Protein 1LQT (pdb70)

Organism: Mycobacterium tuberculosis (strain ATCC 25618 / H37Rv) (NCBI:txid83332)

Secondary structure (DSSP, 8-state):
--EEEEEE--SHHHHHHHHHHHHHHHHSTT--EEEEEEESSSS-STHHHHTS-TT-TGGGGGHHHHHHHHTSTTEEEEES--BTTTB-HHHHHHHSSEEEE-----EE-----TTTTSTTEEEHHHHHHHHTT-GGGTT------SSEEEEE--SHHHHHHHHHHHS-HHHHTTS---HHHHHHHTT----EEEEE-SS-GGG----HHHHHHGGG-TTEEEE--GGGGTT--HHHHHHH-HHHHHHHHHHHHHHT---TTSEEEEEE-SEEEEEEE-SSS--EEEEEEEEEEE-SSSSEEEEEEEEEEEEE-SEEEE-S-EE----TTS--BTTTTB--EETTEETT-SSEEE-THHHH-S-S-TTHHHHHHHHHHHHHHHHHHHHHHTT-SPP--HHHHHHHHHHHH-TT-EEHHHHHHHHHHHHHHHGGGTSS-----SHHHHHHHH--/--EEEEEE--SHHHHHHHHHHHHHHHHSTT--EEEEEEESSSS-STHHHHTS-TT-TTGGGGHHHHHHHHTSTTEEEEES--BTTTB-HHHHHHHSSEEEE-----EE-----TTTTSTTEEEHHHHHHHHTT-GGGTT------SSEEEEE-SSHHHHHHHHHHHS-HHHHTTS---HHHHHHHTT----EEEEE-SS-GGG----HHHHHGGGG-TTEEEE--GGGGTT--HHHHHHH-HHHHHHHHHHHHHHTSPP-TTSEEEEEE-SEEEEEEE-SSS--EEEEEEEEEEE-SSSSEEEEEEEEEEEEE-SEEEE-S-EE----TTS--BTTTTB--EETTEETT-SSEEE-THHHH-S-S-TTHHHHHHHHHHHHHHHHHHHHHHTT-SPP---HHHHHHHHHHHH-TT-EEHHHHHHHHHHHHHHHGGGT-S-----SHHHHHHHHT-

Foldseek 3Di:
DAFEEEEEAAALLSLLLLVLQCVCQVPDPPHHYAYEYEYQALAHHPCLQQPPFQVRVVVNVCVVVSVVSCPDPSYWYWYNFDELALHHPVRVVQQGQFYAYAPAFQFADDPPAAPCPFQQREALSLVSNCFSLPAVNVPNLHQLQAAEEEEEAQALSSLSVVCLLQAALVVVLLTQTAPSSSVNNNVSRYQEYEYEAQAALLPGNYFQVSLVCVVVRPQEAEEEAVVSCVVPDLVVQVVSHDRSNNNVVSVVVSNPDDDPDGRYYYYHYQKDWHYADDDRAGFKTKIFGWDWDDPPPPGTDTDTPPDIDMDTHRHYYYHPFGAADDRPPADADVVQRAADDDQQHRPPDLHYGYFDCNHVNGDDDSVVRNVRSSSRSVVNVVSSVVCVVVVNGDDDVSCVVVVVSSCVSPVLIFIPVLSVQQLVQQCVCNVVSNYRGHHDNHSVSSSVRRVD/DAFEEEEEAAALLSLLLLVLQCVCQVPDPPHHYAYEYEYQALAHHPCLQQPQFQVRVPVNVCVVVSVVSCPDPSYWYWYNGDELALHDPVVVVQLGLFYEYAPAFQFDDDPPAAPCPFQQREALSLVSNCFSLPAVNVPNLHQLQAAEEEEEAQALSSLSVVCLLAAQLVVVLLTQTAPSSSVNNNVSRHQEYEYEAQAALLPGNYFQVSLVCVVVRPLEAEEEACVSCPPPDLVNQVVSHDRSSNSVVSVNVSNPDDDDVRGRYYYYHYQKDWRYFDDDRHGFKTKIFGWDWDDPPPPGTDTDTPPDIDIGTHGHYYYHPFGAADDRPPFAADPVQRAADDDLQHGPPDLHYGYFDCNHVNGDDDSVVRNVSSSSNSVVNVVSSVVCVVVVNGDDADVSVVVVVVSSCVSPVLIQIPQLNVQQQVQQCVVSVVVNYRGHHDNHSVSSSVRSVD

CATH classification: 3.40.50.720 (+1 more: 3.50.50.60)

InterPro domains:
  IPR021163 Ferredoxin-NADP+ reductase, adrenodoxin-type [PIRSF000362] (2-453)
  IPR023753 FAD/NAD(P)-binding domain [PF07992] (6-166)
  IPR036188 FAD/NAD(P)-binding domain superfamily [G3DSA:3.50.50.60] (47-324)
  IPR055275 Ferredoxin-NADP reductase-like [PTHR48467] (3-452)

B-factor: mean 18.57, std 10.96, range [4.37, 95.58]

Solvent-accessible surface area: 38698 Å² total; per-residue (Å²): 124,37,21,22,0,0,0,8,9,1,9,17,10,0,6,15,0,0,41,8,0,10,106,9,11,99,105,18,150,109,12,84,2,19,0,8,0,1,14,53,15,1,4,5,21,25,60,2,21,11,11,23,0,3,40,34,68,180,90,29,76,33,13,148,100,3,58,162,23,31,130,32,131,73,12,67,9,12,0,9,1,35,20,22,116,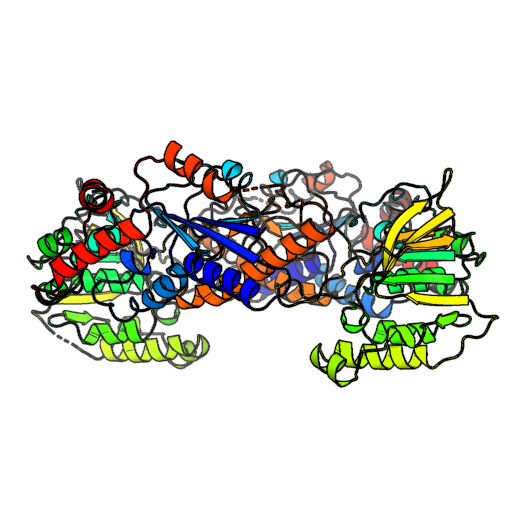35,0,62,2,45,44,0,22,117,69,1,6,0,0,0,0,8,36,19,5,77,41,24,109,97,34,122,30,83,17,11,134,33,86,22,13,28,2,2,9,42,0,4,5,4,0,1,1,13,25,106,30,46,140,40,69,14,93,10,83,16,56,55,0,0,0,8,10,22,20,47,51,0,0,18,0,0,4,0,9,0,10,27,8,95,74,0,16,149,14,10,0,1,63,39,0,9,122,41,11,117,102,91,21,7,92,24,0,5,0,1,1,152,61,1,3,22,44,20,71,3,52,22,112,39,0,120,46,0,69,117,20,104,42,12,14,13,36,6,81,91,74,32,17,124,62,18,58,77,146,66,1,50,89,90,26,181,79,10,74,60,5,0,101,16,1,73,37,19,12,121,131,188,136,138,86,63,19,92,0,17,2,60,7,50,4,24,14,49,56,3,65,24,143,181,115,1,59,93,0,10,1,1,112,5,90,57,66,66,19,15,15,81,67,44,16,20,112,52,46,45,85,113,72,92,30,77,0,64,4,1,0,26,12,35,33,23,60,4,65,80,15,74,76,19,45,34,0,97,88,35,2,5,0,2,30,71,46,0,24,0,24,42,6,91,18,20,2,0,0,0,49,0,35,88,9,38,96,38,110,35,45,57,10,125,146,14,0,46,56,0,0,43,40,0,2,85,46,14,19,68,27,111,84,39,96,134,46,66,112,72,132,18,34,85,94,2,23,100,28,1,47,78,90,15,109,116,28,0,52,32,62,69,14,93,74,0,10,46,92,0,92,68,37,0,114,103,110,49,20,64,26,26,14,19,12,16,79,76,70,1,20,192,34,0,68,95,129,38,19,15,0,0,0,8,9,1,9,16,9,0,6,22,0,0,43,8,0,10,109,8,11,99,105,17,152,126,12,92,3,19,0,4,0,1,13,50,16,1,3,6,21,26,63,2,21,11,10,26,0,4,43,40,75,181,103,28,75,32,16,152,119,4,60,142,24,32,120,30,130,70,12,65,9,11,0,8,2,26,19,13,130,50,0,69,2,47,47,0,15,115,84,1,6,0,0,0,0,8,34,18,5,72,38,22,111,86,34,125,29,84,25,10,128,36,85,22,13,30,2,3,8,42,0,3,4,2,0,1,1,13,26,109,29,51,140,41,70,15,80,12,86,15,56,56,0,0,0,8,10,22,21,47,51,0,0,15,0,0,2,1,9,0,12,32,8,97,79,0,17,149,16,12,1,2,65,39,0,10,127,41,12,117,104,94,20,6,89,22,0,5,0,0,1,146,62,2,5,34,43,19,70,3,52,16,113,35,0,118,34,0,60,111,20,116,29,10,14,10,20,8,82,89,60,34,10,107,77,24,70,71,141,50,1,50,88,87,26,181,77,10,65,62,4,0,99,21,0,77,25,9,14,128,146,155,38,142,144,82,61,17,86,0,16,2,64,8,56,4,24,15,53,55,3,60,25,138,190,110,2,70,80,0,14,1,1,102,5,94,66,57,66,18,16,16,80,56,43,15,19,95,54,46,44,90,111,72,88,25,79,0,66,3,1,0,24,12,35,32,22,69,4,56,81,14,75,74,19,49,31,1,94,70,35,2,5,0,5,23,40,54,0,10,1,23,53,7,96,16,20,3,0,0,1,48,0,45,82,9,37,93,36,110,27,45,56,10,126,148,28,0,36,74,1,0,42,38,0,2,61,21,14,18,70,26,116,83,42,96,132,44,65,113,28,101,102,13,35,92,88,4,21,83,27,1,43,81,87,15,111,118,18,0,48,34,66,64,17,108,82,0,8,45,78,0,108,66,37,0,144,107,150,31,24,75,26,30,16,15,18,21,75,73,64,1,22,135,33,5,67,98

Structure (mmCIF, N/CA/C/O backbone):
data_1LQT
#
_entry.id   1LQT
#
_cell.length_a   69.335
_cell.length_b   89.215
_cell.length_c   160.873
_cell.angle_alpha   90.00
_cell.angle_beta   90.00
_cell.angle_gamma   90.00
#
_symmetry.space_group_name_H-M   'P 21 21 21'
#
loop_
_entity.id
_entity.type
_entity.pdbx_description
1 polymer FprA
2 non-polymer 'ACETATE ION'
3 non-polymer 'FLAVIN-ADENINE DINUCLEOTIDE'
4 non-polymer '4-OXO-NICOTINAMIDE-ADENINE DINUCLEOTIDE PHOSPHATE'
5 water water
#
loop_
_atom_site.group_PDB
_atom_site.id
_atom_site.type_symbol
_atom_site.label_atom_id
_atom_site.label_alt_id
_atom_site.label_comp_id
_atom_site.label_asym_id
_atom_site.label_entity_id
_atom_site.label_seq_id
_atom_site.pdbx_PDB_ins_code
_atom_site.Cartn_x
_atom_site.Cartn_y
_atom_site.Cartn_z
_atom_site.occupancy
_atom_site.B_iso_or_equiv
_atom_site.auth_seq_id
_atom_site.auth_comp_id
_atom_site.auth_asym_id
_atom_site.auth_atom_id
_atom_site.pdbx_PDB_model_num
ATOM 1 N N . ARG A 1 2 ? 26.318 -8.010 39.090 1.00 20.71 2 ARG A N 1
ATOM 2 C CA . ARG A 1 2 ? 25.150 -8.702 38.505 1.00 18.85 2 ARG A CA 1
ATOM 3 C C . ARG A 1 2 ? 24.846 -8.176 37.123 1.00 17.23 2 ARG A C 1
ATOM 4 O O . ARG A 1 2 ? 25.151 -7.048 36.775 1.00 18.14 2 ARG A O 1
ATOM 25 N N . PRO A 1 3 ? 24.185 -8.991 36.341 1.00 15.88 3 PRO A N 1
ATOM 26 C CA . PRO A 1 3 ? 23.675 -8.497 35.069 1.00 14.59 3 PRO A CA 1
ATOM 27 C C . PRO A 1 3 ? 22.444 -7.638 35.333 1.00 13.14 3 PRO A C 1
ATOM 28 O O . PRO A 1 3 ? 21.829 -7.738 36.383 1.00 14.38 3 PRO A O 1
ATOM 39 N N . TYR A 1 4 ? 22.083 -6.812 34.361 1.00 12.82 4 TYR A N 1
ATOM 40 C CA . TYR A 1 4 ? 20.747 -6.252 34.332 1.00 12.60 4 TYR A CA 1
ATOM 41 C C . TYR A 1 4 ? 19.786 -7.373 33.966 1.00 12.39 4 TYR A C 1
ATOM 42 O O . TYR A 1 4 ? 20.127 -8.245 33.167 1.00 13.78 4 TYR A O 1
ATOM 60 N N . TYR A 1 5 ? 18.593 -7.320 34.541 1.00 11.98 5 TYR A N 1
ATOM 61 C CA . TYR A 1 5 ? 17.545 -8.297 34.292 1.00 12.15 5 TYR A CA 1
ATOM 62 C C . TYR A 1 5 ? 16.458 -7.574 33.521 1.00 11.02 5 TYR A C 1
ATOM 63 O O . TYR A 1 5 ? 15.851 -6.611 34.010 1.00 11.38 5 TYR A O 1
ATOM 81 N N . ILE A 1 6 ? 16.207 -8.067 32.318 1.00 10.42 6 ILE A N 1
ATOM 82 C CA . ILE A 1 6 ? 15.182 -7.484 31.454 1.00 10.20 6 ILE A CA 1
ATOM 83 C C . ILE A 1 6 ? 14.117 -8.524 31.172 1.00 10.09 6 ILE A C 1
ATOM 84 O O . ILE A 1 6 ? 14.417 -9.641 30.806 1.00 11.51 6 ILE A O 1
ATOM 100 N N . ALA A 1 7 ? 12.867 -8.113 31.340 1.00 9.83 7 ALA A N 1
ATOM 101 C CA . ALA A 1 7 ? 11.736 -8.952 30.942 1.00 9.56 7 ALA A CA 1
ATOM 102 C C . ALA A 1 7 ? 11.226 -8.424 29.626 1.00 9.40 7 ALA A C 1
ATOM 103 O O . ALA A 1 7 ? 11.108 -7.217 29.432 1.00 9.99 7 ALA A O 1
ATOM 110 N N . ILE A 1 8 ? 10.888 -9.354 28.734 1.00 8.99 8 ILE A N 1
ATOM 111 C CA . ILE A 1 8 ? 10.261 -9.014 27.451 1.00 8.91 8 ILE A CA 1
ATOM 112 C C . ILE A 1 8 ? 8.943 -9.746 27.431 1.00 8.92 8 ILE A C 1
ATOM 113 O O . ILE A 1 8 ? 8.895 -10.956 27.651 1.00 9.71 8 ILE A O 1
ATOM 129 N N . VAL A 1 9 ? 7.861 -9.008 27.184 1.00 8.48 9 VAL A N 1
ATOM 130 C CA . VAL A 1 9 ? 6.507 -9.548 27.173 1.00 8.32 9 VAL A CA 1
ATOM 131 C C . VAL A 1 9 ? 6.108 -9.706 25.724 1.00 8.51 9 VAL A C 1
ATOM 132 O O . VAL A 1 9 ? 5.933 -8.738 24.995 1.00 8.72 9 VAL A O 1
ATOM 145 N N . GLY A 1 10 ? 5.977 -10.964 25.313 1.00 8.28 10 GLY A N 1
ATOM 146 C CA . GLY A 1 10 ? 5.772 -11.355 23.946 1.00 8.48 10 GLY A CA 1
ATOM 147 C C . GLY A 1 10 ? 7.027 -11.982 23.370 1.00 8.34 10 GLY A C 1
ATOM 148 O O . GLY A 1 10 ? 8.138 -11.757 23.856 1.00 8.85 10 GLY A O 1
ATOM 152 N N . SER A 1 11 ? 6.835 -12.750 22.284 1.00 8.29 11 SER A N 1
ATOM 153 C CA . SER A 1 11 ? 7.922 -13.539 21.683 1.00 8.33 11 SER A CA 1
ATOM 154 C C . SER A 1 11 ? 7.858 -13.536 20.160 1.00 8.41 11 SER A C 1
ATOM 155 O O . SER A 1 11 ? 8.338 -14.465 19.522 1.00 8.68 11 SER A O 1
ATOM 163 N N . GLY A 1 12 ? 7.269 -12.490 19.598 1.00 8.45 12 GLY A N 1
ATOM 164 C CA . GLY A 1 12 ? 7.299 -12.281 18.172 1.00 8.42 12 GLY A CA 1
ATOM 165 C C . GLY A 1 12 ? 8.578 -11.595 17.733 1.00 8.44 12 GLY A C 1
ATOM 166 O O . GLY A 1 12 ? 9.547 -11.473 18.476 1.00 8.55 12 GLY A O 1
ATOM 170 N N . PRO A 1 13 ? 8.607 -11.149 16.472 1.00 8.50 13 PRO A N 1
ATOM 171 C CA . PRO A 1 13 ? 9.804 -10.498 15.941 1.00 9.52 13 PRO A CA 1
ATOM 172 C C . PRO A 1 13 ? 10.318 -9.345 16.769 1.00 8.92 13 PRO A C 1
ATOM 173 O O . PRO A 1 13 ? 11.515 -9.260 16.992 1.00 8.92 13 PRO A O 1
ATOM 184 N N . SER A 1 14 ? 9.475 -8.419 17.183 1.00 8.81 14 SER A N 1
ATOM 185 C CA . SER A 1 14 ? 9.990 -7.264 17.906 1.00 8.59 14 SER A CA 1
ATOM 186 C C . SER A 1 14 ? 10.638 -7.686 19.227 1.00 8.46 14 SER A C 1
ATOM 187 O O . SER A 1 14 ? 11.679 -7.155 19.589 1.00 8.90 14 SER A O 1
ATOM 195 N N . ALA A 1 15 ? 10.046 -8.656 19.901 1.00 8.40 15 ALA A N 1
ATOM 196 C CA . ALA A 1 15 ? 10.622 -9.211 21.120 1.00 8.50 15 ALA A CA 1
ATOM 197 C C . ALA A 1 15 ? 11.997 -9.809 20.871 1.00 8.24 15 ALA A C 1
ATOM 198 O O . ALA A 1 15 ? 12.936 -9.571 21.625 1.00 9.00 15 ALA A O 1
ATOM 205 N N . PHE A 1 16 ? 12.103 -10.633 19.829 1.00 8.86 16 PHE A N 1
ATOM 206 C CA . PHE A 1 16 ? 13.379 -11.283 19.542 1.00 9.15 16 PHE A CA 1
ATOM 207 C C . PHE A 1 16 ? 14.444 -10.347 19.038 1.00 9.33 16 PHE A C 1
ATOM 208 O O . PHE A 1 16 ? 15.636 -10.518 19.357 1.00 9.49 16 PHE A O 1
ATOM 225 N N . PHE A 1 17 ? 14.058 -9.325 18.278 1.00 9.50 17 PHE A N 1
ATOM 226 C CA . PHE A 1 17 ? 15.024 -8.321 17.876 1.00 10.05 17 PHE A CA 1
ATOM 227 C C . PHE A 1 17 ? 15.493 -7.520 19.097 1.00 9.41 17 PHE A C 1
ATOM 228 O O . PHE A 1 17 ? 16.684 -7.235 19.240 1.00 10.00 17 PHE A O 1
ATOM 245 N N . ALA A 1 18 ? 14.577 -7.213 19.998 1.00 9.59 18 ALA A N 1
ATOM 246 C CA . ALA A 1 18 ? 14.970 -6.524 21.228 1.00 9.52 18 ALA A CA 1
ATOM 247 C C . ALA A 1 18 ? 15.943 -7.383 22.038 1.00 9.59 18 ALA A C 1
ATOM 248 O O . ALA A 1 18 ? 16.941 -6.895 22.543 1.00 9.77 18 ALA A O 1
ATOM 255 N N . ALA A 1 19 ? 15.614 -8.673 22.166 1.00 9.31 19 ALA A N 1
ATOM 256 C CA . ALA A 1 19 ? 16.485 -9.579 22.910 1.00 9.75 19 ALA A CA 1
ATOM 257 C C . ALA A 1 19 ? 17.877 -9.590 22.316 1.00 10.06 19 ALA A C 1
ATOM 258 O O . ALA A 1 19 ? 18.883 -9.499 23.035 1.00 10.41 19 ALA A O 1
ATOM 265 N N . ALA A 1 20 ? 17.947 -9.707 20.999 1.00 10.43 20 ALA A N 1
ATOM 266 C CA . ALA A 1 20 ? 19.235 -9.727 20.346 1.00 11.10 20 ALA A CA 1
ATOM 267 C C . ALA A 1 20 ? 19.995 -8.441 20.576 1.00 10.60 20 ALA A C 1
ATOM 268 O O . ALA A 1 20 ? 21.206 -8.463 20.820 1.00 11.66 20 ALA A O 1
ATOM 275 N N . SER A 1 21 ? 19.302 -7.313 20.505 1.00 10.75 21 SER A N 1
ATOM 276 C CA . SER A 1 21 ? 19.959 -6.017 20.731 1.00 11.08 21 SER A CA 1
ATOM 277 C C . SER A 1 21 ? 20.509 -5.895 22.157 1.00 10.97 21 SER A C 1
ATOM 278 O O . SER A 1 21 ? 21.592 -5.367 22.363 1.00 11.26 21 SER A O 1
ATOM 286 N N . LEU A 1 22 ? 19.775 -6.389 23.133 1.00 10.69 22 LEU A N 1
ATOM 287 C CA . LEU A 1 22 ? 20.222 -6.355 24.512 1.00 10.38 22 LEU A CA 1
ATOM 288 C C . LEU A 1 22 ? 21.476 -7.186 24.689 1.00 10.89 22 LEU A C 1
ATOM 289 O O . LEU A 1 22 ? 22.448 -6.760 25.320 1.00 11.78 22 LEU A O 1
ATOM 305 N N . LEU A 1 23 ? 21.474 -8.404 24.150 1.00 11.15 23 LEU A N 1
ATOM 306 C CA . LEU A 1 23 ? 22.608 -9.295 24.324 1.00 11.31 23 LEU A CA 1
ATOM 307 C C . LEU A 1 23 ? 23.829 -8.776 23.569 1.00 12.16 23 LEU A C 1
ATOM 308 O O . LEU A 1 23 ? 24.969 -8.893 24.033 1.00 13.23 23 LEU A O 1
ATOM 324 N N . LYS A 1 24 ? 23.603 -8.179 22.404 1.00 12.29 24 LYS A N 1
ATOM 325 C CA . LYS A 1 24 ? 24.681 -7.569 21.628 1.00 13.65 24 LYS A CA 1
ATOM 326 C C . LYS A 1 24 ? 25.343 -6.411 22.367 1.00 13.49 24 LYS A C 1
ATOM 327 O O . LYS A 1 24 ? 26.553 -6.278 22.354 1.00 14.45 24 LYS A O 1
ATOM 346 N N . ALA A 1 25 ? 24.531 -5.586 23.007 1.00 13.05 25 ALA A N 1
ATOM 347 C CA . ALA A 1 25 ? 25.065 -4.498 23.815 1.00 13.18 25 ALA A CA 1
ATOM 348 C C . ALA A 1 25 ? 26.002 -5.059 24.894 1.00 13.01 25 ALA A C 1
ATOM 349 O O . ALA A 1 25 ? 27.111 -4.544 25.094 1.00 13.99 25 ALA A O 1
ATOM 356 N N . ALA A 1 26 ? 25.556 -6.070 25.611 1.00 12.84 26 ALA A N 1
ATOM 357 C CA . ALA A 1 26 ? 26.402 -6.697 26.611 1.00 13.44 26 ALA A CA 1
ATOM 358 C C . ALA A 1 26 ? 27.686 -7.262 25.996 1.00 13.75 26 ALA A C 1
ATOM 359 O O . ALA A 1 26 ? 28.791 -7.078 26.541 1.00 14.47 26 ALA A O 1
ATOM 366 N N . ASP A 1 27 ? 27.547 -7.908 24.847 1.00 13.61 27 ASP A N 1
ATOM 367 C CA . ASP A 1 27 ? 28.706 -8.548 24.249 1.00 14.48 27 ASP A CA 1
ATOM 368 C C . ASP A 1 27 ? 29.754 -7.561 23.792 1.00 14.84 27 ASP A C 1
ATOM 369 O O . ASP A 1 27 ? 30.935 -7.905 23.674 1.00 17.77 27 ASP A O 1
ATOM 378 N N . THR A 1 28 ? 29.346 -6.328 23.533 1.00 15.45 28 THR A N 1
ATOM 379 C CA . THR A 1 28 ? 30.247 -5.336 22.975 1.00 16.87 28 THR A CA 1
ATOM 380 C C . THR A 1 28 ? 30.589 -4.198 23.926 1.00 16.22 28 THR A C 1
ATOM 381 O O . THR A 1 28 ? 31.247 -3.238 23.517 1.00 18.77 28 THR A O 1
ATOM 392 N N . THR A 1 29 ? 30.205 -4.320 25.186 1.00 15.68 29 THR A N 1
ATOM 393 C CA . THR A 1 29 ? 30.392 -3.250 26.153 1.00 15.46 29 THR A CA 1
ATOM 394 C C . THR A 1 29 ? 30.925 -3.774 27.448 1.00 15.05 29 THR A C 1
ATOM 395 O O . THR A 1 29 ? 30.364 -4.651 28.067 1.00 15.81 29 THR A O 1
ATOM 406 N N . GLU A 1 30 ? 32.052 -3.213 27.878 1.00 16.63 30 GLU A N 1
ATOM 407 C CA . GLU A 1 30 ? 32.623 -3.571 29.161 1.00 17.82 30 GLU A CA 1
ATOM 408 C C . GLU A 1 30 ? 31.720 -3.129 30.299 1.00 16.76 30 GLU A C 1
ATOM 409 O O . GLU A 1 30 ? 31.032 -2.099 30.198 1.00 16.70 30 GLU A O 1
ATOM 421 N N . ASP A 1 31 ? 31.705 -3.906 31.371 1.00 16.24 31 ASP A N 1
ATOM 422 C CA A ASP A 1 31 ? 30.907 -3.596 32.549 0.50 16.43 31 ASP A CA 1
ATOM 423 C CA B ASP A 1 31 ? 30.923 -3.554 32.547 0.50 16.91 31 ASP A CA 1
ATOM 424 C C . ASP A 1 31 ? 29.419 -3.451 32.270 1.00 16.00 31 ASP A C 1
ATOM 425 O O . ASP A 1 31 ? 28.737 -2.605 32.822 1.00 17.82 31 ASP A O 1
ATOM 441 N N . LEU A 1 32 ? 28.943 -4.301 31.375 1.00 15.71 32 LEU A N 1
ATOM 442 C CA . LEU A 1 32 ? 27.537 -4.360 31.011 1.00 14.57 32 LEU A CA 1
ATOM 443 C C . LEU A 1 32 ? 27.196 -5.817 30.721 1.00 14.14 32 LEU A C 1
ATOM 444 O O . LEU A 1 32 ? 27.703 -6.403 29.780 1.00 14.49 32 LEU A O 1
ATOM 460 N N . ASP A 1 33 ? 26.370 -6.385 31.562 1.00 14.26 33 ASP A N 1
ATOM 461 C CA . ASP A 1 33 ? 25.923 -7.757 31.408 1.00 15.01 33 ASP A CA 1
ATOM 462 C C . ASP A 1 33 ? 24.399 -7.776 31.407 1.00 14.17 33 ASP A C 1
ATOM 463 O O . ASP A 1 33 ? 23.777 -6.908 32.005 1.00 13.69 33 ASP A O 1
ATOM 472 N N . MET A 1 34 ? 23.826 -8.768 30.744 1.00 14.41 34 MET A N 1
ATOM 473 C CA . MET A 1 34 ? 22.394 -8.839 30.525 1.00 13.95 34 MET A CA 1
ATOM 474 C C . MET A 1 34 ? 21.861 -10.239 30.773 1.00 13.84 34 MET A C 1
ATOM 475 O O . MET A 1 34 ? 22.494 -11.240 30.455 1.00 15.11 34 MET A O 1
ATOM 500 N N . ALA A 1 35 ? 20.655 -10.293 31.311 1.00 13.29 35 ALA A N 1
ATOM 501 C CA . ALA A 1 35 ? 19.856 -11.511 31.457 1.00 13.16 35 ALA A CA 1
ATOM 502 C C . ALA A 1 35 ? 18.489 -11.119 30.909 1.00 12.17 35 ALA A C 1
ATOM 503 O O . ALA A 1 35 ? 17.936 -10.102 31.314 1.00 13.83 35 ALA A O 1
ATOM 510 N N . VAL A 1 36 ? 17.940 -11.939 30.027 1.00 11.71 36 VAL A N 1
ATOM 511 C CA . VAL A 1 36 ? 16.657 -11.681 29.387 1.00 11.09 36 VAL A CA 1
ATOM 512 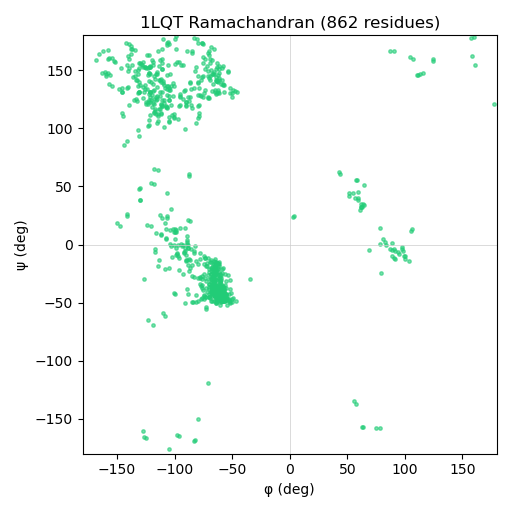C C . VAL A 1 36 ? 15.684 -12.823 29.635 1.00 10.51 36 VAL A C 1
ATOM 513 O O . VAL A 1 36 ? 15.988 -13.962 29.316 1.00 10.97 36 VAL A O 1
ATOM 526 N N . ASP A 1 37 ? 14.534 -12.517 30.220 1.00 10.49 37 ASP A N 1
ATOM 527 C CA . ASP A 1 37 ? 13.429 -13.445 30.404 1.00 10.38 37 ASP A CA 1
ATOM 528 C C . ASP A 1 37 ? 12.306 -12.989 29.494 1.00 10.16 37 ASP A C 1
ATOM 529 O O . ASP A 1 37 ? 11.856 -11.854 29.562 1.00 11.16 37 ASP A O 1
ATOM 538 N N . MET A 1 38 ? 11.850 -13.891 28.648 1.00 9.84 38 MET A N 1
ATOM 539 C CA . MET A 1 38 ? 10.787 -13.634 27.698 1.00 8.95 38 MET A CA 1
ATOM 540 C C . MET A 1 38 ? 9.547 -14.374 28.123 1.00 8.93 38 MET A C 1
ATOM 541 O O . MET A 1 38 ? 9.579 -15.588 28.286 1.00 10.18 38 MET A O 1
ATOM 555 N N . LEU A 1 39 ? 8.466 -13.633 28.342 1.00 8.82 39 LEU A N 1
ATOM 556 C CA . LEU A 1 39 ? 7.191 -14.154 28.796 1.00 8.92 39 LEU A CA 1
ATOM 557 C C . LEU A 1 39 ? 6.201 -14.085 27.669 1.00 9.29 39 LEU A C 1
ATOM 558 O O . LEU A 1 39 ? 5.955 -13.019 27.136 1.00 11.89 39 LEU A O 1
ATOM 574 N N . GLU A 1 40 ? 5.598 -15.203 27.331 1.00 8.99 40 GLU A N 1
ATOM 575 C CA . GLU A 1 40 ? 4.729 -15.312 26.171 1.00 8.60 40 GLU A CA 1
ATOM 576 C C . GLU A 1 40 ? 3.405 -15.927 26.567 1.00 7.93 40 GLU A C 1
ATOM 577 O O . GLU A 1 40 ? 3.344 -16.955 27.226 1.00 8.53 40 GLU A O 1
ATOM 589 N N A MET A 1 41 ? 2.345 -15.285 26.104 0.50 8.53 41 MET A N 1
ATOM 590 N N B MET A 1 41 ? 2.308 -15.296 26.144 0.50 8.58 41 MET A N 1
ATOM 591 C CA A MET A 1 41 ? 0.971 -15.692 26.340 0.50 8.66 41 MET A CA 1
ATOM 592 C CA B MET A 1 41 ? 0.996 -15.806 26.527 0.50 8.70 41 MET A CA 1
ATOM 593 C C A MET A 1 41 ? 0.629 -17.133 25.905 0.50 9.12 41 MET A C 1
ATOM 594 C C B MET A 1 41 ? 0.697 -17.172 25.948 0.50 9.08 41 MET A C 1
ATOM 595 O O A MET A 1 41 ? -0.110 -17.832 26.574 0.50 9.10 41 MET A O 1
ATOM 596 O O B MET A 1 41 ? 0.106 -17.973 26.657 0.50 9.20 41 MET A O 1
ATOM 623 N N . LEU A 1 42 ? 1.101 -17.472 24.712 1.00 8.80 42 LEU A N 1
ATOM 624 C CA . LEU A 1 42 ? 0.851 -18.786 24.141 1.00 8.50 42 LEU A CA 1
ATOM 625 C C . LEU A 1 42 ? 1.920 -19.762 24.588 1.00 9.35 42 LEU A C 1
ATOM 626 O O . LEU A 1 42 ? 2.993 -19.372 25.035 1.00 8.87 42 LEU A O 1
ATOM 642 N N . PRO A 1 43 ? 1.680 -21.060 24.444 1.00 9.07 43 PRO A N 1
ATOM 643 C CA . PRO A 1 43 ? 2.734 -22.033 24.716 1.00 9.38 43 PRO A CA 1
ATOM 644 C C . PRO A 1 43 ? 3.895 -21.972 23.726 1.00 9.03 43 PRO A C 1
ATOM 645 O O . PRO A 1 43 ? 4.970 -22.501 24.001 1.00 10.47 43 PRO A O 1
ATOM 656 N N . THR A 1 44 ? 3.645 -21.369 22.571 1.00 9.04 44 THR A N 1
ATOM 657 C CA . THR A 1 44 ? 4.565 -21.358 21.454 1.00 8.83 44 THR A CA 1
ATOM 658 C C . THR A 1 44 ? 5.083 -19.949 21.202 1.00 8.80 44 THR A C 1
ATOM 659 O O . THR A 1 44 ? 4.299 -19.012 21.272 1.00 8.36 44 THR A O 1
ATOM 670 N N . PRO A 1 45 ? 6.359 -19.818 20.853 1.00 8.34 45 PRO A N 1
ATOM 671 C CA . PRO A 1 45 ? 6.944 -18.518 20.527 1.00 8.13 45 PRO A CA 1
ATOM 672 C C . PRO A 1 45 ? 6.667 -18.137 19.083 1.00 8.32 45 PRO A C 1
ATOM 673 O O . PRO A 1 45 ? 6.055 -18.877 18.306 1.00 8.92 45 PRO A O 1
ATOM 684 N N . TRP A 1 46 ? 7.141 -16.936 18.756 1.00 8.10 46 TRP A N 1
ATOM 685 C CA . TRP A 1 46 ? 7.300 -16.406 17.399 1.00 8.20 46 TRP A CA 1
ATOM 686 C C . TRP A 1 46 ? 6.179 -15.489 16.922 1.00 7.96 46 TRP A C 1
ATOM 687 O O . TRP A 1 46 ? 6.274 -14.899 15.858 1.00 8.54 46 TRP A O 1
ATOM 708 N N . GLY A 1 47 ? 5.131 -15.348 17.711 1.00 8.04 47 GLY A N 1
ATOM 709 C CA . GLY A 1 47 ? 4.073 -14.416 17.394 1.00 8.00 47 GLY A CA 1
ATOM 710 C C . GLY A 1 47 ? 3.507 -14.678 16.026 1.00 7.64 47 GLY A C 1
ATOM 711 O O . GLY A 1 47 ? 3.209 -15.811 15.644 1.00 7.49 47 GLY A O 1
ATOM 715 N N . LEU A 1 48 ? 3.314 -13.616 15.264 1.00 8.05 48 LEU A N 1
ATOM 716 C CA . LEU A 1 48 ? 2.697 -13.703 13.934 1.00 7.96 48 LEU A CA 1
ATOM 717 C C . LEU A 1 48 ? 3.597 -14.426 12.945 1.00 8.20 48 LEU A C 1
ATOM 718 O O . LEU A 1 48 ? 3.106 -14.845 11.896 1.00 8.27 48 LEU A O 1
ATOM 734 N N . VAL A 1 49 ? 4.887 -14.624 13.225 1.00 8.19 49 VAL A N 1
ATOM 735 C CA . VAL A 1 49 ? 5.671 -15.438 12.298 1.00 8.59 49 VAL A CA 1
ATOM 736 C C . VAL A 1 49 ? 5.040 -16.839 12.225 1.00 8.54 49 VAL A C 1
ATOM 737 O O . VAL A 1 49 ? 5.004 -17.450 11.161 1.00 9.72 49 VAL A O 1
ATOM 750 N N . ARG A 1 50 ? 4.605 -17.363 13.348 1.00 8.55 50 ARG A N 1
ATOM 751 C CA . ARG A 1 50 ? 3.879 -18.619 13.412 1.00 8.64 50 ARG A CA 1
ATOM 752 C C . ARG A 1 50 ? 2.399 -18.468 13.093 1.00 8.79 50 ARG A C 1
ATOM 753 O O . ARG A 1 50 ? 1.879 -19.207 12.250 1.00 8.95 50 ARG A O 1
ATOM 774 N N . SER A 1 51 ? 1.710 -17.514 13.721 1.00 8.21 51 SER A N 1
ATOM 775 C CA . SER A 1 51 ? 0.254 -17.498 13.660 1.00 8.53 51 SER A CA 1
ATOM 776 C C . SER A 1 51 ? -0.372 -16.567 12.640 1.00 8.37 51 SER A C 1
ATOM 777 O O . SER A 1 51 ? -1.579 -16.615 12.467 1.00 8.90 51 SER A O 1
ATOM 785 N N . GLY A 1 52 ? 0.445 -15.736 12.021 1.00 8.45 52 GLY A N 1
ATOM 786 C CA . GLY A 1 52 ? -0.031 -14.736 11.083 1.00 8.36 52 GLY A CA 1
ATOM 787 C C . GLY A 1 52 ? 0.353 -15.014 9.648 1.00 8.34 52 GLY A C 1
ATOM 788 O O . GLY A 1 52 ? -0.502 -15.188 8.802 1.00 8.41 52 GLY A O 1
ATOM 792 N N . VAL A 1 53 ? 1.650 -15.102 9.399 1.00 8.59 53 VAL A N 1
ATOM 793 C CA . VAL A 1 53 ? 2.165 -15.404 8.088 1.00 8.64 53 VAL A CA 1
ATOM 794 C C . VAL A 1 53 ? 1.397 -16.595 7.534 1.00 8.40 53 VAL A C 1
ATOM 795 O O . VAL A 1 53 ? 1.206 -17.613 8.210 1.00 8.45 53 VAL A O 1
ATOM 808 N N . ALA A 1 54 ? 0.943 -16.477 6.296 1.00 8.26 54 ALA A N 1
ATOM 809 C CA . ALA A 1 54 ? 0.086 -17.468 5.713 1.00 8.27 54 ALA A CA 1
ATOM 810 C C . ALA A 1 54 ? 0.772 -18.821 5.565 1.00 8.61 54 ALA A C 1
ATOM 811 O O . ALA A 1 54 ? 1.982 -18.888 5.369 1.00 8.68 54 ALA A O 1
ATOM 818 N N . PRO A 1 55 ? -0.011 -19.895 5.615 1.00 8.79 55 PRO A N 1
ATOM 819 C CA . PRO A 1 55 ? 0.593 -21.238 5.504 1.00 9.07 55 PRO A CA 1
ATOM 820 C C . PRO A 1 55 ? 1.218 -21.515 4.131 1.00 9.40 55 PRO A C 1
ATOM 821 O O . PRO A 1 55 ? 2.037 -22.395 4.018 1.00 10.14 55 PRO A O 1
ATOM 832 N N . ASP A 1 56 ? 0.794 -20.772 3.108 1.00 9.96 56 ASP A N 1
ATOM 833 C CA . ASP A 1 56 ? 1.425 -20.851 1.795 1.00 10.81 56 ASP A CA 1
ATOM 834 C C . ASP A 1 56 ? 2.551 -19.846 1.628 1.00 11.47 56 ASP A C 1
ATOM 835 O O . ASP A 1 56 ? 3.048 -19.645 0.521 1.00 12.90 56 ASP A O 1
ATOM 844 N N . HIS A 1 57 ? 3.012 -19.251 2.738 1.00 11.55 57 HIS A N 1
ATOM 845 C CA . HIS A 1 57 ? 4.176 -18.353 2.743 1.00 11.89 57 HIS A CA 1
ATOM 846 C C . HIS A 1 57 ? 5.262 -18.933 3.693 1.00 12.06 57 HIS A C 1
ATOM 847 O O . HIS A 1 57 ? 5.756 -18.246 4.596 1.00 12.23 57 HIS A O 1
ATOM 862 N N . PRO A 1 58 ? 5.663 -20.187 3.524 1.00 12.53 58 PRO A N 1
ATOM 863 C CA . PRO A 1 58 ? 6.638 -20.759 4.465 1.00 13.02 58 PRO A CA 1
ATOM 864 C C . PRO A 1 58 ? 8.013 -20.121 4.435 1.00 12.27 58 PRO A C 1
ATOM 865 O O . PRO A 1 58 ? 8.722 -20.125 5.454 1.00 12.55 58 PRO A O 1
ATOM 876 N N . LYS A 1 59 ? 8.447 -19.560 3.317 1.00 12.62 59 LYS A N 1
ATOM 877 C CA . LYS A 1 59 ? 9.804 -19.085 3.234 1.00 12.45 59 LYS A CA 1
ATOM 878 C C . LYS A 1 59 ? 10.127 -18.015 4.231 1.00 12.47 59 LYS A C 1
ATOM 879 O O . LYS A 1 59 ? 11.178 -18.051 4.845 1.00 15.00 59 LYS A O 1
ATOM 898 N N . ILE A 1 60 ? 9.268 -17.048 4.448 1.00 13.83 60 ILE A N 1
ATOM 899 C CA A ILE A 1 60 ? 9.714 -16.023 5.392 0.50 15.56 60 ILE A CA 1
ATOM 900 C CA B ILE A 1 60 ? 9.692 -15.997 5.388 0.50 15.18 60 ILE A CA 1
ATOM 901 C C . ILE A 1 60 ? 9.692 -16.491 6.830 1.00 15.07 60 ILE A C 1
ATOM 902 O O . ILE A 1 60 ? 10.335 -15.912 7.667 1.00 16.90 60 ILE A O 1
ATOM 932 N N . LYS A 1 61 ? 8.988 -17.579 7.102 1.00 13.69 61 LYS A N 1
ATOM 933 C CA . LYS A 1 61 ? 8.989 -18.120 8.464 1.00 13.38 61 LYS A CA 1
ATOM 934 C C . LYS A 1 61 ? 10.362 -18.594 8.910 1.00 14.04 61 LYS A C 1
ATOM 935 O O . LYS A 1 61 ? 10.596 -18.781 10.090 1.00 14.06 61 LYS A O 1
ATOM 954 N N . SER A 1 62 ? 11.280 -18.784 7.971 1.00 15.21 62 SER A N 1
ATOM 955 C CA . SER A 1 62 ? 12.624 -19.219 8.305 1.00 15.99 62 SER A CA 1
ATOM 956 C C . SER A 1 62 ? 13.360 -18.240 9.195 1.00 14.13 62 SER A C 1
ATOM 957 O O . SER A 1 62 ? 14.391 -18.598 9.751 1.00 14.59 62 SER A O 1
ATOM 965 N N . ILE A 1 63 ? 12.860 -17.007 9.324 1.00 13.68 63 ILE A N 1
ATOM 966 C CA A ILE A 1 63 ? 13.449 -16.055 10.245 0.50 13.59 63 ILE A CA 1
ATOM 967 C CA B ILE A 1 63 ? 13.468 -16.078 10.247 0.50 13.52 63 ILE A CA 1
ATOM 968 C C . ILE A 1 63 ? 13.440 -16.632 11.668 1.00 12.10 63 ILE A C 1
ATOM 969 O O . ILE A 1 63 ? 14.217 -16.224 12.495 1.00 12.62 63 ILE A O 1
ATOM 999 N N . SER A 1 64 ? 12.530 -17.571 11.933 1.00 11.40 64 SER A N 1
ATOM 1000 C CA . SER A 1 64 ? 12.496 -18.187 13.247 1.00 11.32 64 SER A CA 1
ATOM 1001 C C . SER A 1 64 ? 13.824 -18.828 13.640 1.00 10.42 64 SER A C 1
ATOM 1002 O O . SER A 1 64 ? 14.110 -18.943 14.818 1.00 10.24 64 SER A O 1
ATOM 1010 N N . LYS A 1 65 ? 14.640 -19.229 12.672 1.00 11.38 65 LYS A N 1
ATOM 1011 C CA . LYS A 1 65 ? 15.933 -19.797 13.005 1.00 12.20 65 LYS A CA 1
ATOM 1012 C C . LYS A 1 65 ? 16.790 -18.806 13.755 1.00 11.76 65 LYS A C 1
ATOM 1013 O O . LYS A 1 65 ? 17.539 -19.159 14.647 1.00 12.04 65 LYS A O 1
ATOM 1032 N N . GLN A 1 66 ? 16.717 -17.537 13.359 1.00 12.36 66 GLN A N 1
ATOM 1033 C CA . GLN A 1 66 ? 17.437 -16.466 14.039 1.00 13.06 66 GLN A CA 1
ATOM 1034 C C . GLN A 1 66 ? 16.972 -16.356 15.489 1.00 11.93 66 GLN A C 1
ATOM 1035 O O . GLN A 1 66 ? 17.770 -16.144 16.397 1.00 12.32 66 GLN A O 1
ATOM 1049 N N . PHE A 1 67 ? 15.657 -16.436 15.687 1.00 11.40 67 PHE A N 1
ATOM 1050 C CA . PHE A 1 67 ? 15.101 -16.364 17.014 1.00 10.69 67 PHE A CA 1
ATOM 1051 C C . PHE A 1 67 ? 15.597 -17.539 17.855 1.00 10.33 67 PHE A C 1
ATOM 1052 O O . PHE A 1 67 ? 15.908 -17.379 19.025 1.00 11.11 67 PHE A O 1
ATOM 1069 N N . GLU A 1 68 ? 15.671 -18.709 17.245 1.00 10.08 68 GLU A N 1
ATOM 1070 C CA . GLU A 1 68 ? 16.146 -19.906 17.953 1.00 10.25 68 GLU A CA 1
ATOM 1071 C C . GLU A 1 68 ? 17.603 -19.739 18.368 1.00 10.61 68 GLU A C 1
ATOM 1072 O O . GLU A 1 68 ? 17.985 -20.136 19.455 1.00 11.18 68 GLU A O 1
ATOM 1084 N N . LYS A 1 69 ? 18.406 -19.145 17.506 1.00 11.10 69 LYS A N 1
ATOM 1085 C CA . LYS A 1 69 ? 19.795 -18.913 17.842 1.00 12.30 69 LYS A CA 1
ATOM 1086 C C . LYS A 1 69 ? 19.905 -17.958 19.028 1.00 12.35 69 LYS A C 1
ATOM 1087 O O . LYS A 1 69 ? 20.691 -18.194 19.930 1.00 13.76 69 LYS A O 1
ATOM 1122 N N . THR A 1 70 ? 19.087 -16.907 19.068 1.00 11.43 70 THR A N 1
ATOM 1123 C CA . THR A 1 70 ? 19.090 -16.020 20.216 1.00 12.04 70 THR A CA 1
ATOM 1124 C C . THR A 1 70 ? 18.701 -16.797 21.478 1.00 11.76 70 THR A C 1
ATOM 1125 O O . THR A 1 70 ? 19.306 -16.643 22.533 1.00 13.35 70 THR A O 1
ATOM 1136 N N . ALA A 1 71 ? 17.667 -17.631 21.360 1.00 11.82 71 ALA A N 1
ATOM 1137 C CA . ALA A 1 71 ? 17.170 -18.387 22.491 1.00 12.46 71 ALA A CA 1
ATOM 1138 C C . ALA A 1 71 ? 18.178 -19.404 23.022 1.00 12.68 71 ALA A C 1
ATOM 1139 O O . ALA A 1 71 ? 18.054 -19.827 24.175 1.00 15.70 71 ALA A O 1
ATOM 1146 N N . GLU A 1 72 ? 19.176 -19.772 22.228 1.00 12.97 72 GLU A N 1
ATOM 1147 C CA . GLU A 1 72 ? 20.219 -20.684 22.698 1.00 13.51 72 GLU A CA 1
ATOM 1148 C C . GLU A 1 72 ? 21.152 -20.010 23.695 1.00 13.37 72 GLU A C 1
ATOM 1149 O O . GLU A 1 72 ? 21.885 -20.673 24.389 1.00 15.01 72 GLU A O 1
ATOM 1161 N N . ASP A 1 73 ? 21.135 -18.690 23.777 1.00 12.81 73 ASP A N 1
ATOM 1162 C CA . ASP A 1 73 ? 22.039 -18.005 24.670 1.00 12.88 73 ASP A CA 1
ATOM 1163 C C . ASP A 1 73 ? 21.721 -18.365 26.106 1.00 12.96 73 ASP A C 1
ATOM 1164 O O . ASP A 1 73 ? 20.575 -18.326 26.497 1.00 12.63 73 ASP A O 1
ATOM 1173 N N . PRO A 1 74 ? 22.732 -18.735 26.903 1.00 13.75 74 PRO A N 1
ATOM 1174 C CA . PRO A 1 74 ? 22.463 -19.074 28.290 1.00 14.52 74 PRO A CA 1
ATOM 1175 C C . PRO A 1 74 ? 21.875 -17.945 29.129 1.00 13.72 74 PRO A C 1
ATOM 1176 O O . PRO A 1 74 ? 21.322 -18.205 30.187 1.00 16.25 74 PRO A O 1
ATOM 1187 N N . ARG A 1 75 ? 21.982 -16.715 28.659 1.00 12.18 75 ARG A N 1
ATOM 1188 C CA . ARG A 1 75 ? 21.438 -15.566 29.387 1.00 12.19 75 ARG A CA 1
ATOM 1189 C C . ARG A 1 75 ? 19.941 -15.356 29.127 1.00 11.93 75 ARG A C 1
ATOM 1190 O O . ARG A 1 75 ? 19.334 -14.488 29.721 1.00 12.59 75 ARG A O 1
ATOM 1211 N N . PHE A 1 76 ? 19.381 -16.150 28.214 1.00 11.89 76 PHE A N 1
ATOM 1212 C CA . PHE A 1 76 ? 17.997 -16.035 27.768 1.00 11.43 76 PHE A CA 1
ATOM 1213 C C . PHE A 1 76 ? 17.162 -17.165 28.326 1.00 11.75 76 PHE A C 1
ATOM 1214 O O . PHE A 1 76 ? 17.584 -18.329 28.264 1.00 13.42 76 PHE A O 1
ATOM 1231 N N . ARG A 1 77 ? 15.958 -16.837 28.803 1.00 11.69 77 ARG A N 1
ATOM 1232 C CA . ARG A 1 77 ? 14.983 -17.836 29.224 1.00 12.30 77 ARG A CA 1
ATOM 1233 C C . ARG A 1 77 ? 13.631 -17.474 28.585 1.00 11.68 77 ARG A C 1
ATOM 1234 O O . ARG A 1 77 ? 13.298 -16.302 28.455 1.00 11.80 77 ARG A O 1
ATOM 1255 N N . PHE A 1 78 ? 12.866 -18.506 28.255 1.00 11.16 78 PHE A N 1
ATOM 1256 C CA . PHE A 1 78 ? 11.507 -18.392 27.750 1.00 10.41 78 PHE A CA 1
ATOM 1257 C C . PHE A 1 78 ? 10.515 -19.007 28.723 1.00 9.84 78 PHE A C 1
ATOM 1258 O O . PHE A 1 78 ? 10.739 -20.091 29.234 1.00 11.52 78 PHE A O 1
ATOM 1275 N N . PHE A 1 79 ? 9.420 -18.314 28.954 1.00 9.80 79 PHE A N 1
ATOM 1276 C CA . PHE A 1 79 ? 8.332 -18.794 29.774 1.00 10.18 79 PHE A CA 1
ATOM 1277 C C . PHE A 1 79 ? 7.034 -18.574 29.002 1.00 9.60 79 PHE A C 1
ATOM 1278 O O . PHE A 1 79 ? 6.485 -17.469 28.979 1.00 10.48 79 PHE A O 1
ATOM 1295 N N . GLY A 1 80 ? 6.571 -19.639 28.375 1.00 9.59 80 GLY A N 1
ATOM 1296 C CA . GLY A 1 80 ? 5.324 -19.610 27.640 1.00 9.56 80 GLY A CA 1
ATOM 1297 C C . GLY A 1 80 ? 4.131 -19.953 28.496 1.00 9.14 80 GLY A C 1
ATOM 1298 O O . GLY A 1 80 ? 4.257 -20.429 29.618 1.00 9.46 80 GLY A O 1
ATOM 1302 N N . ASN A 1 81 ? 2.954 -19.683 27.963 1.00 9.23 81 ASN A N 1
ATOM 1303 C CA . ASN A 1 81 ? 1.675 -19.824 28.672 1.00 9.55 81 ASN A CA 1
ATOM 1304 C C . ASN A 1 81 ? 1.608 -18.911 29.887 1.00 9.67 81 ASN A C 1
ATOM 1305 O O . ASN A 1 81 ? 0.988 -19.253 30.876 1.00 10.94 81 ASN A O 1
ATOM 1316 N N . VAL A 1 82 ? 2.261 -17.753 29.806 1.00 9.43 82 VAL A N 1
ATOM 1317 C CA . VAL A 1 82 ? 2.233 -16.742 30.868 1.00 10.27 82 VAL A CA 1
ATOM 1318 C C . VAL A 1 82 ? 1.591 -15.509 30.254 1.00 10.18 82 VAL A C 1
ATOM 1319 O O . VAL A 1 82 ? 2.154 -14.867 29.367 1.00 9.80 82 VAL A O 1
ATOM 1332 N N . VAL A 1 83 ? 0.402 -15.170 30.746 1.00 10.42 83 VAL A N 1
ATOM 1333 C CA . VAL A 1 83 ? -0.367 -14.078 30.195 1.00 10.46 83 VAL A CA 1
ATOM 1334 C C . VAL A 1 83 ? -0.191 -12.867 31.095 1.00 10.30 83 VAL A C 1
ATOM 1335 O O . VAL A 1 83 ? -0.659 -12.835 32.233 1.00 10.75 83 VAL A O 1
ATOM 1348 N N . VAL A 1 84 ? 0.524 -11.871 30.607 1.00 10.03 84 VAL A N 1
ATOM 1349 C CA . VAL A 1 84 ? 0.749 -10.682 31.398 1.00 9.99 84 VAL A CA 1
ATOM 1350 C C . VAL A 1 84 ? -0.550 -9.897 31.398 1.00 10.83 84 VAL A C 1
ATOM 1351 O O . VAL A 1 84 ? -1.162 -9.658 30.350 1.00 11.88 84 VAL A O 1
ATOM 1364 N N . GLY A 1 85 ? -0.978 -9.508 32.589 1.00 12.02 85 GLY A N 1
ATOM 1365 C CA . GLY A 1 85 ? -2.276 -8.951 32.847 1.00 13.25 85 GLY A CA 1
ATOM 1366 C C . GLY A 1 85 ? -3.197 -9.971 33.498 1.00 12.90 85 GLY A C 1
ATOM 1367 O O . GLY A 1 85 ? -4.254 -9.598 34.027 1.00 14.62 85 GLY A O 1
ATOM 1371 N N . GLU A 1 86 ? -2.822 -11.254 33.471 1.00 12.99 86 GLU A N 1
ATOM 1372 C CA . GLU A 1 86 ? -3.581 -12.322 34.081 1.00 13.60 86 GLU A CA 1
ATOM 1373 C C . GLU A 1 86 ? -2.756 -13.019 35.174 1.00 12.70 86 GLU A C 1
ATOM 1374 O O . GLU A 1 86 ? -3.039 -12.898 36.351 1.00 14.13 86 GLU A O 1
ATOM 1386 N N . HIS A 1 87 ? -1.708 -13.742 34.789 1.00 11.76 87 HIS A N 1
ATOM 1387 C CA . HIS A 1 87 ? -0.892 -14.476 35.758 1.00 11.63 87 HIS A CA 1
ATOM 1388 C C . HIS A 1 87 ? 0.031 -13.579 36.557 1.00 11.15 87 HIS A C 1
ATOM 1389 O O . HIS A 1 87 ? 0.278 -13.842 37.730 1.00 11.80 87 HIS A O 1
ATOM 1404 N N . VAL A 1 88 ? 0.593 -12.598 35.880 1.00 11.09 88 VAL A N 1
ATOM 1405 C CA . VAL A 1 88 ? 1.465 -11.592 36.479 1.00 11.27 88 VAL A CA 1
ATOM 1406 C C . VAL A 1 88 ? 1.071 -10.249 35.906 1.00 11.21 88 VAL A C 1
ATOM 1407 O O . VAL A 1 88 ? 0.532 -10.180 34.795 1.00 11.96 88 VAL A O 1
ATOM 1420 N N . GLN A 1 89 ? 1.340 -9.186 36.652 1.00 11.77 89 GLN A N 1
ATOM 1421 C CA . GLN A 1 89 ? 0.915 -7.848 36.266 1.00 11.43 89 GLN A CA 1
ATOM 1422 C C . GLN A 1 89 ? 2.109 -6.972 35.942 1.00 11.37 89 GLN A C 1
ATOM 1423 O O . GLN A 1 89 ? 3.204 -7.164 36.483 1.00 11.15 89 GLN A O 1
ATOM 1437 N N . PRO A 1 90 ? 1.925 -5.964 35.096 1.00 11.47 90 PRO A N 1
ATOM 1438 C CA . PRO A 1 90 ? 3.010 -5.036 34.796 1.00 11.69 90 PRO A CA 1
ATOM 1439 C C . PRO A 1 90 ? 3.706 -4.480 36.043 1.00 11.91 90 PRO A C 1
ATOM 1440 O O . PRO A 1 90 ? 4.929 -4.410 36.068 1.00 11.77 90 PRO A O 1
ATOM 1451 N N . GLY A 1 91 ? 2.939 -4.053 37.048 1.00 12.43 91 GLY A N 1
ATOM 1452 C CA . GLY A 1 91 ? 3.532 -3.481 38.240 1.00 12.72 91 GLY A CA 1
ATOM 1453 C C . GLY A 1 91 ? 4.348 -4.454 39.034 1.00 13.19 91 GLY A C 1
ATOM 1454 O O . GLY A 1 91 ? 5.162 -4.031 39.854 1.00 16.26 91 GLY A O 1
ATOM 1458 N N . GLU A 1 92 ? 4.118 -5.736 38.845 1.00 12.11 92 GLU A N 1
ATOM 1459 C CA . GLU A 1 92 ? 4.903 -6.776 39.481 1.00 12.27 92 GLU A CA 1
ATOM 1460 C C . GLU A 1 92 ? 6.195 -6.998 38.719 1.00 12.17 92 GLU A C 1
ATOM 1461 O O . GLU A 1 92 ? 7.259 -7.204 39.300 1.00 14.49 92 GLU A O 1
ATOM 1473 N N . LEU A 1 93 ? 6.106 -7.026 37.388 1.00 11.79 93 LEU A N 1
ATOM 1474 C CA . LEU A 1 93 ? 7.306 -7.173 36.577 1.00 12.02 93 LEU A CA 1
ATOM 1475 C C . LEU A 1 93 ? 8.233 -6.002 36.776 1.00 12.28 93 LEU A C 1
ATOM 1476 O O . LEU A 1 93 ? 9.454 -6.172 36.796 1.00 13.42 93 LEU A O 1
ATOM 1492 N N . SER A 1 94 ? 7.680 -4.807 36.911 1.00 13.36 94 SER A N 1
ATOM 1493 C CA A SER A 1 94 ? 8.517 -3.627 37.042 0.50 14.66 94 SER A CA 1
ATOM 1494 C CA B SER A 1 94 ? 8.498 -3.613 37.048 0.50 15.07 94 SER A CA 1
ATOM 1495 C C . SER A 1 94 ? 9.293 -3.612 38.374 1.00 14.71 94 SER A C 1
ATOM 1496 O O . SER A 1 94 ? 10.320 -2.985 38.445 1.00 17.30 94 SER A O 1
ATOM 1510 N N . GLU A 1 95 ? 8.829 -4.360 39.370 1.00 15.45 95 GLU A N 1
ATOM 1511 C CA . GLU A 1 95 ? 9.538 -4.497 40.654 1.00 16.04 95 GLU A CA 1
ATOM 1512 C C . GLU A 1 95 ? 10.633 -5.556 40.558 1.00 15.18 95 GLU A C 1
ATOM 1513 O O . GLU A 1 95 ? 11.610 -5.504 41.296 1.00 17.27 95 GLU A O 1
ATOM 1525 N N . ARG A 1 96 ? 10.465 -6.537 39.679 1.00 13.79 96 ARG A N 1
ATOM 1526 C CA . ARG A 1 96 ? 11.369 -7.655 39.616 1.00 14.11 96 ARG A CA 1
ATOM 1527 C C . ARG A 1 96 ? 12.443 -7.608 38.555 1.00 13.39 96 ARG A C 1
ATOM 1528 O O . ARG A 1 96 ? 13.323 -8.465 38.530 1.00 14.97 96 ARG A O 1
ATOM 1549 N N . TYR A 1 97 ? 12.363 -6.639 37.657 1.00 12.27 97 TYR A N 1
ATOM 1550 C CA . TYR A 1 97 ? 13.292 -6.502 36.580 1.00 11.75 97 TYR A CA 1
ATOM 1551 C C . TYR A 1 97 ? 13.782 -5.079 36.527 1.00 11.40 97 TYR A C 1
ATOM 1552 O O . TYR A 1 97 ? 13.080 -4.159 36.941 1.00 12.71 97 TYR A O 1
ATOM 1570 N N . ASP A 1 98 ? 14.997 -4.897 36.032 1.00 11.52 98 ASP A N 1
ATOM 1571 C CA . ASP A 1 98 ? 15.514 -3.551 35.802 1.00 11.63 98 ASP A CA 1
ATOM 1572 C C . ASP A 1 98 ? 14.700 -2.785 34.779 1.00 11.32 98 ASP A C 1
ATOM 1573 O O . ASP A 1 98 ? 14.494 -1.583 34.919 1.00 12.57 98 ASP A O 1
ATOM 1582 N N . ALA A 1 99 ? 14.248 -3.490 33.740 1.00 11.39 99 ALA A N 1
ATOM 1583 C CA . ALA A 1 99 ? 13.378 -2.883 32.737 1.00 10.69 99 ALA A CA 1
ATOM 1584 C C . ALA A 1 99 ? 12.520 -3.978 32.141 1.00 9.99 99 ALA A C 1
ATOM 1585 O O . ALA A 1 99 ? 12.872 -5.151 32.182 1.00 9.93 99 ALA A O 1
ATOM 1592 N N . VAL A 1 100 ? 11.383 -3.552 31.577 1.00 9.92 100 VAL A N 1
ATOM 1593 C CA . VAL A 1 100 ? 10.424 -4.453 30.974 1.00 9.61 100 VAL A CA 1
ATOM 1594 C C . VAL A 1 100 ? 10.089 -3.880 29.608 1.00 9.90 100 VAL A C 1
ATOM 1595 O O . VAL A 1 100 ? 9.783 -2.709 29.477 1.00 10.76 100 VAL A O 1
ATOM 1608 N N . ILE A 1 101 ? 10.144 -4.742 28.595 1.00 9.58 101 ILE A N 1
ATOM 1609 C CA . ILE A 1 101 ? 9.798 -4.364 27.223 1.00 9.05 101 ILE A CA 1
ATOM 1610 C C . ILE A 1 101 ? 8.517 -5.079 26.831 1.00 8.59 101 ILE A C 1
ATOM 1611 O O . ILE A 1 101 ? 8.462 -6.305 26.841 1.00 9.26 101 ILE A O 1
ATOM 1627 N N . TYR A 1 102 ? 7.486 -4.304 26.493 1.00 8.64 102 TYR A N 1
ATOM 1628 C CA . TYR A 1 102 ? 6.234 -4.840 25.991 1.00 8.57 102 TYR A CA 1
ATOM 1629 C C . TYR A 1 102 ? 6.304 -4.938 24.478 1.00 8.37 102 TYR A C 1
ATOM 1630 O O . TYR A 1 102 ? 6.447 -3.940 23.787 1.00 9.00 102 TYR A O 1
ATOM 1648 N N . ALA A 1 103 ? 6.152 -6.169 23.987 1.00 8.59 103 ALA A N 1
ATOM 1649 C CA . ALA A 1 103 ? 6.258 -6.531 22.589 1.00 8.26 103 ALA A CA 1
ATOM 1650 C C . ALA A 1 103 ? 5.030 -7.368 22.228 1.00 8.32 103 ALA A C 1
ATOM 1651 O O . ALA A 1 103 ? 5.123 -8.426 21.604 1.00 8.40 103 ALA A O 1
ATOM 1658 N N . VAL A 1 104 ? 3.856 -6.869 22.622 1.00 8.64 104 VAL A N 1
ATOM 1659 C CA . VAL A 1 104 ? 2.646 -7.661 22.622 1.00 8.26 104 VAL A CA 1
ATOM 1660 C C . VAL A 1 104 ? 1.879 -7.624 21.308 1.00 8.36 104 VAL A C 1
ATOM 1661 O O . VAL A 1 104 ? 0.864 -8.302 21.153 1.00 8.31 104 VAL A O 1
ATOM 1674 N N . GLY A 1 105 ? 2.354 -6.841 20.356 1.00 8.53 105 GLY A N 1
ATOM 1675 C CA . GLY A 1 105 ? 1.669 -6.772 19.066 1.00 8.27 105 GLY A CA 1
ATOM 1676 C C . GLY A 1 105 ? 0.268 -6.230 19.196 1.00 8.50 105 GLY A C 1
ATOM 1677 O O . GLY A 1 105 ? -0.079 -5.496 20.138 1.00 8.95 105 GLY A O 1
ATOM 1681 N N . ALA A 1 106 ? -0.532 -6.593 18.204 1.00 8.32 106 ALA A N 1
ATOM 1682 C CA . ALA A 1 106 ? -1.891 -6.114 18.047 1.00 8.64 106 ALA A CA 1
ATOM 1683 C C . ALA A 1 106 ? -2.774 -7.349 18.021 1.00 8.46 106 ALA A C 1
ATOM 1684 O O . ALA A 1 106 ? -2.849 -8.068 17.014 1.00 8.83 106 ALA A O 1
ATOM 1691 N N . GLN A 1 107 ? -3.433 -7.632 19.136 1.00 8.70 107 GLN A N 1
ATOM 1692 C CA . GLN A 1 107 ? -4.129 -8.907 19.320 1.00 8.95 107 GLN A CA 1
ATOM 1693 C C . GLN A 1 107 ? -5.587 -8.930 18.903 1.00 8.93 107 GLN A C 1
ATOM 1694 O O . GLN A 1 107 ? -6.187 -9.999 18.887 1.00 9.73 107 GLN A O 1
ATOM 1708 N N . SER A 1 108 ? -6.139 -7.783 18.533 1.00 9.05 108 SER A N 1
ATOM 1709 C CA . SER A 1 108 ? -7.530 -7.703 18.124 1.00 9.38 108 SER A CA 1
ATOM 1710 C C . SER A 1 108 ? -7.613 -7.071 16.740 1.00 8.67 108 SER A C 1
ATOM 1711 O O . SER A 1 108 ? -6.645 -6.969 16.019 1.00 8.62 108 SER A O 1
ATOM 1719 N N . ASP A 1 109 ? -8.827 -6.680 16.374 1.00 8.93 109 ASP A N 1
ATOM 1720 C CA . ASP A 1 109 ? -9.141 -6.219 15.023 1.00 8.77 109 ASP A CA 1
ATOM 1721 C C . ASP A 1 109 ? -9.776 -4.842 15.037 1.00 8.97 109 ASP A C 1
ATOM 1722 O O . ASP A 1 109 ? -10.476 -4.449 15.964 1.00 9.71 109 ASP A O 1
ATOM 1731 N N . ARG A 1 110 ? -9.569 -4.126 13.944 1.00 9.16 110 ARG A N 1
ATOM 1732 C CA . ARG A 1 110 ? -10.352 -2.928 13.646 1.00 9.21 110 ARG A CA 1
ATOM 1733 C C . ARG A 1 110 ? -11.702 -3.347 13.068 1.00 9.18 110 ARG A C 1
ATOM 1734 O O . ARG A 1 110 ? -11.824 -4.249 12.231 1.00 9.34 110 ARG A O 1
ATOM 1755 N N . MET A 1 111 ? -12.720 -2.636 13.501 1.00 9.92 111 MET A N 1
ATOM 1756 C CA . MET A 1 111 ? -14.088 -2.828 13.047 1.00 10.30 111 MET A CA 1
ATOM 1757 C C . MET A 1 111 ? -14.476 -1.840 11.971 1.00 10.13 111 MET A C 1
ATOM 1758 O O . MET A 1 111 ? -13.891 -0.771 11.865 1.00 11.20 111 MET A O 1
ATOM 1783 N N . LEU A 1 112 ? -15.480 -2.240 11.190 1.00 10.17 112 LEU A N 1
ATOM 1784 C CA . LEU A 1 112 ? -16.074 -1.363 10.195 1.00 10.52 112 LEU A CA 1
ATOM 1785 C C . LEU A 1 112 ? -17.063 -0.366 10.795 1.00 10.57 112 LEU A C 1
ATOM 1786 O O . LEU A 1 112 ? -17.303 0.694 10.229 1.00 11.20 112 LEU A O 1
ATOM 1802 N N . ASN A 1 113 ? -17.688 -0.760 11.895 1.00 10.73 113 ASN A N 1
ATOM 1803 C CA . ASN A 1 113 ? -18.745 0.032 12.514 1.00 11.70 113 ASN A CA 1
ATOM 1804 C C . ASN A 1 113 ? -19.921 0.289 11.570 1.00 11.86 113 ASN A C 1
ATOM 1805 O O . ASN A 1 113 ? -20.323 1.418 11.338 1.00 12.69 113 ASN A O 1
ATOM 1816 N N . ILE A 1 114 ? -20.479 -0.805 11.048 1.00 11.22 114 ILE A N 1
ATOM 1817 C CA . ILE A 1 114 ? -21.641 -0.738 10.175 1.00 11.24 114 ILE A CA 1
ATOM 1818 C C . ILE A 1 114 ? -22.690 -1.724 10.668 1.00 11.16 114 ILE A C 1
ATOM 1819 O O . ILE A 1 114 ? -22.374 -2.702 11.338 1.00 11.56 114 ILE A O 1
ATOM 1835 N N . PRO A 1 115 ? -23.952 -1.475 10.330 1.00 12.05 115 PRO A N 1
ATOM 1836 C CA . PRO A 1 115 ? -25.012 -2.382 10.744 1.00 12.96 115 PRO A CA 1
ATOM 1837 C C . PRO A 1 115 ? -24.800 -3.755 10.146 1.00 12.61 115 PRO A C 1
ATOM 1838 O O . PRO A 1 115 ? -24.399 -3.883 8.992 1.00 12.45 115 PRO A O 1
ATOM 1849 N N . GLY A 1 116 ? -25.065 -4.779 10.945 1.00 12.62 116 GLY A N 1
ATOM 1850 C CA . GLY A 1 116 ? -24.928 -6.151 10.526 1.00 12.79 116 GLY A CA 1
ATOM 1851 C C . GLY A 1 116 ? -23.565 -6.756 10.733 1.00 11.50 116 GLY A C 1
ATOM 1852 O O . GLY A 1 116 ? -23.378 -7.935 10.468 1.00 12.57 116 GLY A O 1
ATOM 1856 N N . GLU A 1 117 ? -22.595 -5.968 11.191 1.00 11.89 117 GLU A N 1
ATOM 1857 C CA . GLU A 1 117 ? -21.244 -6.456 11.342 1.00 11.45 117 GLU A CA 1
ATOM 1858 C C . GLU A 1 117 ? -21.127 -7.634 12.311 1.00 11.71 117 GLU A C 1
ATOM 1859 O O . GLU A 1 117 ? -20.204 -8.416 12.190 1.00 11.79 117 GLU A O 1
ATOM 1871 N N . ASP A 1 118 ? -22.070 -7.736 13.245 1.00 13.46 118 ASP A N 1
ATOM 1872 C CA . ASP A 1 118 ? -22.068 -8.816 14.212 1.00 14.70 118 ASP A CA 1
ATOM 1873 C C . ASP A 1 118 ? -22.811 -10.062 13.764 1.00 14.51 118 ASP A C 1
ATOM 1874 O O . ASP A 1 118 ? -22.900 -11.015 14.516 1.00 15.83 118 ASP A O 1
ATOM 1883 N N . LEU A 1 119 ? -23.376 -10.089 12.564 1.00 13.58 119 LEU A N 1
ATOM 1884 C CA . LEU A 1 119 ? -24.054 -11.301 12.116 1.00 13.14 119 LEU A CA 1
ATOM 1885 C C . LEU A 1 119 ? -23.094 -12.461 11.980 1.00 12.77 119 LEU A C 1
ATOM 1886 O O . LEU A 1 119 ? -21.960 -12.286 11.555 1.00 12.90 119 LEU A O 1
ATOM 1902 N N . PRO A 1 120 ? -23.564 -13.664 12.315 1.00 13.47 120 PRO A N 1
ATOM 1903 C CA . PRO A 1 120 ? -22.783 -14.838 11.991 1.00 13.34 120 PRO A CA 1
ATOM 1904 C C . PRO A 1 120 ? -22.422 -14.803 10.504 1.00 12.24 120 PRO A C 1
ATOM 1905 O O . PRO A 1 120 ? -23.273 -14.515 9.679 1.00 13.07 120 PRO A O 1
ATOM 1916 N N . GLY A 1 121 ? -21.181 -15.092 10.193 1.00 11.74 121 GLY A N 1
ATOM 1917 C CA . GLY A 1 121 ? -20.688 -14.983 8.829 1.00 11.46 121 GLY A CA 1
ATOM 1918 C C . GLY A 1 121 ? -19.912 -13.706 8.560 1.00 10.35 121 GLY A C 1
ATOM 1919 O O . GLY A 1 121 ? -19.364 -13.571 7.487 1.00 10.84 121 GLY A O 1
ATOM 1923 N N . SER A 1 122 ? -19.931 -12.757 9.491 1.00 10.27 122 SER A N 1
ATOM 1924 C CA . SER A 1 122 ? -19.164 -11.513 9.401 1.00 10.14 122 SER A CA 1
ATOM 1925 C C . SER A 1 122 ? -18.082 -11.553 10.469 1.00 10.17 122 SER A C 1
ATOM 1926 O O . SER A 1 122 ? -18.391 -11.544 11.648 1.00 11.00 122 SER A O 1
ATOM 1934 N N . ILE A 1 123 ? -16.834 -11.642 10.037 1.00 9.65 123 ILE A N 1
ATOM 1935 C CA . ILE A 1 123 ? -15.696 -11.822 10.925 1.00 9.58 123 ILE A CA 1
ATOM 1936 C C . ILE A 1 123 ? -14.560 -10.924 10.501 1.00 9.37 123 ILE A C 1
ATOM 1937 O O . ILE A 1 123 ? -14.591 -10.356 9.424 1.00 9.51 123 ILE A O 1
ATOM 1953 N N . ALA A 1 124 ? -13.557 -10.811 11.363 1.00 9.70 124 ALA A N 1
ATOM 1954 C CA . ALA A 1 124 ? -12.335 -10.113 11.028 1.00 9.97 124 ALA A CA 1
ATOM 1955 C C . ALA A 1 124 ? -11.309 -11.058 10.476 1.00 9.18 124 ALA A C 1
ATOM 1956 O O . ALA A 1 124 ? -11.279 -12.240 10.788 1.00 9.65 124 ALA A O 1
ATOM 1963 N N . ALA A 1 125 ? -10.405 -10.523 9.687 1.00 9.15 125 ALA A N 1
ATOM 1964 C CA . ALA A 1 125 ? -9.271 -11.290 9.262 1.00 8.97 125 ALA A CA 1
ATOM 1965 C C . ALA A 1 125 ? -8.460 -11.792 10.446 1.00 9.12 125 ALA A C 1
ATOM 1966 O O . ALA A 1 125 ? -7.926 -12.895 10.407 1.00 8.85 125 ALA A O 1
ATOM 1973 N N . VAL A 1 126 ? -8.350 -10.982 11.502 1.00 8.91 126 VAL A N 1
ATOM 1974 C CA . VAL A 1 126 ? -7.644 -11.469 12.688 1.00 9.21 126 VAL A CA 1
ATOM 1975 C C . VAL A 1 126 ? -8.166 -12.867 13.082 1.00 8.68 126 VAL A C 1
ATOM 1976 O O . VAL A 1 126 ? -7.403 -13.785 13.357 1.00 9.10 126 VAL A O 1
ATOM 1989 N N A ASP A 1 127 ? -9.481 -12.995 13.164 0.50 9.54 127 ASP A N 1
ATOM 1990 N N B ASP A 1 127 ? -9.489 -12.988 13.121 0.50 9.65 127 ASP A N 1
ATOM 1991 C CA A ASP A 1 127 ? -10.083 -14.231 13.607 0.50 9.76 127 ASP A CA 1
ATOM 1992 C CA B ASP A 1 127 ? -10.202 -14.200 13.505 0.50 9.85 127 ASP A CA 1
ATOM 1993 C C A ASP A 1 127 ? -9.992 -15.324 12.533 0.50 9.50 127 ASP A C 1
ATOM 1994 C C B ASP A 1 127 ? -9.942 -15.320 12.520 0.50 9.55 127 ASP A C 1
ATOM 1995 O O A ASP A 1 127 ? -9.824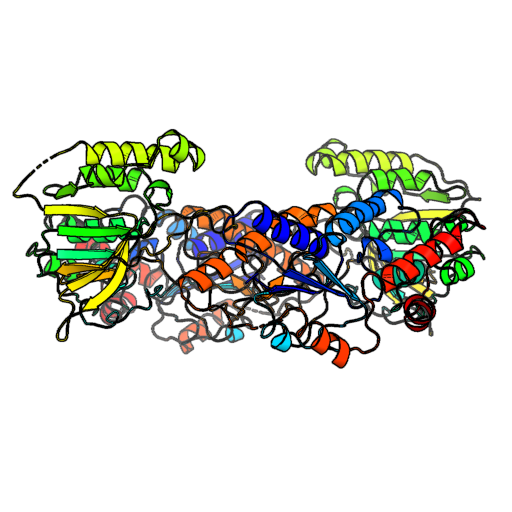 -16.480 12.879 0.50 9.13 127 ASP A O 1
ATOM 1996 O O B ASP A 1 127 ? -9.613 -16.434 12.890 0.50 9.68 127 ASP A O 1
ATOM 2013 N N . PHE A 1 128 ? -10.131 -14.990 11.255 1.00 9.41 128 PHE A N 1
ATOM 2014 C CA . PHE A 1 128 ? -10.027 -15.978 10.205 1.00 9.03 128 PHE A CA 1
ATOM 2015 C C . PHE A 1 128 ? -8.619 -16.536 10.081 1.00 8.49 128 PHE A C 1
ATOM 2016 O O . PHE A 1 128 ? -8.429 -17.746 10.004 1.00 8.54 128 PHE A O 1
ATOM 2033 N N . VAL A 1 129 ? -7.641 -15.646 10.057 1.00 8.40 129 VAL A N 1
ATOM 2034 C CA . VAL A 1 129 ? -6.242 -15.998 10.026 1.00 8.31 129 VAL A CA 1
ATOM 2035 C C . VAL A 1 129 ? -5.860 -16.816 11.249 1.00 8.06 129 VAL A C 1
ATOM 2036 O O . VAL A 1 129 ? -5.181 -17.845 11.160 1.00 8.18 129 VAL A O 1
ATOM 2049 N N . GLY A 1 130 ? -6.244 -16.335 12.428 1.00 8.33 130 GLY A N 1
ATOM 2050 C CA . GLY A 1 130 ? -5.943 -17.092 13.621 1.00 8.32 130 GLY A CA 1
ATOM 2051 C C . GLY A 1 130 ? -6.490 -18.508 13.530 1.00 8.35 130 GLY A C 1
ATOM 2052 O O . GLY A 1 130 ? -5.847 -19.471 13.924 1.00 8.83 130 GLY A O 1
ATOM 2056 N N . TRP A 1 131 ? -7.712 -18.621 13.023 1.00 8.42 131 TRP A N 1
ATOM 2057 C CA . TRP A 1 131 ? -8.327 -19.925 12.867 1.00 8.59 131 TRP A CA 1
ATOM 2058 C C . TRP A 1 131 ? -7.567 -20.804 11.866 1.00 8.38 131 TRP A C 1
ATOM 2059 O O . TRP A 1 131 ? -7.239 -21.947 12.179 1.00 8.43 131 TRP A O 1
ATOM 2080 N N . TYR A 1 132 ? -7.251 -20.269 10.693 1.00 8.36 132 TYR A N 1
ATOM 2081 C CA . TYR A 1 132 ? -6.581 -21.116 9.722 1.00 8.46 132 TYR A CA 1
ATOM 2082 C C . TYR A 1 132 ? -5.129 -21.412 10.074 1.00 8.65 132 TYR A C 1
ATOM 2083 O O . TYR A 1 132 ? -4.566 -22.371 9.566 1.00 9.32 132 TYR A O 1
ATOM 2101 N N . ASN A 1 133 ? -4.549 -20.600 10.950 1.00 8.31 133 ASN A N 1
ATOM 2102 C CA . ASN A 1 133 ? -3.194 -20.841 11.409 1.00 8.52 133 ASN A CA 1
ATOM 2103 C C . ASN A 1 133 ? -3.110 -21.525 12.779 1.00 8.25 133 ASN A C 1
ATOM 2104 O O . ASN A 1 133 ? -2.035 -21.601 13.360 1.00 8.60 133 ASN A O 1
ATOM 2115 N N . ALA A 1 134 ? -4.224 -22.053 13.253 1.00 8.37 134 ALA A N 1
ATOM 2116 C CA . ALA A 1 134 ? -4.252 -22.868 14.474 1.00 8.67 134 ALA A CA 1
ATOM 2117 C C . ALA A 1 134 ? -3.826 -22.093 15.711 1.00 8.89 134 ALA A C 1
ATOM 2118 O O . ALA A 1 134 ? -3.279 -22.659 16.654 1.00 8.97 134 ALA A O 1
ATOM 2125 N N . HIS A 1 135 ? -4.114 -20.796 15.752 1.00 8.76 135 HIS A N 1
ATOM 2126 C CA . HIS A 1 135 ? -3.904 -20.027 16.969 1.00 8.55 135 HIS A CA 1
ATOM 2127 C C . HIS A 1 135 ? -4.960 -20.477 17.978 1.00 8.62 135 HIS A C 1
ATOM 2128 O O . HIS A 1 135 ? -6.141 -20.489 17.663 1.00 8.91 135 HIS A O 1
ATOM 2143 N N . PRO A 1 136 ? -4.550 -20.865 19.181 1.00 9.06 136 PRO A N 1
ATOM 2144 C CA . PRO A 1 136 ? -5.506 -21.457 20.118 1.00 9.73 136 PRO A CA 1
ATOM 2145 C C . PRO A 1 136 ? -6.642 -20.550 20.541 1.00 10.68 136 PRO A C 1
ATOM 2146 O O . PRO A 1 136 ? -7.680 -21.065 20.930 1.00 14.16 136 PRO A O 1
ATOM 2157 N N . HIS A 1 137 ? -6.508 -19.253 20.422 1.00 9.39 137 HIS A N 1
ATOM 2158 C CA . HIS A 1 137 ? -7.596 -18.371 20.802 1.00 10.07 137 HIS A CA 1
ATOM 2159 C C . HIS A 1 137 ? -8.695 -18.306 19.745 1.00 10.04 137 HIS A C 1
ATOM 2160 O O . HIS A 1 137 ? -9.723 -17.719 19.977 1.00 11.68 137 HIS A O 1
ATOM 2175 N N . PHE A 1 138 ? -8.456 -18.913 18.592 1.00 9.60 138 PHE A N 1
ATOM 2176 C CA . PHE A 1 138 ? -9.372 -18.802 17.444 1.00 9.62 138 PHE A CA 1
ATOM 2177 C C . PHE A 1 138 ? -9.839 -20.160 16.940 1.00 9.71 138 PHE A C 1
ATOM 2178 O O . PHE A 1 138 ? -10.350 -20.283 15.835 1.00 10.10 138 PHE A O 1
ATOM 2195 N N . GLU A 1 139 ? -9.670 -21.196 17.763 1.00 10.32 139 GLU A N 1
ATOM 2196 C CA . GLU A 1 139 ? -9.991 -22.555 17.346 1.00 11.05 139 GLU A CA 1
ATOM 2197 C C . GLU A 1 139 ? -11.452 -22.725 16.972 1.00 11.73 139 GLU A C 1
ATOM 2198 O O . GLU A 1 139 ? -11.766 -23.533 16.126 1.00 13.32 139 GLU A O 1
ATOM 2210 N N . GLN A 1 140 ? -12.318 -21.954 17.599 1.00 11.83 140 GLN A N 1
ATOM 2211 C CA . GLN A 1 140 ? -13.761 -22.078 17.418 1.00 13.32 140 GLN A CA 1
ATOM 2212 C C . GLN A 1 140 ? -14.382 -21.062 16.491 1.00 12.30 140 GLN A C 1
ATOM 2213 O O . GLN A 1 140 ? -15.611 -20.971 16.421 1.00 13.37 140 GLN A O 1
ATOM 2227 N N . VAL A 1 141 ? -13.587 -20.305 15.755 1.00 11.52 141 VAL A N 1
ATOM 2228 C CA . VAL A 1 141 ? -14.157 -19.337 14.830 1.00 11.48 141 VAL A CA 1
ATOM 2229 C C . VAL A 1 141 ? -15.053 -20.068 13.832 1.00 12.13 141 VAL A C 1
ATOM 2230 O O . VAL A 1 141 ? -16.154 -19.640 13.543 1.00 12.91 141 VAL A O 1
ATOM 2243 N N . SER A 1 142 ? -14.542 -21.155 13.277 1.00 12.19 142 SER A N 1
ATOM 2244 C CA . SER A 1 142 ? -15.314 -22.137 12.525 1.00 12.49 142 SER A CA 1
ATOM 2245 C C . SER A 1 142 ? -16.321 -21.513 11.560 1.00 12.45 142 SER A C 1
ATOM 2246 O O . SER A 1 142 ? -17.522 -21.737 11.647 1.00 13.21 142 SER A O 1
ATOM 2254 N N . PRO A 1 143 ? -15.827 -20.737 10.615 1.00 11.97 143 PRO A N 1
ATOM 2255 C CA . PRO A 1 143 ? -16.728 -20.075 9.685 1.00 11.90 143 PRO A CA 1
ATOM 2256 C C . PRO A 1 143 ? -17.342 -21.082 8.731 1.00 12.03 143 PRO A C 1
ATOM 2257 O O . PRO A 1 143 ? -16.733 -22.089 8.387 1.00 12.78 143 PRO A O 1
ATOM 2268 N N . ASP A 1 144 ? -18.559 -20.787 8.304 1.00 12.12 144 ASP A N 1
ATOM 2269 C CA . ASP A 1 144 ? -19.208 -21.561 7.256 1.00 12.30 144 ASP A CA 1
ATOM 2270 C C . ASP A 1 144 ? -18.637 -21.110 5.922 1.00 11.78 144 ASP A C 1
ATOM 2271 O O . ASP A 1 144 ? -18.830 -19.955 5.510 1.00 12.11 144 ASP A O 1
ATOM 2280 N N . LEU A 1 145 ? -17.915 -22.006 5.262 1.00 12.09 145 LEU A N 1
ATOM 2281 C CA . LEU A 1 145 ? -17.261 -21.731 4.004 1.00 12.44 145 LEU A CA 1
ATOM 2282 C C . LEU A 1 145 ? -17.982 -22.401 2.841 1.00 12.97 145 LEU A C 1
ATOM 2283 O O . LEU A 1 145 ? -17.402 -22.586 1.781 1.00 15.72 145 LEU A O 1
ATOM 2299 N N . SER A 1 146 ? -19.260 -22.716 3.010 1.00 13.01 146 SER A N 1
ATOM 2300 C CA . SER A 1 146 ? -20.016 -23.448 1.989 1.00 13.95 146 SER A CA 1
ATOM 2301 C C . SER A 1 146 ? -20.715 -22.565 0.966 1.00 13.97 146 SER A C 1
ATOM 2302 O O . SER A 1 146 ? -21.194 -23.073 -0.035 1.00 15.31 146 SER A O 1
ATOM 2310 N N . GLY A 1 147 ? -20.817 -21.263 1.219 1.00 13.51 147 GLY A N 1
ATOM 2311 C CA . GLY A 1 147 ? -21.524 -20.385 0.317 1.00 12.91 147 GLY A CA 1
ATOM 2312 C C . GLY A 1 147 ? -20.675 -19.965 -0.854 1.00 12.48 147 GLY A C 1
ATOM 2313 O O . GLY A 1 147 ? -19.459 -19.809 -0.741 1.00 12.91 147 GLY A O 1
ATOM 2317 N N . ALA A 1 148 ? -21.314 -19.662 -1.962 1.00 12.18 148 ALA A N 1
ATOM 2318 C CA . ALA A 1 148 ? -20.610 -19.377 -3.176 1.00 11.94 148 ALA A CA 1
ATOM 2319 C C . ALA A 1 148 ? -19.793 -18.110 -3.219 1.00 11.93 148 ALA A C 1
ATOM 2320 O O . ALA A 1 148 ? -18.860 -18.043 -3.997 1.00 12.55 148 ALA A O 1
ATOM 2327 N N . ARG A 1 149 ? -20.172 -17.092 -2.471 1.00 11.17 149 ARG A N 1
ATOM 2328 C CA . ARG A 1 149 ? -19.443 -15.820 -2.544 1.00 10.57 149 ARG A CA 1
ATOM 2329 C C . ARG A 1 149 ? -18.998 -15.357 -1.162 1.00 9.88 149 ARG A C 1
ATOM 2330 O O . ARG A 1 149 ? -19.789 -15.321 -0.214 1.00 10.36 149 ARG A O 1
ATOM 2351 N N . ALA A 1 150 ? -17.720 -14.996 -1.097 1.00 9.56 150 ALA A N 1
ATOM 2352 C CA . ALA A 1 150 ? -17.162 -14.330 0.074 1.00 9.83 150 ALA A CA 1
ATOM 2353 C C . ALA A 1 150 ? -16.734 -12.918 -0.337 1.00 9.42 150 ALA A C 1
ATOM 2354 O O . ALA A 1 150 ? -16.298 -12.694 -1.466 1.00 9.44 150 ALA A O 1
ATOM 2361 N N . VAL A 1 151 ? -16.832 -11.988 0.605 1.00 9.42 151 VAL A N 1
ATOM 2362 C CA . VAL A 1 151 ? -16.389 -10.611 0.414 1.00 9.32 151 VAL A CA 1
ATOM 2363 C C . VAL A 1 151 ? -15.338 -10.319 1.466 1.00 8.95 151 VAL A C 1
ATOM 2364 O O . VAL A 1 151 ? -15.531 -10.591 2.633 1.00 10.25 151 VAL A O 1
ATOM 2377 N N . VAL A 1 152 ? -14.226 -9.757 1.010 1.00 8.81 152 VAL A N 1
ATOM 2378 C CA . VAL A 1 152 ? -13.129 -9.328 1.859 1.00 8.54 152 VAL A CA 1
ATOM 2379 C C . VAL A 1 152 ? -13.012 -7.826 1.736 1.00 8.55 152 VAL A C 1
ATOM 2380 O O . VAL A 1 152 ? -12.874 -7.288 0.648 1.00 9.62 152 VAL A O 1
ATOM 2393 N N . ILE A 1 153 ? -13.080 -7.144 2.866 1.00 8.72 153 ILE A N 1
ATOM 2394 C CA . ILE A 1 153 ? -12.954 -5.681 2.902 1.00 8.69 153 ILE A CA 1
ATOM 2395 C C . ILE A 1 153 ? -11.509 -5.315 3.209 1.00 8.49 153 ILE A C 1
ATOM 2396 O O . ILE A 1 153 ? -10.962 -5.815 4.176 1.00 9.12 153 ILE A O 1
ATOM 2412 N N . GLY A 1 154 ? -10.912 -4.455 2.391 1.00 8.80 154 GLY A N 1
ATOM 2413 C CA . GLY A 1 154 ? -9.593 -3.930 2.633 1.00 8.32 154 GLY A CA 1
ATOM 2414 C C . GLY A 1 154 ? -8.643 -4.179 1.482 1.00 8.26 154 GLY A C 1
ATOM 2415 O O . GLY A 1 154 ? -8.856 -5.066 0.660 1.00 9.25 154 GLY A O 1
ATOM 2419 N N . ASN A 1 155 ? -7.590 -3.385 1.443 1.00 8.66 155 ASN A N 1
ATOM 2420 C CA . ASN A 1 155 ? -6.594 -3.420 0.380 1.00 8.79 155 ASN A CA 1
ATOM 2421 C C . ASN A 1 155 ? -5.171 -3.501 0.919 1.00 9.03 155 ASN A C 1
ATOM 2422 O O . ASN A 1 155 ? -4.261 -2.922 0.342 1.00 9.55 155 ASN A O 1
ATOM 2433 N N . GLY A 1 156 ? -4.984 -4.261 1.997 1.00 9.09 156 GLY A N 1
ATOM 2434 C CA . GLY A 1 156 ? -3.663 -4.616 2.447 1.00 8.79 156 GLY A CA 1
ATOM 2435 C C . GLY A 1 156 ? -3.333 -6.056 2.128 1.00 8.90 156 GLY A C 1
ATOM 2436 O O . GLY A 1 156 ? -4.169 -6.829 1.645 1.00 9.07 156 GLY A O 1
ATOM 2440 N N . ASN A 1 157 ? -2.096 -6.438 2.404 1.00 8.99 157 ASN A N 1
ATOM 2441 C CA . ASN A 1 157 ? -1.689 -7.787 2.076 1.00 9.24 157 ASN A CA 1
ATOM 2442 C C . ASN A 1 157 ? -2.449 -8.847 2.863 1.00 9.28 157 ASN A C 1
ATOM 2443 O O . ASN A 1 157 ? -2.560 -9.969 2.388 1.00 9.38 157 ASN A O 1
ATOM 2454 N N . VAL A 1 158 ? -2.963 -8.534 4.045 1.00 8.72 158 VAL A N 1
ATOM 2455 C CA . VAL A 1 158 ? -3.724 -9.555 4.748 1.00 8.49 158 VAL A CA 1
ATOM 2456 C C . VAL A 1 158 ? -4.999 -9.906 3.965 1.00 8.52 158 VAL A C 1
ATOM 2457 O O . VAL A 1 158 ? -5.456 -11.033 3.962 1.00 8.70 158 VAL A O 1
ATOM 2470 N N . ALA A 1 159 ? -5.591 -8.921 3.275 1.00 8.44 159 ALA A N 1
ATOM 2471 C CA . ALA A 1 159 ? -6.750 -9.203 2.441 1.00 8.88 159 ALA A CA 1
ATOM 2472 C C . ALA A 1 159 ? -6.411 -10.220 1.351 1.00 8.80 159 ALA A C 1
ATOM 2473 O O . ALA A 1 159 ? -7.204 -11.086 1.037 1.00 9.22 159 ALA A O 1
ATOM 2480 N N . LEU A 1 160 ? -5.208 -10.097 0.796 1.00 9.27 160 LEU A N 1
ATOM 2481 C CA . LEU A 1 160 ? -4.769 -11.073 -0.191 1.00 9.23 160 LEU A CA 1
ATOM 2482 C C . LEU A 1 160 ? -4.595 -12.435 0.443 1.00 9.30 160 LEU A C 1
ATOM 2483 O O . LEU A 1 160 ? -4.993 -13.425 -0.160 1.00 9.73 160 LEU A O 1
ATOM 2499 N N . ASP A 1 161 ? -3.997 -12.514 1.625 1.00 9.02 161 ASP A N 1
ATOM 2500 C CA . ASP A 1 161 ? -3.841 -13.801 2.288 1.00 9.04 161 ASP A CA 1
ATOM 2501 C C . ASP A 1 161 ? -5.211 -14.466 2.465 1.00 9.04 161 ASP A C 1
ATOM 2502 O O . ASP A 1 161 ? -5.385 -15.650 2.183 1.00 9.17 161 ASP A O 1
ATOM 2511 N N . VAL A 1 162 ? -6.194 -13.710 2.957 1.00 9.01 162 VAL A N 1
ATOM 2512 C CA . VAL A 1 162 ? -7.512 -14.275 3.185 1.00 9.02 162 VAL A CA 1
ATOM 2513 C C . VAL A 1 162 ? -8.082 -14.823 1.891 1.00 9.20 162 VAL A C 1
ATOM 2514 O O . VAL A 1 162 ? -8.594 -15.939 1.833 1.00 9.46 162 VAL A O 1
ATOM 2527 N N . ALA A 1 163 ? -7.990 -14.034 0.831 1.00 10.13 163 ALA A N 1
ATOM 2528 C CA . ALA A 1 163 ? -8.563 -14.436 -0.442 1.00 10.59 163 ALA A CA 1
ATOM 2529 C C . ALA A 1 163 ? -7.848 -15.680 -0.989 1.00 10.55 163 ALA A C 1
ATOM 2530 O O . ALA A 1 163 ? -8.478 -16.584 -1.512 1.00 10.78 163 ALA A O 1
ATOM 2537 N N . ARG A 1 164 ? -6.526 -15.720 -0.860 1.00 10.61 164 ARG A N 1
ATOM 2538 C CA . ARG A 1 164 ? -5.768 -16.900 -1.299 1.00 11.41 164 ARG A CA 1
ATOM 2539 C C . ARG A 1 164 ? -6.191 -18.146 -0.568 1.00 11.13 164 ARG A C 1
ATOM 2540 O O . ARG A 1 164 ? -6.356 -19.199 -1.170 1.00 12.34 164 ARG A O 1
ATOM 2561 N N . ILE A 1 165 ? -6.300 -18.061 0.743 1.00 10.84 165 ILE A N 1
ATOM 2562 C CA . ILE A 1 165 ? -6.664 -19.258 1.481 1.00 10.75 165 ILE A CA 1
ATOM 2563 C C . ILE A 1 165 ? -8.062 -19.727 1.132 1.00 10.43 165 ILE A C 1
ATOM 2564 O O . ILE A 1 165 ? -8.312 -20.927 1.019 1.00 11.22 165 ILE A O 1
ATOM 2580 N N . LEU A 1 166 ? -8.972 -18.794 0.869 1.00 10.36 166 LEU A N 1
ATOM 2581 C CA . LEU A 1 166 ? -10.332 -19.168 0.494 1.00 10.10 166 LEU A CA 1
ATOM 2582 C C . LEU A 1 166 ? -10.446 -19.828 -0.873 1.00 10.29 166 LEU A C 1
ATOM 2583 O O . LEU A 1 166 ? -11.383 -20.582 -1.106 1.00 11.82 166 LEU A O 1
ATOM 2599 N N . LEU A 1 167 ? -9.501 -19.535 -1.760 1.00 10.50 167 LEU A N 1
ATOM 2600 C CA . LEU A 1 167 ? -9.595 -19.953 -3.167 1.00 10.56 167 LEU A CA 1
ATOM 2601 C C . LEU A 1 167 ? -8.563 -20.963 -3.635 1.00 11.56 167 LEU A C 1
ATOM 2602 O O . LEU A 1 167 ? -8.738 -21.580 -4.656 1.00 12.56 167 LEU A O 1
ATOM 2618 N N . THR A 1 168 ? -7.514 -21.182 -2.852 1.00 11.62 168 THR A N 1
ATOM 2619 C CA . THR A 1 168 ? -6.471 -22.104 -3.274 1.00 12.07 168 THR A CA 1
ATOM 2620 C C . THR A 1 168 ? -6.985 -23.536 -3.259 1.00 12.56 168 THR A C 1
ATOM 2621 O O . THR A 1 168 ? -7.766 -23.944 -2.410 1.00 13.19 168 THR A O 1
ATOM 2632 N N . ASP A 1 169 ? -6.572 -24.300 -4.246 1.00 13.21 169 ASP A N 1
ATOM 2633 C CA . ASP A 1 169 ? -6.917 -25.714 -4.311 1.00 13.56 169 ASP A CA 1
ATOM 2634 C C . ASP A 1 169 ? -6.565 -26.359 -2.977 1.00 12.91 169 ASP A C 1
ATOM 2635 O O . ASP A 1 169 ? -5.418 -26.279 -2.544 1.00 12.68 169 ASP A O 1
ATOM 2644 N N A PRO A 1 170 ? -7.523 -26.959 -2.298 0.50 13.00 170 PRO A N 1
ATOM 2645 N N B PRO A 1 170 ? -7.514 -26.979 -2.306 0.50 13.79 170 PRO A N 1
ATOM 2646 C CA A PRO A 1 170 ? -7.218 -27.607 -1.024 0.50 13.27 170 PRO A CA 1
ATOM 2647 C CA B PRO A 1 170 ? -7.198 -27.598 -1.022 0.50 13.99 170 PRO A CA 1
ATOM 2648 C C A PRO A 1 170 ? -6.129 -28.678 -1.108 0.50 13.66 170 PRO A C 1
ATOM 2649 C C B PRO A 1 170 ? -6.139 -28.691 -1.103 0.50 13.93 170 PRO A C 1
ATOM 2650 O O A PRO A 1 170 ? -5.465 -28.934 -0.106 0.50 13.84 170 PRO A O 1
ATOM 2651 O O B PRO A 1 170 ? -5.509 -28.979 -0.087 0.50 14.01 170 PRO A O 1
ATOM 2672 N N . ASP A 1 171 ? -5.951 -29.300 -2.269 1.00 13.72 171 ASP A N 1
ATOM 2673 C CA . ASP A 1 171 ? -4.883 -30.272 -2.406 1.00 14.16 171 ASP A CA 1
ATOM 2674 C C . ASP A 1 171 ? -3.512 -29.592 -2.254 1.00 13.69 171 ASP A C 1
ATOM 2675 O O . ASP A 1 171 ? -2.544 -30.249 -1.861 1.00 15.47 171 ASP A O 1
ATOM 2684 N N . VAL A 1 172 ? -3.421 -28.308 -2.605 1.00 12.65 172 VAL A N 1
ATOM 2685 C CA . VAL A 1 172 ? -2.208 -27.544 -2.424 1.00 12.85 172 VAL A CA 1
ATOM 2686 C C . VAL A 1 172 ? -2.097 -27.168 -0.926 1.00 12.26 172 VAL A C 1
ATOM 2687 O O . VAL A 1 172 ? -1.032 -27.338 -0.315 1.00 11.95 172 VAL A O 1
ATOM 2700 N N . LEU A 1 173 ? -3.181 -26.676 -0.333 1.00 11.65 173 LEU A N 1
ATOM 2701 C CA . LEU A 1 173 ? -3.129 -26.317 1.067 1.00 11.14 173 LEU A CA 1
ATOM 2702 C C . LEU A 1 173 ? -2.845 -27.523 1.960 1.00 10.58 173 LEU A C 1
ATOM 2703 O O . LEU A 1 173 ? -2.270 -27.359 3.039 1.00 10.64 173 LEU A O 1
ATOM 2719 N N . ALA A 1 174 ? -3.196 -28.716 1.500 1.00 11.39 174 ALA A N 1
ATOM 2720 C CA . ALA A 1 174 ? -2.967 -29.915 2.298 1.00 11.90 174 ALA A CA 1
ATOM 2721 C C . ALA A 1 174 ? -1.500 -30.219 2.517 1.00 11.65 174 ALA A C 1
ATOM 2722 O O . ALA A 1 174 ? -1.177 -31.041 3.362 1.00 13.07 174 ALA A O 1
ATOM 2729 N N . ARG A 1 175 ? -0.601 -29.584 1.771 1.00 11.25 175 ARG A N 1
ATOM 2730 C CA . ARG A 1 175 ? 0.837 -29.772 1.919 1.00 11.83 175 ARG A CA 1
ATOM 2731 C C . ARG A 1 175 ? 1.477 -28.641 2.730 1.00 11.47 175 ARG A C 1
ATOM 2732 O O . ARG A 1 175 ? 2.695 -28.552 2.801 1.00 13.26 175 ARG A O 1
ATOM 2753 N N . THR A 1 176 ? 0.661 -27.806 3.357 1.00 10.69 176 THR A N 1
ATOM 2754 C CA . THR A 1 176 ? 1.145 -26.698 4.170 1.00 10.05 176 THR A CA 1
ATOM 2755 C C . THR A 1 176 ? 0.858 -26.994 5.639 1.00 10.05 176 THR A C 1
ATOM 2756 O O . THR A 1 176 ? 0.174 -27.965 5.971 1.00 10.29 176 THR A O 1
ATOM 2767 N N . ASP A 1 177 ? 1.304 -26.099 6.506 1.00 9.35 177 ASP A N 1
ATOM 2768 C CA . ASP A 1 177 ? 1.030 -26.200 7.929 1.00 9.09 177 ASP A CA 1
ATOM 2769 C C . ASP A 1 177 ? -0.265 -25.542 8.342 1.00 8.86 177 ASP A C 1
ATOM 2770 O O . ASP A 1 177 ? -0.475 -25.285 9.523 1.00 9.22 177 ASP A O 1
ATOM 2779 N N . ILE A 1 178 ? -1.179 -25.341 7.406 1.00 9.05 178 ILE A N 1
ATOM 2780 C CA . ILE A 1 178 ? -2.516 -24.854 7.725 1.00 8.98 178 ILE A CA 1
ATOM 2781 C C . ILE A 1 178 ? -3.156 -25.745 8.783 1.00 9.08 178 ILE A C 1
ATOM 2782 O O . ILE A 1 178 ? -2.931 -26.963 8.828 1.00 9.37 178 ILE A O 1
ATOM 2798 N N . ALA A 1 179 ? -4.008 -25.158 9.611 1.00 9.27 179 ALA A N 1
ATOM 2799 C CA . ALA A 1 179 ? -4.739 -25.917 10.599 1.00 9.60 179 ALA A CA 1
ATOM 2800 C C . ALA A 1 179 ? -5.570 -27.017 9.938 1.00 10.32 179 ALA A C 1
ATOM 2801 O O . ALA A 1 179 ? -6.288 -26.775 8.958 1.00 10.69 179 ALA A O 1
ATOM 2808 N N . ASP A 1 180 ? -5.575 -28.196 10.543 1.00 10.74 180 ASP A N 1
ATOM 2809 C CA . ASP A 1 180 ? -6.383 -29.284 10.022 1.00 11.13 180 ASP A CA 1
ATOM 2810 C C . ASP A 1 180 ? -7.863 -28.916 9.993 1.00 11.44 180 ASP A C 1
ATOM 2811 O O . ASP A 1 180 ? -8.565 -29.300 9.046 1.00 12.05 180 ASP A O 1
ATOM 2820 N N . HIS A 1 181 ? -8.371 -28.168 10.971 1.00 11.76 181 HIS A N 1
ATOM 2821 C CA . HIS A 1 181 ? -9.776 -27.837 10.961 1.00 12.67 181 HIS A CA 1
ATOM 2822 C C . HIS A 1 181 ? -10.148 -26.930 9.786 1.00 12.82 181 HIS A C 1
ATOM 2823 O O . HIS A 1 181 ? -11.258 -26.984 9.253 1.00 14.28 181 HIS A O 1
ATOM 2838 N N . ALA A 1 182 ? -9.210 -26.078 9.380 1.00 12.50 182 ALA A N 1
ATOM 2839 C CA . ALA A 1 182 ? -9.436 -25.200 8.245 1.00 11.98 182 ALA A CA 1
ATOM 2840 C C . ALA A 1 182 ? -9.365 -26.008 6.953 1.00 12.78 182 ALA A C 1
ATOM 2841 O O . ALA A 1 182 ? -10.191 -25.821 6.072 1.00 13.10 182 ALA A O 1
ATOM 2848 N N . LEU A 1 183 ? -8.374 -26.876 6.849 1.00 13.01 183 LEU A N 1
ATOM 2849 C CA . LEU A 1 183 ? -8.250 -27.703 5.665 1.00 14.03 183 LEU A CA 1
ATOM 2850 C C . LEU A 1 183 ? -9.559 -28.477 5.485 1.00 13.84 183 LEU A C 1
ATOM 2851 O O . LEU A 1 183 ? -10.088 -28.579 4.367 1.00 15.35 183 LEU A O 1
ATOM 2867 N N . GLU A 1 184 ? -10.129 -29.022 6.558 1.00 14.46 184 GLU A N 1
ATOM 2868 C CA . GLU A 1 184 ? -11.362 -29.788 6.459 1.00 15.55 184 GLU A CA 1
ATOM 2869 C C . GLU A 1 184 ? -12.500 -28.935 5.899 1.00 15.01 184 GLU A C 1
ATOM 2870 O O . GLU A 1 184 ? -13.266 -29.402 5.031 1.00 16.94 184 GLU A O 1
ATOM 2882 N N . SER A 1 185 ? -12.616 -27.684 6.364 1.00 14.53 185 SER A N 1
ATOM 2883 C CA . SER A 1 185 ? -13.662 -26.791 5.878 1.00 14.33 185 SER A CA 1
ATOM 2884 C C . SER A 1 185 ? -13.464 -26.313 4.455 1.00 14.20 185 SER A C 1
ATOM 2885 O O . SER A 1 185 ? -14.435 -25.946 3.790 1.00 15.01 185 SER A O 1
ATOM 2893 N N . LEU A 1 186 ? -12.215 -26.287 4.020 1.00 13.71 186 LEU A N 1
ATOM 2894 C CA . LEU A 1 186 ? -11.859 -25.819 2.702 1.00 14.21 186 LEU A CA 1
ATOM 2895 C C . LEU A 1 186 ? -11.948 -26.911 1.650 1.00 15.05 186 LEU A C 1
ATOM 2896 O O . LEU A 1 186 ? -12.075 -26.599 0.450 1.00 15.96 186 LEU A O 1
ATOM 2912 N N . ARG A 1 187 ? -11.919 -28.186 2.056 1.00 15.27 187 ARG A N 1
ATOM 2913 C CA . ARG A 1 187 ? -11.916 -29.255 1.060 1.00 15.99 187 ARG A CA 1
ATOM 2914 C C . ARG A 1 187 ? -13.120 -29.244 0.121 1.00 15.71 187 ARG A C 1
ATOM 2915 O O . ARG A 1 187 ? -12.944 -29.563 -1.047 1.00 17.01 187 ARG A O 1
ATOM 2936 N N . PRO A 1 188 ? -14.327 -28.957 0.591 1.00 16.95 188 PRO A N 1
ATOM 2937 C CA . PRO A 1 188 ? -15.479 -28.938 -0.357 1.00 17.74 188 PRO A CA 1
ATOM 2938 C C . PRO A 1 188 ? -15.437 -27.860 -1.454 1.00 18.62 188 PRO A C 1
ATOM 2939 O O . PRO A 1 188 ? -16.249 -27.925 -2.396 1.00 19.74 188 PRO A O 1
ATOM 2950 N N . ARG A 1 189 ? -14.545 -26.877 -1.340 1.00 18.70 189 ARG A N 1
ATOM 2951 C CA . ARG A 1 189 ? -14.338 -25.802 -2.361 1.00 19.59 189 ARG A CA 1
ATOM 2952 C C . ARG A 1 189 ? -15.613 -25.007 -2.589 1.00 18.16 189 ARG A C 1
ATOM 2953 O O . ARG A 1 189 ? -15.963 -24.690 -3.730 1.00 17.69 189 ARG A O 1
ATOM 2974 N N . GLY A 1 190 ? -16.283 -24.632 -1.499 1.00 18.16 190 GLY A N 1
ATOM 2975 C CA . GLY A 1 190 ? -17.611 -24.037 -1.581 1.00 17.02 190 GLY A CA 1
ATOM 2976 C C . GLY A 1 190 ? -17.595 -22.665 -2.222 1.00 15.83 190 GLY A C 1
ATOM 2977 O O . GLY A 1 190 ? -18.439 -22.325 -3.043 1.00 16.08 190 GLY A O 1
ATOM 2981 N N . ILE A 1 191 ? -16.599 -21.899 -1.857 1.00 14.89 191 ILE A N 1
ATOM 2982 C CA . ILE A 1 191 ? -16.508 -20.544 -2.360 1.00 13.87 191 ILE A CA 1
ATOM 2983 C C . ILE A 1 191 ? -16.041 -20.554 -3.808 1.00 14.19 191 ILE A C 1
ATOM 2984 O O . ILE A 1 191 ? -15.020 -21.131 -4.145 1.00 16.33 191 ILE A O 1
ATOM 3000 N N . GLN A 1 192 ? -16.813 -19.890 -4.650 1.00 12.37 192 GLN A N 1
ATOM 3001 C CA . GLN A 1 192 ? -16.497 -19.786 -6.073 1.00 12.10 192 GLN A CA 1
ATOM 3002 C C . GLN A 1 192 ? -15.952 -18.416 -6.438 1.00 11.66 192 GLN A C 1
ATOM 3003 O O . GLN A 1 192 ? -15.343 -18.275 -7.463 1.00 13.14 192 GLN A O 1
ATOM 3017 N N . GLU A 1 193 ? -16.214 -17.413 -5.606 1.00 11.61 193 GLU A N 1
ATOM 3018 C CA . GLU A 1 193 ? -15.779 -16.053 -5.885 1.00 11.14 193 GLU A CA 1
ATOM 3019 C C . GLU A 1 193 ? -15.485 -15.338 -4.579 1.00 10.57 193 GLU A C 1
ATOM 3020 O O . GLU A 1 193 ? -16.281 -15.415 -3.643 1.00 10.88 193 GLU A O 1
ATOM 3032 N N . VAL A 1 194 ? -14.348 -14.661 -4.538 1.00 10.01 194 VAL A N 1
ATOM 3033 C CA . VAL A 1 194 ? -14.038 -13.723 -3.476 1.00 9.63 194 VAL A CA 1
ATOM 3034 C C . VAL A 1 194 ? -13.949 -12.345 -4.108 1.00 9.53 194 VAL A C 1
ATOM 3035 O O . VAL A 1 194 ? -13.232 -12.162 -5.072 1.00 10.47 194 VAL A O 1
ATOM 3048 N N . VAL A 1 195 ? -14.681 -11.411 -3.543 1.00 9.24 195 VAL A N 1
ATOM 3049 C CA . VAL A 1 195 ? -14.629 -10.023 -3.985 1.00 9.07 195 VAL A CA 1
ATOM 3050 C C . VAL A 1 195 ? -13.866 -9.228 -2.932 1.00 8.88 195 VAL A C 1
ATOM 3051 O O . VAL A 1 195 ? -14.248 -9.186 -1.774 1.00 9.41 195 VAL A O 1
ATOM 3064 N N . ILE A 1 196 ? -12.734 -8.660 -3.326 1.00 9.29 196 ILE A N 1
ATOM 3065 C CA . ILE A 1 196 ? -11.875 -7.821 -2.475 1.00 9.21 196 ILE A CA 1
ATOM 3066 C C . ILE A 1 196 ? -12.273 -6.385 -2.738 1.00 8.83 196 ILE A C 1
ATOM 3067 O O . ILE A 1 196 ? -12.175 -5.891 -3.857 1.00 10.18 196 ILE A O 1
ATOM 3083 N N . VAL A 1 197 ? -12.708 -5.713 -1.683 1.00 9.35 197 VAL A N 1
ATOM 3084 C CA . VAL A 1 197 ? -13.361 -4.409 -1.780 1.00 9.63 197 VAL A CA 1
ATOM 3085 C C . VAL A 1 197 ? -12.508 -3.351 -1.073 1.00 9.18 197 VAL A C 1
ATOM 3086 O O . VAL A 1 197 ? -12.371 -3.372 0.156 1.00 9.16 197 VAL A O 1
ATOM 3099 N N . GLY A 1 198 ? -11.949 -2.436 -1.864 1.00 9.15 198 GLY A N 1
ATOM 3100 C CA . GLY A 1 198 ? -11.111 -1.350 -1.391 1.00 8.62 198 GLY A CA 1
ATOM 3101 C C . GLY A 1 198 ? -11.863 -0.040 -1.423 1.00 8.52 198 GLY A C 1
ATOM 3102 O O . GLY A 1 198 ? -12.458 0.300 -2.429 1.00 8.44 198 GLY A O 1
ATOM 3106 N N . ARG A 1 199 ? -11.758 0.742 -0.349 1.00 8.74 199 ARG A N 1
ATOM 3107 C CA . ARG A 1 199 ? -12.482 1.999 -0.249 1.00 8.84 199 ARG A CA 1
ATOM 3108 C C . ARG A 1 199 ? -11.879 3.108 -1.085 1.00 8.48 199 ARG A C 1
ATOM 3109 O O . ARG A 1 199 ? -12.626 3.947 -1.618 1.00 8.61 199 ARG A O 1
ATOM 3130 N N . ARG A 1 200 ? -10.548 3.151 -1.164 1.00 9.05 200 ARG A N 1
ATOM 3131 C CA . ARG A 1 200 ? -9.855 4.090 -2.028 1.00 8.67 200 ARG A CA 1
ATOM 3132 C C . ARG A 1 200 ? -9.517 3.393 -3.339 1.00 9.12 200 ARG A C 1
ATOM 3133 O O . ARG A 1 200 ? -10.128 2.398 -3.685 1.00 9.07 200 ARG A O 1
ATOM 3154 N N . GLY A 1 201 ? -8.619 3.988 -4.120 1.00 9.85 201 GLY A N 1
ATOM 3155 C CA . GLY A 1 201 ? -8.299 3.473 -5.431 1.00 9.78 201 GLY A CA 1
ATOM 3156 C C . GLY A 1 201 ? -7.050 2.640 -5.461 1.00 9.32 201 GLY A C 1
ATOM 3157 O O . GLY A 1 201 ? -6.352 2.451 -4.455 1.00 9.29 201 GLY A O 1
ATOM 3161 N N . PRO A 1 202 ? -6.728 2.129 -6.643 1.00 8.91 202 PRO A N 1
ATOM 3162 C CA . PRO A 1 202 ? -5.528 1.306 -6.778 1.00 9.65 202 PRO A CA 1
ATOM 3163 C C . PRO A 1 202 ? -4.242 2.003 -6.327 1.00 9.56 202 PRO A C 1
ATOM 3164 O O . PRO A 1 202 ? -3.361 1.318 -5.800 1.00 10.08 202 PRO A O 1
ATOM 3175 N N . LEU A 1 203 ? -4.136 3.315 -6.536 1.00 9.85 203 LEU A N 1
ATOM 3176 C CA . LEU A 1 203 ? -2.908 3.984 -6.147 1.00 10.43 203 LEU A CA 1
ATOM 3177 C C . LEU A 1 203 ? -2.753 4.074 -4.639 1.00 10.60 203 LEU A C 1
ATOM 3178 O O . LEU A 1 203 ? -1.644 4.328 -4.157 1.00 11.21 203 LEU A O 1
ATOM 3194 N N . GLN A 1 204 ? -3.850 3.969 -3.913 1.00 9.80 204 GLN A N 1
ATOM 3195 C CA . GLN A 1 204 ? -3.831 4.025 -2.455 1.00 9.49 204 GLN A CA 1
ATOM 3196 C C . GLN A 1 204 ? -3.727 2.644 -1.815 1.00 10.35 204 GLN A C 1
ATOM 3197 O O . GLN A 1 204 ? -3.711 2.524 -0.606 1.00 11.23 204 GLN A O 1
ATOM 3211 N N . ALA A 1 205 ? -3.682 1.596 -2.624 1.00 10.22 205 ALA A N 1
ATOM 3212 C CA . ALA A 1 205 ? -3.664 0.244 -2.078 1.00 10.47 205 ALA A CA 1
ATOM 3213 C C . ALA A 1 205 ? -2.401 0.041 -1.241 1.00 10.50 205 ALA A C 1
ATOM 3214 O O . ALA A 1 205 ? -1.321 0.563 -1.548 1.00 11.50 205 ALA A O 1
ATOM 3221 N N . ALA A 1 206 ? -2.539 -0.746 -0.176 1.00 10.56 206 ALA A N 1
ATOM 3222 C CA . ALA A 1 206 ? -1.431 -1.081 0.716 1.00 10.63 206 ALA A CA 1
ATOM 3223 C C . ALA A 1 206 ? -0.752 -2.401 0.323 1.00 10.11 206 ALA A C 1
ATOM 3224 O O . ALA A 1 206 ? 0.220 -2.818 0.948 1.00 10.74 206 ALA A O 1
ATOM 3231 N N . PHE A 1 207 ? -1.236 -3.066 -0.711 1.00 10.47 207 PHE A N 1
ATOM 3232 C CA . PHE A 1 207 ? -0.616 -4.268 -1.231 1.00 11.11 207 PHE A CA 1
ATOM 3233 C C . PHE A 1 207 ? 0.799 -4.005 -1.646 1.00 10.87 207 PHE A C 1
ATOM 3234 O O . PHE A 1 207 ? 1.152 -2.899 -2.074 1.00 11.35 207 PHE A O 1
ATOM 3251 N N . THR A 1 208 ? 1.599 -5.065 -1.618 1.00 10.71 208 THR A N 1
ATOM 3252 C CA . THR A 1 208 ? 2.928 -5.011 -2.206 1.00 10.85 208 THR A CA 1
ATOM 3253 C C . THR A 1 208 ? 3.004 -5.963 -3.407 1.00 10.52 208 THR A C 1
ATOM 3254 O O . THR A 1 208 ? 2.137 -6.785 -3.638 1.00 10.69 208 THR A O 1
ATOM 3265 N N . THR A 1 209 ? 4.065 -5.797 -4.193 1.00 11.43 209 THR A N 1
ATOM 3266 C CA . THR A 1 209 ? 4.020 -6.304 -5.553 1.00 11.82 209 THR A CA 1
ATOM 3267 C C . THR A 1 209 ? 4.131 -7.802 -5.703 1.00 11.56 209 THR A C 1
ATOM 3268 O O . THR A 1 209 ? 3.385 -8.411 -6.456 1.00 11.32 209 THR A O 1
ATOM 3279 N N . LEU A 1 210 ? 5.063 -8.423 -4.983 1.00 12.15 210 LEU A N 1
ATOM 3280 C CA . LEU A 1 210 ? 5.210 -9.863 -5.077 1.00 12.73 210 LEU A CA 1
ATOM 3281 C C . LEU A 1 210 ? 3.918 -10.569 -4.725 1.00 11.85 210 LEU A C 1
ATOM 3282 O O . LEU A 1 210 ? 3.496 -11.524 -5.377 1.00 12.22 210 LEU A O 1
ATOM 3298 N N . GLU A 1 211 ? 3.251 -10.059 -3.704 1.00 11.78 211 GLU A N 1
ATOM 3299 C CA . GLU A 1 211 ? 2.017 -10.640 -3.243 1.00 11.89 211 GLU A CA 1
ATOM 3300 C C . GLU A 1 211 ? 0.924 -10.522 -4.303 1.00 11.12 211 GLU A C 1
ATOM 3301 O O . GLU A 1 211 ? 0.118 -11.424 -4.480 1.00 12.10 211 GLU A O 1
ATOM 3313 N N . LEU A 1 212 ? 0.880 -9.402 -5.022 1.00 11.18 212 LEU A N 1
ATOM 3314 C CA . LEU A 1 212 ? -0.048 -9.304 -6.145 1.00 11.17 212 LEU A CA 1
ATOM 3315 C C . LEU A 1 212 ? 0.334 -10.254 -7.273 1.00 11.72 212 LEU A C 1
ATOM 3316 O O . LEU A 1 212 ? -0.536 -10.868 -7.878 1.00 11.96 212 LEU A O 1
ATOM 3332 N N . ARG A 1 213 ? 1.617 -10.387 -7.552 1.00 12.42 213 ARG A N 1
ATOM 3333 C CA . ARG A 1 213 ? 2.077 -11.270 -8.629 1.00 13.58 213 ARG A CA 1
ATOM 3334 C C . ARG A 1 213 ? 1.740 -12.720 -8.375 1.00 13.31 213 ARG A C 1
ATOM 3335 O O . ARG A 1 213 ? 1.403 -13.452 -9.312 1.00 14.85 213 ARG A O 1
ATOM 3356 N N . GLU A 1 214 ? 1.870 -13.125 -7.116 1.00 13.32 214 GLU A N 1
ATOM 3357 C CA . GLU A 1 214 ? 1.628 -14.519 -6.726 1.00 14.51 214 GLU A CA 1
ATOM 3358 C C . GLU A 1 214 ? 0.241 -15.018 -7.041 1.00 13.75 214 GLU A C 1
ATOM 3359 O O . GLU A 1 214 ? 0.042 -16.215 -7.190 1.00 14.45 214 GLU A O 1
ATOM 3371 N N . LEU A 1 215 ? -0.724 -14.109 -7.151 1.00 12.54 215 LEU A N 1
ATOM 3372 C CA . LEU A 1 215 ? -2.089 -14.505 -7.413 1.00 13.03 215 LEU A CA 1
ATOM 3373 C C . LEU A 1 215 ? -2.209 -15.234 -8.761 1.00 13.32 215 LEU A C 1
ATOM 3374 O O . LEU A 1 215 ? -3.115 -16.050 -8.927 1.00 15.35 215 LEU A O 1
ATOM 3390 N N . ALA A 1 216 ? -1.325 -14.911 -9.694 1.00 14.41 216 ALA A N 1
ATOM 3391 C CA . ALA A 1 216 ? -1.337 -15.512 -11.027 1.00 15.74 216 ALA A CA 1
ATOM 3392 C C . ALA A 1 216 ? -1.054 -16.996 -10.984 1.00 16.76 216 ALA A C 1
ATOM 3393 O O . ALA A 1 216 ? -1.342 -17.714 -11.942 1.00 18.33 216 ALA A O 1
ATOM 3400 N N . ASP A 1 217 ? -0.477 -17.463 -9.889 1.00 17.22 217 ASP A N 1
ATOM 3401 C CA . ASP A 1 217 ? -0.084 -18.869 -9.767 1.00 18.53 217 ASP A CA 1
ATOM 3402 C C . ASP A 1 217 ? -1.062 -19.748 -9.002 1.00 17.64 217 ASP A C 1
ATOM 3403 O O . ASP A 1 217 ? -0.775 -20.906 -8.690 1.00 19.37 217 ASP A O 1
ATOM 3412 N N . LEU A 1 218 ? -2.235 -19.214 -8.736 1.00 16.67 218 LEU A N 1
ATOM 3413 C CA . LEU A 1 218 ? -3.268 -19.972 -8.085 1.00 16.96 218 LEU A CA 1
ATOM 3414 C C . LEU A 1 218 ? -3.997 -20.834 -9.090 1.00 16.86 218 LEU A C 1
ATOM 3415 O O . LEU A 1 218 ? -4.786 -20.347 -9.910 1.00 16.06 218 LEU A O 1
ATOM 3431 N N . ASP A 1 219 ? -3.703 -22.127 -9.057 1.00 17.61 219 ASP A N 1
ATOM 3432 C CA . ASP A 1 219 ? -4.342 -23.066 -9.943 1.00 18.71 219 ASP A CA 1
ATOM 3433 C C . ASP A 1 219 ? -5.855 -23.015 -9.761 1.00 17.52 219 ASP A C 1
ATOM 3434 O O . ASP A 1 219 ? -6.349 -23.084 -8.638 1.00 17.98 219 ASP A O 1
ATOM 3443 N N . GLY A 1 220 ? -6.588 -22.922 -10.857 1.00 16.42 220 GLY A N 1
ATOM 3444 C CA . GLY A 1 220 ? -8.031 -22.932 -10.823 1.00 16.79 220 GLY A CA 1
ATOM 3445 C C . GLY A 1 220 ? -8.689 -21.608 -10.533 1.00 15.93 220 GLY A C 1
ATOM 3446 O O . GLY A 1 220 ? -9.930 -21.542 -10.499 1.00 17.14 220 GLY A O 1
ATOM 3450 N N . VAL A 1 221 ? -7.890 -20.559 -10.334 1.00 15.64 221 VAL A N 1
ATOM 3451 C CA . VAL A 1 221 ? -8.407 -19.256 -9.980 1.00 14.86 221 VAL A CA 1
ATOM 3452 C C . VAL A 1 221 ? -7.999 -18.242 -11.007 1.00 14.32 221 VAL A C 1
ATOM 3453 O O . VAL A 1 221 ? -6.828 -18.150 -11.388 1.00 15.72 221 VAL A O 1
ATOM 3466 N N . ASP A 1 222 ? -8.978 -17.475 -11.453 1.00 13.77 222 ASP A N 1
ATOM 3467 C CA . ASP A 1 222 ? -8.717 -16.299 -12.267 1.00 14.41 222 ASP A CA 1
ATOM 3468 C C . ASP A 1 222 ? -8.861 -15.025 -11.434 1.00 12.64 222 ASP A C 1
ATOM 3469 O O . ASP A 1 222 ? -9.836 -14.818 -10.687 1.00 12.99 222 ASP A O 1
ATOM 3478 N N . VAL A 1 223 ? -7.909 -14.146 -11.639 1.00 11.57 223 VAL A N 1
ATOM 3479 C CA . VAL A 1 223 ? -7.943 -12.819 -11.037 1.00 11.12 223 VAL A CA 1
ATOM 3480 C C . VAL A 1 223 ? -8.752 -11.928 -11.980 1.00 11.48 223 VAL A C 1
ATOM 3481 O O . VAL A 1 223 ? -8.487 -11.903 -13.175 1.00 14.32 223 VAL A O 1
ATOM 3494 N N . VAL A 1 224 ? -9.763 -11.260 -11.453 1.00 11.21 224 VAL A N 1
ATOM 3495 C CA . VAL A 1 224 ? -10.687 -10.464 -12.231 1.00 11.93 224 VAL A CA 1
ATOM 3496 C C . VAL A 1 224 ? -10.574 -9.013 -11.793 1.00 11.58 224 VAL A C 1
ATOM 3497 O O . VAL A 1 224 ? -10.881 -8.673 -10.660 1.00 11.86 224 VAL A O 1
ATOM 3510 N N . ILE A 1 225 ? -10.153 -8.154 -12.722 1.00 11.63 225 ILE A N 1
ATOM 3511 C CA . ILE A 1 225 ? -10.181 -6.719 -12.514 1.00 11.22 225 ILE A CA 1
ATOM 3512 C C . ILE A 1 225 ? -10.815 -6.096 -13.738 1.00 11.00 225 ILE A C 1
ATOM 3513 O O . ILE A 1 225 ? -10.257 -6.159 -14.828 1.00 11.89 225 ILE A O 1
ATOM 3529 N N A ASP A 1 226 ? -11.976 -5.509 -13.569 0.50 11.00 226 ASP A N 1
ATOM 3530 N N B ASP A 1 226 ? -12.009 -5.536 -13.584 0.50 11.92 226 ASP A N 1
ATOM 3531 C CA A ASP A 1 226 ? -12.629 -4.859 -14.686 0.50 11.10 226 ASP A CA 1
ATOM 3532 C CA B ASP A 1 226 ? -12.651 -4.853 -14.710 0.50 12.71 226 ASP A CA 1
ATOM 3533 C C A ASP A 1 226 ? -11.763 -3.686 -15.145 0.50 10.35 226 ASP A C 1
ATOM 3534 C C B ASP A 1 226 ? -11.700 -3.734 -15.142 0.50 11.76 226 ASP A C 1
ATOM 3535 O O A ASP A 1 226 ? -11.298 -2.914 -14.327 0.50 5.57 226 ASP A O 1
ATOM 3536 O O B ASP A 1 226 ? -11.023 -3.137 -14.303 0.50 14.49 226 ASP A O 1
ATOM 3553 N N . PRO A 1 227 ? -11.543 -3.544 -16.449 1.00 12.00 227 PRO A N 1
ATOM 3554 C CA . PRO A 1 227 ? -10.744 -2.423 -16.919 1.00 12.42 227 PRO A CA 1
ATOM 3555 C C . PRO A 1 227 ? -11.183 -1.062 -16.366 1.00 10.82 227 PRO A C 1
ATOM 3556 O O . PRO A 1 227 ? -10.346 -0.188 -16.191 1.00 11.47 227 PRO A O 1
ATOM 3567 N N . ALA A 1 228 ? -12.465 -0.879 -16.099 1.00 11.52 228 ALA A N 1
ATOM 3568 C CA . ALA A 1 228 ? -12.964 0.372 -15.559 1.00 11.15 228 ALA A CA 1
ATOM 3569 C C . ALA A 1 228 ? -12.361 0.712 -14.206 1.00 10.81 228 ALA A C 1
ATOM 3570 O O . ALA A 1 228 ? -12.356 1.866 -13.818 1.00 10.67 228 ALA A O 1
ATOM 3577 N N . GLU A 1 229 ? -11.879 -0.291 -13.475 1.00 10.26 229 GLU A N 1
ATOM 3578 C CA . GLU A 1 229 ? -11.242 -0.045 -12.194 1.00 10.37 229 GLU A CA 1
ATOM 3579 C C . GLU A 1 229 ? -9.948 0.761 -12.347 1.00 10.39 229 GLU A C 1
ATOM 3580 O O . GLU A 1 229 ? -9.450 1.311 -11.389 1.00 10.97 229 GLU A O 1
ATOM 3592 N N . LEU A 1 230 ? -9.398 0.783 -13.553 1.00 9.83 230 LEU A N 1
ATOM 3593 C CA . LEU A 1 230 ? -8.174 1.477 -13.842 1.00 10.36 230 LEU A CA 1
ATOM 3594 C C . LEU A 1 230 ? -8.426 2.779 -14.589 1.00 9.74 230 LEU A C 1
ATOM 3595 O O . LEU A 1 230 ? -7.471 3.497 -14.894 1.00 9.85 230 LEU A O 1
ATOM 3611 N N . ASP A 1 231 ? -9.670 3.143 -14.877 1.00 9.62 231 ASP A N 1
ATOM 3612 C CA . ASP A 1 231 ? -9.909 4.431 -15.528 1.00 9.68 231 ASP A CA 1
ATOM 3613 C C . ASP A 1 231 ? -9.553 5.528 -14.553 1.00 9.64 231 ASP A C 1
ATOM 3614 O O . ASP A 1 231 ? -9.905 5.490 -13.372 1.00 10.99 231 ASP A O 1
ATOM 3623 N N . GLY A 1 232 ? -8.789 6.498 -15.028 1.00 10.42 232 GLY A N 1
ATOM 3624 C CA . GLY A 1 232 ? -8.329 7.592 -14.198 1.00 10.65 232 GLY A CA 1
ATOM 3625 C C . GLY A 1 232 ? -7.099 7.255 -13.380 1.00 10.74 232 GLY A C 1
ATOM 3626 O O . GLY A 1 232 ? -6.663 8.094 -12.599 1.00 12.03 232 GLY A O 1
ATOM 3630 N N . ILE A 1 233 ? -6.573 6.047 -13.548 1.00 10.53 233 ILE A N 1
ATOM 3631 C CA . ILE A 1 233 ? -5.400 5.550 -12.808 1.00 10.88 233 ILE A CA 1
ATOM 3632 C C . ILE A 1 233 ? -4.256 5.589 -13.798 1.00 10.93 233 ILE A C 1
ATOM 3633 O O . ILE A 1 233 ? -4.236 4.781 -14.719 1.00 11.94 233 ILE A O 1
ATOM 3649 N N . THR A 1 234 ? -3.307 6.493 -13.603 1.00 11.43 234 THR A N 1
ATOM 3650 C CA . THR A 1 234 ? -2.257 6.711 -14.573 1.00 11.73 234 THR A CA 1
ATOM 3651 C C . THR A 1 234 ? -0.920 6.252 -14.070 1.00 12.17 234 THR A C 1
ATOM 3652 O O . THR A 1 234 ? -0.641 6.228 -12.868 1.00 12.16 234 THR A O 1
ATOM 3663 N N . ASP A 1 235 ? -0.086 5.857 -15.011 1.00 13.27 235 ASP A N 1
ATOM 3664 C CA . ASP A 1 235 ? 1.252 5.464 -14.668 1.00 14.32 235 ASP A CA 1
ATOM 3665 C C . ASP A 1 235 ? 2.015 6.634 -14.063 1.00 14.49 235 ASP A C 1
ATOM 3666 O O . ASP A 1 235 ? 2.804 6.409 -13.149 1.00 14.96 235 ASP A O 1
ATOM 3675 N N . GLU A 1 236 ? 1.784 7.845 -14.561 1.00 14.92 236 GLU A N 1
ATOM 3676 C CA . GLU A 1 236 ? 2.430 9.025 -14.019 1.00 15.72 236 GLU A CA 1
ATOM 3677 C C . GLU A 1 236 ? 2.106 9.193 -12.540 1.00 14.86 236 GLU A C 1
ATOM 3678 O O . GLU A 1 236 ? 2.999 9.389 -11.711 1.00 15.49 236 GLU A O 1
ATOM 3690 N N . ASP A 1 237 ? 0.827 9.096 -12.213 1.00 13.92 237 ASP A N 1
ATOM 3691 C CA . ASP A 1 237 ? 0.396 9.281 -10.837 1.00 13.88 237 ASP A CA 1
ATOM 3692 C C . ASP A 1 237 ? 0.923 8.132 -9.963 1.00 13.11 237 ASP A C 1
ATOM 3693 O O . ASP A 1 237 ? 1.271 8.335 -8.793 1.00 14.16 237 ASP A O 1
ATOM 3702 N N . ALA A 1 238 ? 0.983 6.927 -10.516 1.00 12.83 238 ALA A N 1
ATOM 3703 C CA . ALA A 1 238 ? 1.493 5.785 -9.754 1.00 12.78 238 ALA A CA 1
ATOM 3704 C C . ALA A 1 238 ? 2.960 5.988 -9.381 1.00 14.37 238 ALA A C 1
ATOM 3705 O O . ALA A 1 238 ? 3.367 5.734 -8.267 1.00 14.12 238 ALA A O 1
ATOM 3712 N N . ALA A 1 239 ? 3.748 6.431 -10.354 1.00 15.01 239 ALA A N 1
ATOM 3713 C CA . ALA A 1 239 ? 5.162 6.676 -10.116 1.00 16.65 239 ALA A CA 1
ATOM 3714 C C . ALA A 1 239 ? 5.353 7.745 -9.048 1.00 16.80 239 ALA A C 1
ATOM 3715 O O . ALA A 1 239 ? 6.318 7.669 -8.281 1.00 18.59 239 ALA A O 1
ATOM 3722 N N . ALA A 1 240 ? 4.485 8.748 -9.021 1.00 17.04 240 ALA A N 1
ATOM 3723 C CA . ALA A 1 240 ? 4.564 9.814 -8.028 1.00 17.85 240 ALA A CA 1
ATOM 3724 C C . ALA A 1 240 ? 4.293 9.281 -6.627 1.00 17.48 240 ALA A C 1
ATOM 3725 O O . ALA A 1 240 ? 4.816 9.816 -5.654 1.00 19.21 240 ALA A O 1
ATOM 3732 N N . VAL A 1 241 ? 3.463 8.259 -6.499 1.00 16.66 241 VAL A N 1
ATOM 3733 C CA . VAL A 1 241 ? 3.238 7.659 -5.206 1.00 16.14 241 VAL A CA 1
ATOM 3734 C C . VAL A 1 241 ? 4.516 6.969 -4.758 1.00 15.69 241 VAL A C 1
ATOM 3735 O O . VAL A 1 241 ? 4.986 7.191 -3.634 1.00 17.71 241 VAL A O 1
ATOM 3748 N N . GLY A 1 242 ? 5.108 6.166 -5.627 1.00 15.54 242 GLY A N 1
ATOM 3749 C CA . GLY A 1 242 ? 6.367 5.517 -5.311 1.00 16.14 242 GLY A CA 1
ATOM 3750 C C . GLY A 1 242 ? 6.630 4.319 -6.190 1.00 15.62 242 GLY A C 1
ATOM 3751 O O . GLY A 1 242 ? 5.821 3.938 -7.033 1.00 15.01 242 GLY A O 1
ATOM 3755 N N . LYS A 1 243 ? 7.787 3.706 -5.970 1.00 16.06 243 LYS A N 1
ATOM 3756 C CA . LYS A 1 243 ? 8.211 2.556 -6.779 1.00 16.38 243 LYS A CA 1
ATOM 3757 C C . LYS A 1 243 ? 7.319 1.349 -6.637 1.00 15.45 243 LYS A C 1
ATOM 3758 O O . LYS A 1 243 ? 7.042 0.670 -7.619 1.00 16.47 243 LYS A O 1
ATOM 3777 N N . VAL A 1 244 ? 6.897 1.043 -5.422 1.00 14.87 244 VAL A N 1
ATOM 3778 C CA . VAL A 1 244 ? 6.026 -0.110 -5.210 1.00 14.17 244 VAL A CA 1
ATOM 3779 C C . VAL A 1 244 ? 4.719 0.108 -5.945 1.00 12.58 244 VAL A C 1
ATOM 3780 O O . VAL A 1 244 ? 4.226 -0.791 -6.604 1.00 12.72 244 VAL A O 1
ATOM 3793 N N . CYS A 1 245 ? 4.163 1.298 -5.820 1.00 12.73 245 CYS A N 1
ATOM 3794 C CA . CYS A 1 245 ? 2.901 1.610 -6.475 1.00 12.28 245 CYS A CA 1
ATOM 3795 C C . CYS A 1 245 ? 3.041 1.454 -7.996 1.00 12.27 245 CYS A C 1
ATOM 3796 O O . CYS A 1 245 ? 2.204 0.845 -8.648 1.00 12.41 245 CYS A O 1
ATOM 3803 N N . LYS A 1 246 ? 4.120 1.982 -8.534 1.00 13.70 246 LYS A N 1
ATOM 3804 C CA . LYS A 1 246 ? 4.372 1.823 -9.955 1.00 15.17 246 LYS A CA 1
ATOM 3805 C C . LYS A 1 246 ? 4.318 0.367 -10.393 1.00 15.04 246 LYS A C 1
ATOM 3806 O O . LYS A 1 246 ? 3.662 0.007 -11.385 1.00 15.47 246 LYS A O 1
ATOM 3825 N N . GLN A 1 247 ? 5.015 -0.483 -9.639 1.00 14.20 247 GLN A N 1
ATOM 3826 C CA . GLN A 1 247 ? 5.058 -1.897 -9.961 1.00 13.69 247 GLN A CA 1
ATOM 3827 C C . GLN A 1 247 ? 3.690 -2.541 -9.770 1.00 12.79 247 GLN A C 1
ATOM 3828 O O . GLN A 1 247 ? 3.270 -3.371 -10.563 1.00 13.16 247 GLN A O 1
ATOM 3842 N N . ASN A 1 248 ? 3.002 -2.171 -8.704 1.00 12.38 248 ASN A N 1
ATOM 3843 C CA . ASN A 1 248 ? 1.683 -2.712 -8.446 1.00 11.69 248 ASN A CA 1
ATOM 3844 C C . ASN A 1 248 ? 0.750 -2.434 -9.625 1.00 11.32 248 ASN A C 1
ATOM 3845 O O . ASN A 1 248 ? -0.005 -3.313 -10.025 1.00 11.75 248 ASN A O 1
ATOM 3856 N N . ILE A 1 249 ? 0.754 -1.202 -10.126 1.00 12.11 249 ILE A N 1
ATOM 3857 C CA . ILE A 1 249 ? -0.194 -0.850 -11.171 1.00 12.48 249 ILE A CA 1
ATOM 3858 C C . ILE A 1 249 ? 0.134 -1.633 -12.442 1.00 12.16 249 ILE A C 1
ATOM 3859 O O . ILE A 1 249 ? -0.772 -2.055 -13.148 1.00 12.83 249 ILE A O 1
ATOM 3875 N N . LYS A 1 250 ? 1.414 -1.869 -12.724 1.00 12.90 250 LYS A N 1
ATOM 3876 C CA . LYS A 1 250 ? 1.767 -2.692 -13.885 1.00 13.79 250 LYS A CA 1
ATOM 3877 C C . LYS A 1 250 ? 1.152 -4.082 -13.757 1.00 13.11 250 LYS A C 1
ATOM 3878 O O . LYS A 1 250 ? 0.610 -4.642 -14.697 1.00 12.59 250 LYS A O 1
ATOM 3897 N N . VAL A 1 251 ? 1.227 -4.641 -12.558 1.00 12.50 251 VAL A N 1
ATOM 3898 C CA . VAL A 1 251 ? 0.669 -5.962 -12.305 1.00 12.37 251 VAL A CA 1
ATOM 3899 C C . VAL A 1 251 ? -0.859 -5.958 -12.437 1.00 11.50 251 VAL A C 1
ATOM 3900 O O . VAL A 1 251 ? -1.443 -6.831 -13.069 1.00 11.70 251 VAL A O 1
ATOM 3913 N N . LEU A 1 252 ? -1.503 -4.941 -11.879 1.00 11.30 252 LEU A N 1
ATOM 3914 C CA . LEU A 1 252 ? -2.949 -4.851 -11.975 1.00 11.02 252 LEU A CA 1
ATOM 3915 C C . LEU A 1 252 ? -3.409 -4.696 -13.430 1.00 11.19 252 LEU A C 1
ATOM 3916 O O . LEU A 1 252 ? -4.402 -5.274 -13.817 1.00 11.78 252 LEU A O 1
ATOM 3932 N N . ARG A 1 253 ? -2.702 -3.874 -14.205 1.00 11.97 253 ARG A N 1
ATOM 3933 C CA . ARG A 1 253 ? -3.034 -3.750 -15.615 1.00 11.88 253 ARG A CA 1
ATOM 3934 C C . ARG A 1 253 ? -2.935 -5.108 -16.305 1.00 12.53 253 ARG A C 1
ATOM 3935 O O . ARG A 1 253 ? -3.764 -5.438 -17.160 1.00 13.04 253 ARG A O 1
ATOM 3956 N N . GLY A 1 254 ? -1.909 -5.884 -15.963 1.00 12.44 254 GLY A N 1
ATOM 3957 C CA . GLY A 1 254 ? -1.769 -7.198 -16.547 1.00 12.50 254 GLY A CA 1
ATOM 3958 C C . GLY A 1 254 ? -2.982 -8.065 -16.260 1.00 12.96 254 GLY A C 1
ATOM 3959 O O . GLY A 1 254 ? -3.472 -8.771 -17.124 1.00 13.35 254 GLY A O 1
ATOM 3963 N N . TYR A 1 255 ? -3.464 -8.035 -15.034 1.00 12.13 255 TYR A N 1
ATOM 3964 C CA . TYR A 1 255 ? -4.660 -8.824 -14.718 1.00 12.38 255 TYR A CA 1
ATOM 3965 C C . TYR A 1 255 ? -5.895 -8.316 -15.454 1.00 12.78 255 TYR A C 1
ATOM 3966 O O . TYR A 1 255 ? -6.687 -9.129 -15.956 1.00 13.21 255 TYR A O 1
ATOM 3984 N N . ALA A 1 256 ? -6.045 -6.992 -15.547 1.00 12.49 256 ALA A N 1
ATOM 3985 C CA . ALA A 1 256 ? -7.201 -6.435 -16.220 1.00 12.54 256 ALA A CA 1
ATOM 3986 C C . ALA A 1 256 ? -7.216 -6.782 -17.703 1.00 13.19 256 ALA A C 1
ATOM 3987 O O . ALA A 1 256 ? -8.297 -6.853 -18.301 1.00 15.03 256 ALA A O 1
ATOM 3994 N N . ASP A 1 257 ? -6.036 -7.031 -18.263 1.00 13.84 257 ASP A N 1
ATOM 3995 C CA . ASP A 1 257 ? -5.909 -7.375 -19.692 1.00 15.50 257 ASP A CA 1
ATOM 3996 C C . ASP A 1 257 ? -6.391 -8.785 -20.006 1.00 15.68 257 ASP A C 1
ATOM 3997 O O . ASP A 1 257 ? -6.497 -9.164 -21.178 1.00 16.16 257 ASP A O 1
ATOM 4006 N N . ARG A 1 258 ? -6.620 -9.594 -18.989 1.00 17.26 258 ARG A N 1
ATOM 4007 C CA . ARG A 1 258 ? -7.066 -10.952 -19.231 1.00 19.62 258 ARG A CA 1
ATOM 4008 C C . ARG A 1 258 ? -8.614 -10.993 -19.239 1.00 21.08 258 ARG A C 1
ATOM 4009 O O . ARG A 1 258 ? -9.279 -10.439 -18.362 1.00 22.94 258 ARG A O 1
ATOM 4030 N N . GLU A 1 259 ? -9.210 -11.640 -20.222 1.00 22.56 259 GLU A N 1
ATOM 4031 C CA . GLU A 1 259 ? -10.662 -11.789 -20.220 1.00 23.59 259 GLU A CA 1
ATOM 4032 C C . GLU A 1 259 ? -11.043 -12.913 -19.273 1.00 23.76 259 GLU A C 1
ATOM 4033 O O . GLU A 1 259 ? -10.451 -13.993 -19.319 1.00 22.08 259 GLU A O 1
ATOM 4045 N N . ARG A 1 261 ? -13.356 -15.841 -18.096 1.00 21.33 261 ARG A N 1
ATOM 4046 C CA . ARG A 1 261 ? -13.564 -17.236 -18.534 1.00 21.12 261 ARG A CA 1
ATOM 4047 C C . ARG A 1 261 ? -14.575 -17.975 -17.670 1.00 18.90 261 ARG A C 1
ATOM 4048 O O . ARG A 1 261 ? -14.275 -18.153 -16.490 1.00 20.77 261 ARG A O 1
ATOM 4069 N N . PRO A 1 262 ? -15.695 -18.504 -18.182 1.00 16.78 262 PRO A N 1
ATOM 4070 C CA . PRO A 1 262 ? -16.530 -19.343 -17.334 1.00 15.59 262 PRO A CA 1
ATOM 4071 C C . PRO A 1 262 ? -15.778 -20.549 -16.786 1.00 15.11 262 PRO A C 1
ATOM 4072 O O . PRO A 1 262 ? -14.826 -21.028 -17.409 1.00 17.73 262 PRO A O 1
ATOM 4083 N N . GLY A 1 263 ? -16.224 -21.011 -15.626 1.00 14.96 263 GLY A N 1
ATOM 4084 C CA . GLY A 1 263 ? -15.784 -22.288 -15.094 1.00 15.35 263 GLY A CA 1
ATOM 4085 C C . GLY A 1 263 ? -14.669 -22.236 -14.082 1.00 15.40 263 GLY A C 1
ATOM 4086 O O . GLY A 1 263 ? -14.254 -23.254 -13.562 1.00 20.02 263 GLY A O 1
ATOM 4090 N N . HIS A 1 264 ? -14.156 -21.066 -13.791 1.00 14.50 264 HIS A N 1
ATOM 4091 C CA . HIS A 1 264 ? -13.035 -20.924 -12.885 1.00 15.51 264 HIS A CA 1
ATOM 4092 C C . HIS A 1 264 ? -13.495 -20.263 -11.611 1.00 13.90 264 HIS A C 1
ATOM 4093 O O . HIS A 1 264 ? -14.494 -19.576 -11.585 1.00 16.55 264 HIS A O 1
ATOM 4108 N N . ARG A 1 265 ? -12.773 -20.495 -10.534 1.00 13.14 265 ARG A N 1
ATOM 4109 C CA . ARG A 1 265 ? -13.008 -19.711 -9.341 1.00 13.35 265 ARG A CA 1
ATOM 4110 C C . ARG A 1 265 ? -12.468 -18.303 -9.620 1.00 13.36 265 ARG A C 1
ATOM 4111 O O . ARG A 1 265 ? -11.593 -18.139 -10.455 1.00 14.23 265 ARG A O 1
ATOM 4132 N N . ARG A 1 266 ? -13.021 -17.302 -8.937 1.00 12.26 266 ARG A N 1
ATOM 4133 C CA . ARG A 1 266 ? -12.718 -15.900 -9.253 1.00 12.39 266 ARG A CA 1
ATOM 4134 C C . ARG A 1 266 ? -12.276 -15.119 -8.011 1.00 11.16 266 ARG A C 1
ATOM 4135 O O . ARG A 1 266 ? -12.937 -15.184 -6.997 1.00 11.31 266 ARG A O 1
ATOM 4156 N N . MET A 1 267 ? -11.215 -14.332 -8.173 1.00 10.65 267 MET A N 1
ATOM 4157 C CA . MET A 1 267 ? -10.786 -13.357 -7.194 1.00 9.95 267 MET A CA 1
ATOM 4158 C C . MET A 1 267 ? -10.965 -12.004 -7.850 1.00 10.17 267 MET A C 1
ATOM 4159 O O . MET A 1 267 ? -10.205 -11.654 -8.736 1.00 10.43 267 MET A O 1
ATOM 4173 N N . VAL A 1 268 ? -11.979 -11.261 -7.419 1.00 10.05 268 VAL A N 1
ATOM 4174 C CA . VAL A 1 268 ? -12.387 -10.015 -8.060 1.00 10.23 268 VAL A CA 1
ATOM 4175 C C . VAL A 1 268 ? -11.936 -8.827 -7.223 1.00 10.05 268 VAL A C 1
ATOM 4176 O O . VAL A 1 268 ? -12.149 -8.810 -6.009 1.00 11.96 268 VAL A O 1
ATOM 4189 N N . PHE A 1 269 ? -11.330 -7.833 -7.862 1.00 10.19 269 PHE A N 1
ATOM 4190 C CA . PHE A 1 269 ? -10.946 -6.595 -7.181 1.00 10.04 269 PHE A CA 1
ATOM 4191 C C . PHE A 1 269 ? -11.907 -5.480 -7.560 1.00 10.33 269 PHE A C 1
ATOM 4192 O O . PHE A 1 269 ? -12.066 -5.156 -8.720 1.00 11.39 269 PHE A O 1
ATOM 4209 N N . ARG A 1 270 ? -12.501 -4.880 -6.528 1.00 10.02 270 ARG A N 1
ATOM 4210 C CA . ARG A 1 270 ? -13.357 -3.696 -6.657 1.00 10.45 270 ARG A CA 1
ATOM 4211 C C . ARG A 1 270 ? -12.736 -2.581 -5.822 1.00 9.67 270 ARG A C 1
ATOM 4212 O O . ARG A 1 270 ? -12.464 -2.779 -4.654 1.00 12.45 270 ARG A O 1
ATOM 4233 N N . PHE A 1 271 ? -12.467 -1.449 -6.432 1.00 9.00 271 PHE A N 1
ATOM 4234 C CA . PHE A 1 271 ? -11.931 -0.297 -5.755 1.00 8.59 271 PHE A CA 1
ATOM 4235 C C . PHE A 1 271 ? -13.028 0.759 -5.623 1.00 8.79 271 PHE A C 1
ATOM 4236 O O . PHE A 1 271 ? -14.127 0.622 -6.133 1.00 8.94 271 PHE A O 1
ATOM 4253 N N . LEU A 1 272 ? -12.717 1.812 -4.866 1.00 8.96 272 LEU A N 1
ATOM 4254 C CA . LEU A 1 272 ? -13.609 2.945 -4.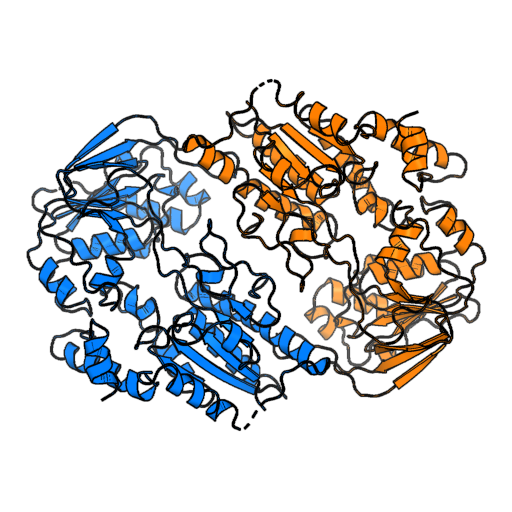648 1.00 8.83 272 LEU A CA 1
ATOM 4255 C C . LEU A 1 272 ? -15.000 2.474 -4.192 1.00 8.87 272 LEU A C 1
ATOM 4256 O O . LEU A 1 272 ? -16.037 2.981 -4.613 1.00 9.25 272 LEU A O 1
ATOM 4272 N N . THR A 1 273 ? -14.992 1.525 -3.257 1.00 9.15 273 THR A N 1
ATOM 4273 C CA . THR A 1 273 ? -16.207 0.893 -2.780 1.00 9.12 273 THR A CA 1
ATOM 4274 C C . THR A 1 273 ? -16.085 0.677 -1.274 1.00 9.28 273 THR A C 1
ATOM 4275 O O . THR A 1 273 ? -15.081 0.158 -0.817 1.00 9.11 273 THR A O 1
ATOM 4286 N N . SER A 1 274 ? -17.147 1.007 -0.546 1.00 9.31 274 SER A N 1
ATOM 4287 C CA . SER A 1 274 ? -17.204 0.781 0.887 1.00 9.13 274 SER A CA 1
ATOM 4288 C C . SER A 1 274 ? -18.379 -0.105 1.245 1.00 9.33 274 SER A C 1
ATOM 4289 O O . SER A 1 274 ? -19.453 -0.007 0.671 1.00 10.13 274 SER A O 1
ATOM 4297 N N . PRO A 1 275 ? -18.215 -0.932 2.284 1.00 9.25 275 PRO A N 1
ATOM 4298 C CA . PRO A 1 275 ? -19.342 -1.675 2.832 1.00 9.35 275 PRO A CA 1
ATOM 4299 C C . PRO A 1 275 ? -20.198 -0.745 3.676 1.00 9.81 275 PRO A C 1
ATOM 4300 O O . PRO A 1 275 ? -19.706 -0.068 4.569 1.00 10.28 275 PRO A O 1
ATOM 4311 N N . ILE A 1 276 ? -21.491 -0.710 3.397 1.00 9.94 276 ILE A N 1
ATOM 4312 C CA . ILE A 1 276 ? -22.422 0.155 4.097 1.00 10.06 276 ILE A CA 1
ATOM 4313 C C . ILE A 1 276 ? -23.217 -0.580 5.163 1.00 10.59 276 ILE A C 1
ATOM 4314 O O . ILE A 1 276 ? -23.447 -0.065 6.256 1.00 11.27 276 ILE A O 1
ATOM 4330 N N . GLU A 1 277 ? -23.657 -1.788 4.850 1.00 11.25 277 GLU A N 1
ATOM 4331 C CA . GLU A 1 277 ? -24.446 -2.589 5.755 1.00 11.70 277 GLU A CA 1
ATOM 4332 C C . GLU A 1 277 ? -24.317 -4.033 5.348 1.00 10.92 277 GLU A C 1
ATOM 4333 O O . GLU A 1 277 ? -24.186 -4.336 4.160 1.00 11.91 277 GLU A O 1
ATOM 4345 N N . ILE A 1 278 ? -24.363 -4.927 6.320 1.00 10.83 278 ILE A N 1
ATOM 4346 C CA . ILE A 1 278 ? -24.361 -6.357 6.081 1.00 11.25 278 ILE A CA 1
ATOM 4347 C C . ILE A 1 278 ? -25.734 -6.860 6.515 1.00 11.55 278 ILE A C 1
ATOM 4348 O O . ILE A 1 278 ? -26.220 -6.487 7.582 1.00 12.23 278 ILE A O 1
ATOM 4364 N N . LYS A 1 279 ? -26.392 -7.656 5.670 1.00 12.32 279 LYS A N 1
ATOM 4365 C CA . LYS A 1 279 ? -27.798 -8.038 5.910 1.00 12.94 279 LYS A CA 1
ATOM 4366 C C . LYS A 1 279 ? -27.997 -9.525 5.855 1.00 12.67 279 LYS A C 1
ATOM 4367 O O . LYS A 1 279 ? -27.236 -10.255 5.232 1.00 12.88 279 LYS A O 1
ATOM 4386 N N . GLY A 1 280 ? -29.056 -9.960 6.510 1.00 14.93 280 GLY A N 1
ATOM 4387 C CA . GLY A 1 280 ? -29.446 -11.351 6.486 1.00 16.21 280 GLY A CA 1
ATOM 4388 C C . GLY A 1 280 ? -30.302 -11.675 7.667 1.00 18.70 280 GLY A C 1
ATOM 4389 O O . GLY A 1 280 ? -30.341 -10.921 8.630 1.00 19.20 280 GLY A O 1
ATOM 4393 N N . LYS A 1 281 ? -31.000 -12.802 7.519 1.00 21.30 281 LYS A N 1
ATOM 4394 C CA . LYS A 1 281 ? -31.857 -13.404 8.516 1.00 23.24 281 LYS A CA 1
ATOM 4395 C C . LYS A 1 281 ? -30.977 -14.360 9.278 1.00 23.09 281 LYS A C 1
ATOM 4396 O O . LYS A 1 281 ? -30.677 -15.475 8.833 1.00 24.71 281 LYS A O 1
ATOM 4415 N N . ARG A 1 282 ? -30.547 -13.869 10.420 1.00 21.48 282 ARG A N 1
ATOM 4416 C CA . ARG A 1 282 ? -29.726 -14.612 11.361 1.00 21.17 282 ARG A CA 1
ATOM 4417 C C . ARG A 1 282 ? -28.293 -14.931 10.945 1.00 18.75 282 ARG A C 1
ATOM 4418 O O . ARG A 1 282 ? -27.534 -15.466 11.739 1.00 19.81 282 ARG A O 1
ATOM 4439 N N . LYS A 1 283 ? -27.910 -14.597 9.713 1.00 16.98 283 LYS A N 1
ATOM 4440 C CA . LYS A 1 283 ? -26.539 -14.792 9.242 1.00 15.37 283 LYS A CA 1
ATOM 4441 C C . LYS A 1 283 ? -26.369 -13.914 8.024 1.00 13.89 283 LYS A C 1
ATOM 4442 O O . LYS A 1 283 ? -27.338 -13.421 7.464 1.00 14.46 283 LYS A O 1
ATOM 4461 N N . VAL A 1 284 ? -25.130 -13.726 7.610 1.00 12.20 284 VAL A N 1
ATOM 4462 C CA . VAL A 1 284 ? -24.860 -12.926 6.437 1.00 11.26 284 VAL A CA 1
ATOM 4463 C C . VAL A 1 284 ? -25.459 -13.576 5.201 1.00 10.95 284 VAL A C 1
ATOM 4464 O O . VAL A 1 284 ? -25.195 -14.750 4.913 1.00 11.49 284 VAL A O 1
ATOM 4477 N N . GLU A 1 285 ? -26.213 -12.759 4.449 1.00 11.23 285 GLU A N 1
ATOM 4478 C CA A GLU A 1 285 ? -26.777 -13.178 3.172 0.50 11.44 285 GLU A CA 1
ATOM 4479 C CA B GLU A 1 285 ? -26.787 -13.180 3.174 0.50 11.52 285 GLU A CA 1
ATOM 4480 C C . GLU A 1 285 ? -26.503 -12.211 2.046 1.00 10.40 285 GLU A C 1
ATOM 4481 O O . GLU A 1 285 ? -26.508 -12.595 0.892 1.00 11.15 285 GLU A O 1
ATOM 4503 N N . ARG A 1 286 ? -26.281 -10.943 2.352 1.00 11.33 286 ARG A N 1
ATOM 4504 C CA . ARG A 1 286 ? -26.014 -9.932 1.322 1.00 11.58 286 ARG A CA 1
ATOM 4505 C C . ARG A 1 286 ? -25.294 -8.773 1.967 1.00 9.94 286 ARG A C 1
ATOM 4506 O O . ARG A 1 286 ? -25.327 -8.597 3.185 1.00 11.27 286 ARG A O 1
ATOM 4542 N N . ILE A 1 287 ? -24.630 -7.990 1.129 1.00 10.35 287 ILE A N 1
ATOM 4543 C CA . ILE A 1 287 ? -23.942 -6.817 1.584 1.00 9.91 287 ILE A CA 1
ATOM 4544 C C . ILE A 1 287 ? -24.320 -5.647 0.709 1.00 9.89 287 ILE A C 1
ATOM 4545 O O . ILE A 1 287 ? -24.437 -5.763 -0.499 1.00 11.22 287 ILE A O 1
ATOM 4561 N N . VAL A 1 288 ? -24.501 -4.511 1.368 1.00 10.27 288 VAL A N 1
ATOM 4562 C CA . VAL A 1 288 ? -24.750 -3.242 0.688 1.00 10.86 288 VAL A CA 1
ATOM 4563 C C . VAL A 1 288 ? -23.431 -2.515 0.527 1.00 9.97 288 VAL A C 1
ATOM 4564 O O . VAL A 1 288 ? -22.708 -2.332 1.496 1.00 10.61 288 VAL A O 1
ATOM 4577 N N . LEU A 1 289 ? -23.137 -2.126 -0.710 1.00 10.16 289 LEU A N 1
ATOM 4578 C CA . LEU A 1 289 ? -21.900 -1.444 -1.067 1.00 10.23 289 LEU A CA 1
ATOM 4579 C C . LEU A 1 289 ? -22.218 -0.044 -1.571 1.00 10.34 289 LEU A C 1
ATOM 4580 O O . LEU A 1 289 ? -23.261 0.206 -2.178 1.00 11.55 289 LEU A O 1
ATOM 4596 N N . GLY A 1 290 ? -21.299 0.867 -1.280 1.00 9.96 290 GLY A N 1
ATOM 4597 C CA . GLY A 1 290 ? -21.397 2.245 -1.719 1.00 9.64 290 GLY A CA 1
ATOM 4598 C C . GLY A 1 290 ? -20.189 2.629 -2.543 1.00 9.61 290 GLY A C 1
ATOM 4599 O O . GLY A 1 290 ? -19.062 2.276 -2.220 1.00 11.04 290 GLY A O 1
ATOM 4603 N N . ARG A 1 291 ? -20.417 3.401 -3.605 1.00 10.05 291 ARG A N 1
ATOM 4604 C CA . ARG A 1 291 ? -19.337 3.887 -4.433 1.00 9.88 291 ARG A CA 1
ATOM 4605 C C . ARG A 1 291 ? -18.789 5.184 -3.839 1.00 9.53 291 ARG A C 1
ATOM 4606 O O . ARG A 1 291 ? -19.540 6.071 -3.454 1.00 10.37 291 ARG A O 1
ATOM 4627 N N . ASN A 1 292 ? -17.468 5.290 -3.867 1.00 9.65 292 ASN A N 1
ATOM 4628 C CA . ASN A 1 292 ? -16.728 6.457 -3.434 1.00 9.73 292 ASN A CA 1
ATOM 4629 C C . ASN A 1 292 ? -16.068 7.162 -4.611 1.00 10.08 292 ASN A C 1
ATOM 4630 O O . ASN A 1 292 ? -15.798 6.551 -5.648 1.00 10.05 292 ASN A O 1
ATOM 4641 N N . GLU A 1 293 ? -15.743 8.430 -4.389 1.00 10.50 293 GLU A N 1
ATOM 4642 C CA . GLU A 1 293 ? -14.842 9.190 -5.232 1.00 10.52 293 GLU A CA 1
ATOM 4643 C C . GLU A 1 293 ? -13.676 9.666 -4.372 1.00 11.07 293 GLU A C 1
ATOM 4644 O O . GLU A 1 293 ? -13.829 9.848 -3.189 1.00 13.04 293 GLU A O 1
ATOM 4656 N N . LEU A 1 294 ? -12.535 9.874 -4.976 1.00 11.16 294 LEU A N 1
ATOM 4657 C CA . LEU A 1 294 ? -11.370 10.383 -4.282 1.00 11.54 294 LEU A CA 1
ATOM 4658 C C . LEU A 1 294 ? -11.399 11.897 -4.248 1.00 11.53 294 LEU A C 1
ATOM 4659 O O . LEU A 1 294 ? -11.615 12.541 -5.258 1.00 13.39 294 LEU A O 1
ATOM 4675 N N . VAL A 1 295 ? -11.126 12.444 -3.072 1.00 11.87 295 VAL A N 1
ATOM 4676 C CA A VAL A 1 295 ? -11.127 13.886 -2.867 0.33 12.46 295 VAL A CA 1
ATOM 4677 C CA B VAL A 1 295 ? -11.108 13.887 -2.880 0.33 12.54 295 VAL A CA 1
ATOM 4678 C CA C VAL A 1 295 ? -11.123 13.888 -2.870 0.33 12.64 295 VAL A CA 1
ATOM 4679 C C . VAL A 1 295 ? -9.985 14.281 -1.937 1.00 12.45 295 VAL A C 1
ATOM 4680 O O . VAL A 1 295 ? -9.697 13.592 -0.968 1.00 13.83 295 VAL A O 1
ATOM 4715 N N . SER A 1 296 ? -9.342 15.391 -2.215 1.00 13.80 296 SER A N 1
ATOM 4716 C CA A SER A 1 296 ? -8.302 15.910 -1.346 0.50 14.45 296 SER A CA 1
ATOM 4717 C CA B SER A 1 296 ? -8.311 15.889 -1.327 0.50 14.62 296 SER A CA 1
ATOM 4718 C C . SER A 1 296 ? -8.928 16.388 -0.046 1.00 14.97 296 SER A C 1
ATOM 4719 O O . SER A 1 296 ? -9.912 17.087 -0.065 1.00 15.49 296 SER A O 1
ATOM 4733 N N . ASP A 1 297 ? -8.335 16.006 1.080 1.00 14.73 297 ASP A N 1
ATOM 4734 C CA . ASP A 1 297 ? -8.870 16.422 2.373 1.00 15.68 297 ASP A CA 1
ATOM 4735 C C . ASP A 1 297 ? -8.053 17.552 3.014 1.00 13.85 297 ASP A C 1
ATOM 4736 O O . ASP A 1 297 ? -8.420 18.053 4.074 1.00 14.33 297 ASP A O 1
ATOM 4745 N N . GLY A 1 298 ? -6.984 17.986 2.363 1.00 13.17 298 GLY A N 1
ATOM 4746 C CA . GLY A 1 298 ? -6.166 19.045 2.920 1.00 12.63 298 GLY A CA 1
ATOM 4747 C C . GLY A 1 298 ? -4.977 18.548 3.705 1.00 13.43 298 GLY A C 1
ATOM 4748 O O . GLY A 1 298 ? -4.148 19.333 4.102 1.00 14.54 298 GLY A O 1
ATOM 4752 N N . SER A 1 299 ? -4.900 17.250 3.938 1.00 14.02 299 SER A N 1
ATOM 4753 C CA . SER A 1 299 ? -3.803 16.655 4.697 1.00 15.10 299 SER A CA 1
ATOM 4754 C C . SER A 1 299 ? -2.627 16.243 3.845 1.00 16.18 299 SER A C 1
ATOM 4755 O O . SER A 1 299 ? -1.583 15.866 4.370 1.00 18.10 299 SER A O 1
ATOM 4763 N N . GLY A 1 300 ? -2.779 16.289 2.531 1.00 16.61 300 GLY A N 1
ATOM 4764 C CA . GLY A 1 300 ? -1.743 15.821 1.620 1.00 18.34 300 GLY A CA 1
ATOM 4765 C C . GLY A 1 300 ? -2.078 14.500 0.987 1.00 19.67 300 GLY A C 1
ATOM 4766 O O . GLY A 1 300 ? -1.284 13.862 0.313 1.00 22.41 300 GLY A O 1
ATOM 4770 N N . ARG A 1 301 ? -3.307 14.094 1.153 1.00 19.30 301 ARG A N 1
ATOM 4771 C CA . ARG A 1 301 ? -3.704 12.837 0.599 1.00 18.64 301 ARG A CA 1
ATOM 4772 C C . ARG A 1 301 ? -5.086 12.974 0.018 1.00 18.40 301 ARG A C 1
ATOM 4773 O O . ARG A 1 301 ? -5.767 14.017 0.178 1.00 19.18 301 ARG A O 1
ATOM 4794 N N . VAL A 1 302 ? -5.500 11.899 -0.660 1.00 18.78 302 VAL A N 1
ATOM 4795 C CA . VAL A 1 302 ? -6.866 11.789 -1.032 1.00 17.79 302 VAL A CA 1
ATOM 4796 C C . VAL A 1 302 ? -7.524 10.772 -0.076 1.00 15.48 302 VAL A C 1
ATOM 4797 O O . VAL A 1 302 ? -6.979 9.783 0.454 1.00 17.26 302 VAL A O 1
ATOM 4810 N N . ALA A 1 303 ? -8.755 11.116 0.133 1.00 13.09 303 ALA A N 1
ATOM 4811 C CA . ALA A 1 303 ? -9.682 10.393 0.939 1.00 13.31 303 ALA A CA 1
ATOM 4812 C C . ALA A 1 303 ? -10.870 9.939 0.093 1.00 11.98 303 ALA A C 1
ATOM 4813 O O . ALA A 1 303 ? -11.197 10.570 -0.895 1.00 14.65 303 ALA A O 1
ATOM 4820 N N . ALA A 1 304 ? -11.520 8.862 0.514 1.00 12.05 304 ALA A N 1
ATOM 4821 C CA . ALA A 1 304 ? -12.750 8.410 -0.106 1.00 12.32 304 ALA A CA 1
ATOM 4822 C C . ALA A 1 304 ? -13.918 9.243 0.384 1.00 11.91 304 ALA A C 1
ATOM 4823 O O . ALA A 1 304 ? -14.071 9.458 1.576 1.00 13.34 304 ALA A O 1
ATOM 4830 N N . LYS A 1 305 ? -14.774 9.672 -0.537 1.00 11.64 305 LYS A N 1
ATOM 4831 C CA . LYS A 1 305 ? -16.020 10.366 -0.230 1.00 12.33 305 LYS A CA 1
ATOM 4832 C C . LYS A 1 305 ? -17.184 9.582 -0.832 1.00 10.78 305 LYS A C 1
ATOM 4833 O O . LYS A 1 305 ? -17.215 9.306 -2.029 1.00 11.13 305 LYS A O 1
ATOM 4852 N N . ASP A 1 306 ? -18.128 9.229 0.006 1.00 10.94 306 ASP A N 1
ATOM 4853 C CA . ASP A 1 306 ? -19.320 8.492 -0.423 1.00 10.58 306 ASP A CA 1
ATOM 4854 C C . ASP A 1 306 ? -20.138 9.285 -1.431 1.00 11.11 306 ASP A C 1
ATOM 4855 O O . ASP A 1 306 ? -20.462 10.446 -1.198 1.00 13.11 306 ASP A O 1
ATOM 4864 N N . THR A 1 307 ? -20.493 8.640 -2.536 1.00 10.97 307 THR A N 1
ATOM 4865 C CA . THR A 1 307 ? -21.420 9.231 -3.510 1.00 11.70 307 THR A CA 1
ATOM 4866 C C . THR A 1 307 ? -22.873 9.123 -3.110 1.00 11.56 307 THR A C 1
ATOM 4867 O O . THR A 1 307 ? -23.715 9.811 -3.687 1.00 13.21 307 THR A O 1
ATOM 4878 N N . GLY A 1 308 ? -23.174 8.242 -2.161 1.00 12.10 308 GLY A N 1
ATOM 4879 C CA . GLY A 1 308 ? -24.541 7.930 -1.787 1.00 12.45 308 GLY A CA 1
ATOM 4880 C C . GLY A 1 308 ? -25.205 6.816 -2.562 1.00 12.61 308 GLY A C 1
ATOM 4881 O O . GLY A 1 308 ? -26.303 6.365 -2.228 1.00 14.05 308 GLY A O 1
ATOM 4885 N N . GLU A 1 309 ? -24.570 6.377 -3.623 1.00 12.11 309 GLU A N 1
ATOM 4886 C CA . GLU A 1 309 ? -25.091 5.269 -4.404 1.00 12.48 309 GLU A CA 1
ATOM 4887 C C . GLU A 1 309 ? -24.997 3.975 -3.615 1.00 12.95 309 GLU A C 1
ATOM 4888 O O . GLU A 1 309 ? -24.023 3.749 -2.892 1.00 13.91 309 GLU A O 1
ATOM 4900 N N . ARG A 1 310 ? -25.994 3.110 -3.808 1.00 13.21 310 ARG A N 1
ATOM 4901 C CA . ARG A 1 310 ? -26.060 1.828 -3.076 1.00 13.06 310 ARG A CA 1
ATOM 4902 C C . ARG A 1 310 ? -26.328 0.675 -4.026 1.00 14.59 310 ARG A C 1
ATOM 4903 O O . ARG A 1 310 ? -27.189 0.794 -4.888 1.00 17.03 310 ARG A O 1
ATOM 4924 N N . GLU A 1 311 ? -25.600 -0.418 -3.813 1.00 13.94 311 GLU A N 1
ATOM 4925 C CA . GLU A 1 311 ? -25.681 -1.655 -4.603 1.00 15.45 311 GLU A CA 1
ATOM 4926 C C . GLU A 1 311 ? -25.735 -2.777 -3.554 1.00 14.14 311 GLU A C 1
ATOM 4927 O O . GLU A 1 311 ? -25.055 -2.697 -2.552 1.00 15.91 311 GLU A O 1
ATOM 4939 N N . GLU A 1 312 ? -26.518 -3.817 -3.788 1.00 13.18 312 GLU A N 1
ATOM 4940 C CA . GLU A 1 312 ? -26.509 -4.993 -2.911 1.00 13.20 312 GLU A CA 1
ATOM 4941 C C . GLU A 1 312 ? -25.956 -6.179 -3.705 1.00 12.63 312 GLU A C 1
ATOM 4942 O O . GLU A 1 312 ? -26.239 -6.340 -4.901 1.00 14.50 312 GLU A O 1
ATOM 4954 N N . LEU A 1 313 ? -25.166 -7.000 -3.025 1.00 12.48 313 LEU A N 1
ATOM 4955 C CA . LEU A 1 313 ? -24.534 -8.178 -3.602 1.00 13.06 313 LEU A CA 1
ATOM 4956 C C . LEU A 1 313 ? -24.761 -9.377 -2.672 1.00 12.04 313 LEU A C 1
ATOM 4957 O O . LEU A 1 313 ? -24.507 -9.240 -1.477 1.00 12.12 313 LEU A O 1
ATOM 4973 N N . PRO A 1 314 ? -25.225 -10.534 -3.153 1.00 11.01 314 PRO A N 1
ATOM 4974 C CA . PRO A 1 314 ? -25.323 -11.695 -2.260 1.00 10.89 314 PRO A CA 1
ATOM 4975 C C . PRO A 1 314 ? -23.956 -12.135 -1.781 1.00 10.46 314 PRO A C 1
ATOM 4976 O O . PRO A 1 314 ? -23.017 -12.140 -2.560 1.00 10.95 314 PRO A O 1
ATOM 4987 N N . ALA A 1 315 ? -23.857 -12.514 -0.529 1.00 10.18 315 ALA A N 1
ATOM 4988 C CA . ALA A 1 315 ? -22.615 -13.021 0.027 1.00 10.72 315 ALA A CA 1
ATOM 4989 C C . ALA A 1 315 ? -22.931 -13.791 1.266 1.00 10.23 315 ALA A C 1
ATOM 4990 O O . ALA A 1 315 ? -23.854 -13.432 1.978 1.00 11.29 315 ALA A O 1
ATOM 4997 N N . GLN A 1 316 ? -22.127 -14.815 1.551 1.00 10.07 316 GLN A N 1
ATOM 4998 C CA . GLN A 1 316 ? -22.390 -15.649 2.727 1.00 10.62 316 GLN A CA 1
ATOM 4999 C C . GLN A 1 316 ? -21.263 -15.595 3.760 1.00 10.60 316 GLN A C 1
ATOM 5000 O O . GLN A 1 316 ? -21.392 -16.163 4.833 1.00 11.52 316 GLN A O 1
ATOM 5014 N N . LEU A 1 317 ? -20.189 -14.887 3.433 1.00 10.20 317 LEU A N 1
ATOM 5015 C CA . LEU A 1 317 ? -19.054 -14.657 4.331 1.00 10.12 317 LEU A CA 1
ATOM 5016 C C . LEU A 1 317 ? -18.535 -13.274 4.031 1.00 9.38 317 LEU A C 1
ATOM 5017 O O . LEU A 1 317 ? -18.315 -12.945 2.869 1.00 9.52 317 LEU A O 1
ATOM 5033 N N . VAL A 1 318 ? -18.328 -12.469 5.068 1.00 9.60 318 VAL A N 1
ATOM 5034 C CA . VAL A 1 318 ? -17.678 -11.173 4.956 1.00 9.35 318 VAL A CA 1
ATOM 5035 C C . VAL A 1 318 ? -16.515 -11.204 5.949 1.00 9.35 318 VAL A C 1
ATOM 5036 O O . VAL A 1 318 ? -16.723 -11.411 7.142 1.00 10.24 318 VAL A O 1
ATOM 5049 N N . VAL A 1 319 ? -15.313 -11.020 5.436 1.00 9.07 319 VAL A N 1
ATOM 5050 C CA . VAL A 1 319 ? -14.122 -10.923 6.258 1.00 9.30 319 VAL A CA 1
ATOM 5051 C C . VAL A 1 319 ? -13.600 -9.499 6.146 1.00 8.59 319 VAL A C 1
ATOM 5052 O O . VAL A 1 319 ? -13.235 -9.040 5.078 1.00 9.20 319 VAL A O 1
ATOM 5065 N N . ARG A 1 320 ? -13.598 -8.786 7.263 1.00 8.59 320 ARG A N 1
ATOM 5066 C CA . ARG A 1 320 ? -13.030 -7.443 7.290 1.00 8.63 320 ARG A CA 1
ATOM 5067 C C . ARG A 1 320 ? -11.529 -7.552 7.530 1.00 8.34 320 ARG A C 1
ATOM 5068 O O . ARG A 1 320 ? -11.095 -8.051 8.561 1.00 8.61 320 ARG A O 1
ATOM 5089 N N . SER A 1 321 ? -10.748 -7.090 6.567 1.00 8.66 321 SER A N 1
ATOM 5090 C CA . SER A 1 321 ? -9.294 -7.016 6.688 1.00 8.65 321 SER A CA 1
ATOM 5091 C C . SER A 1 321 ? -8.896 -5.556 6.666 1.00 8.57 321 SER A C 1
ATOM 5092 O O . SER A 1 321 ? -8.231 -5.078 5.759 1.00 8.34 321 SER A O 1
ATOM 5100 N N . VAL A 1 322 ? -9.343 -4.854 7.691 1.00 8.30 322 VAL A N 1
ATOM 5101 C CA . VAL A 1 322 ? -9.166 -3.416 7.768 1.00 8.76 322 VAL A CA 1
ATOM 5102 C C . VAL A 1 322 ? -8.189 -3.028 8.851 1.00 8.34 322 VAL A C 1
ATOM 5103 O O . VAL A 1 322 ? -8.194 -1.896 9.335 1.00 9.50 322 VAL A O 1
ATOM 5116 N N . GLY A 1 323 ? -7.337 -3.971 9.211 1.00 8.83 323 GLY A N 1
ATOM 5117 C CA . GLY A 1 323 ? -6.255 -3.759 10.156 1.00 8.71 323 GLY A CA 1
ATOM 5118 C C . GLY A 1 323 ? -6.429 -4.526 11.433 1.00 8.34 323 GLY A C 1
ATOM 5119 O O . GLY A 1 323 ? -7.535 -4.763 11.907 1.00 8.77 323 GLY A O 1
ATOM 5123 N N . TYR A 1 324 ? -5.290 -4.934 11.967 1.00 8.59 324 TYR A N 1
ATOM 5124 C CA . TYR A 1 324 ? -5.205 -5.449 13.331 1.00 8.64 324 TYR A CA 1
ATOM 5125 C C . TYR A 1 324 ? -5.294 -4.232 14.289 1.00 8.46 324 TYR A C 1
ATOM 5126 O O . TYR A 1 324 ? -5.234 -3.099 13.854 1.00 9.34 324 TYR A O 1
ATOM 5144 N N . ARG A 1 325 ? -5.381 -4.497 15.584 1.00 9.08 325 ARG A N 1
ATOM 5145 C CA . ARG A 1 325 ? -5.577 -3.472 16.582 1.00 9.31 325 ARG A CA 1
ATOM 5146 C C . ARG A 1 325 ? -5.034 -3.939 17.919 1.00 9.12 325 ARG A C 1
ATOM 5147 O O . ARG A 1 325 ? -5.289 -5.045 18.344 1.00 9.23 325 ARG A O 1
ATOM 5168 N N . GLY A 1 326 ? -4.327 -3.052 18.602 1.00 9.04 326 GLY A N 1
ATOM 5169 C CA . GLY A 1 326 ? -3.836 -3.346 19.931 1.00 9.76 326 GLY A CA 1
ATOM 5170 C C . GLY A 1 326 ? -4.962 -3.463 20.935 1.00 9.38 326 GLY A C 1
ATOM 5171 O O . GLY A 1 326 ? -6.048 -2.919 20.754 1.00 10.35 326 GLY A O 1
ATOM 5175 N N . VAL A 1 327 ? -4.657 -4.147 22.028 1.00 10.49 327 VAL A N 1
ATOM 5176 C CA . VAL A 1 327 ? -5.549 -4.336 23.135 1.00 11.82 327 VAL A CA 1
ATOM 5177 C C . VAL A 1 327 ? -4.881 -3.705 24.359 1.00 10.96 327 VAL A C 1
ATOM 5178 O O . VAL A 1 327 ? -3.703 -3.887 24.551 1.00 11.37 327 VAL A O 1
ATOM 5191 N N . PRO A 1 328 ? -5.622 -2.988 25.196 1.00 12.04 328 PRO A N 1
ATOM 5192 C CA . PRO A 1 328 ? -5.022 -2.427 26.408 1.00 12.76 328 PRO A CA 1
ATOM 5193 C C . PRO A 1 328 ? -4.497 -3.526 27.325 1.00 13.43 328 PRO A C 1
ATOM 5194 O O . PRO A 1 328 ? -5.097 -4.584 27.473 1.00 13.55 328 PRO A O 1
ATOM 5205 N N . THR A 1 329 ? -3.378 -3.251 27.975 1.00 14.31 329 THR A N 1
ATOM 5206 C CA . THR A 1 329 ? -2.814 -4.137 28.985 1.00 15.24 329 THR A CA 1
ATOM 5207 C C . THR A 1 329 ? -3.062 -3.486 30.319 1.00 16.41 329 THR A C 1
ATOM 5208 O O . THR A 1 329 ? -2.703 -2.308 30.514 1.00 16.04 329 THR A O 1
ATOM 5219 N N . PRO A 1 330 ? -3.645 -4.254 31.241 1.00 18.59 330 PRO A N 1
ATOM 5220 C CA . PRO A 1 330 ? -3.893 -3.756 32.594 1.00 19.39 330 PRO A CA 1
ATOM 5221 C C . PRO A 1 330 ? -2.625 -3.120 33.196 1.00 18.23 330 PRO A C 1
ATOM 5222 O O . PRO A 1 330 ? -1.608 -3.782 33.108 1.00 18.84 330 PRO A O 1
ATOM 5233 N N . GLY A 1 331 ? -2.670 -1.879 33.703 1.00 18.13 331 GLY A N 1
ATOM 5234 C CA . GLY A 1 331 ? -1.500 -1.261 34.333 1.00 17.12 331 GLY A CA 1
ATOM 5235 C C . GLY A 1 331 ? -0.629 -0.388 33.460 1.00 16.74 331 GLY A C 1
ATOM 5236 O O . GLY A 1 331 ? 0.365 0.199 33.917 1.00 18.73 331 GLY A O 1
ATOM 5240 N N . LEU A 1 332 ? -0.929 -0.363 32.155 1.00 14.46 332 LEU A N 1
ATOM 5241 C CA . LEU A 1 332 ? -0.151 0.450 31.242 1.00 14.29 332 LEU A CA 1
ATOM 5242 C C . LEU A 1 332 ? -1.108 1.424 30.560 1.00 13.60 332 LEU A C 1
ATOM 5243 O O . LEU A 1 332 ? -2.274 1.093 30.343 1.00 14.29 332 LEU A O 1
ATOM 5259 N N . PRO A 1 333 ? -0.598 2.573 30.146 1.00 13.83 333 PRO A N 1
ATOM 5260 C CA . PRO A 1 333 ? -1.421 3.513 29.381 1.00 13.63 333 PRO A CA 1
ATOM 5261 C C . PRO A 1 333 ? -1.712 2.988 27.982 1.00 13.09 333 PRO A C 1
ATOM 5262 O O . PRO A 1 333 ? -1.087 2.036 27.516 1.00 12.66 333 PRO A O 1
ATOM 5273 N N . PHE A 1 334 ? -2.671 3.632 27.339 1.00 12.00 334 PHE A N 1
ATOM 5274 C CA . PHE A 1 334 ? -3.132 3.190 26.030 1.00 11.70 334 PHE A CA 1
ATOM 5275 C C . PHE A 1 334 ? -3.821 4.337 25.336 1.00 12.15 334 PHE A C 1
ATOM 5276 O O . PHE A 1 334 ? -4.451 5.174 25.965 1.00 13.00 334 PHE A O 1
ATOM 5293 N N . ASP A 1 335 ? -3.643 4.375 24.028 1.00 11.49 335 ASP A N 1
ATOM 5294 C CA . ASP A 1 335 ? -4.322 5.315 23.170 1.00 11.15 335 ASP A CA 1
ATOM 5295 C C . ASP A 1 335 ? -5.412 4.545 22.433 1.00 11.81 335 ASP A C 1
ATOM 5296 O O . ASP A 1 335 ? -5.134 3.780 21.523 1.00 11.68 335 ASP A O 1
ATOM 5305 N N . ASP A 1 336 ? -6.659 4.739 22.828 1.00 13.00 336 ASP A N 1
ATOM 5306 C CA . ASP A 1 336 ? -7.771 4.022 22.242 1.00 13.65 336 ASP A CA 1
ATOM 5307 C C . ASP A 1 336 ? -7.833 4.172 20.745 1.00 13.39 336 ASP A C 1
ATOM 5308 O O . ASP A 1 336 ? -8.055 3.215 20.020 1.00 14.10 336 ASP A O 1
ATOM 5317 N N . GLN A 1 337 ? -7.671 5.374 20.256 1.00 12.87 337 GLN A N 1
ATOM 5318 C CA . GLN A 1 337 ? -7.876 5.595 18.844 1.00 12.94 337 GLN A CA 1
ATOM 5319 C C . GLN A 1 337 ? -6.917 4.806 17.985 1.00 12.56 337 GLN A C 1
ATOM 5320 O O . GLN A 1 337 ? -7.310 4.164 17.032 1.00 13.78 337 GLN A O 1
ATOM 5334 N N . SER A 1 338 ? -5.646 4.824 18.339 1.00 11.15 338 SER A N 1
ATOM 5335 C CA . SER A 1 338 ? -4.625 4.148 17.547 1.00 10.80 338 SER A CA 1
ATOM 5336 C C . SER A 1 338 ? -4.426 2.703 17.954 1.00 10.26 338 SER A C 1
ATOM 5337 O O . SER A 1 338 ? -3.792 1.944 17.227 1.00 10.59 338 SER A O 1
ATOM 5345 N N . GLY A 1 339 ? -4.880 2.331 19.143 1.00 10.23 339 GLY A N 1
ATOM 5346 C CA . GLY A 1 339 ? -4.594 1.012 19.677 1.00 10.51 339 GLY A CA 1
ATOM 5347 C C . GLY A 1 339 ? -3.110 0.754 19.946 1.00 10.01 339 GLY A C 1
ATOM 5348 O O . GLY A 1 339 ? -2.636 -0.383 19.808 1.00 10.25 339 GLY A O 1
ATOM 5352 N N . THR A 1 340 ? -2.396 1.810 20.343 1.00 10.07 340 THR A N 1
ATOM 5353 C CA . THR A 1 340 ? -0.994 1.724 20.714 1.00 10.32 340 THR A CA 1
ATOM 5354 C C . THR A 1 340 ? -0.790 2.225 22.130 1.00 10.17 340 THR A C 1
ATOM 5355 O O . THR A 1 340 ? -1.622 2.901 22.682 1.00 10.90 340 THR A O 1
ATOM 5366 N N . ILE A 1 341 ? 0.352 1.869 22.694 1.00 10.58 341 ILE A N 1
ATOM 5367 C CA . ILE A 1 341 ? 0.795 2.390 23.979 1.00 10.95 341 ILE A CA 1
ATOM 5368 C C . ILE A 1 341 ? 1.632 3.658 23.761 1.00 11.31 341 ILE A C 1
ATOM 5369 O O . ILE A 1 341 ? 2.598 3.649 23.039 1.00 12.03 341 ILE A O 1
ATOM 5385 N N . PRO A 1 342 ? 1.242 4.778 24.359 1.00 12.38 342 PRO A N 1
ATOM 5386 C CA . PRO A 1 342 ? 1.968 6.026 24.127 1.00 12.72 342 PRO A CA 1
ATOM 5387 C C . PRO A 1 342 ? 3.367 5.926 24.710 1.00 12.41 342 PRO A C 1
ATOM 5388 O O . PRO A 1 342 ? 3.550 5.342 25.799 1.00 13.85 342 PRO A O 1
ATOM 5399 N N . ASN A 1 343 ? 4.323 6.435 23.959 1.00 14.10 343 ASN A N 1
ATOM 5400 C CA A ASN A 1 343 ? 5.737 6.295 24.334 0.50 13.80 343 ASN A CA 1
ATOM 5401 C CA B ASN A 1 343 ? 5.684 6.259 24.351 0.50 14.25 343 ASN A CA 1
ATOM 5402 C C A ASN A 1 343 ? 6.595 7.407 23.684 0.50 13.84 343 ASN A C 1
ATOM 5403 C C B ASN A 1 343 ? 6.566 7.306 23.814 0.50 15.29 343 ASN A C 1
ATOM 5404 O O A ASN A 1 343 ? 6.053 8.181 22.929 0.50 14.57 343 ASN A O 1
ATOM 5405 O O B ASN A 1 343 ? 6.543 7.666 22.589 0.50 15.33 343 ASN A O 1
ATOM 5417 N N A VAL A 1 344 ? 7.890 7.490 24.009 0.50 11.79 344 VAL A N 1
ATOM 5418 N N B VAL A 1 344 ? 7.372 7.751 24.765 0.50 14.06 344 VAL A N 1
ATOM 5419 C CA A VAL A 1 344 ? 8.853 8.438 23.423 0.50 11.95 344 VAL A CA 1
ATOM 5420 C CA B VAL A 1 344 ? 8.348 8.755 24.474 0.50 13.51 344 VAL A CA 1
ATOM 5421 C C A VAL A 1 344 ? 10.141 7.667 23.235 0.50 11.75 344 VAL A C 1
ATOM 5422 C C B VAL A 1 344 ? 9.582 7.997 24.140 0.50 12.94 344 VAL A C 1
ATOM 5423 O O A VAL A 1 344 ? 10.740 7.241 24.202 0.50 11.28 344 VAL A O 1
ATOM 5424 O O B VAL A 1 344 ? 10.194 7.370 25.006 0.50 13.20 344 VAL A O 1
ATOM 5449 N N A GLY A 1 345 ? 10.519 7.447 21.991 0.50 11.94 345 GLY A N 1
ATOM 5450 N N B GLY A 1 345 ? 9.891 7.967 22.854 0.50 13.86 345 GLY A N 1
ATOM 5451 C CA A GLY A 1 345 ? 11.718 6.671 21.731 0.50 12.31 345 GLY A CA 1
ATOM 5452 C CA B GLY A 1 345 ? 11.052 7.248 22.413 0.50 14.37 345 GLY A CA 1
ATOM 5453 C C A GLY A 1 345 ? 11.646 5.252 22.287 0.50 10.95 345 GLY A C 1
ATOM 5454 C C B GLY A 1 345 ? 11.009 5.782 22.814 0.50 14.20 345 GLY A C 1
ATOM 5455 O O A GLY A 1 345 ? 12.657 4.608 22.564 0.50 12.31 345 GLY A O 1
ATOM 5456 O O B GLY A 1 345 ? 12.054 5.216 23.040 0.50 14.12 345 GLY A O 1
ATOM 5463 N N A GLY A 1 346 ? 10.427 4.751 22.428 0.50 10.28 346 GLY A N 1
ATOM 5464 N N B GLY A 1 346 ? 9.823 5.177 22.907 0.50 13.61 346 GLY A N 1
ATOM 5465 C CA A GLY A 1 346 ? 10.225 3.434 22.960 0.50 9.13 346 GLY A CA 1
ATOM 5466 C CA B GLY A 1 346 ? 9.715 3.759 23.262 0.50 13.51 346 GLY A CA 1
ATOM 5467 C C A GLY A 1 346 ? 9.928 3.377 24.452 0.50 7.81 346 GLY A C 1
ATOM 5468 C C B GLY A 1 346 ? 9.502 3.485 24.748 0.50 12.97 346 GLY A C 1
ATOM 5469 O O A GLY A 1 346 ? 9.517 2.325 24.926 0.50 6.86 346 GLY A O 1
ATOM 5470 O O B GLY A 1 346 ? 9.130 2.394 25.162 0.50 14.43 346 GLY A O 1
ATOM 5477 N N A ARG A 1 347 ? 10.197 4.448 25.215 0.50 9.74 347 ARG A N 1
ATOM 5478 N N B ARG A 1 347 ? 9.724 4.514 25.558 0.50 12.06 347 ARG A N 1
ATOM 5479 C CA A ARG A 1 347 ? 9.830 4.423 26.638 0.50 9.92 347 ARG A CA 1
ATOM 5480 C CA B ARG A 1 347 ? 9.552 4.438 26.977 0.50 12.12 347 ARG A CA 1
ATOM 5481 C C A ARG A 1 347 ? 8.371 4.789 26.793 0.50 9.61 347 ARG A C 1
ATOM 5482 C C B ARG A 1 347 ? 8.087 4.694 27.299 0.50 10.96 347 ARG A C 1
ATOM 5483 O O A ARG A 1 347 ? 7.887 5.774 26.237 0.50 9.69 347 ARG A O 1
ATOM 5484 O O B ARG A 1 347 ? 7.567 5.750 26.947 0.50 10.07 347 ARG A O 1
ATOM 5525 N N A ILE A 1 348 ? 7.663 3.963 27.557 0.50 9.83 348 ILE A N 1
ATOM 5526 N N B ILE A 1 348 ? 7.398 3.738 27.916 0.50 10.61 348 ILE A N 1
ATOM 5527 C CA A ILE A 1 348 ? 6.234 4.161 27.842 0.50 9.97 348 ILE A CA 1
ATOM 5528 C CA B ILE A 1 348 ? 5.989 3.944 28.176 0.50 10.85 348 ILE A CA 1
ATOM 5529 C C A ILE A 1 348 ? 5.932 5.395 28.716 0.50 10.49 348 ILE A C 1
ATOM 5530 C C B ILE A 1 348 ? 5.841 5.289 28.876 0.50 11.87 348 ILE A C 1
ATOM 5531 O O A ILE A 1 348 ? 6.682 5.679 29.646 0.50 11.24 348 ILE A O 1
ATOM 5532 O O B ILE A 1 348 ? 6.499 5.543 29.892 0.50 11.96 348 ILE A O 1
ATOM 5563 N N A ASN A 1 349 ? 4.786 6.056 28.474 0.50 11.18 349 ASN A N 1
ATOM 5564 N N B ASN A 1 349 ? 5.048 6.181 28.291 0.50 12.61 349 ASN A N 1
ATOM 5565 C CA A ASN A 1 349 ? 4.434 7.304 29.155 0.50 11.22 349 ASN A CA 1
ATOM 5566 C CA B ASN A 1 349 ? 4.773 7.428 28.979 0.50 12.65 349 ASN A CA 1
ATOM 5567 C C A ASN A 1 349 ? 4.409 7.077 30.550 0.50 12.20 349 ASN A C 1
ATOM 5568 C C B ASN A 1 349 ? 4.348 7.172 30.496 0.50 12.89 349 ASN A C 1
ATOM 5569 O O A ASN A 1 349 ? 3.744 6.124 30.977 0.50 13.32 349 ASN A O 1
ATOM 5570 O O B ASN A 1 349 ? 3.495 6.369 30.848 0.50 14.39 349 ASN A O 1
ATOM 5591 N N . GLY A 1 350 ? 5.015 7.967 31.334 1.00 12.55 350 GLY A N 1
ATOM 5592 C CA . GLY A 1 350 ? 4.881 7.916 32.755 1.00 13.33 350 GLY A CA 1
ATOM 5593 C C . GLY A 1 350 ? 5.742 6.906 33.471 1.00 13.74 350 GLY A C 1
ATOM 5594 O O . GLY A 1 350 ? 5.706 6.848 34.682 1.00 16.14 350 GLY A O 1
ATOM 5598 N N . SER A 1 351 ? 6.483 6.071 32.741 1.00 12.99 351 SER A N 1
ATOM 5599 C CA . SER A 1 351 ? 7.269 5.008 33.335 1.00 13.39 351 SER A CA 1
ATOM 5600 C C . SER A 1 351 ? 8.763 5.291 33.226 1.00 13.62 351 SER A C 1
ATOM 5601 O O . SER A 1 351 ? 9.237 5.749 32.222 1.00 14.04 351 SER A O 1
ATOM 5609 N N . PRO A 1 352 ? 9.520 4.976 34.267 1.00 14.51 352 PRO A N 1
ATOM 5610 C CA . PRO A 1 352 ? 10.973 5.092 34.187 1.00 14.08 352 PRO A CA 1
ATOM 5611 C C . PRO A 1 352 ? 11.648 3.849 33.620 1.00 14.00 352 PRO A C 1
ATOM 5612 O O . PRO A 1 352 ? 12.834 3.923 33.292 1.00 15.79 352 PRO A O 1
ATOM 5623 N N . ASN A 1 353 ? 10.931 2.719 33.510 1.00 13.71 353 ASN A N 1
ATOM 5624 C CA . ASN A 1 353 ? 11.643 1.487 33.158 1.00 12.92 353 ASN A CA 1
ATOM 5625 C C . ASN A 1 353 ? 10.831 0.488 32.325 1.00 12.39 353 ASN A C 1
ATOM 5626 O O . ASN A 1 353 ? 11.225 -0.660 32.229 1.00 12.44 353 ASN A O 1
ATOM 5637 N N . GLU A 1 354 ? 9.725 0.942 31.733 1.00 11.59 354 GLU A N 1
ATOM 5638 C CA . GLU A 1 354 ? 8.914 0.091 30.865 1.00 10.63 354 GLU A CA 1
ATOM 5639 C C . GLU A 1 354 ? 8.935 0.696 29.473 1.00 10.41 354 GLU A C 1
ATOM 5640 O O . GLU A 1 354 ? 8.833 1.907 29.310 1.00 11.08 354 GLU A O 1
ATOM 5652 N N . TYR A 1 355 ? 8.977 -0.186 28.473 1.00 9.85 355 TYR A N 1
ATOM 5653 C CA . TYR A 1 355 ? 9.211 0.171 27.103 1.00 9.57 355 TYR A CA 1
ATOM 5654 C C . TYR A 1 355 ? 8.271 -0.607 26.214 1.00 9.29 355 TYR A C 1
ATOM 5655 O O . TYR A 1 355 ? 7.654 -1.584 26.635 1.00 9.13 355 TYR A O 1
ATOM 5673 N N . VAL A 1 356 ? 8.206 -0.196 24.962 1.00 9.72 356 VAL A N 1
ATOM 5674 C CA . VAL A 1 356 ? 7.458 -0.886 23.928 1.00 9.53 356 VAL A CA 1
ATOM 5675 C C . VAL A 1 356 ? 8.293 -1.003 22.666 1.00 9.47 356 VAL A C 1
ATOM 5676 O O . VAL A 1 356 ? 9.111 -0.148 22.364 1.00 11.22 356 VAL A O 1
ATOM 5689 N N . VAL A 1 357 ? 8.048 -2.078 21.918 1.00 9.62 357 VAL A N 1
ATOM 5690 C CA . VAL A 1 357 ? 8.595 -2.308 20.599 1.00 9.57 357 VAL A CA 1
ATOM 5691 C C . VAL A 1 357 ? 7.501 -2.924 19.742 1.00 9.19 357 VAL A C 1
ATOM 5692 O O . VAL A 1 357 ? 6.542 -3.485 20.246 1.00 9.35 357 VAL A O 1
ATOM 5705 N N . GLY A 1 358 ? 7.694 -2.860 18.438 1.00 9.39 358 GLY A N 1
ATOM 5706 C CA . GLY A 1 358 ? 6.826 -3.568 17.517 1.00 8.94 358 GLY A CA 1
ATOM 5707 C C . GLY A 1 358 ? 5.509 -2.869 17.286 1.00 8.70 358 GLY A C 1
ATOM 5708 O O . GLY A 1 358 ? 5.352 -1.665 17.481 1.00 9.39 358 GLY A O 1
ATOM 5712 N N . TRP A 1 359 ? 4.538 -3.657 16.854 1.00 8.78 359 TRP A N 1
ATOM 5713 C CA . TRP A 1 359 ? 3.225 -3.125 16.521 1.00 8.93 359 TRP A CA 1
ATOM 5714 C C . TRP A 1 359 ? 2.495 -2.438 17.668 1.00 9.21 359 TRP A C 1
ATOM 5715 O O . TRP A 1 359 ? 1.704 -1.554 17.402 1.00 9.51 359 TRP A O 1
ATOM 5736 N N . ILE A 1 360 ? 2.738 -2.818 18.917 1.00 9.53 360 ILE A N 1
ATOM 5737 C CA . ILE A 1 360 ? 2.091 -2.120 19.997 1.00 9.66 360 ILE A CA 1
ATOM 5738 C C . ILE A 1 360 ? 2.642 -0.688 20.165 1.00 9.75 360 ILE A C 1
ATOM 5739 O O . ILE A 1 360 ? 1.968 0.166 20.721 1.00 11.33 360 ILE A O 1
ATOM 5755 N N . LYS A 1 361 ? 3.865 -0.467 19.710 1.00 10.60 361 LYS A N 1
ATOM 5756 C CA . LYS A 1 361 ? 4.531 0.844 19.709 1.00 11.22 361 LYS A CA 1
ATOM 5757 C C . LYS A 1 361 ? 4.159 1.682 18.495 1.00 11.89 361 LYS A C 1
ATOM 5758 O O . LYS A 1 361 ? 3.853 2.872 18.648 1.00 15.66 361 LYS A O 1
ATOM 5777 N N . ARG A 1 362 ? 4.250 1.069 17.314 1.00 11.47 362 ARG A N 1
ATOM 5778 C CA . ARG A 1 362 ? 4.204 1.761 16.022 1.00 13.34 362 ARG A CA 1
ATOM 5779 C C . ARG A 1 362 ? 2.898 1.662 15.299 1.00 12.14 362 ARG A C 1
ATOM 5780 O O . ARG A 1 362 ? 2.714 2.338 14.296 1.00 14.77 362 ARG A O 1
ATOM 5801 N N . GLY A 1 363 ? 2.005 0.818 15.753 1.00 11.14 363 GLY A N 1
ATOM 5802 C CA . GLY A 1 363 ? 0.819 0.486 15.001 1.00 10.58 363 GLY A CA 1
ATOM 5803 C C . GLY A 1 363 ? 1.095 -0.719 14.112 1.00 9.74 363 GLY A C 1
ATOM 5804 O O . GLY A 1 363 ? 2.233 -1.096 13.897 1.00 10.22 363 GLY A O 1
ATOM 5808 N N . PRO A 1 364 ? 0.020 -1.288 13.588 1.00 10.35 364 PRO A N 1
ATOM 5809 C CA . PRO A 1 364 ? 0.101 -2.595 12.957 1.00 10.80 364 PRO A CA 1
ATOM 5810 C C . PRO A 1 364 ? 0.458 -2.574 11.513 1.00 12.06 364 PRO A C 1
ATOM 5811 O O . PRO A 1 364 ? -0.333 -3.066 10.672 1.00 14.66 364 PRO A O 1
ATOM 5822 N N . THR A 1 365 ? 1.637 -2.047 11.217 1.00 12.06 365 THR A N 1
ATOM 5823 C CA . THR A 1 365 ? 2.104 -2.068 9.840 1.00 14.24 365 THR A CA 1
ATOM 5824 C C . THR A 1 365 ? 3.601 -2.372 9.784 1.00 12.09 365 THR A C 1
ATOM 5825 O O . THR A 1 365 ? 4.384 -2.108 10.703 1.00 13.98 365 THR A O 1
ATOM 5836 N N . GLY A 1 366 ? 3.963 -3.009 8.703 1.00 12.02 366 GLY A N 1
ATOM 5837 C CA . GLY A 1 366 ? 5.320 -3.333 8.370 1.00 12.10 366 GLY A CA 1
ATOM 5838 C C . GLY A 1 366 ? 5.575 -4.822 8.326 1.00 11.16 366 GLY A C 1
ATOM 5839 O O . GLY A 1 366 ? 5.031 -5.598 9.117 1.00 11.58 366 GLY A O 1
ATOM 5843 N N . VAL A 1 367 ? 6.483 -5.191 7.440 1.00 11.71 367 VAL A N 1
ATOM 5844 C CA . VAL A 1 367 ? 6.983 -6.543 7.348 1.00 11.04 367 VAL A CA 1
ATOM 5845 C C . VAL A 1 367 ? 7.816 -6.870 8.600 1.00 10.35 367 VAL A C 1
ATOM 5846 O O . VAL A 1 367 ? 8.178 -6.001 9.395 1.00 10.63 367 VAL A O 1
ATOM 5859 N N . ILE A 1 368 ? 8.146 -8.130 8.736 1.00 10.94 368 ILE A N 1
ATOM 5860 C CA . ILE A 1 368 ? 8.879 -8.574 9.901 1.00 10.58 368 ILE A CA 1
ATOM 5861 C C . ILE A 1 368 ? 10.106 -7.722 10.171 1.00 10.66 368 ILE A C 1
ATOM 5862 O O . ILE A 1 368 ? 10.361 -7.308 11.307 1.00 11.31 368 ILE A O 1
ATOM 5878 N N . GLY A 1 369 ? 10.891 -7.457 9.132 1.00 11.84 369 GLY A N 1
ATOM 5879 C CA . GLY A 1 369 ? 12.141 -6.738 9.286 1.00 12.72 369 GLY A CA 1
ATOM 5880 C C . GLY A 1 369 ? 12.028 -5.320 9.769 1.00 12.59 369 GLY A C 1
ATOM 5881 O O . GLY A 1 369 ? 12.990 -4.778 10.285 1.00 13.59 369 GLY A O 1
ATOM 5885 N N . THR A 1 370 ? 10.866 -4.700 9.618 1.00 12.01 370 THR A N 1
ATOM 5886 C CA . THR A 1 370 ? 10.678 -3.327 10.092 1.00 12.70 370 THR A CA 1
ATOM 5887 C C . THR A 1 370 ? 10.780 -3.261 11.604 1.00 12.98 370 THR A C 1
ATOM 5888 O O . THR A 1 370 ? 11.023 -2.206 12.164 1.00 14.71 370 THR A O 1
ATOM 5899 N N . ASN A 1 371 ? 10.615 -4.395 12.276 1.00 12.26 371 ASN A N 1
ATOM 5900 C CA . ASN A 1 371 ? 10.686 -4.425 13.729 1.00 11.86 371 ASN A CA 1
ATOM 5901 C C . ASN A 1 371 ? 12.107 -4.385 14.272 1.00 12.60 371 ASN A C 1
ATOM 5902 O O . ASN A 1 371 ? 12.303 -4.158 15.460 1.00 12.76 371 ASN A O 1
ATOM 5913 N N . LYS A 1 372 ? 13.090 -4.577 13.409 1.00 13.27 372 LYS A N 1
ATOM 5914 C CA . LYS A 1 372 ? 14.462 -4.668 13.875 1.00 13.51 372 LYS A CA 1
ATOM 5915 C C . LYS A 1 372 ? 15.028 -3.298 14.322 1.00 12.83 372 LYS A C 1
ATOM 5916 O O . LYS A 1 372 ? 15.481 -3.171 15.440 1.00 12.68 372 LYS A O 1
ATOM 5935 N N . LYS A 1 373 ? 14.999 -2.291 13.451 1.00 12.98 373 LYS A N 1
ATOM 5936 C CA . LYS A 1 373 ? 15.518 -0.986 13.829 1.00 14.46 373 LYS A CA 1
ATOM 5937 C C . LYS A 1 373 ? 14.689 -0.383 14.939 1.00 13.90 373 LYS A C 1
ATOM 5938 O O . LYS A 1 373 ? 15.211 0.275 15.841 1.00 13.71 373 LYS A O 1
ATOM 5957 N N . ASP A 1 374 ? 13.385 -0.642 14.879 1.00 14.64 374 ASP A N 1
ATOM 5958 C CA . ASP A 1 374 ? 12.464 -0.215 15.906 1.00 15.00 374 ASP A CA 1
ATOM 5959 C C . ASP A 1 374 ? 12.913 -0.716 17.278 1.00 14.12 374 ASP A C 1
ATOM 5960 O O . ASP A 1 374 ? 13.019 0.046 18.236 1.00 14.61 374 ASP A O 1
ATOM 5969 N N . ALA A 1 375 ? 13.168 -2.001 17.358 1.00 13.53 375 ALA A N 1
ATOM 5970 C CA . ALA A 1 375 ? 13.595 -2.587 18.612 1.00 12.62 375 ALA A CA 1
ATOM 5971 C C . ALA A 1 375 ? 14.958 -2.049 19.048 1.00 12.06 375 ALA A C 1
ATOM 5972 O O . ALA A 1 375 ? 15.170 -1.799 20.219 1.00 11.84 375 ALA A O 1
ATOM 5979 N N . GLN A 1 376 ? 15.859 -1.891 18.102 1.00 11.88 376 GLN A N 1
ATOM 5980 C CA . GLN A 1 376 ? 17.195 -1.402 18.416 1.00 12.28 376 GLN A CA 1
ATOM 5981 C C . GLN A 1 376 ? 17.121 -0.011 19.035 1.00 12.94 376 GLN A C 1
ATOM 5982 O O . GLN A 1 376 ? 17.800 0.280 20.001 1.00 12.90 376 GLN A O 1
ATOM 5996 N N . ASP A 1 377 ? 16.263 0.826 18.455 1.00 13.74 377 ASP A N 1
ATOM 5997 C CA . ASP A 1 377 ? 16.075 2.174 18.957 1.00 15.10 377 ASP A CA 1
ATOM 5998 C C . ASP A 1 377 ? 15.554 2.175 20.377 1.00 14.95 377 ASP A C 1
ATOM 5999 O O . ASP A 1 377 ? 16.070 2.913 21.239 1.00 15.78 377 ASP A O 1
ATOM 6008 N N . THR A 1 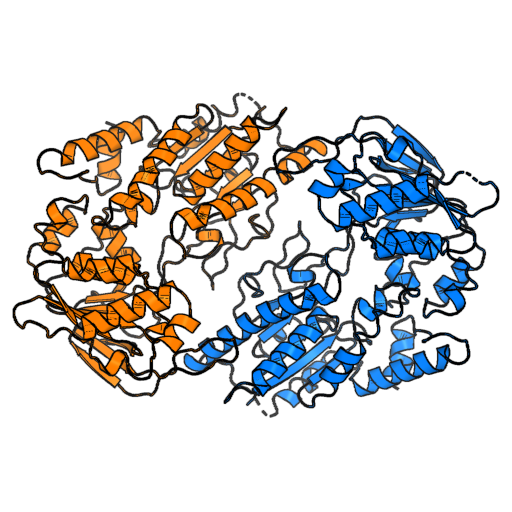378 ? 14.533 1.368 20.628 1.00 13.95 378 THR A N 1
ATOM 6009 C CA . THR A 1 378 ? 14.013 1.257 21.978 1.00 12.90 378 THR A CA 1
ATOM 6010 C C . THR A 1 378 ? 15.116 0.777 22.957 1.00 11.31 378 THR A C 1
ATOM 6011 O O . THR A 1 378 ? 15.253 1.312 24.073 1.00 11.58 378 THR A O 1
ATOM 6022 N N . VAL A 1 379 ? 15.850 -0.250 22.544 1.00 11.29 379 VAL A N 1
ATOM 6023 C CA . VAL A 1 379 ? 16.875 -0.827 23.417 1.00 10.97 379 VAL A CA 1
ATOM 6024 C C . VAL A 1 379 ? 17.987 0.161 23.720 1.00 11.42 379 VAL A C 1
ATOM 6025 O O . VAL A 1 379 ? 18.437 0.253 24.850 1.00 11.53 379 VAL A O 1
ATOM 6038 N N . ASP A 1 380 ? 18.357 0.974 22.729 1.00 12.57 380 ASP A N 1
ATOM 6039 C CA . ASP A 1 380 ? 19.367 1.980 22.978 1.00 13.63 380 ASP A CA 1
ATOM 6040 C C . ASP A 1 380 ? 18.889 2.934 24.075 1.00 14.32 380 ASP A C 1
ATOM 6041 O O . ASP A 1 380 ? 19.635 3.298 24.979 1.00 15.08 380 ASP A O 1
ATOM 6050 N N . THR A 1 381 ? 17.645 3.385 23.977 1.00 14.57 381 THR A N 1
ATOM 6051 C CA . THR A 1 381 ? 17.071 4.264 25.006 1.00 14.39 381 THR A CA 1
ATOM 6052 C C . THR A 1 381 ? 17.063 3.607 26.385 1.00 12.92 381 THR A C 1
ATOM 6053 O O . THR A 1 381 ? 17.451 4.211 27.387 1.00 13.01 381 THR A O 1
ATOM 6064 N N . LEU A 1 382 ? 16.585 2.364 26.430 1.00 11.56 382 LEU A N 1
ATOM 6065 C CA . LEU A 1 382 ? 16.534 1.589 27.649 1.00 11.24 382 LEU A CA 1
ATOM 6066 C C . LEU A 1 382 ? 17.910 1.494 28.305 1.00 11.76 382 LEU A C 1
ATOM 6067 O O . LEU A 1 382 ? 18.057 1.712 29.520 1.00 12.36 382 LEU A O 1
ATOM 6083 N N . ILE A 1 383 ? 18.919 1.169 27.515 1.00 11.86 383 ILE A N 1
ATOM 6084 C CA . ILE A 1 383 ? 20.258 0.956 28.051 1.00 12.43 383 ILE A CA 1
ATOM 6085 C C . ILE A 1 383 ? 20.845 2.277 28.546 1.00 13.02 383 ILE A C 1
ATOM 6086 O O . ILE A 1 383 ? 21.479 2.323 29.597 1.00 14.34 383 ILE A O 1
ATOM 6102 N N . LYS A 1 384 ? 20.624 3.356 27.803 1.00 13.33 384 LYS A N 1
ATOM 6103 C CA . LYS A 1 384 ? 21.059 4.673 28.276 1.00 14.00 384 LYS A CA 1
ATOM 6104 C C . LYS A 1 384 ? 20.434 4.986 29.630 1.00 14.22 384 LYS A C 1
ATOM 6105 O O . LYS A 1 384 ? 21.115 5.479 30.540 1.00 15.37 384 LYS A O 1
ATOM 6124 N N . ASN A 1 385 ? 19.134 4.710 29.769 1.00 14.09 385 ASN A N 1
ATOM 6125 C CA . ASN A 1 385 ? 18.441 5.00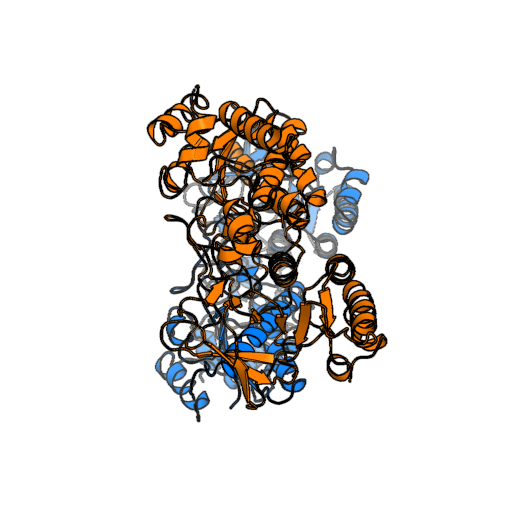6 31.013 1.00 13.91 385 ASN A CA 1
ATOM 6126 C C . ASN A 1 385 ? 18.935 4.158 32.166 1.00 14.39 385 ASN A C 1
ATOM 6127 O O . ASN A 1 385 ? 19.089 4.650 33.269 1.00 16.28 385 ASN A O 1
ATOM 6138 N N . LEU A 1 386 ? 19.292 2.907 31.910 1.00 14.13 386 LEU A N 1
ATOM 6139 C CA . LEU A 1 386 ? 19.842 2.084 32.990 1.00 15.11 386 LEU A CA 1
ATOM 6140 C C . LEU A 1 386 ? 21.182 2.622 33.455 1.00 15.78 386 LEU A C 1
ATOM 6141 O O . LEU A 1 386 ? 21.462 2.611 34.644 1.00 16.79 386 LEU A O 1
ATOM 6157 N N . GLY A 1 387 ? 22.001 3.031 32.489 1.00 16.24 387 GLY A N 1
ATOM 6158 C CA . GLY A 1 387 ? 23.319 3.573 32.757 1.00 17.05 387 GLY A CA 1
ATOM 6159 C C . GLY A 1 387 ? 23.206 4.812 33.614 1.00 17.47 387 GLY A C 1
ATOM 6160 O O . GLY A 1 387 ? 23.974 5.040 34.560 1.00 19.03 387 GLY A O 1
ATOM 6164 N N . ASN A 1 388 ? 22.263 5.666 33.282 1.00 18.36 388 ASN A N 1
ATOM 6165 C CA . ASN A 1 388 ? 22.047 6.865 34.086 1.00 19.18 388 ASN A CA 1
ATOM 6166 C C . ASN A 1 388 ? 21.637 6.508 35.506 1.00 19.91 388 ASN A C 1
ATOM 6167 O O . ASN A 1 388 ? 22.096 7.140 36.477 1.00 21.03 388 ASN A O 1
ATOM 6178 N N . ALA A 1 389 ? 20.767 5.516 35.641 1.00 21.32 389 ALA A N 1
ATOM 6179 C CA . ALA A 1 389 ? 20.341 5.058 36.948 1.00 22.20 389 ALA A CA 1
ATOM 6180 C C . ALA A 1 389 ? 21.506 4.472 37.744 1.00 23.13 389 ALA A C 1
ATOM 6181 O O . ALA A 1 389 ? 21.634 4.723 38.944 1.00 23.49 389 ALA A O 1
ATOM 6188 N N . LYS A 1 390 ? 22.363 3.699 37.093 1.00 23.75 390 LYS A N 1
ATOM 6189 C CA . LYS A 1 390 ? 23.507 3.084 37.765 1.00 24.58 390 LYS A CA 1
ATOM 6190 C C . LYS A 1 390 ? 24.462 4.164 38.283 1.00 25.20 390 LYS A C 1
ATOM 6191 O O . LYS A 1 390 ? 25.007 4.069 39.389 1.00 26.52 390 LYS A O 1
ATOM 6210 N N . GLU A 1 391 ? 24.665 5.196 37.479 1.00 25.47 391 GLU A N 1
ATOM 6211 C CA . GLU A 1 391 ? 25.586 6.279 37.830 1.00 26.27 391 GLU A CA 1
ATOM 6212 C C . GLU A 1 391 ? 25.018 7.110 38.973 1.00 27.54 391 GLU A C 1
ATOM 6213 O O . GLU A 1 391 ? 25.774 7.671 39.789 1.00 28.23 391 GLU A O 1
ATOM 6225 N N . GLY A 1 392 ? 23.690 7.183 39.046 1.00 29.05 392 GLY A N 1
ATOM 6226 C CA . GLY A 1 392 ? 23.002 7.889 40.116 1.00 30.10 392 GLY A CA 1
ATOM 6227 C C . GLY A 1 392 ? 22.722 7.000 41.322 1.00 31.13 392 GLY A C 1
ATOM 6228 O O . GLY A 1 392 ? 22.056 7.425 42.273 1.00 32.17 392 GLY A O 1
ATOM 6232 N N . ALA A 1 393 ? 23.254 5.781 41.317 1.00 32.04 393 ALA A N 1
ATOM 6233 C CA . ALA A 1 393 ? 23.015 4.840 42.406 1.00 32.62 393 ALA A CA 1
ATOM 6234 C C . ALA A 1 393 ? 21.519 4.665 42.595 1.00 33.15 393 ALA A C 1
ATOM 6235 O O . ALA A 1 393 ? 21.012 4.653 43.728 1.00 33.93 393 ALA A O 1
ATOM 6242 N N . GLU A 1 394 ? 20.813 4.524 41.477 1.00 32.91 394 GLU A N 1
ATOM 6243 C CA . GLU A 1 394 ? 19.366 4.389 41.506 1.00 32.94 394 GLU A CA 1
ATOM 6244 C C . GLU A 1 394 ? 18.881 3.034 40.983 1.00 31.80 394 GLU A C 1
ATOM 6245 O O . GLU A 1 394 ? 17.690 2.842 40.789 1.00 31.81 394 GLU A O 1
ATOM 6257 N N . CYS A 1 395 ? 19.794 2.093 40.770 1.00 30.58 395 CYS A N 1
ATOM 6258 C CA . CYS A 1 395 ? 19.391 0.760 40.342 1.00 29.34 395 CYS A CA 1
ATOM 6259 C C . CYS A 1 395 ? 18.774 -0.023 41.464 1.00 27.62 395 CYS A C 1
ATOM 6260 O O . CYS A 1 395 ? 19.106 0.165 42.636 1.00 27.80 395 CYS A O 1
ATOM 6267 N N . LYS A 1 396 ? 17.880 -0.927 41.102 1.00 25.94 396 LYS A N 1
ATOM 6268 C CA . LYS A 1 396 ? 17.305 -1.798 42.067 1.00 24.88 396 LYS A CA 1
ATOM 6269 C C . LYS A 1 396 ? 18.442 -2.615 42.608 1.00 23.04 396 LYS A C 1
ATOM 6270 O O . LYS A 1 396 ? 19.499 -2.809 41.966 1.00 22.05 396 LYS A O 1
ATOM 6289 N N . SER A 1 397 ? 18.206 -3.100 43.799 1.00 23.01 397 SER A N 1
ATOM 6290 C CA . SER A 1 397 ? 19.104 -3.975 44.448 1.00 22.47 397 SER A CA 1
ATOM 6291 C C . SER A 1 397 ? 18.487 -5.350 44.316 1.00 21.42 397 SER A C 1
ATOM 6292 O O . SER A 1 397 ? 17.358 -5.548 44.764 1.00 22.34 397 SER A O 1
ATOM 6300 N N . PHE A 1 398 ? 19.181 -6.289 43.690 1.00 20.70 398 PHE A N 1
ATOM 6301 C CA . PHE A 1 398 ? 18.700 -7.655 43.595 1.00 20.94 398 PHE A CA 1
ATOM 6302 C C . PHE A 1 398 ? 19.848 -8.522 44.097 1.00 22.95 398 PHE A C 1
ATOM 6303 O O . PHE A 1 398 ? 21.007 -8.270 43.717 1.00 24.54 398 PHE A O 1
ATOM 6320 N N . ASP A 1 401 ? 21.146 -14.561 43.335 1.00 21.23 401 ASP A N 1
ATOM 6321 C CA . ASP A 1 401 ? 20.238 -15.631 42.835 1.00 21.17 401 ASP A CA 1
ATOM 6322 C C . ASP A 1 401 ? 18.845 -15.139 42.404 1.00 20.39 401 ASP A C 1
ATOM 6323 O O . ASP A 1 401 ? 17.852 -15.897 42.392 1.00 19.52 401 ASP A O 1
ATOM 6332 N N . HIS A 1 402 ? 18.788 -13.866 42.057 1.00 20.01 402 HIS A N 1
ATOM 6333 C CA . HIS A 1 402 ? 17.540 -13.234 41.649 1.00 19.72 402 HIS A CA 1
ATOM 6334 C C . HIS A 1 402 ? 16.830 -14.016 40.537 1.00 19.25 402 HIS A C 1
ATOM 6335 O O . HIS A 1 402 ? 15.577 -14.133 40.535 1.00 20.20 402 HIS A O 1
ATOM 6350 N N . ALA A 1 403 ? 17.599 -14.553 39.603 1.00 18.84 403 ALA A N 1
ATOM 6351 C CA . ALA A 1 403 ? 16.985 -15.303 38.494 1.00 19.44 403 ALA A CA 1
ATOM 6352 C C . ALA A 1 403 ? 16.105 -16.470 38.999 1.00 18.18 403 ALA A C 1
ATOM 6353 O O . ALA A 1 403 ? 15.056 -16.780 38.423 1.00 16.99 403 ALA A O 1
ATOM 6360 N N . ASP A 1 404 ? 16.550 -17.139 40.071 1.00 19.46 404 ASP A N 1
ATOM 6361 C CA . ASP A 1 404 ? 15.797 -18.239 40.668 1.00 20.18 404 ASP A CA 1
ATOM 6362 C C . ASP A 1 404 ? 14.526 -17.795 41.303 1.00 19.77 404 ASP A C 1
ATOM 6363 O O . ASP A 1 404 ? 13.503 -18.451 41.175 1.00 19.36 404 ASP A O 1
ATOM 6372 N N . GLN A 1 405 ? 14.590 -16.701 42.041 1.00 20.00 405 GLN A N 1
ATOM 6373 C CA . GLN A 1 405 ? 13.420 -16.179 42.699 1.00 21.32 405 GLN A CA 1
ATOM 6374 C C . GLN A 1 405 ? 12.385 -15.817 41.672 1.00 19.21 405 GLN A C 1
ATOM 6375 O O . GLN A 1 405 ? 11.230 -16.112 41.868 1.00 19.87 405 GLN A O 1
ATOM 6389 N N . VAL A 1 406 ? 12.775 -15.123 40.610 1.00 17.60 406 VAL A N 1
ATOM 6390 C CA A VAL A 1 406 ? 11.778 -14.702 39.618 0.33 16.55 406 VAL A CA 1
ATOM 6391 C CA B VAL A 1 406 ? 11.793 -14.709 39.626 0.33 16.39 406 VAL A CA 1
ATOM 6392 C CA C VAL A 1 406 ? 11.785 -14.708 39.622 0.33 16.70 406 VAL A CA 1
ATOM 6393 C C . VAL A 1 406 ? 11.178 -15.927 38.916 1.00 15.98 406 VAL A C 1
ATOM 6394 O O . VAL A 1 406 ? 9.993 -15.986 38.685 1.00 15.16 406 VAL A O 1
ATOM 6429 N N . ALA A 1 407 ? 11.980 -16.933 38.636 1.00 14.63 407 ALA A N 1
ATOM 6430 C CA . ALA A 1 407 ? 11.423 -18.143 38.046 1.00 14.44 407 ALA A CA 1
ATOM 6431 C C . ALA A 1 407 ? 10.459 -18.856 38.996 1.00 14.44 407 ALA A C 1
ATOM 6432 O O . ALA A 1 407 ? 9.441 -19.389 38.562 1.00 14.32 407 ALA A O 1
ATOM 6439 N N . ASP A 1 408 ? 10.781 -18.876 40.292 1.00 15.18 408 ASP A N 1
ATOM 6440 C CA . ASP A 1 408 ? 9.889 -19.473 41.273 1.00 15.64 408 ASP A CA 1
ATOM 6441 C C . ASP A 1 408 ? 8.570 -18.720 41.376 1.00 15.58 408 ASP A C 1
ATOM 6442 O O . ASP A 1 408 ? 7.534 -19.332 41.562 1.00 15.74 408 ASP A O 1
ATOM 6451 N N . TRP A 1 409 ? 8.639 -17.397 41.284 1.00 14.58 409 TRP A N 1
ATOM 6452 C CA . TRP A 1 409 ? 7.468 -16.559 41.299 1.00 14.76 409 TRP A CA 1
ATOM 6453 C C . TRP A 1 409 ? 6.627 -16.882 40.064 1.00 13.22 409 TRP A C 1
ATOM 6454 O O . TRP A 1 409 ? 5.439 -17.051 40.172 1.00 13.03 409 TRP A O 1
ATOM 6475 N N . LEU A 1 410 ? 7.246 -16.972 38.893 1.00 12.95 410 LEU A N 1
ATOM 6476 C CA . LEU A 1 410 ? 6.499 -17.296 37.676 1.00 12.33 410 LEU A CA 1
ATOM 6477 C C . LEU A 1 410 ? 5.837 -18.639 37.798 1.00 12.78 410 LEU A C 1
ATOM 6478 O O . LEU A 1 410 ? 4.685 -18.800 37.413 1.00 12.75 410 LEU A O 1
ATOM 6494 N N . ALA A 1 411 ? 6.545 -19.622 38.367 1.00 13.50 411 ALA A N 1
ATOM 6495 C CA . ALA A 1 411 ? 5.967 -20.949 38.533 1.00 14.08 411 ALA A CA 1
ATOM 6496 C C . ALA A 1 411 ? 4.840 -20.965 39.550 1.00 14.19 411 ALA A C 1
ATOM 6497 O O . ALA A 1 411 ? 3.884 -21.733 39.377 1.00 14.07 411 ALA A O 1
ATOM 6504 N N . ALA A 1 412 ? 4.921 -20.114 40.581 1.00 13.82 412 ALA A N 1
ATOM 6505 C CA . ALA A 1 412 ? 3.821 -20.016 41.548 1.00 14.08 412 ALA A CA 1
ATOM 6506 C C . ALA A 1 412 ? 2.582 -19.461 40.872 1.00 13.42 412 ALA A C 1
ATOM 6507 O O . ALA A 1 412 ? 1.489 -19.932 41.102 1.00 14.11 412 ALA A O 1
ATOM 6514 N N . ARG A 1 413 ? 2.768 -18.451 40.034 1.00 12.81 413 ARG A N 1
ATOM 6515 C CA . ARG A 1 413 ? 1.674 -17.789 39.356 1.00 12.49 413 ARG A CA 1
ATOM 6516 C C . ARG A 1 413 ? 1.117 -18.600 38.200 1.00 12.43 413 ARG A C 1
ATOM 6517 O O . ARG A 1 413 ? -0.053 -18.477 37.893 1.00 13.54 413 ARG A O 1
ATOM 6538 N N . GLN A 1 414 ? 1.951 -19.414 37.570 1.00 12.24 414 GLN A N 1
ATOM 6539 C CA . GLN A 1 414 ? 1.535 -20.216 36.417 1.00 12.02 414 GLN A CA 1
ATOM 6540 C C . GLN A 1 414 ? 2.240 -21.546 36.477 1.00 12.38 414 GLN A C 1
ATOM 6541 O O . GLN A 1 414 ? 3.283 -21.746 35.874 1.00 12.61 414 GLN A O 1
ATOM 6555 N N . PRO A 1 415 ? 1.662 -22.480 37.211 1.00 13.64 415 PRO A N 1
ATOM 6556 C CA . PRO A 1 415 ? 2.249 -23.823 37.327 1.00 14.06 415 PRO A CA 1
ATOM 6557 C C . PRO A 1 415 ? 2.333 -24.542 35.981 1.00 13.63 415 PRO A C 1
ATOM 6558 O O . PRO A 1 415 ? 3.110 -25.492 35.872 1.00 15.84 415 PRO A O 1
ATOM 6569 N N . LYS A 1 416 ? 1.578 -24.087 34.994 1.00 12.34 416 LYS A N 1
ATOM 6570 C CA . LYS A 1 416 ? 1.569 -24.702 33.680 1.00 12.53 416 LYS A CA 1
ATOM 6571 C C . LYS A 1 416 ? 2.370 -23.885 32.678 1.00 11.44 416 LYS A C 1
ATOM 6572 O O . LYS A 1 416 ? 2.082 -23.898 31.489 1.00 11.29 416 LYS A O 1
ATOM 6591 N N . LEU A 1 417 ? 3.401 -23.195 33.129 1.00 11.42 417 LEU A N 1
ATOM 6592 C CA . LEU A 1 417 ? 4.252 -22.460 32.192 1.00 11.44 417 LEU A CA 1
ATOM 6593 C C . LEU A 1 417 ? 5.041 -23.461 31.352 1.00 10.83 417 LEU A C 1
ATOM 6594 O O . LEU A 1 417 ? 5.266 -24.603 31.729 1.00 11.79 417 LEU A O 1
ATOM 6610 N N . VAL A 1 418 ? 5.442 -22.987 30.186 1.00 10.71 418 VAL A N 1
ATOM 6611 C CA . VAL A 1 418 ? 6.144 -23.759 29.179 1.00 10.43 418 VAL A CA 1
ATOM 6612 C C . VAL A 1 418 ? 7.553 -23.222 29.003 1.00 10.21 418 VAL A C 1
ATOM 6613 O O . VAL A 1 418 ? 7.743 -22.130 28.504 1.00 10.61 418 VAL A O 1
ATOM 6626 N N . THR A 1 419 ? 8.568 -23.977 29.423 1.00 11.71 419 THR A N 1
ATOM 6627 C CA . THR A 1 419 ? 9.947 -23.521 29.275 1.00 11.81 419 THR A CA 1
ATOM 6628 C C . THR A 1 419 ? 10.397 -23.769 27.844 1.00 10.97 419 THR A C 1
ATOM 6629 O O . THR A 1 419 ? 9.712 -24.419 27.069 1.00 10.22 419 THR A O 1
ATOM 6640 N N . SER A 1 420 ? 11.579 -23.285 27.518 1.00 11.74 420 SER A N 1
ATOM 6641 C CA . SER A 1 420 ? 12.138 -23.514 26.199 1.00 11.53 420 SER A CA 1
ATOM 6642 C C . SER A 1 420 ? 12.215 -24.991 25.871 1.00 11.23 420 SER A C 1
ATOM 6643 O O . SER A 1 420 ? 11.873 -25.407 24.794 1.00 10.51 420 SER A O 1
ATOM 6651 N N . ALA A 1 421 ? 12.707 -25.788 26.811 1.00 12.08 421 ALA A N 1
ATOM 6652 C CA . ALA A 1 421 ? 12.840 -27.205 26.552 1.00 12.20 421 ALA A CA 1
ATOM 6653 C C . ALA A 1 421 ? 11.502 -27.858 26.242 1.00 11.70 421 ALA A C 1
ATOM 6654 O O . ALA A 1 421 ? 11.430 -28.755 25.410 1.00 13.07 421 ALA A O 1
ATOM 6661 N N . HIS A 1 422 ? 10.438 -27.411 26.882 1.00 11.28 422 HIS A N 1
ATOM 6662 C CA . HIS A 1 422 ? 9.123 -27.958 26.611 1.00 10.95 422 HIS A CA 1
ATOM 6663 C C . HIS A 1 422 ? 8.492 -27.433 25.337 1.00 10.42 422 HIS A C 1
ATOM 6664 O O . HIS A 1 422 ? 7.790 -28.171 24.652 1.00 10.17 422 HIS A O 1
ATOM 6679 N N . TRP A 1 423 ? 8.749 -26.176 24.988 1.00 9.97 423 TRP A N 1
ATOM 6680 C CA . TRP A 1 423 ? 8.388 -25.723 23.651 1.00 9.37 423 TRP A CA 1
ATOM 6681 C C . TRP A 1 423 ? 9.092 -26.600 22.624 1.00 9.05 423 TRP A C 1
ATOM 6682 O O . TRP A 1 423 ? 8.484 -26.960 21.616 1.00 8.86 423 TRP A O 1
ATOM 6703 N N . GLN A 1 424 ? 10.352 -26.954 22.838 1.00 9.51 424 GLN A N 1
ATOM 6704 C CA . GLN A 1 424 ? 11.055 -27.767 21.850 1.00 9.51 424 GLN A CA 1
ATOM 6705 C C . GLN A 1 424 ? 10.380 -29.110 21.640 1.00 9.62 424 GLN A C 1
ATOM 6706 O O . GLN A 1 424 ? 10.425 -29.660 20.543 1.00 9.82 424 GLN A O 1
ATOM 6720 N N . VAL A 1 425 ? 9.758 -29.647 22.675 1.00 9.17 425 VAL A N 1
ATOM 6721 C CA . VAL A 1 425 ? 8.975 -30.883 22.557 1.00 9.40 425 VAL A CA 1
ATOM 6722 C C . VAL A 1 425 ? 7.729 -30.639 21.713 1.00 8.94 425 VAL A C 1
ATOM 6723 O O . VAL A 1 425 ? 7.453 -31.422 20.806 1.00 8.85 425 VAL A O 1
ATOM 6736 N N . ILE A 1 426 ? 6.970 -29.590 21.991 1.00 8.83 426 ILE A N 1
ATOM 6737 C CA . ILE A 1 426 ? 5.842 -29.226 21.139 1.00 8.54 426 ILE A CA 1
ATOM 6738 C C . ILE A 1 426 ? 6.284 -29.123 19.682 1.00 8.44 426 ILE A C 1
ATOM 6739 O O . ILE A 1 426 ? 5.644 -29.656 18.792 1.00 8.49 426 ILE A O 1
ATOM 6755 N N . ASP A 1 427 ? 7.370 -28.382 19.450 1.00 8.36 427 ASP A N 1
ATOM 6756 C CA . ASP A 1 427 ? 7.873 -28.157 18.109 1.00 8.53 427 ASP A CA 1
ATOM 6757 C C . ASP A 1 427 ? 8.188 -29.481 17.410 1.00 8.44 427 ASP A C 1
ATOM 6758 O O . ASP A 1 427 ? 7.796 -29.707 16.265 1.00 9.23 427 ASP A O 1
ATOM 6767 N N . ALA A 1 428 ? 8.912 -30.345 18.106 1.00 9.14 428 ALA A N 1
ATOM 6768 C CA . ALA A 1 428 ? 9.258 -31.623 17.534 1.00 9.09 428 ALA A CA 1
ATOM 6769 C C . ALA A 1 428 ? 8.022 -32.450 17.226 1.00 8.74 428 ALA A C 1
ATOM 6770 O O . ALA A 1 428 ? 7.968 -33.121 16.191 1.00 9.21 428 ALA A O 1
ATOM 6777 N N . PHE A 1 429 ? 7.059 -32.435 18.125 1.00 8.95 429 PHE A N 1
ATOM 6778 C CA . PHE A 1 429 ? 5.820 -33.168 17.907 1.00 8.71 429 PHE A CA 1
ATOM 6779 C C . PHE A 1 429 ? 5.126 -32.693 16.643 1.00 8.77 429 PHE A C 1
ATOM 6780 O O . PHE A 1 429 ? 4.698 -33.493 15.818 1.00 8.69 429 PHE A O 1
ATOM 6797 N N . GLU A 1 430 ? 4.989 -31.386 16.492 1.00 8.57 430 GLU A N 1
ATOM 6798 C CA . GLU A 1 430 ? 4.287 -30.823 15.361 1.00 8.81 430 GLU A CA 1
ATOM 6799 C C . GLU A 1 430 ? 5.002 -31.127 14.060 1.00 8.54 430 GLU A C 1
ATOM 6800 O O . GLU A 1 430 ? 4.391 -31.509 13.079 1.00 8.76 430 GLU A O 1
ATOM 6812 N N . ARG A 1 431 ? 6.314 -30.963 14.046 1.00 8.84 431 ARG A N 1
ATOM 6813 C CA . ARG A 1 431 ? 7.071 -31.232 12.835 1.00 8.71 431 ARG A CA 1
ATOM 6814 C C . ARG A 1 431 ? 6.993 -32.697 12.436 1.00 9.09 431 ARG A C 1
ATOM 6815 O O . ARG A 1 431 ? 6.817 -33.024 11.280 1.00 9.32 431 ARG A O 1
ATOM 6836 N N . ALA A 1 432 ? 7.123 -33.593 13.413 1.00 9.36 432 ALA A N 1
ATOM 6837 C CA . ALA A 1 432 ? 7.055 -35.026 13.115 1.00 10.02 432 ALA A CA 1
ATOM 6838 C C . ALA A 1 432 ? 5.666 -35.426 12.651 1.00 10.40 432 ALA A C 1
ATOM 6839 O O . ALA A 1 432 ? 5.520 -36.393 11.918 1.00 11.97 432 ALA A O 1
ATOM 6846 N N . ALA A 1 433 ? 4.636 -34.701 13.066 1.00 9.71 433 ALA A N 1
ATOM 6847 C CA . ALA A 1 433 ? 3.294 -34.961 12.607 1.00 10.51 433 ALA A CA 1
ATOM 6848 C C . ALA A 1 433 ? 3.124 -34.590 11.141 1.00 10.62 433 ALA A C 1
ATOM 6849 O O . ALA A 1 433 ? 2.383 -35.223 10.427 1.00 12.74 433 ALA A O 1
ATOM 6856 N N . GLY A 1 434 ? 3.808 -33.560 10.695 1.00 9.90 434 GLY A N 1
ATOM 6857 C CA . GLY A 1 434 ? 3.631 -33.054 9.348 1.00 10.22 434 GLY A CA 1
ATOM 6858 C C . GLY A 1 434 ? 4.503 -33.698 8.302 1.00 9.74 434 GLY A C 1
ATOM 6859 O O . GLY A 1 434 ? 4.054 -33.958 7.195 1.00 10.50 434 GLY A O 1
ATOM 6863 N N . GLU A 1 435 ? 5.766 -33.918 8.630 1.00 10.59 435 GLU A N 1
ATOM 6864 C CA . GLU A 1 435 ? 6.717 -34.320 7.596 1.00 11.27 435 GLU A CA 1
ATOM 6865 C C . GLU A 1 435 ? 6.296 -35.575 6.828 1.00 11.27 435 GLU A C 1
ATOM 6866 O O . GLU A 1 435 ? 6.449 -35.590 5.623 1.00 12.39 435 GLU A O 1
ATOM 6878 N N . PRO A 1 436 ? 5.787 -36.629 7.460 1.00 12.13 436 PRO A N 1
ATOM 6879 C CA . PRO A 1 436 ? 5.366 -37.812 6.706 1.00 13.39 436 PRO A CA 1
ATOM 6880 C C . PRO A 1 436 ? 4.244 -37.564 5.731 1.00 12.97 436 PRO A C 1
ATOM 6881 O O . PRO A 1 436 ? 3.976 -38.412 4.868 1.00 15.15 436 PRO A O 1
ATOM 6892 N N . HIS A 1 437 ? 3.545 -36.443 5.874 1.00 12.84 437 HIS A N 1
ATOM 6893 C CA . HIS A 1 437 ? 2.447 -36.058 5.018 1.00 13.68 437 HIS A CA 1
ATOM 6894 C C . HIS A 1 437 ? 2.783 -34.923 4.076 1.00 13.06 437 HIS A C 1
ATOM 6895 O O . HIS A 1 437 ? 1.918 -34.332 3.439 1.00 14.18 437 HIS A O 1
ATOM 6910 N N . GLY A 1 438 ? 4.071 -34.626 3.971 1.00 12.13 438 GLY A N 1
ATOM 6911 C CA . GLY A 1 438 ? 4.538 -33.584 3.086 1.00 12.30 438 GLY A CA 1
ATOM 6912 C C . GLY A 1 438 ? 4.365 -32.175 3.588 1.00 11.74 438 GLY A C 1
ATOM 6913 O O . GLY A 1 438 ? 4.492 -31.258 2.811 1.00 14.11 438 GLY A O 1
ATOM 6917 N N . ARG A 1 439 ? 4.090 -32.014 4.872 1.00 10.99 439 ARG A N 1
ATOM 6918 C CA . ARG A 1 439 ? 3.810 -30.724 5.474 1.00 10.72 439 ARG A CA 1
ATOM 6919 C C . ARG A 1 439 ? 4.937 -30.322 6.407 1.00 10.12 439 ARG A C 1
ATOM 6920 O O . ARG A 1 439 ? 5.556 -31.200 7.016 1.00 10.89 439 ARG A O 1
ATOM 6941 N N . PRO A 1 440 ? 5.199 -29.029 6.598 1.00 9.92 440 PRO A N 1
ATOM 6942 C CA . PRO A 1 440 ? 6.257 -28.660 7.540 1.00 10.00 440 PRO A CA 1
ATOM 6943 C C . PRO A 1 440 ? 5.945 -29.087 8.975 1.00 9.33 440 PRO A C 1
ATOM 6944 O O . PRO A 1 440 ? 6.843 -29.435 9.725 1.00 9.82 440 PRO A O 1
ATOM 6955 N N . ARG A 1 441 ? 4.671 -29.007 9.319 1.00 9.31 441 ARG A N 1
ATOM 6956 C CA . ARG A 1 441 ? 4.217 -29.407 10.634 1.00 9.10 441 ARG A CA 1
ATOM 6957 C C . ARG A 1 441 ? 2.701 -29.531 10.591 1.00 8.96 441 ARG A C 1
ATOM 6958 O O . ARG A 1 441 ? 2.055 -29.023 9.671 1.00 9.34 441 ARG A O 1
ATOM 6979 N N . VAL A 1 442 ? 2.156 -30.196 11.608 1.00 9.01 442 VAL A N 1
ATOM 6980 C CA . VAL A 1 442 ? 0.718 -30.135 11.898 1.00 9.06 442 VAL A CA 1
ATOM 6981 C C . VAL A 1 442 ? 0.634 -29.567 13.278 1.00 9.29 442 VAL A C 1
ATOM 6982 O O . VAL A 1 442 ? 1.152 -30.141 14.221 1.00 9.22 442 VAL A O 1
ATOM 6995 N N . LYS A 1 443 ? 0.007 -28.411 13.397 1.00 9.07 443 LYS A N 1
ATOM 6996 C CA . LYS A 1 443 ? -0.047 -27.698 14.646 1.00 8.74 443 LYS A CA 1
ATOM 6997 C C . LYS A 1 443 ? -1.078 -28.238 15.600 1.00 9.01 443 LYS A C 1
ATOM 6998 O O . LYS A 1 443 ? -2.159 -28.650 15.223 1.00 9.82 443 LYS A O 1
ATOM 7017 N N . LEU A 1 444 ? -0.716 -28.173 16.882 1.00 9.22 444 LEU A N 1
ATOM 7018 C CA . LEU A 1 444 ? -1.637 -28.425 17.976 1.00 9.17 444 LEU A CA 1
ATOM 7019 C C . LEU A 1 444 ? -2.443 -27.118 18.137 1.00 9.58 444 LEU A C 1
ATOM 7020 O O . LEU A 1 444 ? -1.884 -26.052 18.403 1.00 9.77 444 LEU A O 1
ATOM 7036 N N . ALA A 1 445 ? -3.756 -27.214 17.957 1.00 10.01 445 ALA A N 1
ATOM 7037 C CA . ALA A 1 445 ? -4.594 -26.047 17.709 1.00 10.35 445 ALA A CA 1
ATOM 7038 C C . ALA A 1 445 ? -5.368 -25.527 18.910 1.00 10.17 445 ALA A C 1
ATOM 7039 O O . ALA A 1 445 ? -6.086 -24.547 18.796 1.00 11.18 445 ALA A O 1
ATOM 7046 N N . SER A 1 446 ? -5.221 -26.183 20.048 1.00 11.54 446 SER A N 1
ATOM 7047 C CA . SER A 1 446 ? -5.872 -25.753 21.278 1.00 11.59 446 SER A CA 1
ATOM 7048 C C . SER A 1 446 ? -4.858 -25.712 22.407 1.00 10.76 446 SER A C 1
ATOM 7049 O O . SER A 1 446 ? -3.863 -26.427 22.381 1.00 10.42 446 SER A O 1
ATOM 7057 N N . LEU A 1 447 ? -5.154 -24.910 23.427 1.00 11.20 447 LEU A N 1
ATOM 7058 C CA . LEU A 1 447 ? -4.319 -24.868 24.596 1.00 11.17 447 LEU A CA 1
ATOM 7059 C C . LEU A 1 447 ? -4.236 -26.253 25.227 1.00 11.07 447 LEU A C 1
ATOM 7060 O O . LEU A 1 447 ? -3.174 -26.690 25.616 1.00 11.43 447 LEU A O 1
ATOM 7076 N N . ALA A 1 448 ? -5.351 -26.960 25.311 1.00 11.35 448 ALA A N 1
ATOM 7077 C CA . ALA A 1 448 ? -5.330 -28.269 25.969 1.00 11.65 448 ALA A CA 1
ATOM 7078 C C . ALA A 1 448 ? -4.371 -29.231 25.270 1.00 11.45 448 ALA A C 1
ATOM 7079 O O . ALA A 1 448 ? -3.627 -29.951 25.902 1.00 12.29 448 ALA A O 1
ATOM 7086 N N . GLU A 1 449 ? -4.399 -29.245 23.946 1.00 11.57 449 GLU A N 1
ATOM 7087 C CA . GLU A 1 449 ? -3.513 -30.171 23.225 1.00 11.88 449 GLU A CA 1
ATOM 7088 C C . GLU A 1 449 ? -2.066 -29.719 23.284 1.00 11.00 449 GLU A C 1
ATOM 7089 O O . GLU A 1 449 ? -1.175 -30.538 23.369 1.00 11.44 449 GLU A O 1
ATOM 7101 N N . LEU A 1 450 ? -1.835 -28.407 23.219 1.00 10.16 450 LEU A N 1
ATOM 7102 C CA . LEU A 1 450 ? -0.493 -27.893 23.400 1.00 9.27 450 LEU A CA 1
ATOM 7103 C C . LEU A 1 450 ? 0.084 -28.279 24.741 1.00 9.90 450 LEU A C 1
ATOM 7104 O O . LEU A 1 450 ? 1.245 -28.683 24.834 1.00 10.56 450 LEU A O 1
ATOM 7120 N N . LEU A 1 451 ? -0.708 -28.119 25.782 1.00 10.48 451 LEU A N 1
ATOM 7121 C CA . LEU A 1 451 ? -0.227 -28.429 27.115 1.00 10.76 451 LEU A CA 1
ATOM 7122 C C . LEU A 1 451 ? -0.105 -29.918 27.383 1.00 10.98 451 LEU A C 1
ATOM 7123 O O . LEU A 1 451 ? 0.756 -30.345 28.156 1.00 12.02 451 LEU A O 1
ATOM 7139 N N . ARG A 1 452 ? -0.919 -30.733 26.724 1.00 11.01 452 ARG A N 1
ATOM 7140 C CA . ARG A 1 452 ? -0.789 -32.188 26.853 1.00 11.23 452 ARG A CA 1
ATOM 7141 C C . ARG A 1 452 ? 0.617 -32.597 26.460 1.00 10.49 452 ARG A C 1
ATOM 7142 O O . ARG A 1 452 ? 1.219 -33.467 27.078 1.00 12.55 452 ARG A O 1
ATOM 7163 N N . ILE A 1 453 ? 1.145 -31.958 25.421 1.00 10.16 453 ILE A N 1
ATOM 7164 C CA . ILE A 1 453 ? 2.450 -32.307 24.899 1.00 10.25 453 ILE A CA 1
ATOM 7165 C C . ILE A 1 453 ? 3.558 -31.516 25.580 1.00 10.69 453 ILE A C 1
ATOM 7166 O O . ILE A 1 453 ? 4.609 -32.043 25.868 1.00 13.85 453 ILE A O 1
ATOM 7182 N N . GLY A 1 454 ? 3.315 -30.248 25.871 1.00 10.61 454 GLY A N 1
ATOM 7183 C CA . GLY A 1 454 ? 4.326 -29.350 26.379 1.00 11.98 454 GLY A CA 1
ATOM 7184 C C . GLY A 1 454 ? 4.642 -29.516 27.846 1.00 14.75 454 GLY A C 1
ATOM 7185 O O . GLY A 1 454 ? 5.781 -29.337 28.254 1.00 19.96 454 GLY A O 1
ATOM 7189 N N . LEU A 1 455 ? 3.725 -29.977 28.650 1.00 14.56 455 LEU A N 1
ATOM 7190 C CA . LEU A 1 455 ? 3.997 -30.062 30.077 1.00 16.49 455 LEU A CA 1
ATOM 7191 C C . LEU A 1 455 ? 4.455 -31.436 30.438 1.00 20.15 455 LEU A C 1
ATOM 7192 O O . LEU A 1 455 ? 4.999 -31.612 31.569 1.00 22.59 455 LEU A O 1
ATOM 7208 N N . GLY A 1 456 ? 4.087 -32.399 29.544 1.00 22.73 456 GLY A N 1
ATOM 7209 C CA . GLY A 1 456 ? 4.315 -33.845 29.667 1.00 24.23 456 GLY A CA 1
ATOM 7210 C C . GLY A 1 456 ? 5.539 -34.252 30.433 1.00 24.51 456 GLY A C 1
ATOM 7211 O O . GLY A 1 456 ? 5.543 -35.257 31.195 1.00 26.91 456 GLY A O 1
ATOM 7215 N N . ARG B 1 2 ? -19.423 25.709 6.980 1.00 21.57 2 ARG B N 1
ATOM 7216 C CA . ARG B 1 2 ? -18.718 26.510 8.024 1.00 19.01 2 ARG B CA 1
ATOM 7217 C C . ARG B 1 2 ? -17.250 26.207 8.002 1.00 17.22 2 ARG B C 1
ATOM 7218 O O . ARG B 1 2 ? -16.851 25.158 7.535 1.00 18.15 2 ARG B O 1
ATOM 7239 N N . PRO B 1 3 ? -16.424 27.118 8.509 1.00 15.80 3 PRO B N 1
ATOM 7240 C CA . PRO B 1 3 ? -15.015 26.804 8.668 1.00 13.87 3 PRO B CA 1
ATOM 7241 C C . PRO B 1 3 ? -14.874 25.837 9.839 1.00 12.84 3 PRO B C 1
ATOM 7242 O O . PRO B 1 3 ? -15.763 25.739 10.703 1.00 13.23 3 PRO B O 1
ATOM 7253 N N . TYR B 1 4 ? -13.752 25.131 9.864 1.00 11.86 4 TYR B N 1
ATOM 7254 C CA . TYR B 1 4 ? -13.326 24.494 11.076 1.00 11.35 4 TYR B CA 1
ATOM 7255 C C . TYR B 1 4 ? -12.753 25.574 11.994 1.00 10.86 4 TYR B C 1
ATOM 7256 O O . TYR B 1 4 ? -12.134 26.525 11.542 1.00 12.21 4 TYR B O 1
ATOM 7274 N N . TYR B 1 5 ? -12.991 25.394 13.289 1.00 10.43 5 TYR B N 1
ATOM 7275 C CA . TYR B 1 5 ? -12.515 26.297 14.325 1.00 10.17 5 TYR B CA 1
ATOM 7276 C C . TYR B 1 5 ? -11.393 25.586 15.049 1.00 10.20 5 TYR B C 1
ATOM 7277 O O . TYR B 1 5 ? -11.605 24.545 15.659 1.00 10.18 5 TYR B O 1
ATOM 7295 N N . ILE B 1 6 ? -10.198 26.167 15.003 1.00 9.72 6 ILE B N 1
ATOM 7296 C CA . ILE B 1 6 ? -9.037 25.568 15.642 1.00 9.33 6 ILE B CA 1
ATOM 7297 C C . ILE B 1 6 ? -8.524 26.538 16.675 1.00 9.05 6 ILE B C 1
ATOM 7298 O O . ILE B 1 6 ? -8.286 27.684 16.362 1.00 10.01 6 ILE B O 1
ATOM 7314 N N . ALA B 1 7 ? -8.327 26.060 17.889 1.00 8.71 7 ALA B N 1
ATOM 7315 C CA . ALA B 1 7 ? -7.667 26.829 18.899 1.00 8.53 7 ALA B CA 1
ATOM 7316 C C . ALA B 1 7 ? -6.220 26.380 19.021 1.00 8.35 7 ALA B C 1
ATOM 7317 O O . ALA B 1 7 ? -5.951 25.180 19.032 1.00 9.42 7 ALA B O 1
ATOM 7324 N N . ILE B 1 8 ? -5.303 27.326 19.124 1.00 8.34 8 ILE B N 1
ATOM 7325 C CA . ILE B 1 8 ? -3.892 27.065 19.359 1.00 8.00 8 ILE B CA 1
ATOM 7326 C C . ILE B 1 8 ? -3.554 27.706 20.687 1.00 7.76 8 ILE B C 1
ATOM 7327 O O . ILE B 1 8 ? -3.829 28.881 20.891 1.00 8.69 8 ILE B O 1
ATOM 7343 N N . VAL B 1 9 ? -2.998 26.912 21.589 1.00 7.65 9 VAL B N 1
ATOM 7344 C CA . VAL B 1 9 ? -2.638 27.346 22.920 1.00 7.77 9 VAL B CA 1
ATOM 7345 C C . VAL B 1 9 ? -1.136 27.600 22.914 1.00 7.61 9 VAL B C 1
ATOM 7346 O O . VAL B 1 9 ? -0.330 26.697 22.799 1.00 7.68 9 VAL B O 1
ATOM 7359 N N . GLY B 1 10 ? -0.783 28.879 23.064 1.00 7.67 10 GLY B N 1
ATOM 7360 C CA . GLY B 1 10 ? 0.548 29.373 22.918 1.00 7.64 10 GLY B CA 1
ATOM 7361 C C . GLY B 1 10 ? 0.733 30.109 21.603 1.00 7.74 10 GLY B C 1
ATOM 7362 O O . GLY B 1 10 ? -0.019 29.930 20.671 1.00 8.15 10 GLY B O 1
ATOM 7366 N N . SER B 1 11 ? 1.793 30.926 21.564 1.00 7.58 11 SER B N 1
ATOM 7367 C CA . SER B 1 11 ? 2.029 31.842 20.448 1.00 7.57 11 SER B CA 1
ATOM 7368 C C . SER B 1 11 ? 3.497 31.949 20.090 1.00 7.35 11 SER B C 1
ATOM 7369 O O . SER B 1 11 ? 3.936 32.955 19.527 1.00 7.45 11 SER B O 1
ATOM 7377 N N . GLY B 1 12 ? 4.264 30.919 20.417 1.00 7.70 12 GLY B N 1
ATOM 7378 C CA . GLY B 1 12 ? 5.647 30.805 19.985 1.00 7.78 12 GLY B CA 1
ATOM 7379 C C . GLY B 1 12 ? 5.755 30.251 18.578 1.00 7.52 12 GLY B C 1
ATOM 7380 O O . GLY B 1 12 ? 4.786 30.119 17.844 1.00 7.62 12 GLY B O 1
ATOM 7384 N N . PRO B 1 13 ? 6.972 29.887 18.212 1.00 7.62 13 PRO B N 1
ATOM 7385 C CA . PRO B 1 13 ? 7.222 29.388 16.851 1.00 8.02 13 PRO B CA 1
ATOM 7386 C C . PRO B 1 13 ? 6.337 28.213 16.476 1.00 7.68 13 PRO B C 1
ATOM 7387 O O . PRO B 1 13 ? 5.813 28.214 15.361 1.00 7.69 13 PRO B O 1
ATOM 7398 N N . SER B 1 14 ? 6.220 27.203 17.329 1.00 7.29 14 SER B N 1
ATOM 7399 C CA . SER B 1 14 ? 5.456 26.039 16.907 1.00 7.75 14 SER B CA 1
ATOM 7400 C C . SER B 1 14 ? 3.993 26.404 16.680 1.00 7.73 14 SER B C 1
ATOM 7401 O O . SER B 1 14 ? 3.371 25.897 15.745 1.00 7.78 14 SER B O 1
ATOM 7409 N N . ALA B 1 15 ? 3.451 27.282 17.524 1.00 7.60 15 ALA B N 1
ATOM 7410 C CA . ALA B 1 15 ? 2.090 27.756 17.339 1.00 7.58 15 ALA B CA 1
ATOM 7411 C C . ALA B 1 15 ? 1.919 28.472 15.996 1.00 7.73 15 ALA B C 1
ATOM 7412 O O . ALA B 1 15 ? 0.937 28.237 15.283 1.00 7.97 15 ALA B O 1
ATOM 7419 N N . PHE B 1 16 ? 2.857 29.352 15.673 1.00 7.86 16 PHE B N 1
ATOM 7420 C CA . PHE B 1 16 ? 2.763 30.092 14.422 1.00 7.93 16 PHE B CA 1
ATOM 7421 C C . PHE B 1 16 ? 3.003 29.233 13.202 1.00 8.51 16 PHE B C 1
ATOM 7422 O O . PHE B 1 16 ? 2.381 29.469 12.161 1.00 9.20 16 PHE B O 1
ATOM 7439 N N . PHE B 1 17 ? 3.897 28.283 13.287 1.00 8.62 17 PHE B N 1
ATOM 7440 C CA . PHE B 1 17 ? 4.062 27.341 12.181 1.00 8.29 17 PHE B CA 1
ATOM 7441 C C . PHE B 1 17 ? 2.782 26.516 11.985 1.00 8.56 17 PHE B C 1
ATOM 7442 O O . PHE B 1 17 ? 2.332 26.320 10.852 1.00 8.79 17 PHE B O 1
ATOM 7459 N N . ALA B 1 18 ? 2.164 26.072 13.079 1.00 8.12 18 ALA B N 1
ATOM 7460 C CA . ALA B 1 18 ? 0.909 25.343 12.969 1.00 8.52 18 ALA B CA 1
ATOM 7461 C C . ALA B 1 18 ? -0.168 26.217 12.342 1.00 8.36 18 ALA B C 1
ATOM 7462 O O . ALA B 1 18 ? -0.924 25.751 11.495 1.00 8.46 18 ALA B O 1
ATOM 7469 N N . ALA B 1 19 ? -0.271 27.462 12.798 1.00 8.43 19 ALA B N 1
ATOM 7470 C CA . ALA B 1 19 ? -1.263 28.363 12.243 1.00 8.42 19 ALA B CA 1
ATOM 7471 C C . ALA B 1 19 ? -1.088 28.519 10.745 1.00 8.68 19 ALA B C 1
ATOM 7472 O O . ALA B 1 19 ? -2.050 28.451 9.977 1.00 9.05 19 ALA B O 1
ATOM 7479 N N . ALA B 1 20 ? 0.148 28.741 10.336 1.00 8.78 20 ALA B N 1
ATOM 7480 C CA . ALA B 1 20 ? 0.416 28.912 8.915 1.00 9.95 20 ALA B CA 1
ATOM 7481 C C . ALA B 1 20 ? 0.029 27.648 8.131 1.00 9.58 20 ALA B C 1
ATOM 7482 O O . ALA B 1 20 ? -0.541 27.732 7.060 1.00 10.05 20 ALA B O 1
ATOM 7489 N N . SER B 1 21 ? 0.320 26.478 8.688 1.00 9.33 21 SER B N 1
ATOM 7490 C CA . SER B 1 21 ? -0.014 25.216 8.018 1.00 9.51 21 SER B CA 1
ATOM 7491 C C . SER B 1 21 ? -1.514 25.050 7.900 1.00 9.83 21 SER B C 1
ATOM 7492 O O . SER B 1 21 ? -1.992 24.581 6.876 1.00 9.86 21 SER B O 1
ATOM 7500 N N . LEU B 1 22 ? -2.268 25.414 8.930 1.00 9.24 22 LEU B N 1
ATOM 7501 C CA . LEU B 1 22 ? -3.727 25.312 8.859 1.00 9.67 22 LEU B CA 1
ATOM 7502 C C . LEU B 1 22 ? -4.286 26.209 7.771 1.00 9.82 22 LEU B C 1
ATOM 7503 O O . LEU B 1 22 ? -5.146 25.809 7.002 1.00 10.37 22 LEU B O 1
ATOM 7519 N N . LEU B 1 23 ? -3.821 27.444 7.727 1.00 10.09 23 LEU B N 1
ATOM 7520 C CA . LEU B 1 23 ? -4.329 28.403 6.758 1.00 10.60 23 LEU B CA 1
ATOM 7521 C C . LEU B 1 23 ? -3.935 27.991 5.347 1.00 11.17 23 LEU B C 1
ATOM 7522 O O . LEU B 1 23 ? -4.717 28.145 4.413 1.00 11.80 23 LEU B O 1
ATOM 7538 N N . LYS B 1 24 ? -2.736 27.454 5.193 1.00 11.40 24 LYS B N 1
ATOM 7539 C CA . LYS B 1 24 ? -2.270 26.981 3.879 1.00 12.63 24 LYS B CA 1
ATOM 7540 C C . LYS B 1 24 ? -3.117 25.816 3.389 1.00 12.38 24 LYS B C 1
ATOM 7541 O O . LYS B 1 24 ? -3.431 25.739 2.207 1.00 13.86 24 LYS B O 1
ATOM 7560 N N . ALA B 1 25 ? -3.501 24.915 4.282 1.00 12.57 25 ALA B N 1
ATOM 7561 C CA . ALA B 1 25 ? -4.355 23.810 3.882 1.00 12.56 25 ALA B CA 1
ATOM 7562 C C . ALA B 1 25 ? -5.677 24.345 3.352 1.00 11.98 25 ALA B C 1
ATOM 7563 O O . ALA B 1 25 ? -6.148 23.914 2.307 1.00 12.94 25 ALA B O 1
ATOM 7570 N N . ALA B 1 26 ? -6.276 25.305 4.044 1.00 12.04 26 ALA B N 1
ATOM 7571 C CA . ALA B 1 26 ? -7.518 25.909 3.558 1.00 11.59 26 ALA B CA 1
ATOM 7572 C C . ALA B 1 26 ? -7.311 26.599 2.217 1.00 12.25 26 ALA B C 1
ATOM 7573 O O . ALA B 1 26 ? -8.138 26.471 1.327 1.00 13.70 26 ALA B O 1
ATOM 7580 N N . ASP B 1 27 ? -6.209 27.316 2.080 1.00 12.35 27 ASP B N 1
ATOM 7581 C CA . ASP B 1 27 ? -5.963 28.074 0.874 1.00 12.88 27 ASP B CA 1
ATOM 7582 C C . ASP B 1 27 ? -5.785 27.169 -0.340 1.00 14.13 27 ASP B C 1
ATOM 7583 O O . ASP B 1 27 ? -6.021 27.599 -1.465 1.00 17.20 27 ASP B O 1
ATOM 7592 N N . THR B 1 28 ? -5.342 25.937 -0.128 1.00 14.35 28 THR B N 1
ATOM 7593 C CA . THR B 1 28 ? -5.031 25.030 -1.220 1.00 15.50 28 THR B CA 1
ATOM 7594 C C . THR B 1 28 ? -6.041 23.907 -1.400 1.00 15.49 28 THR B C 1
ATOM 7595 O O . THR B 1 28 ? -5.824 23.036 -2.238 1.00 17.59 28 THR B O 1
ATOM 7606 N N . THR B 1 29 ? -7.134 23.917 -0.645 1.00 14.07 29 THR B N 1
ATOM 7607 C CA . THR B 1 29 ? -8.081 22.800 -0.647 1.00 14.10 29 THR B CA 1
ATOM 7608 C C . THR B 1 29 ? -9.502 23.307 -0.766 1.00 14.34 29 THR B C 1
ATOM 7609 O O . THR B 1 29 ? -9.977 24.112 0.039 1.00 14.47 29 THR B O 1
ATOM 7620 N N . GLU B 1 30 ? -10.205 22.797 -1.778 1.00 15.07 30 GLU B N 1
ATOM 7621 C CA . GLU B 1 30 ? -11.608 23.113 -1.922 1.00 15.88 30 GLU B CA 1
ATOM 7622 C C . GLU B 1 30 ? -12.440 22.527 -0.799 1.00 14.77 30 GLU B C 1
ATOM 7623 O O . GLU B 1 30 ? -12.115 21.472 -0.257 1.00 15.48 30 GLU B O 1
ATOM 7635 N N . ASP B 1 31 ? -13.489 23.232 -0.421 1.00 15.26 31 ASP B N 1
ATOM 7636 C CA . ASP B 1 31 ? -14.410 22.814 0.621 1.00 16.30 31 ASP B CA 1
ATOM 7637 C C . ASP B 1 31 ? -13.689 22.564 1.937 1.00 15.60 31 ASP B C 1
ATOM 7638 O O . ASP B 1 31 ? -14.002 21.636 2.666 1.00 16.81 31 ASP B O 1
ATOM 7653 N N . LEU B 1 32 ? -12.741 23.439 2.229 1.00 14.22 32 LEU B N 1
ATOM 7654 C CA . LEU B 1 32 ? -12.015 23.416 3.486 1.00 13.37 32 LEU B CA 1
ATOM 7655 C C . LEU B 1 32 ? -11.726 24.872 3.867 1.00 12.93 32 LEU B C 1
ATOM 7656 O O . LEU B 1 32 ? -10.939 25.523 3.208 1.00 12.92 32 LEU B O 1
ATOM 7672 N N . ASP B 1 33 ? -12.371 25.354 4.915 1.00 13.83 33 ASP B N 1
ATOM 7673 C CA . ASP B 1 33 ? -12.173 26.718 5.411 1.00 13.86 33 ASP B CA 1
ATOM 7674 C C . ASP B 1 33 ? -11.704 26.602 6.857 1.00 13.08 33 ASP B C 1
ATOM 7675 O O . ASP B 1 33 ? -12.004 25.630 7.560 1.00 12.48 33 ASP B O 1
ATOM 7684 N N . MET B 1 34 ? -10.972 27.612 7.292 1.00 13.27 34 MET B N 1
ATOM 7685 C CA A MET B 1 34 ? -10.375 27.610 8.623 0.50 12.94 34 MET B CA 1
ATOM 7686 C CA B MET B 1 34 ? -10.353 27.614 8.599 0.50 13.13 34 MET B CA 1
ATOM 7687 C C . MET B 1 34 ? -10.560 28.926 9.356 1.00 12.65 34 MET B C 1
ATOM 7688 O O . MET B 1 34 ? -10.543 29.990 8.774 1.00 13.47 34 MET B O 1
ATOM 7714 N N . ALA B 1 35 ? -10.705 28.813 10.664 1.00 11.84 35 ALA B N 1
ATOM 7715 C CA . ALA B 1 35 ? -10.709 29.931 11.597 1.00 11.90 35 ALA B CA 1
ATOM 7716 C C . ALA B 1 35 ? -9.767 29.509 12.710 1.00 11.36 35 ALA B C 1
ATOM 7717 O O . ALA B 1 35 ? -9.953 28.445 13.291 1.00 13.78 35 ALA B O 1
ATOM 7724 N N . VAL B 1 36 ? -8.743 30.307 12.980 1.00 10.15 36 VAL B N 1
ATOM 7725 C CA . VAL B 1 36 ? -7.719 29.999 13.944 1.00 9.45 36 VAL B CA 1
ATOM 7726 C C . VAL B 1 36 ? -7.716 31.044 15.038 1.00 9.46 36 VAL B C 1
ATOM 7727 O O . VAL B 1 36 ? -7.507 32.219 14.747 1.00 10.02 36 VAL B O 1
ATOM 7740 N N . ASP B 1 37 ? -7.907 30.603 16.277 1.00 9.09 37 ASP B N 1
ATOM 7741 C CA . ASP B 1 37 ? -7.808 31.457 17.446 1.00 9.31 37 ASP B CA 1
ATOM 7742 C C . ASP B 1 37 ? -6.602 31.007 18.238 1.00 9.06 37 ASP B C 1
ATOM 7743 O O . ASP B 1 37 ? -6.481 29.840 18.598 1.00 9.93 37 ASP B O 1
ATOM 7752 N N . MET B 1 38 ? -5.739 31.954 18.550 1.00 8.62 38 MET B N 1
ATOM 7753 C CA . MET B 1 38 ? -4.491 31.681 19.270 1.00 8.61 38 MET B CA 1
ATOM 7754 C C . MET B 1 38 ? -4.617 32.294 20.651 1.00 8.82 38 MET B C 1
ATOM 7755 O O . MET B 1 38 ? -4.823 33.501 20.764 1.00 10.36 38 MET B O 1
ATOM 7769 N N . LEU B 1 39 ? -4.527 31.466 21.682 1.00 8.30 39 LEU B N 1
ATOM 7770 C CA . LEU B 1 39 ? -4.692 31.845 23.072 1.00 9.00 39 LEU B CA 1
ATOM 7771 C C . LEU B 1 39 ? -3.335 31.814 23.733 1.00 8.66 39 LEU B C 1
ATOM 7772 O O . LEU B 1 39 ? -2.713 30.762 23.815 1.00 11.09 39 LEU B O 1
ATOM 7788 N N . GLU B 1 40 ? -2.886 32.941 24.247 1.00 8.09 40 GLU B N 1
ATOM 7789 C CA . GLU B 1 40 ? -1.538 33.064 24.801 1.00 7.84 40 GLU B CA 1
ATOM 7790 C C . GLU B 1 40 ? -1.596 33.540 26.234 1.00 7.55 40 GLU B C 1
ATOM 7791 O O . GLU B 1 40 ? -2.280 34.514 26.539 1.00 7.88 40 GLU B O 1
ATOM 7803 N N . MET B 1 41 ? -0.834 32.898 27.089 1.00 8.12 41 MET B N 1
ATOM 7804 C CA . MET B 1 41 ? -0.786 33.214 28.507 1.00 8.97 41 MET B CA 1
ATOM 7805 C C . MET B 1 41 ? -0.359 34.642 28.773 1.00 8.27 41 MET B C 1
ATOM 7806 O O . MET B 1 41 ? -0.929 35.292 29.639 1.00 8.57 41 MET B O 1
ATOM 7820 N N . LEU B 1 42 ? 0.682 35.105 28.092 1.00 7.82 42 LEU B N 1
ATOM 7821 C CA . LEU B 1 42 ? 1.168 36.446 28.283 1.00 7.91 42 LEU B CA 1
ATOM 7822 C C . LEU B 1 42 ? 0.392 37.442 27.422 1.00 8.16 42 LEU B C 1
ATOM 7823 O O . LEU B 1 42 ? -0.252 37.072 26.451 1.00 8.00 42 LEU B O 1
ATOM 7839 N N . PRO B 1 43 ? 0.512 38.737 27.721 1.00 8.58 43 PRO B N 1
ATOM 7840 C CA . PRO B 1 43 ? -0.027 39.758 26.802 1.00 8.41 43 PRO B CA 1
ATOM 7841 C C . PRO B 1 43 ? 0.641 39.798 25.445 1.00 8.35 43 PRO B C 1
ATOM 7842 O O . PRO B 1 43 ? 0.065 40.334 24.513 1.00 9.64 43 PRO B O 1
ATOM 7853 N N . THR B 1 44 ? 1.866 39.298 25.400 1.00 7.66 44 THR B N 1
ATOM 7854 C CA . THR B 1 44 ? 2.731 39.435 24.245 1.00 7.44 44 THR B CA 1
ATOM 7855 C C . THR B 1 44 ? 2.908 38.092 23.556 1.00 7.45 44 THR B C 1
ATOM 7856 O O . THR B 1 44 ? 3.103 37.099 24.251 1.00 8.02 44 THR B O 1
ATOM 7867 N N . PRO B 1 45 ? 2.892 38.058 22.241 1.00 7.56 45 PRO B N 1
ATOM 7868 C CA . PRO B 1 45 ? 3.134 36.840 21.491 1.00 7.59 45 PRO B CA 1
ATOM 7869 C C . PRO B 1 45 ? 4.619 36.531 21.361 1.00 7.26 45 PRO B C 1
ATOM 7870 O O . PRO B 1 45 ? 5.464 37.269 21.801 1.00 7.89 45 PRO B O 1
ATOM 7881 N N . TRP B 1 46 ? 4.860 35.395 20.732 1.00 7.40 46 TRP B N 1
ATOM 7882 C CA . TRP B 1 46 ? 6.140 34.949 20.162 1.00 7.54 46 TRP B CA 1
ATOM 7883 C C . TRP B 1 46 ? 6.944 34.022 21.045 1.00 7.38 46 TRP B C 1
ATOM 7884 O O . TRP B 1 46 ? 7.979 33.508 20.631 1.00 7.33 46 TRP B O 1
ATOM 7905 N N . GLY B 1 47 ? 6.475 33.767 22.259 1.00 7.41 47 GLY B N 1
ATOM 7906 C CA . GLY B 1 47 ? 7.130 32.793 23.085 1.00 7.34 47 GLY B CA 1
ATOM 7907 C C . GLY B 1 47 ? 8.573 33.121 23.309 1.00 7.28 47 GLY B C 1
ATOM 7908 O O . GLY B 1 47 ? 8.935 34.262 23.597 1.00 7.08 47 GLY B O 1
ATOM 7912 N N . LEU B 1 48 ? 9.408 32.096 23.231 1.00 7.22 48 LEU B N 1
ATOM 7913 C CA . LEU B 1 48 ? 10.830 32.262 23.477 1.00 7.24 48 LEU B CA 1
ATOM 7914 C C . LEU B 1 48 ? 11.497 33.161 22.448 1.00 7.52 48 LEU B C 1
ATOM 7915 O O . LEU B 1 48 ? 12.603 33.629 22.686 1.00 7.45 48 LEU B O 1
ATOM 7931 N N . VAL B 1 49 ? 10.901 33.394 21.283 1.00 7.57 49 VAL B N 1
ATOM 7932 C CA . VAL B 1 49 ? 11.516 34.360 20.364 1.00 7.88 49 VAL B CA 1
ATOM 7933 C C . VAL B 1 49 ? 11.667 35.717 21.053 1.00 8.25 49 VAL B C 1
ATOM 7934 O O . VAL B 1 49 ? 12.631 36.430 20.824 1.00 9.35 49 VAL B O 1
ATOM 7947 N N . ARG B 1 50 ? 10.666 36.087 21.851 1.00 7.66 50 ARG B N 1
ATOM 7948 C CA . ARG B 1 50 ? 10.743 37.281 22.665 1.00 7.77 50 ARG B CA 1
ATOM 7949 C C . ARG B 1 50 ? 11.450 37.041 23.994 1.00 7.42 50 ARG B C 1
ATOM 7950 O O . ARG B 1 50 ? 12.354 37.798 24.343 1.00 8.11 50 ARG B O 1
ATOM 7971 N N . SER B 1 51 ? 11.051 35.999 24.732 1.00 7.59 51 SER B N 1
ATOM 7972 C CA . SER B 1 51 ? 11.468 35.902 26.136 1.00 7.91 51 SER B CA 1
ATOM 7973 C C . SER B 1 51 ? 12.684 35.024 26.390 1.00 7.95 51 SER B C 1
ATOM 7974 O O . SER B 1 51 ? 13.181 34.989 27.510 1.00 8.40 51 SER B O 1
ATOM 7982 N N . GLY B 1 52 ? 13.122 34.274 25.380 1.00 7.73 52 GLY B N 1
ATOM 7983 C CA . GLY B 1 52 ? 14.202 33.313 25.504 1.00 7.67 52 GLY B CA 1
ATOM 7984 C C . GLY B 1 52 ? 15.474 33.754 24.804 1.00 7.14 52 GLY B C 1
ATOM 7985 O O . GLY B 1 52 ? 16.501 33.923 25.417 1.00 7.80 52 GLY B O 1
ATOM 7989 N N . VAL B 1 53 ? 15.364 33.927 23.497 1.00 7.82 53 VAL B N 1
ATOM 7990 C CA . VAL B 1 53 ? 16.485 34.398 22.680 1.00 7.79 53 VAL B CA 1
ATOM 7991 C C . VAL B 1 53 ? 17.128 35.574 23.387 1.00 7.91 53 VAL B C 1
ATOM 7992 O O . VAL B 1 53 ? 16.467 36.516 23.827 1.00 7.65 53 VAL B O 1
ATOM 8005 N N . ALA B 1 54 ? 18.443 35.510 23.496 1.00 7.90 54 ALA B N 1
ATOM 8006 C CA . ALA B 1 54 ? 19.175 36.501 24.265 1.00 7.57 54 ALA B CA 1
ATOM 8007 C C . ALA B 1 54 ? 19.036 37.895 23.686 1.00 7.64 54 ALA B C 1
ATOM 8008 O O . ALA B 1 54 ? 18.892 38.075 22.471 1.00 8.32 54 ALA B O 1
ATOM 8015 N N . PRO B 1 55 ? 19.162 38.925 24.536 1.00 8.06 55 PRO B N 1
ATOM 8016 C CA . PRO B 1 55 ? 19.029 40.304 24.035 1.00 9.02 55 PRO B CA 1
ATOM 8017 C C . PRO B 1 55 ? 20.174 40.713 23.111 1.00 8.36 55 PRO B C 1
ATOM 8018 O O . PRO B 1 55 ? 19.990 41.635 22.344 1.00 9.34 55 PRO B O 1
ATOM 8029 N N . ASP B 1 56 ? 21.300 40.029 23.169 1.00 8.74 56 ASP B N 1
ATOM 8030 C CA . ASP B 1 56 ? 22.390 40.266 22.219 1.00 9.08 56 ASP B CA 1
ATOM 8031 C C . ASP B 1 56 ? 22.340 39.297 21.027 1.00 9.20 56 ASP B C 1
ATOM 8032 O O . ASP B 1 56 ? 23.300 39.190 20.276 1.00 9.69 56 ASP B O 1
ATOM 8041 N N . HIS B 1 57 ? 21.209 38.609 20.856 1.00 8.93 57 HIS B N 1
ATOM 8042 C CA . HIS B 1 57 ? 20.920 37.782 19.686 1.00 8.82 57 HIS B CA 1
ATOM 8043 C C . HIS B 1 57 ? 19.678 38.344 18.942 1.00 8.26 57 HIS B C 1
ATOM 8044 O O . HIS B 1 57 ? 18.731 37.622 18.657 1.00 8.79 57 HIS B O 1
ATOM 8059 N N . PRO B 1 58 ? 19.672 39.634 18.619 1.00 8.89 58 PRO B N 1
ATOM 8060 C CA . PRO B 1 58 ? 18.469 40.190 17.993 1.00 9.07 58 PRO B CA 1
ATOM 8061 C C . PRO B 1 58 ? 18.181 39.677 16.593 1.00 9.58 58 PRO B C 1
ATOM 8062 O O . PRO B 1 58 ? 17.022 39.706 16.171 1.00 10.39 58 PRO B O 1
ATOM 8073 N N . LYS B 1 59 ? 19.189 39.273 15.841 1.00 9.51 59 LYS B N 1
ATOM 8074 C CA . LYS B 1 59 ? 18.970 38.963 14.426 1.00 10.45 59 LYS B CA 1
ATOM 8075 C C . LYS B 1 59 ? 17.954 37.842 14.239 1.00 10.27 59 LYS B C 1
ATOM 8076 O O . LYS B 1 59 ? 17.040 37.959 13.423 1.00 10.21 59 LYS B O 1
ATOM 8095 N N . ILE B 1 60 ? 18.066 36.749 14.991 1.00 9.77 60 ILE B N 1
ATOM 8096 C CA . ILE B 1 60 ? 17.184 35.612 14.788 1.00 9.93 60 ILE B CA 1
ATOM 8097 C C . ILE B 1 60 ? 15.748 35.955 15.145 1.00 9.74 60 ILE B C 1
ATOM 8098 O O . ILE B 1 60 ? 14.805 35.353 14.650 1.00 10.77 60 ILE B O 1
ATOM 8114 N N . LYS B 1 61 ? 15.571 36.948 16.019 1.00 9.62 61 LYS B N 1
ATOM 8115 C CA . LYS B 1 61 ? 14.246 37.360 16.430 1.00 9.70 61 LYS B CA 1
ATOM 8116 C C . LYS B 1 61 ? 13.421 37.935 15.277 1.00 9.98 61 LYS B C 1
ATOM 8117 O O . LYS B 1 61 ? 12.216 38.021 15.393 1.00 10.30 61 LYS B O 1
ATOM 8136 N N . SER B 1 62 ? 14.072 38.271 14.173 1.00 10.58 62 SER B N 1
ATOM 8137 C CA . SER B 1 62 ? 13.436 38.853 13.014 1.00 11.14 62 SER B CA 1
ATOM 8138 C C . SER B 1 62 ? 12.346 37.966 12.436 1.00 10.25 62 SER B C 1
ATOM 8139 O O . SER B 1 62 ? 11.485 38.467 11.727 1.00 11.02 62 SER B O 1
ATOM 8147 N N . ILE B 1 63 ? 12.373 36.669 12.728 1.00 10.17 63 ILE B N 1
ATOM 8148 C CA . ILE B 1 63 ? 11.312 35.768 12.295 1.00 10.68 63 ILE B CA 1
ATOM 8149 C C . ILE B 1 63 ? 9.946 36.193 12.801 1.00 9.39 63 ILE B C 1
ATOM 8150 O O . ILE B 1 63 ? 8.925 35.817 12.225 1.00 9.79 63 ILE B O 1
ATOM 8166 N N . SER B 1 64 ? 9.895 37.006 13.847 1.00 9.73 64 SER B N 1
ATOM 8167 C CA . SER B 1 64 ? 8.618 37.556 14.291 1.00 9.95 64 SER B CA 1
ATOM 8168 C C . SER B 1 64 ? 7.863 38.226 13.148 1.00 9.29 64 SER B C 1
ATOM 8169 O O . SER B 1 64 ? 6.641 38.232 13.161 1.00 9.39 64 SER B O 1
ATOM 8177 N N . LYS B 1 65 ? 8.571 38.787 12.165 1.00 9.92 65 LYS B N 1
ATOM 8178 C CA . LYS B 1 65 ? 7.902 39.410 11.034 1.00 10.32 65 LYS B CA 1
ATOM 8179 C C . LYS B 1 65 ? 7.073 38.406 10.252 1.00 10.11 65 LYS B C 1
ATOM 8180 O O . LYS B 1 65 ? 6.024 38.749 9.699 1.00 10.31 65 LYS B O 1
ATOM 8199 N N . GLN B 1 66 ? 7.559 37.171 10.167 1.00 10.31 66 GLN B N 1
ATOM 8200 C CA . GLN B 1 66 ? 6.788 36.112 9.514 1.00 10.41 66 GLN B CA 1
ATOM 8201 C C . GLN B 1 66 ? 5.520 35.790 10.306 1.00 9.87 66 GLN B C 1
ATOM 8202 O O . GLN B 1 66 ? 4.448 35.585 9.762 1.00 10.51 66 GLN B O 1
ATOM 8216 N N . PHE B 1 67 ? 5.647 35.787 11.627 1.00 9.76 67 PHE B N 1
ATOM 8217 C CA . PHE B 1 67 ? 4.506 35.518 12.491 1.00 9.76 67 PHE B CA 1
ATOM 8218 C C . PHE B 1 67 ? 3.490 36.647 12.371 1.00 9.90 67 PHE B C 1
ATOM 8219 O O . PHE B 1 67 ? 2.281 36.407 12.373 1.00 10.66 67 PHE B O 1
ATOM 8236 N N . GLU B 1 68 ? 3.978 37.880 12.266 1.00 9.93 68 GLU B N 1
ATOM 8237 C CA . GLU B 1 68 ? 3.085 39.006 12.100 1.00 10.74 68 GLU B CA 1
ATOM 8238 C C . GLU B 1 68 ? 2.297 38.926 10.811 1.00 10.67 68 GLU B C 1
ATOM 8239 O O . GLU B 1 68 ? 1.120 39.268 10.782 1.00 11.06 68 GLU B O 1
ATOM 8251 N N . LYS B 1 69 ? 2.925 38.437 9.756 1.00 10.91 69 LYS B N 1
ATOM 8252 C CA . LYS B 1 69 ? 2.232 38.312 8.488 1.00 11.49 69 LYS B CA 1
ATOM 8253 C C . LYS B 1 69 ? 1.103 37.292 8.613 1.00 11.31 69 LYS B C 1
ATOM 8254 O O . LYS B 1 69 ? -0.014 37.550 8.165 1.00 11.80 69 LYS B O 1
ATOM 8273 N N . THR B 1 70 ? 1.355 36.148 9.273 1.00 11.14 70 THR B N 1
ATOM 8274 C CA . THR B 1 70 ? 0.290 35.203 9.516 1.00 10.55 70 THR B CA 1
ATOM 8275 C C . THR B 1 70 ? -0.838 35.819 10.318 1.00 10.90 70 THR B C 1
ATOM 8276 O O . THR B 1 70 ? -2.000 35.609 10.023 1.00 11.86 70 THR B O 1
ATOM 8287 N N . ALA B 1 71 ? -0.493 36.613 11.316 1.00 10.98 71 ALA B N 1
ATOM 8288 C CA . ALA B 1 71 ? -1.477 37.219 12.189 1.00 11.77 71 ALA B CA 1
ATOM 8289 C C . ALA B 1 71 ? -2.324 38.283 11.493 1.00 12.12 71 ALA B C 1
ATOM 8290 O O . ALA B 1 71 ? -3.384 38.640 11.977 1.00 14.76 71 ALA B O 1
ATOM 8297 N N . GLU B 1 72 ? -1.907 38.757 10.335 1.00 12.33 72 GLU B N 1
ATOM 8298 C CA . GLU B 1 72 ? -2.723 39.689 9.549 1.00 12.31 72 GLU B CA 1
ATOM 8299 C C . GLU B 1 72 ? -3.884 38.990 8.870 1.00 12.13 72 GLU B C 1
ATOM 8300 O O . GLU B 1 72 ? -4.796 39.648 8.404 1.00 13.55 72 GLU B O 1
ATOM 8312 N N . ASP B 1 73 ? -3.848 37.679 8.769 1.00 11.56 73 ASP B N 1
ATOM 8313 C CA . ASP B 1 73 ? -4.892 36.957 8.059 1.00 11.73 73 ASP B CA 1
ATOM 8314 C C . ASP B 1 73 ? -6.217 37.184 8.747 1.00 11.51 73 ASP B C 1
ATOM 8315 O O . ASP B 1 73 ? -6.318 37.045 9.964 1.00 11.02 73 ASP B O 1
ATOM 8324 N N . PRO B 1 74 ? -7.265 37.542 7.999 1.00 13.45 74 PRO B N 1
ATOM 8325 C CA . PRO B 1 74 ? -8.552 37.792 8.643 1.00 13.98 74 PRO B CA 1
ATOM 8326 C C . PRO B 1 74 ? -9.161 36.575 9.355 1.00 12.99 74 PRO B C 1
ATOM 8327 O O . PRO B 1 74 ? -10.051 36.724 10.181 1.00 14.94 74 PRO B O 1
ATOM 8338 N N . ARG B 1 75 ? -8.684 35.377 9.046 1.00 11.31 75 ARG B N 1
ATOM 8339 C CA . ARG B 1 75 ? -9.162 34.152 9.680 1.00 11.10 75 ARG B CA 1
ATOM 8340 C C . ARG B 1 75 ? -8.488 33.883 11.025 1.00 10.84 75 ARG B C 1
ATOM 8341 O O . ARG B 1 75 ? -8.879 32.949 11.721 1.00 11.15 75 ARG B O 1
ATOM 8362 N N . PHE B 1 76 ? -7.477 34.684 11.365 1.00 10.47 76 PHE B N 1
ATOM 8363 C CA . PHE B 1 76 ? -6.662 34.497 12.564 1.00 10.35 76 PHE B CA 1
ATOM 8364 C C . PHE B 1 76 ? -7.020 35.535 13.604 1.00 10.28 76 PHE B C 1
ATOM 8365 O O . PHE B 1 76 ? -7.159 36.717 13.286 1.00 10.76 76 PHE B O 1
ATOM 8382 N N . ARG B 1 77 ? -7.141 35.110 14.859 1.00 9.50 77 ARG B N 1
ATOM 8383 C CA . ARG B 1 77 ? -7.327 36.007 15.980 1.00 9.90 77 ARG B CA 1
ATOM 8384 C C . ARG B 1 77 ? -6.372 35.634 17.093 1.00 9.63 77 ARG B C 1
ATOM 8385 O O . ARG B 1 77 ? -6.135 34.472 17.363 1.00 10.46 77 ARG B O 1
ATOM 8406 N N . PHE B 1 78 ? -5.845 36.656 17.749 1.00 9.91 78 PHE B N 1
ATOM 8407 C CA . PHE B 1 78 ? -4.994 36.513 18.929 1.00 9.53 78 PHE B CA 1
ATOM 8408 C C . PHE B 1 78 ? -5.728 36.952 20.191 1.00 9.04 78 PHE B C 1
ATOM 8409 O O . PHE B 1 78 ? -6.355 38.002 20.215 1.00 10.07 78 PHE B O 1
ATOM 8426 N N . PHE B 1 79 ? -5.611 36.143 21.226 1.00 9.08 79 PHE B N 1
ATOM 8427 C CA . PHE B 1 79 ? -6.164 36.426 22.524 1.00 9.67 79 PHE B CA 1
ATOM 8428 C C . PHE B 1 79 ? -5.077 36.198 23.561 1.00 8.80 79 PHE B C 1
ATOM 8429 O O . PHE B 1 79 ? -4.858 35.088 24.025 1.00 9.23 79 PHE B O 1
ATOM 8446 N N . GLY B 1 80 ? -4.369 37.272 23.894 1.00 9.19 80 GLY B N 1
ATOM 8447 C CA . GLY B 1 80 ? -3.365 37.241 24.913 1.00 8.71 80 GLY B CA 1
ATOM 8448 C C . GLY B 1 80 ? -3.939 37.445 26.299 1.00 8.08 80 GLY B C 1
ATOM 8449 O O . GLY B 1 80 ? -5.077 37.875 26.470 1.00 8.75 80 GLY B O 1
ATOM 8453 N N . ASN B 1 81 ? -3.114 37.157 27.284 1.00 8.45 81 ASN B N 1
ATOM 8454 C CA . ASN B 1 81 ? -3.528 37.157 28.683 1.00 8.70 81 ASN B CA 1
ATOM 8455 C C . ASN B 1 81 ? -4.614 36.135 28.989 1.00 8.89 81 ASN B C 1
ATOM 8456 O O . ASN B 1 81 ? -5.447 36.352 29.843 1.00 10.31 81 ASN B O 1
ATOM 8467 N N . VAL B 1 82 ? -4.574 34.999 28.268 1.00 9.17 82 VAL B N 1
ATOM 8468 C CA . VAL B 1 82 ? -5.485 33.895 28.488 1.00 8.83 82 VAL B CA 1
ATOM 8469 C C . VAL B 1 82 ? -4.653 32.670 28.821 1.00 9.15 82 VAL B C 1
ATOM 8470 O O . VAL B 1 82 ? -3.909 32.148 27.988 1.00 9.04 82 VAL B O 1
ATOM 8483 N N . VAL B 1 83 ? -4.769 32.241 30.067 1.00 9.67 83 VAL B N 1
ATOM 8484 C CA . VAL B 1 83 ? -3.972 31.145 30.562 1.00 10.06 83 VAL B CA 1
ATOM 8485 C C . VAL B 1 83 ? -4.796 29.864 30.566 1.00 9.45 83 VAL B C 1
ATOM 8486 O O . VAL B 1 83 ? -5.743 29.713 31.338 1.00 9.81 83 VAL B O 1
ATOM 8499 N N . VAL B 1 84 ? -4.488 28.947 29.662 1.00 10.14 84 VAL B N 1
ATOM 8500 C CA . VAL B 1 84 ? -5.259 27.711 29.614 1.00 10.01 84 VAL B CA 1
ATOM 8501 C C . VAL B 1 84 ? -4.835 26.879 30.817 1.00 10.05 84 VAL B C 1
ATOM 8502 O O . VAL B 1 84 ? -3.660 26.739 31.106 1.00 10.69 84 VAL B O 1
ATOM 8515 N N . GLY B 1 85 ? -5.847 26.358 31.517 1.00 10.72 85 GLY B N 1
ATOM 8516 C CA . GLY B 1 85 ? -5.690 25.733 32.826 1.00 11.62 85 GLY B CA 1
ATOM 8517 C C . GLY B 1 85 ? -6.093 26.677 33.954 1.00 11.43 85 GLY B C 1
ATOM 8518 O O . GLY B 1 85 ? -6.264 26.216 35.058 1.00 13.31 85 GLY B O 1
ATOM 8522 N N . GLU B 1 86 ? -6.262 27.956 33.645 1.00 11.59 86 GLU B N 1
ATOM 8523 C CA . GLU B 1 86 ? -6.647 28.951 34.621 1.00 12.84 86 GLU B CA 1
ATOM 8524 C C . GLU B 1 86 ? -7.925 29.654 34.203 1.00 13.01 86 GLU B C 1
ATOM 8525 O O . GLU B 1 86 ? -8.939 29.489 34.873 1.00 15.95 86 GLU B O 1
ATOM 8537 N N . HIS B 1 87 ? -7.910 30.399 33.106 1.00 11.73 87 HIS B N 1
ATOM 8538 C CA . HIS B 1 87 ? -9.093 31.115 32.644 1.00 11.93 87 HIS B CA 1
ATOM 8539 C C . HIS B 1 87 ? -10.100 30.232 31.964 1.00 12.35 87 HIS B C 1
ATOM 8540 O O . HIS B 1 87 ? -11.306 30.467 32.049 1.00 13.82 87 HIS B O 1
ATOM 8555 N N . VAL B 1 88 ? -9.583 29.248 31.247 1.00 12.36 88 VAL B N 1
ATOM 8556 C CA . VAL B 1 88 ? -10.404 28.274 30.577 1.00 12.92 88 VAL B CA 1
ATOM 8557 C C . VAL B 1 88 ? -9.670 26.953 30.734 1.00 12.53 88 VAL B C 1
ATOM 8558 O O . VAL B 1 88 ? -8.468 26.921 30.845 1.00 12.39 88 VAL B O 1
ATOM 8571 N N . GLN B 1 89 ? -10.406 25.857 30.683 1.00 13.79 89 GLN B N 1
ATOM 8572 C CA . GLN B 1 89 ? -9.822 24.528 30.834 1.00 13.46 89 GLN B CA 1
ATOM 8573 C C . GLN B 1 89 ? -9.758 23.786 29.499 1.00 13.04 89 GLN B C 1
ATOM 8574 O O . GLN B 1 89 ? -10.583 24.021 28.605 1.00 12.52 89 GLN B O 1
ATOM 8588 N N . PRO B 1 90 ? -8.830 22.843 29.355 1.00 12.14 90 PRO B N 1
ATOM 8589 C CA . PRO B 1 90 ? -8.771 22.064 28.130 1.00 11.30 90 PRO B CA 1
ATOM 8590 C C . PRO B 1 90 ? -10.092 21.447 27.728 1.00 12.00 90 PRO B C 1
ATOM 8591 O O . PRO B 1 90 ? -10.428 21.463 26.563 1.00 11.10 90 PRO B O 1
ATOM 8602 N N . GLY B 1 91 ? -10.863 20.901 28.663 1.00 12.35 91 GLY B N 1
ATOM 8603 C CA . GLY B 1 91 ? -12.106 20.227 28.296 1.00 13.99 91 GLY B CA 1
ATOM 8604 C C . GLY B 1 91 ? -13.093 21.197 27.680 1.00 14.43 91 GLY B C 1
ATOM 8605 O O . GLY B 1 91 ? -13.876 20.850 26.816 1.00 17.16 91 GLY B O 1
ATOM 8609 N N . GLU B 1 92 ? -13.045 22.451 28.087 1.00 14.50 92 GLU B N 1
ATOM 8610 C CA . GLU B 1 92 ? -13.901 23.469 27.510 1.00 15.03 92 GLU B CA 1
ATOM 8611 C C . GLU B 1 92 ? -13.500 23.800 26.093 1.00 14.83 92 GLU B C 1
ATOM 8612 O O . GLU B 1 92 ? -14.335 23.893 25.221 1.00 16.24 92 GLU B O 1
ATOM 8624 N N . LEU B 1 93 ? -12.206 23.973 25.857 1.00 13.67 93 LEU B N 1
ATOM 8625 C CA . LEU B 1 93 ? -11.755 24.247 24.505 1.00 13.41 93 LEU B CA 1
ATOM 8626 C C . LEU B 1 93 ? -12.051 23.117 23.557 1.00 13.79 93 LEU B C 1
ATOM 8627 O O . LEU B 1 93 ? -12.376 23.355 22.393 1.00 13.82 93 LEU B O 1
ATOM 8643 N N . SER B 1 94 ? -11.932 21.892 24.039 1.00 13.25 94 SER B N 1
ATOM 8644 C CA A SER B 1 94 ? -12.118 20.751 23.158 0.50 13.96 94 SER B CA 1
ATOM 8645 C CA B SER B 1 94 ? -12.117 20.733 23.182 0.50 14.40 94 SER B CA 1
ATOM 8646 C C . SER B 1 94 ? -13.564 20.622 22.732 1.00 14.74 94 SER B C 1
ATOM 8647 O O . SER B 1 94 ? -13.834 19.938 21.759 1.00 15.61 94 SER B O 1
ATOM 8661 N N . GLU B 1 95 ? -14.478 21.272 23.458 1.00 14.84 95 GLU B N 1
ATOM 8662 C CA . GLU B 1 95 ? -15.908 21.295 23.125 1.00 15.63 95 GLU B CA 1
ATOM 8663 C C . GLU B 1 95 ? -16.309 22.495 22.268 1.00 14.61 95 GLU B C 1
ATOM 8664 O O . GLU B 1 95 ? -17.280 22.434 21.528 1.00 17.17 95 GLU B O 1
ATOM 8676 N N . ARG B 1 96 ? -15.553 23.589 22.348 1.00 13.51 96 ARG B N 1
ATOM 8677 C CA . ARG B 1 96 ? -15.872 24.801 21.621 1.00 13.83 96 ARG B CA 1
ATOM 8678 C C . ARG B 1 96 ? -15.124 24.985 20.318 1.00 12.67 96 ARG B C 1
ATOM 8679 O O . ARG B 1 96 ? -15.408 25.919 19.580 1.00 13.54 96 ARG B O 1
ATOM 8700 N N . TYR B 1 97 ? -14.165 24.107 20.057 1.00 10.94 97 TYR B N 1
ATOM 8701 C CA . TYR B 1 97 ? -13.390 24.128 18.831 1.00 10.80 97 TYR B CA 1
ATOM 8702 C C . TYR B 1 97 ? -13.430 22.733 18.225 1.00 10.59 97 TYR B C 1
ATOM 8703 O O . TYR B 1 97 ? -13.589 21.751 18.935 1.00 12.05 97 TYR B O 1
ATOM 8721 N N . ASP B 1 98 ? -13.262 22.655 16.918 1.00 10.19 98 ASP B N 1
ATOM 8722 C CA . ASP B 1 98 ? -13.129 21.380 16.269 1.00 9.90 98 ASP B CA 1
ATOM 8723 C C . ASP B 1 98 ? -11.863 20.635 16.705 1.00 10.30 98 ASP B C 1
ATOM 8724 O O . ASP B 1 98 ? -11.877 19.417 16.830 1.00 10.99 98 ASP B O 1
ATOM 8733 N N . ALA B 1 99 ? -10.781 21.364 16.892 1.00 9.70 99 ALA B N 1
ATOM 8734 C CA . ALA B 1 99 ? -9.536 20.770 17.364 1.00 9.34 99 ALA B CA 1
ATOM 8735 C C . ALA B 1 99 ? -8.776 21.857 18.121 1.00 9.05 99 ALA B C 1
ATOM 8736 O O . ALA B 1 99 ? -8.968 23.058 17.900 1.00 9.01 99 ALA B O 1
ATOM 8743 N N . VAL B 1 100 ? -7.893 21.374 18.995 1.00 8.88 100 VAL B N 1
ATOM 8744 C CA . VAL B 1 100 ? -7.061 22.255 19.816 1.00 8.62 100 VAL B CA 1
ATOM 8745 C C . VAL B 1 100 ? -5.623 21.794 19.713 1.00 8.68 100 VAL B C 1
ATOM 8746 O O . VAL B 1 100 ? -5.356 20.597 19.861 1.00 9.39 100 VAL B O 1
ATOM 8759 N N . ILE B 1 101 ? -4.705 22.715 19.459 1.00 8.01 101 ILE B N 1
ATOM 8760 C CA . ILE B 1 101 ? -3.278 22.402 19.385 1.00 8.04 101 ILE B CA 1
ATOM 8761 C C . ILE B 1 101 ? -2.594 23.069 20.567 1.00 7.70 101 ILE B C 1
ATOM 8762 O O . ILE B 1 101 ? -2.641 24.295 20.691 1.00 8.39 101 ILE B O 1
ATOM 8778 N N . TYR B 1 102 ? -1.957 22.270 21.388 1.00 7.76 102 TYR B N 1
ATOM 8779 C CA . TYR B 1 102 ? -1.148 22.768 22.506 1.00 7.84 102 TYR B CA 1
ATOM 8780 C C . TYR B 1 102 ? 0.284 22.976 22.028 1.00 7.23 102 TYR B C 1
ATOM 8781 O O . TYR B 1 102 ? 0.968 22.045 21.625 1.00 7.98 102 TYR B O 1
ATOM 8799 N N . ALA B 1 103 ? 0.722 24.229 22.117 1.00 7.67 103 ALA B N 1
ATOM 8800 C CA . ALA B 1 103 ? 2.013 24.697 21.679 1.00 7.36 103 ALA B CA 1
ATOM 8801 C C . ALA B 1 103 ? 2.648 25.493 22.821 1.00 7.33 103 ALA B C 1
ATOM 8802 O O . ALA B 1 103 ? 3.169 26.571 22.659 1.00 7.59 103 ALA B O 1
ATOM 8809 N N . VAL B 1 104 ? 2.622 24.878 24.003 1.00 7.62 104 VAL B N 1
ATOM 8810 C CA . VAL B 1 104 ? 2.910 25.570 25.257 1.00 7.77 104 VAL B CA 1
ATOM 8811 C C . VAL B 1 104 ? 4.368 25.583 25.654 1.00 7.71 104 VAL B C 1
ATOM 8812 O O . VAL B 1 104 ? 4.730 26.205 26.645 1.00 8.04 104 VAL B O 1
ATOM 8825 N N . GLY B 1 105 ? 5.213 24.927 24.890 1.00 7.84 105 GLY B N 1
ATOM 8826 C CA . GLY B 1 105 ? 6.624 24.922 25.190 1.00 7.82 105 GLY B CA 1
ATOM 8827 C C . GLY B 1 105 ? 6.940 24.250 26.517 1.00 7.72 105 GLY B C 1
ATOM 8828 O O . GLY B 1 105 ? 6.178 23.449 27.031 1.00 8.09 105 GLY B O 1
ATOM 8832 N N . ALA B 1 106 ? 8.093 24.638 27.040 1.00 8.24 106 ALA B N 1
ATOM 8833 C CA . ALA B 1 106 ? 8.654 24.061 28.253 1.00 7.89 106 ALA B CA 1
ATOM 8834 C C . ALA B 1 106 ? 8.841 25.232 29.212 1.00 7.90 106 ALA B C 1
ATOM 8835 O O . ALA B 1 106 ? 9.776 26.015 29.062 1.00 8.38 106 ALA B O 1
ATOM 8842 N N . GLN B 1 107 ? 7.939 25.377 30.192 1.00 8.33 107 GLN B N 1
ATOM 8843 C CA . GLN B 1 107 ? 7.878 26.573 31.001 1.00 8.49 107 GLN B CA 1
ATOM 8844 C C . GLN B 1 107 ? 8.718 26.523 32.273 1.00 8.70 107 GLN B C 1
ATOM 8845 O O . GLN B 1 107 ? 8.821 27.546 32.962 1.00 9.63 107 GLN B O 1
ATOM 8859 N N . SER B 1 108 ? 9.314 25.398 32.587 1.00 8.80 108 SER B N 1
ATOM 8860 C CA . SER B 1 108 ? 10.106 25.228 33.783 1.00 9.16 108 SER B CA 1
ATOM 8861 C C . SER B 1 108 ? 11.496 24.687 33.427 1.00 8.32 108 SER B C 1
ATOM 8862 O O . SER B 1 108 ? 11.904 24.737 32.278 1.00 8.24 108 SER B O 1
ATOM 8870 N N . ASP B 1 109 ? 12.205 24.212 34.436 1.00 9.32 109 ASP B N 1
ATOM 8871 C CA . ASP B 1 109 ? 13.602 23.808 34.336 1.00 9.39 109 ASP B CA 1
ATOM 8872 C C . ASP B 1 109 ? 13.855 22.399 34.804 1.00 9.68 109 ASP B C 1
ATOM 8873 O O . ASP B 1 109 ? 13.160 21.875 35.659 1.00 9.97 109 ASP B O 1
ATOM 8882 N N . ARG B 1 110 ? 14.896 21.802 34.241 1.00 9.55 110 ARG B N 1
ATOM 8883 C CA . ARG B 1 110 ? 15.479 20.585 34.798 1.00 10.09 110 ARG B CA 1
ATOM 8884 C C . ARG B 1 110 ? 16.382 20.926 35.967 1.00 10.04 110 ARG B C 1
ATOM 8885 O O . ARG B 1 110 ? 17.158 21.866 35.940 1.00 10.30 110 ARG B O 1
ATOM 8906 N N . MET B 1 111 ? 16.274 20.094 36.996 1.00 11.11 111 MET B N 1
ATOM 8907 C CA . MET B 1 111 ? 17.089 20.220 38.204 1.00 12.05 111 MET B CA 1
ATOM 8908 C C . MET B 1 111 ? 18.302 19.313 38.160 1.00 12.17 111 MET B C 1
ATOM 8909 O O . MET B 1 111 ? 18.323 18.306 37.449 1.00 13.08 111 MET B O 1
ATOM 8923 N N . LEU B 1 112 ? 19.302 19.700 38.938 1.00 12.35 112 LEU B N 1
ATOM 8924 C CA . LEU B 1 112 ? 20.485 18.883 39.149 1.00 12.79 112 LEU B CA 1
ATOM 8925 C C . LEU B 1 112 ? 20.268 17.740 40.137 1.00 13.18 112 LEU B C 1
ATOM 8926 O O . LEU B 1 112 ? 20.940 16.718 40.041 1.00 14.22 112 LEU B O 1
ATOM 8942 N N . ASN B 1 113 ? 19.351 17.931 41.077 1.00 13.44 113 ASN B N 1
ATOM 8943 C CA . ASN B 1 113 ? 19.106 16.981 42.157 1.00 14.49 113 ASN B CA 1
ATOM 8944 C C . ASN B 1 113 ? 20.365 16.723 42.972 1.00 14.72 113 ASN B C 1
ATOM 8945 O O . ASN B 1 113 ? 20.790 15.581 43.139 1.00 16.31 113 ASN B O 1
ATOM 8956 N N . ILE B 1 114 ? 20.946 17.798 43.487 1.00 15.09 114 ILE B N 1
ATOM 8957 C CA . ILE B 1 114 ? 22.109 17.715 44.374 1.00 15.19 114 ILE B CA 1
ATOM 8958 C C . ILE B 1 114 ? 21.855 18.532 45.615 1.00 15.25 114 ILE B C 1
ATOM 8959 O O . ILE B 1 114 ? 21.059 19.468 45.634 1.00 15.84 114 ILE B O 1
ATOM 8975 N N . PRO B 1 115 ? 22.530 18.178 46.705 1.00 16.56 115 PRO B N 1
ATOM 8976 C CA . PRO B 1 115 ? 22.360 18.965 47.925 1.00 16.94 115 PRO B CA 1
ATOM 8977 C C . PRO B 1 115 ? 22.801 20.413 47.729 1.00 16.31 115 PRO B C 1
ATOM 8978 O O . PRO B 1 115 ? 23.786 20.687 47.028 1.00 16.73 115 PRO B O 1
ATOM 8989 N N . GLY B 1 116 ? 22.050 21.321 48.340 1.00 16.96 116 GLY B N 1
ATOM 8990 C CA . GLY B 1 116 ? 22.312 22.740 48.282 1.00 16.47 116 GLY B CA 1
ATOM 8991 C C . GLY B 1 116 ? 21.689 23.448 47.088 1.00 16.11 116 GLY B C 1
ATOM 8992 O O . GLY B 1 116 ? 21.764 24.669 46.980 1.00 16.34 116 GLY B O 1
ATOM 8996 N N . GLU B 1 117 ? 21.041 22.697 46.198 1.00 15.79 117 GLU B N 1
ATOM 8997 C CA . GLU B 1 117 ? 20.460 23.297 44.993 1.00 15.16 117 GLU B CA 1
ATOM 8998 C C . GLU B 1 117 ? 19.411 24.369 45.274 1.00 15.94 117 GLU B C 1
ATOM 8999 O O . GLU B 1 117 ? 19.215 25.264 44.451 1.00 16.16 117 GLU B O 1
ATOM 9011 N N . ASP B 1 118 ? 18.749 24.289 46.430 1.00 16.93 118 ASP B N 1
ATOM 9012 C CA . ASP B 1 118 ? 17.745 25.264 46.806 1.00 18.94 118 ASP B CA 1
ATOM 9013 C C . ASP B 1 118 ? 18.292 26.478 47.564 1.00 18.67 118 ASP B C 1
ATOM 9014 O O . ASP B 1 118 ? 17.518 27.339 47.968 1.00 20.37 118 ASP B O 1
ATOM 9023 N N . LEU B 1 119 ? 19.597 26.567 47.777 1.00 17.66 119 LEU B N 1
ATOM 9024 C CA . LEU B 1 119 ? 20.138 27.753 48.435 1.00 17.98 119 LEU B CA 1
ATOM 9025 C C . LEU B 1 119 ? 19.911 29.013 47.632 1.00 17.80 119 LEU B C 1
ATOM 9026 O O . LEU B 1 119 ? 20.039 28.989 46.404 1.00 17.19 119 LEU B O 1
ATOM 9042 N N . PRO B 1 120 ? 19.590 30.122 48.286 1.00 18.10 120 PRO B N 1
ATOM 9043 C CA . PRO B 1 120 ? 19.597 31.413 47.598 1.00 17.48 120 PRO B CA 1
ATOM 9044 C C . PRO B 1 120 ? 20.932 31.558 46.849 1.00 16.81 120 PRO B C 1
ATOM 9045 O O . PRO B 1 120 ? 21.990 31.280 47.403 1.00 16.98 120 PRO B O 1
ATOM 9056 N N . GLY B 1 121 ? 20.876 31.974 45.591 1.00 15.43 121 GLY B N 1
ATOM 9057 C CA . GLY B 1 121 ? 22.052 32.036 44.766 1.00 15.05 121 GLY B CA 1
ATOM 9058 C C . GLY B 1 121 ? 22.213 30.861 43.815 1.00 13.71 121 GLY B C 1
ATOM 9059 O O . GLY B 1 121 ? 23.091 30.888 42.962 1.00 13.95 121 GLY B O 1
ATOM 9063 N N . SER B 1 122 ? 21.390 29.819 43.965 1.00 13.62 122 SER B N 1
ATOM 9064 C CA . SER B 1 122 ? 21.383 28.680 43.057 1.00 12.57 122 SER B CA 1
ATOM 9065 C C . SER B 1 122 ? 20.053 28.732 42.318 1.00 12.40 122 SER B C 1
ATOM 9066 O O . SER B 1 122 ? 18.987 28.572 42.930 1.00 13.07 122 SER B O 1
ATOM 9074 N N . ILE B 1 123 ? 20.105 28.976 41.011 1.00 11.67 123 ILE B N 1
ATOM 9075 C CA . ILE B 1 123 ? 18.906 29.174 40.206 1.00 11.18 123 ILE B CA 1
ATOM 9076 C C . ILE B 1 123 ? 19.068 28.444 38.887 1.00 10.31 123 ILE B C 1
ATOM 9077 O O . ILE B 1 123 ? 20.144 27.958 38.569 1.00 10.36 123 ILE B O 1
ATOM 9093 N N . ALA B 1 124 ? 17.983 28.372 38.138 1.00 11.01 124 ALA B N 1
ATOM 9094 C CA . ALA B 1 124 ? 18.002 27.794 36.818 1.00 10.57 124 ALA B CA 1
ATOM 9095 C C . ALA B 1 124 ? 18.190 28.882 35.774 1.00 10.05 124 ALA B C 1
ATOM 9096 O O . ALA B 1 124 ? 17.781 30.035 35.972 1.00 10.39 124 ALA B O 1
ATOM 9103 N N . ALA B 1 125 ? 18.735 28.481 34.646 1.00 10.14 125 ALA B N 1
ATOM 9104 C CA . ALA B 1 125 ? 18.788 29.377 33.522 1.00 9.64 125 ALA B CA 1
ATOM 9105 C C . ALA B 1 125 ? 17.398 29.838 33.126 1.00 8.71 125 ALA B C 1
ATOM 9106 O O . ALA B 1 125 ? 17.230 30.984 32.737 1.00 9.03 125 ALA B O 1
ATOM 9113 N N . VAL B 1 126 ? 16.402 28.966 33.215 1.00 8.84 126 VAL B N 1
ATOM 9114 C CA . VAL B 1 126 ? 15.039 29.384 32.882 1.00 8.80 126 VAL B CA 1
ATOM 9115 C C . VAL B 1 126 ? 14.718 30.674 33.621 1.00 8.51 126 VAL B C 1
ATOM 9116 O O . VAL B 1 126 ? 14.178 31.621 33.072 1.00 8.60 126 VAL B O 1
ATOM 9129 N N . ASP B 1 127 ? 14.987 30.676 34.915 1.00 9.46 127 ASP B N 1
ATOM 9130 C CA . ASP B 1 127 ? 14.681 31.818 35.763 1.00 11.02 127 ASP B CA 1
ATOM 9131 C C . ASP B 1 127 ? 15.541 33.031 35.445 1.00 9.92 127 ASP B C 1
ATOM 9132 O O . ASP B 1 127 ? 15.038 34.152 35.398 1.00 9.62 127 ASP B O 1
ATOM 9147 N N . PHE B 1 128 ? 16.832 32.796 35.223 1.00 9.51 128 PHE B N 1
ATOM 9148 C CA . PHE B 1 128 ? 17.746 33.890 34.947 1.00 9.17 128 PHE B CA 1
ATOM 9149 C C . PHE B 1 128 ? 17.423 34.579 33.618 1.00 9.08 128 PHE B C 1
ATOM 9150 O O . PHE B 1 128 ? 17.377 35.803 33.538 1.00 8.62 128 PHE B O 1
ATOM 9167 N N . VAL B 1 129 ? 17.246 33.748 32.590 1.00 8.62 129 VAL B N 1
ATOM 9168 C CA . VAL B 1 129 ? 16.882 34.225 31.256 1.00 8.09 129 VAL B CA 1
ATOM 9169 C C . VAL B 1 129 ? 15.527 34.945 31.302 1.00 7.92 129 VAL B C 1
ATOM 9170 O O . VAL B 1 129 ? 15.356 36.021 30.761 1.00 8.05 129 VAL B O 1
ATOM 9183 N N . GLY B 1 130 ? 14.525 34.333 31.937 1.00 8.28 130 GLY B N 1
ATOM 9184 C CA . GLY B 1 130 ? 13.231 34.977 32.050 1.00 8.35 130 GLY B CA 1
ATOM 9185 C C . GLY B 1 130 ? 13.352 36.351 32.696 1.00 8.39 130 GLY B C 1
ATOM 9186 O O . GLY B 1 130 ? 12.744 37.320 32.271 1.00 8.53 130 GLY B O 1
ATOM 9190 N N . TRP B 1 131 ? 14.159 36.431 33.734 1.00 8.66 131 TRP B N 1
ATOM 9191 C CA . TRP B 1 131 ? 14.396 37.679 34.410 1.00 8.77 131 TRP B CA 1
ATOM 9192 C C . TRP B 1 131 ? 15.095 38.686 33.503 1.00 8.61 131 TRP B C 1
ATOM 9193 O O . TRP B 1 131 ? 14.647 39.822 33.389 1.00 8.67 131 TRP B O 1
ATOM 9214 N N . TYR B 1 132 ? 16.196 38.313 32.850 1.00 8.77 132 TYR B N 1
ATOM 9215 C CA . TYR B 1 132 ? 16.898 39.314 32.034 1.00 8.51 132 TYR B CA 1
ATOM 9216 C C . TYR B 1 132 ? 16.139 39.679 30.771 1.00 8.00 132 TYR B C 1
ATOM 9217 O O . TYR B 1 132 ? 16.401 40.734 30.218 1.00 8.51 132 TYR B O 1
ATOM 9235 N N . ASN B 1 133 ? 15.196 38.841 30.361 1.00 7.99 133 ASN B N 1
ATOM 9236 C CA . ASN B 1 133 ? 14.361 39.146 29.214 1.00 7.79 133 ASN B CA 1
ATOM 9237 C C . ASN B 1 133 ? 12.994 39.718 29.562 1.00 7.99 133 ASN B C 1
ATOM 9238 O O . ASN B 1 133 ? 12.147 39.820 28.699 1.00 8.09 133 ASN B O 1
ATOM 9249 N N . ALA B 1 134 ? 12.791 40.114 30.816 1.00 8.24 134 ALA B N 1
ATOM 9250 C CA . ALA B 1 134 ? 11.567 40.799 31.207 1.00 7.99 134 ALA B CA 1
ATOM 9251 C C . ALA B 1 134 ? 10.317 39.958 31.004 1.00 7.82 134 ALA B C 1
ATOM 9252 O O . ALA B 1 134 ? 9.238 40.482 30.775 1.00 8.49 134 ALA B O 1
ATOM 9259 N N . HIS B 1 135 ? 10.432 38.651 31.204 1.00 8.13 135 HIS B N 1
ATOM 9260 C CA . HIS B 1 135 ? 9.263 37.791 31.244 1.00 8.32 135 HIS B CA 1
ATOM 9261 C C . HIS B 1 135 ? 8.514 38.100 32.539 1.00 8.25 135 HIS B C 1
ATOM 9262 O O . HIS B 1 135 ? 9.115 38.055 33.609 1.00 8.57 135 HIS B O 1
ATOM 9277 N N . PRO B 1 136 ? 7.231 38.416 32.478 1.00 8.77 136 PRO B N 1
ATOM 9278 C CA . PRO B 1 136 ? 6.518 38.818 33.704 1.00 10.02 136 PRO B CA 1
ATOM 9279 C C . PRO B 1 136 ? 6.590 37.829 34.847 1.00 10.54 136 PRO B C 1
ATOM 9280 O O . PRO B 1 136 ? 6.583 38.234 36.022 1.00 12.91 136 PRO B O 1
ATOM 9291 N N . HIS B 1 137 ? 6.678 36.540 34.569 1.00 9.43 137 HIS B N 1
ATOM 9292 C CA . HIS B 1 137 ? 6.695 35.565 35.641 1.00 10.00 137 HIS B CA 1
ATOM 9293 C C . HIS B 1 137 ? 8.015 35.516 36.401 1.00 10.11 137 HIS B C 1
ATOM 9294 O O . HIS B 1 137 ? 8.080 34.872 37.432 1.00 12.15 137 HIS B O 1
ATOM 9309 N N . PHE B 1 138 ? 9.044 36.193 35.892 1.00 9.87 138 PHE B N 1
ATOM 9310 C CA . PHE B 1 138 ? 10.379 36.116 36.437 1.00 9.61 138 PHE B CA 1
ATOM 9311 C C . PHE B 1 138 ? 10.885 37.466 36.887 1.00 9.66 138 PHE B C 1
ATOM 9312 O O . PHE B 1 138 ? 12.073 37.643 37.125 1.00 10.25 138 PHE B O 1
ATOM 9329 N N . GLU B 1 139 ? 9.996 38.439 37.034 1.00 10.07 139 GLU B N 1
ATOM 9330 C CA . GLU B 1 139 ? 10.397 39.794 37.376 1.00 10.53 139 GLU B CA 1
ATOM 9331 C C . GLU B 1 139 ? 11.132 39.887 38.709 1.00 10.73 139 GLU B C 1
ATOM 9332 O O . GLU B 1 139 ? 11.978 40.741 38.870 1.00 12.20 139 GLU B O 1
ATOM 9344 N N . GLN B 1 140 ? 10.795 38.999 39.633 1.00 11.69 140 GLN B N 1
ATOM 9345 C CA . GLN B 1 140 ? 11.364 39.066 40.990 1.00 13.46 140 GLN B CA 1
ATOM 9346 C C . GLN B 1 140 ? 12.483 38.075 41.242 1.00 13.14 140 GLN B C 1
ATOM 9347 O O . GLN B 1 140 ? 12.887 37.888 42.390 1.00 13.10 140 GLN B O 1
ATOM 9361 N N . VAL B 1 141 ? 13.032 37.439 40.218 1.00 11.97 141 VAL B N 1
ATOM 9362 C CA . VAL B 1 141 ? 14.141 36.514 40.451 1.00 12.17 141 VAL B CA 1
ATOM 9363 C C . VAL B 1 141 ? 15.288 37.256 41.139 1.00 12.63 141 VAL B C 1
ATOM 9364 O O . VAL B 1 141 ? 15.900 36.725 42.050 1.00 13.89 141 VAL B O 1
ATOM 9377 N N . SER B 1 142 ? 15.629 38.420 40.616 1.00 13.11 142 SER B N 1
ATOM 9378 C CA . SER B 1 142 ? 16.515 39.398 41.258 1.00 13.92 142 SER B CA 1
ATOM 9379 C C . SER B 1 142 ? 17.727 38.748 41.916 1.00 13.40 142 SER B C 1
ATOM 9380 O O . SER B 1 142 ? 17.930 38.827 43.127 1.00 15.24 142 SER B O 1
ATOM 9388 N N . PRO B 1 143 ? 18.552 38.107 41.121 1.00 13.06 143 PRO B N 1
ATOM 9389 C CA . PRO B 1 143 ? 19.722 37.427 41.659 1.00 13.98 143 PRO B CA 1
ATOM 9390 C C . PRO B 1 143 ? 20.738 38.447 42.189 1.00 13.72 143 PRO B C 1
ATOM 9391 O O . PRO B 1 143 ? 20.872 39.548 41.680 1.00 14.51 143 PRO B O 1
ATOM 9402 N N . ASP B 1 144 ? 21.488 38.043 43.200 1.00 14.57 144 ASP B N 1
ATOM 9403 C CA . ASP B 1 144 ? 22.609 38.819 43.693 1.00 15.26 144 ASP B CA 1
ATOM 9404 C C . ASP B 1 144 ? 23.787 38.597 42.759 1.00 15.05 144 ASP B C 1
ATOM 9405 O O . ASP B 1 144 ? 24.307 37.503 42.663 1.00 15.39 144 ASP B O 1
ATOM 9414 N N . LEU B 1 145 ? 24.147 39.634 42.022 1.00 15.23 145 LEU B N 1
ATOM 9415 C CA . LEU B 1 145 ? 25.226 39.561 41.050 1.00 15.14 145 LEU B CA 1
ATOM 9416 C C . LEU B 1 145 ? 26.473 40.301 41.533 1.00 16.44 145 LEU B C 1
ATOM 9417 O O . LEU B 1 145 ? 27.313 40.723 40.735 1.00 18.43 145 LEU B O 1
ATOM 9433 N N . SER B 1 146 ? 26.608 40.447 42.845 1.00 17.38 146 SER B N 1
ATOM 9434 C CA . SER B 1 146 ? 27.758 41.163 43.414 1.00 18.50 146 SER B CA 1
ATOM 9435 C C . SER B 1 146 ? 29.023 40.326 43.609 1.00 18.80 146 SER B C 1
ATOM 9436 O O . SER B 1 146 ? 30.108 40.892 43.826 1.00 20.51 146 SER B O 1
ATOM 9444 N N . GLY B 1 147 ? 28.907 39.002 43.610 1.00 18.62 147 GLY B N 1
ATOM 9445 C CA . GLY B 1 147 ? 30.049 38.142 43.915 1.00 18.67 147 GLY B CA 1
ATOM 9446 C C . GLY B 1 147 ? 30.937 37.931 42.713 1.00 17.29 147 GLY B C 1
ATOM 9447 O O . GLY B 1 147 ? 30.466 37.932 41.552 1.00 17.74 147 GLY B O 1
ATOM 9451 N N . ALA B 1 148 ? 32.228 37.738 42.965 1.00 16.28 148 ALA B N 1
ATOM 9452 C CA . ALA B 1 148 ? 33.169 37.653 41.879 1.00 15.36 148 ALA B CA 1
ATOM 9453 C C . ALA B 1 148 ? 33.003 36.451 40.953 1.00 14.50 148 ALA B C 1
ATOM 9454 O O . ALA B 1 148 ? 33.371 36.537 39.798 1.00 14.99 148 ALA B O 1
ATOM 9461 N N . ARG B 1 149 ? 32.539 35.317 41.470 1.00 14.37 149 ARG B N 1
ATOM 9462 C CA . ARG B 1 149 ? 32.478 34.115 40.643 1.00 14.12 149 ARG B CA 1
ATOM 9463 C C . ARG B 1 149 ? 31.079 33.564 40.530 1.00 12.99 149 ARG B C 1
ATOM 9464 O O . ARG B 1 149 ? 30.365 33.379 41.513 1.00 13.82 149 ARG B O 1
ATOM 9485 N N . ALA B 1 150 ? 30.706 33.296 39.289 1.00 12.10 150 ALA B N 1
ATOM 9486 C CA . ALA B 1 150 ? 29.493 32.564 38.949 1.00 11.56 150 ALA B CA 1
ATOM 9487 C C . ALA B 1 150 ? 29.876 31.267 38.277 1.00 11.15 150 ALA B C 1
ATOM 9488 O O . ALA B 1 150 ? 30.883 31.192 37.571 1.00 12.29 150 ALA B O 1
ATOM 9495 N N . VAL B 1 151 ? 29.071 30.251 38.516 1.00 11.51 151 VAL B N 1
ATOM 9496 C CA . VAL B 1 151 ? 29.254 28.951 37.923 1.00 11.44 151 VAL B CA 1
ATOM 9497 C C . VAL B 1 151 ? 27.987 28.605 37.150 1.00 11.31 151 VAL B C 1
ATOM 9498 O O . VAL B 1 151 ? 26.903 28.721 37.670 1.00 12.56 151 VAL B O 1
ATOM 9511 N N . VAL B 1 152 ? 28.175 28.212 35.902 1.00 10.42 152 VAL B N 1
ATOM 9512 C CA . VAL B 1 152 ? 27.079 27.793 35.035 1.00 10.32 152 VAL B CA 1
ATOM 9513 C C . VAL B 1 152 ? 27.281 26.313 34.719 1.00 9.74 152 VAL B C 1
ATOM 9514 O O . VAL B 1 152 ? 28.329 25.928 34.233 1.00 10.91 152 VAL B O 1
ATOM 9527 N N . ILE B 1 153 ? 26.252 25.504 34.999 1.00 10.07 153 ILE B N 1
ATOM 9528 C CA . ILE B 1 153 ? 26.314 24.084 34.702 1.00 10.55 153 ILE B CA 1
ATOM 9529 C C . ILE B 1 153 ? 25.652 23.832 33.352 1.00 10.19 153 ILE B C 1
ATOM 9530 O O . ILE B 1 153 ? 24.516 24.228 33.146 1.00 10.61 153 ILE B O 1
ATOM 9546 N N . GLY B 1 154 ? 26.345 23.113 32.474 1.00 9.90 154 GLY B N 1
ATOM 9547 C CA . GLY B 1 154 ? 25.799 22.703 31.205 1.00 9.94 154 GLY B CA 1
ATOM 9548 C C . GLY B 1 154 ? 26.643 23.145 30.042 1.00 9.32 154 GLY B C 1
ATOM 9549 O O . GLY B 1 154 ? 27.421 24.078 30.125 1.00 10.15 154 GLY B O 1
ATOM 9553 N N . ASN B 1 155 ? 26.457 22.438 28.934 1.00 9.82 155 ASN B N 1
ATOM 9554 C CA . ASN B 1 155 ? 27.210 22.654 27.711 1.00 9.73 155 ASN B CA 1
ATOM 9555 C C . ASN B 1 155 ? 26.305 22.792 26.498 1.00 9.26 155 ASN B C 1
ATOM 9556 O O . ASN B 1 155 ? 26.639 22.379 25.404 1.00 9.85 155 ASN B O 1
ATOM 9567 N N . GLY B 1 156 ? 25.170 23.463 26.690 1.00 9.33 156 GLY B N 1
ATOM 9568 C CA . GLY B 1 156 ? 24.332 23.883 25.589 1.00 9.44 156 GLY B CA 1
ATOM 9569 C C . GLY B 1 156 ? 24.427 25.378 25.366 1.00 9.25 156 GLY B C 1
ATOM 9570 O O . GLY B 1 156 ? 25.045 26.111 26.123 1.00 9.05 156 GLY B O 1
ATOM 9574 N N . ASN B 1 157 ? 23.802 25.844 24.298 1.00 8.97 157 ASN B N 1
ATOM 9575 C CA . ASN B 1 157 ? 23.898 27.255 23.957 1.00 8.94 157 ASN B CA 1
ATOM 9576 C C . ASN B 1 157 ? 23.259 28.161 24.997 1.00 8.67 157 ASN B C 1
ATOM 9577 O O . ASN B 1 157 ? 23.692 29.310 25.119 1.00 8.46 157 ASN B O 1
ATOM 9588 N N . VAL B 1 158 ? 22.297 27.672 25.789 1.00 8.37 158 VAL B N 1
ATOM 9589 C CA . VAL B 1 158 ? 21.751 28.544 26.835 1.00 8.42 158 VAL B CA 1
ATOM 9590 C C . VAL B 1 158 ? 22.816 28.856 27.882 1.00 8.27 158 VAL B C 1
ATOM 9591 O O . VAL B 1 158 ? 22.841 29.941 28.439 1.00 8.18 158 VAL B O 1
ATOM 9604 N N . ALA B 1 159 ? 23.715 27.921 28.145 1.00 8.51 159 ALA B N 1
ATOM 9605 C CA . ALA B 1 159 ? 24.810 28.177 29.085 1.00 8.88 159 ALA B CA 1
ATOM 9606 C C . ALA B 1 159 ? 25.677 29.330 28.588 1.00 8.47 159 ALA B C 1
ATOM 9607 O O . ALA B 1 159 ? 26.137 30.171 29.363 1.00 9.28 159 ALA B O 1
ATOM 9614 N N . LEU B 1 160 ? 25.903 29.385 27.266 1.00 8.95 160 LEU B N 1
ATOM 9615 C CA . LEU B 1 160 ? 26.650 30.499 26.686 1.00 8.63 160 LEU B CA 1
ATOM 9616 C C . LEU B 1 160 ? 25.876 31.817 26.856 1.00 8.63 160 LEU B C 1
ATOM 9617 O O . LEU B 1 160 ? 26.474 32.839 27.186 1.00 8.78 160 LEU B O 1
ATOM 9633 N N . ASP B 1 161 ? 24.558 31.804 26.628 1.00 8.74 161 ASP B N 1
ATOM 9634 C CA . ASP B 1 161 ? 23.756 33.009 26.809 1.00 8.65 161 ASP B CA 1
ATOM 9635 C C . ASP B 1 161 ? 23.920 33.547 28.227 1.00 8.54 161 ASP B C 1
ATOM 9636 O O . ASP B 1 161 ? 24.159 34.716 28.433 1.00 9.11 161 ASP B O 1
ATOM 9645 N N . VAL B 1 162 ? 23.791 32.664 29.209 1.00 8.96 162 VAL B N 1
ATOM 9646 C CA . VAL B 1 162 ? 23.924 33.067 30.598 1.00 9.14 162 VAL B CA 1
ATOM 9647 C C . VAL B 1 162 ? 25.274 33.706 30.832 1.00 9.14 162 VAL B C 1
ATOM 9648 O O . VAL B 1 162 ? 25.376 34.775 31.431 1.00 9.48 162 VAL B O 1
ATOM 9661 N N . ALA B 1 163 ? 26.341 33.056 30.372 1.00 9.29 163 ALA B N 1
ATOM 9662 C CA . ALA B 1 163 ? 27.682 33.568 30.546 1.00 9.77 163 ALA B CA 1
ATOM 9663 C C . ALA B 1 163 ? 27.875 34.909 29.872 1.00 9.49 163 ALA B C 1
ATOM 9664 O O . ALA B 1 163 ? 28.501 35.800 30.427 1.00 10.20 163 ALA B O 1
ATOM 9671 N N . ARG B 1 164 ? 27.367 35.064 28.651 1.00 9.64 164 ARG B N 1
ATOM 9672 C CA . ARG B 1 164 ? 27.503 36.336 27.978 1.00 9.10 164 ARG B CA 1
ATOM 9673 C C . ARG B 1 164 ? 26.793 37.454 28.722 1.00 9.44 164 ARG B C 1
ATOM 9674 O O . ARG B 1 164 ? 27.316 38.570 28.809 1.00 10.36 164 ARG B O 1
ATOM 9695 N N . ILE B 1 165 ? 25.591 37.205 29.207 1.00 9.66 165 ILE B N 1
ATOM 9696 C CA . ILE B 1 165 ? 24.888 38.279 29.876 1.00 9.48 165 ILE B CA 1
ATOM 9697 C C . ILE B 1 165 ? 25.612 38.671 31.185 1.00 9.43 165 ILE B C 1
ATOM 9698 O O . ILE B 1 165 ? 25.678 39.838 31.519 1.00 10.00 165 ILE B O 1
ATOM 9714 N N . LEU B 1 166 ? 26.158 37.678 31.877 1.00 9.87 166 LEU B N 1
ATOM 9715 C CA . LEU B 1 166 ? 26.888 37.959 33.110 1.00 10.49 166 LEU B CA 1
ATOM 9716 C C . LEU B 1 166 ? 28.203 38.717 32.881 1.00 10.45 166 LEU B C 1
ATOM 9717 O O . LEU B 1 166 ? 28.634 39.400 33.794 1.00 12.74 166 LEU B O 1
ATOM 9733 N N . LEU B 1 167 ? 28.816 38.607 31.703 1.00 10.39 167 LEU B N 1
ATOM 9734 C CA . LEU B 1 167 ? 30.163 39.147 31.490 1.00 10.71 167 LEU B CA 1
ATOM 9735 C C . LEU B 1 167 ? 30.263 40.295 30.503 1.00 10.90 167 LEU B C 1
ATOM 9736 O O . LEU B 1 167 ? 31.259 40.983 30.503 1.00 11.99 167 LEU B O 1
ATOM 9752 N N . THR B 1 168 ? 29.259 40.487 29.641 1.00 11.58 168 THR B N 1
ATOM 9753 C CA . THR B 1 168 ? 29.335 41.570 28.672 1.00 11.25 168 THR B CA 1
ATOM 9754 C C . THR B 1 168 ? 29.346 42.929 29.343 1.00 11.60 168 THR B C 1
ATOM 9755 O O . THR B 1 168 ? 28.643 43.159 30.307 1.00 12.24 168 THR B O 1
ATOM 9766 N N . ASP B 1 169 ? 30.133 43.844 28.798 1.00 11.91 169 ASP B N 1
ATOM 9767 C CA 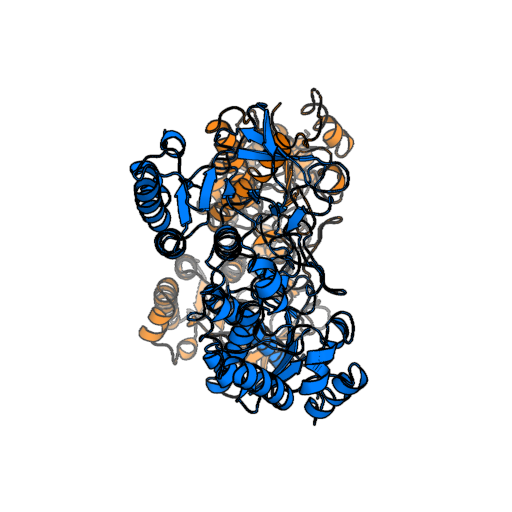. ASP B 1 169 ? 30.111 45.216 29.244 1.00 12.66 169 ASP B CA 1
ATOM 9768 C C . ASP B 1 169 ? 28.676 45.702 29.306 1.00 12.47 169 ASP B C 1
ATOM 9769 O O . ASP B 1 169 ? 27.960 45.674 28.308 1.00 12.09 169 ASP B O 1
ATOM 9778 N N A PRO B 1 170 ? 28.217 46.139 30.458 0.50 12.88 170 PRO B N 1
ATOM 9779 N N B PRO B 1 170 ? 28.214 46.150 30.464 0.50 12.61 170 PRO B N 1
ATOM 9780 C CA A PRO B 1 170 ? 26.828 46.614 30.552 0.50 13.21 170 PRO B CA 1
ATOM 9781 C CA B PRO B 1 170 ? 26.822 46.617 30.549 0.50 13.00 170 PRO B CA 1
ATOM 9782 C C . PRO B 1 170 ? 26.520 47.784 29.619 1.00 12.78 170 PRO B C 1
ATOM 9783 O O . PRO B 1 170 ? 25.356 47.974 29.269 1.00 13.78 170 PRO B O 1
ATOM 9804 N N . ASP B 1 171 ? 27.523 48.567 29.224 1.00 13.76 171 ASP B N 1
ATOM 9805 C CA . ASP B 1 171 ? 27.247 49.637 28.271 1.00 14.47 171 ASP B CA 1
ATOM 9806 C C . ASP B 1 171 ? 26.840 49.066 26.911 1.00 13.71 171 ASP B C 1
ATOM 9807 O O . ASP B 1 171 ? 26.132 49.717 26.143 1.00 15.83 171 ASP B O 1
ATOM 9816 N N . VAL B 1 172 ? 27.320 47.867 26.593 1.00 12.85 172 VAL B N 1
ATOM 9817 C CA . VAL B 1 172 ? 26.901 47.164 25.391 1.00 12.87 172 VAL B CA 1
ATOM 9818 C C . VAL B 1 172 ? 25.485 46.609 25.566 1.00 11.55 172 VAL B C 1
ATOM 9819 O O . VAL B 1 172 ? 24.619 46.765 24.698 1.00 11.72 172 VAL B O 1
ATOM 9832 N N . LEU B 1 173 ? 25.251 45.969 26.701 1.00 10.83 173 LEU B N 1
ATOM 9833 C CA . LEU B 1 173 ? 23.922 45.456 26.969 1.00 10.41 173 LEU B CA 1
ATOM 9834 C C . LEU B 1 173 ? 22.880 46.564 27.015 1.00 10.74 173 LEU B C 1
ATOM 9835 O O . LEU B 1 173 ? 21.714 46.330 26.718 1.00 10.47 173 LEU B O 1
ATOM 9851 N N . ALA B 1 174 ? 23.273 47.773 27.390 1.00 11.07 174 ALA B N 1
ATOM 9852 C CA . ALA B 1 174 ? 22.336 48.887 27.485 1.00 11.66 174 ALA B CA 1
ATOM 9853 C C . ALA B 1 174 ? 21.746 49.292 26.142 1.00 11.21 174 ALA B C 1
ATOM 9854 O O . ALA B 1 174 ? 20.752 50.025 26.112 1.00 12.90 174 ALA B O 1
ATOM 9861 N N . ARG B 1 175 ? 22.326 48.839 25.042 1.00 10.67 175 ARG B N 1
ATOM 9862 C CA . ARG B 1 175 ? 21.800 49.102 23.716 1.00 11.46 175 ARG B CA 1
ATOM 9863 C C . ARG B 1 175 ? 20.831 48.027 23.254 1.00 11.30 175 ARG B C 1
ATOM 9864 O O . ARG B 1 175 ? 20.239 48.157 22.185 1.00 13.97 175 ARG B O 1
ATOM 9885 N N . THR B 1 176 ? 20.629 46.990 24.052 1.00 10.22 176 THR B N 1
ATOM 9886 C CA . THR B 1 176 ? 19.744 45.893 23.717 1.00 10.01 176 THR B CA 1
ATOM 9887 C C . THR B 1 176 ? 18.391 46.053 24.399 1.00 9.77 176 THR B C 1
ATOM 9888 O O . THR B 1 176 ? 18.198 46.950 25.208 1.00 10.24 176 THR B O 1
ATOM 9899 N N . ASP B 1 177 ? 17.472 45.139 24.107 1.00 8.96 177 ASP B N 1
ATOM 9900 C CA . ASP B 1 177 ? 16.191 45.094 24.775 1.00 9.48 177 ASP B CA 1
ATOM 9901 C C . ASP B 1 177 ? 16.197 44.305 26.073 1.00 9.28 177 ASP B C 1
ATOM 9902 O O . ASP B 1 177 ? 15.135 43.939 26.572 1.00 8.76 177 ASP B O 1
ATOM 9911 N N . ILE B 1 178 ? 17.361 44.097 26.679 1.00 9.32 178 ILE B N 1
ATOM 9912 C CA . ILE B 1 178 ? 17.445 43.486 27.993 1.00 9.31 178 ILE B CA 1
ATOM 9913 C C . ILE B 1 178 ? 16.556 44.256 28.977 1.00 9.28 178 ILE B C 1
ATOM 9914 O O . ILE B 1 178 ? 16.375 45.480 28.876 1.00 9.32 178 ILE B O 1
ATOM 9930 N N . ALA B 1 179 ? 16.017 43.535 29.949 1.00 9.12 179 ALA B N 1
ATOM 9931 C CA . ALA B 1 179 ? 15.216 44.173 30.980 1.00 9.44 179 ALA B CA 1
ATOM 9932 C C . ALA B 1 179 ? 16.003 45.261 31.702 1.00 10.14 179 ALA B C 1
ATOM 9933 O O . ALA B 1 179 ? 17.126 45.051 32.135 1.00 10.41 179 ALA B O 1
ATOM 9940 N N . ASP B 1 180 ? 15.352 46.387 31.938 1.00 10.73 180 ASP B N 1
ATOM 9941 C CA . ASP B 1 180 ? 15.986 47.450 32.708 1.00 10.95 180 ASP B CA 1
ATOM 9942 C C . ASP B 1 180 ? 16.387 46.965 34.096 1.00 10.70 180 ASP B C 1
ATOM 9943 O O . ASP B 1 180 ? 17.428 47.363 34.593 1.00 11.57 180 ASP B O 1
ATOM 9952 N N . HIS B 1 181 ? 15.565 46.126 34.731 1.00 11.27 181 HIS B N 1
ATOM 9953 C CA . HIS B 1 181 ? 15.927 45.658 36.068 1.00 12.11 181 HIS B CA 1
ATOM 9954 C C . HIS B 1 181 ? 17.199 44.825 36.052 1.00 11.55 181 HIS B C 1
ATOM 9955 O O . HIS B 1 181 ? 17.984 44.828 37.000 1.00 13.02 181 HIS B O 1
ATOM 9970 N N . ALA B 1 182 ? 17.451 44.130 34.955 1.00 11.53 182 ALA B N 1
ATOM 9971 C CA . ALA B 1 182 ? 18.683 43.368 34.821 1.00 11.90 182 ALA B CA 1
ATOM 9972 C C . ALA B 1 182 ? 19.861 44.263 34.567 1.00 12.19 182 ALA B C 1
ATOM 9973 O O . ALA B 1 182 ? 20.933 44.095 35.156 1.00 12.48 182 ALA B O 1
ATOM 9980 N N . LEU B 1 183 ? 19.690 45.247 33.701 1.00 13.12 183 LEU B N 1
ATOM 9981 C CA . LEU B 1 183 ? 20.751 46.200 33.469 1.00 15.34 183 LEU B CA 1
ATOM 9982 C C . LEU B 1 183 ? 21.183 46.839 34.778 1.00 15.01 183 LEU B C 1
ATOM 9983 O O . LEU B 1 183 ? 22.373 47.024 35.050 1.00 16.43 183 LEU B O 1
ATOM 9999 N N . GLU B 1 184 ? 20.216 47.211 35.596 1.00 14.81 184 GLU B N 1
ATOM 10000 C CA . GLU B 1 184 ? 20.525 47.843 36.876 1.00 15.94 184 GLU B CA 1
ATOM 10001 C C . GLU B 1 184 ? 21.430 46.935 37.722 1.00 15.50 184 GLU B C 1
ATOM 10002 O O . GLU B 1 184 ? 22.373 47.399 38.357 1.00 17.50 184 GLU B O 1
ATOM 10014 N N . SER B 1 185 ? 21.129 45.649 37.759 1.00 14.58 185 SER B N 1
ATOM 10015 C CA . SER B 1 185 ? 21.912 44.696 38.540 1.00 14.67 185 SER B CA 1
ATOM 10016 C C . SER B 1 185 ? 23.256 44.371 37.917 1.00 14.47 185 SER B C 1
ATOM 10017 O O . SER B 1 185 ? 24.185 43.975 38.619 1.00 15.29 185 SER B O 1
ATOM 10025 N N . LEU B 1 186 ? 23.370 44.526 36.600 1.00 13.88 186 LEU B N 1
ATOM 10026 C CA . LEU B 1 186 ? 24.599 44.205 35.896 1.00 14.53 186 LEU B CA 1
ATOM 10027 C C . LEU B 1 186 ? 25.605 45.348 35.843 1.00 15.25 186 LEU B C 1
ATOM 10028 O O . LEU B 1 186 ? 26.794 45.126 35.659 1.00 17.14 186 LEU B O 1
ATOM 10044 N N . ARG B 1 187 ? 25.123 46.572 35.996 1.00 16.24 187 ARG B N 1
ATOM 10045 C CA . ARG B 1 187 ? 26.018 47.719 35.892 1.00 17.24 187 ARG B CA 1
ATOM 10046 C C . ARG B 1 187 ? 27.203 47.733 36.856 1.00 18.34 187 ARG B C 1
ATOM 10047 O O . ARG B 1 187 ? 28.279 48.167 36.466 1.00 19.83 187 ARG B O 1
ATOM 10068 N N . PRO B 1 188 ? 27.045 47.301 38.092 1.00 18.88 188 PRO B N 1
ATOM 10069 C CA . PRO B 1 188 ? 28.225 47.264 38.996 1.00 20.49 188 PRO B CA 1
ATOM 10070 C C . PRO B 1 188 ? 29.369 46.330 38.575 1.00 21.20 188 PRO B C 1
ATOM 10071 O O . PRO B 1 188 ? 30.478 46.439 39.139 1.00 22.16 188 PRO B O 1
ATOM 10082 N N . ARG B 1 189 ? 29.101 45.408 37.648 1.00 22.46 189 ARG B N 1
ATOM 10083 C CA . ARG B 1 189 ? 30.115 44.477 37.076 1.00 23.46 189 ARG B CA 1
ATOM 10084 C C . ARG B 1 189 ? 30.782 43.600 38.117 1.00 22.63 189 ARG B C 1
ATOM 10085 O O . ARG B 1 189 ? 31.992 43.342 38.027 1.00 22.57 189 ARG B O 1
ATOM 10106 N N . GLY B 1 190 ? 29.993 43.119 39.079 1.00 22.53 190 GLY B N 1
ATOM 10107 C CA . GLY B 1 190 ? 30.490 42.328 40.191 1.00 20.82 190 GLY B CA 1
ATOM 10108 C C . GLY B 1 190 ? 31.122 41.005 39.797 1.00 19.53 190 GLY B C 1
ATOM 10109 O O . GLY B 1 190 ? 32.140 40.614 40.336 1.00 20.65 190 GLY B O 1
ATOM 10113 N N . ILE B 1 191 ? 30.503 40.297 38.867 1.00 17.69 191 ILE B N 1
ATOM 10114 C CA . ILE B 1 191 ? 31.057 39.033 38.403 1.00 16.65 191 ILE B CA 1
ATOM 10115 C C . ILE B 1 191 ? 32.314 39.285 37.582 1.00 15.96 191 ILE B C 1
ATOM 10116 O O . ILE B 1 191 ? 32.310 40.077 36.658 1.00 18.06 191 ILE B O 1
ATOM 10132 N N . GLN B 1 192 ? 33.384 38.626 37.975 1.00 14.45 192 GLN B N 1
ATOM 10133 C CA . GLN B 1 192 ? 34.652 38.718 37.273 1.00 14.27 192 GLN B CA 1
ATOM 10134 C C . GLN B 1 192 ? 34.976 37.442 36.511 1.00 13.39 192 GLN B C 1
ATOM 10135 O O . GLN B 1 192 ? 35.803 37.468 35.605 1.00 14.13 192 GLN B O 1
ATOM 10149 N N . GLU B 1 193 ? 34.356 36.333 36.895 1.00 12.57 193 GLU B N 1
ATOM 10150 C CA . GLU B 1 193 ? 34.626 35.053 36.283 1.00 12.43 193 GLU B CA 1
ATOM 10151 C C . GLU B 1 193 ? 33.332 34.250 36.259 1.00 11.88 193 GLU B C 1
ATOM 10152 O O . GLU B 1 193 ? 32.633 34.170 37.261 1.00 12.77 193 GLU B O 1
ATOM 10164 N N . VAL B 1 194 ? 33.074 33.640 35.106 1.00 11.45 194 VAL B N 1
ATOM 10165 C CA . VAL B 1 194 ? 32.055 32.622 34.964 1.00 11.29 194 VAL B CA 1
ATOM 10166 C C . VAL B 1 194 ? 32.764 31.345 34.581 1.00 10.82 194 VAL B C 1
ATOM 10167 O O . VAL B 1 194 ? 33.517 31.335 33.625 1.00 12.14 194 VAL B O 1
ATOM 10180 N N . VAL B 1 195 ? 32.507 30.276 35.329 1.00 11.05 195 VAL B N 1
ATOM 10181 C CA . VAL B 1 195 ? 33.024 28.955 35.000 1.00 11.09 195 VAL B CA 1
ATOM 10182 C C . VAL B 1 195 ? 31.859 28.118 34.461 1.00 10.84 195 VAL B C 1
ATOM 10183 O O . VAL B 1 195 ? 30.871 27.910 35.151 1.00 11.50 195 VAL B O 1
ATOM 10196 N N . ILE B 1 196 ? 31.999 27.701 33.212 1.00 10.76 196 ILE B N 1
ATOM 10197 C CA . ILE B 1 196 ? 31.014 26.864 32.517 1.00 10.70 196 ILE B CA 1
ATOM 10198 C C . ILE B 1 196 ? 31.486 25.431 32.662 1.00 10.53 196 ILE B C 1
ATOM 10199 O O . ILE B 1 196 ? 32.553 25.060 32.210 1.00 11.57 196 ILE B O 1
ATOM 10215 N N . VAL B 1 197 ? 30.642 24.634 33.292 1.00 10.95 197 VAL B N 1
ATOM 10216 C CA . VAL B 1 197 ? 31.011 23.279 33.733 1.00 10.94 197 VAL B CA 1
ATOM 10217 C C . VAL B 1 197 ? 30.199 22.215 32.975 1.00 10.75 197 VAL B C 1
ATOM 10218 O O . VAL B 1 197 ? 28.976 22.118 33.153 1.00 10.78 197 VAL B O 1
ATOM 10231 N N . GLY B 1 198 ? 30.882 21.448 32.138 1.00 10.88 198 GLY B N 1
ATOM 10232 C CA . GLY B 1 198 ? 30.281 20.408 31.329 1.00 10.73 198 GLY B CA 1
ATOM 10233 C C . GLY B 1 198 ? 30.633 19.037 31.868 1.00 10.93 198 GLY B C 1
ATOM 10234 O O . GLY B 1 198 ? 31.806 18.776 32.162 1.00 11.76 198 GLY B O 1
ATOM 10238 N N . ARG B 1 199 ? 29.628 18.174 31.963 1.00 11.17 199 ARG B N 1
ATOM 10239 C CA . ARG B 1 199 ? 29.839 16.851 32.545 1.00 11.34 199 ARG B CA 1
ATOM 10240 C C . ARG B 1 199 ? 30.555 15.894 31.608 1.00 10.69 199 ARG B C 1
ATOM 10241 O O . ARG B 1 199 ? 31.369 15.089 32.061 1.00 12.20 199 ARG B O 1
ATOM 10262 N N . ARG B 1 200 ? 30.293 15.991 30.315 1.00 11.82 200 ARG B N 1
ATOM 10263 C CA . ARG B 1 200 ? 31.001 15.226 29.324 1.00 12.12 200 ARG B CA 1
ATOM 10264 C C . ARG B 1 200 ? 32.111 16.094 28.724 1.00 11.92 200 ARG B C 1
ATOM 10265 O O . ARG B 1 200 ? 32.519 17.061 29.351 1.00 12.25 200 ARG B O 1
ATOM 10286 N N . GLY B 1 201 ? 32.665 15.703 27.582 1.00 12.83 201 GLY B N 1
ATOM 10287 C CA . GLY B 1 201 ? 33.790 16.450 27.038 1.00 12.73 201 GLY B CA 1
ATOM 10288 C C . GLY B 1 201 ? 33.445 17.324 25.851 1.00 12.38 201 GLY B C 1
ATOM 10289 O O . GLY B 1 201 ? 32.287 17.428 25.451 1.00 12.33 201 GLY B O 1
ATOM 10293 N N . PRO B 1 202 ? 34.460 17.964 25.276 1.00 12.89 202 PRO B N 1
ATOM 10294 C CA . PRO B 1 202 ? 34.239 18.831 24.119 1.00 13.04 202 PRO B CA 1
ATOM 10295 C C . PRO B 1 202 ? 33.532 18.153 22.953 1.00 13.43 202 PRO B C 1
ATOM 10296 O O . PRO B 1 202 ? 32.745 18.785 22.286 1.00 13.47 202 PRO B O 1
ATOM 10307 N N . LEU B 1 203 ? 33.832 16.886 22.686 1.00 13.01 203 LEU B N 1
ATOM 10308 C CA . LEU B 1 203 ? 33.196 16.197 21.572 1.00 13.21 203 LEU B CA 1
ATOM 10309 C C . LEU B 1 203 ? 31.712 16.014 21.778 1.00 13.19 203 LEU B C 1
ATOM 10310 O O . LEU B 1 203 ? 30.977 15.835 20.807 1.00 14.00 203 LEU B O 1
ATOM 10326 N N . GLN B 1 204 ? 31.285 16.019 23.039 1.00 12.35 204 GLN B N 1
ATOM 10327 C CA . GLN B 1 204 ? 29.878 15.823 23.379 1.00 12.45 204 GLN B CA 1
ATOM 10328 C C . GLN B 1 204 ? 29.123 17.128 23.607 1.00 12.49 204 GLN B C 1
ATOM 10329 O O . GLN B 1 204 ? 27.947 17.101 23.936 1.00 13.83 204 GLN B O 1
ATOM 10343 N N . ALA B 1 205 ? 29.787 18.257 23.485 1.00 12.59 205 ALA B N 1
ATOM 10344 C CA . ALA B 1 205 ? 29.128 19.519 23.753 1.00 11.42 205 ALA B CA 1
ATOM 10345 C C . ALA B 1 205 ? 27.959 19.746 22.817 1.00 11.38 205 ALA B C 1
ATOM 10346 O O . ALA B 1 205 ? 27.995 19.381 21.651 1.00 12.65 205 ALA B O 1
ATOM 10353 N N . ALA B 1 206 ? 26.949 20.421 23.346 1.00 11.09 206 ALA B N 1
ATOM 10354 C CA . ALA B 1 206 ? 25.762 20.767 22.584 1.00 11.13 206 ALA B CA 1
ATOM 10355 C C . ALA B 1 206 ? 25.838 22.174 21.976 1.00 10.89 206 ALA B C 1
ATOM 10356 O O . ALA B 1 206 ? 24.903 22.614 21.319 1.00 10.44 206 ALA B O 1
ATOM 10363 N N . PHE B 1 207 ? 26.936 22.885 22.195 1.00 11.04 207 PHE B N 1
ATOM 10364 C CA . PHE B 1 207 ? 27.152 24.199 21.620 1.00 10.64 207 PHE B CA 1
ATOM 10365 C C . PHE B 1 207 ? 27.162 24.111 20.122 1.00 10.13 207 PHE B C 1
ATOM 10366 O O . PHE B 1 207 ? 27.532 23.086 19.555 1.00 11.22 207 PHE B O 1
ATOM 10383 N N . THR B 1 208 ? 26.808 25.214 19.467 1.00 10.21 208 THR B N 1
ATOM 10384 C CA . THR B 1 208 ? 27.044 25.354 18.040 1.00 10.45 208 THR B CA 1
ATOM 10385 C C . THR B 1 208 ? 28.126 26.415 17.793 1.00 10.81 208 THR B C 1
ATOM 10386 O O . THR B 1 208 ? 28.540 27.150 18.690 1.00 10.52 208 THR B O 1
ATOM 10397 N N . THR B 1 209 ? 28.610 26.479 16.560 1.00 10.86 209 THR B N 1
ATOM 10398 C CA . THR B 1 209 ? 29.894 27.097 16.314 1.00 11.27 209 THR B CA 1
ATOM 10399 C C . THR B 1 209 ? 29.912 28.608 16.353 1.00 11.27 209 THR B C 1
ATOM 10400 O O . THR B 1 209 ? 30.817 29.193 16.936 1.00 11.07 209 THR B O 1
ATOM 10411 N N . LEU B 1 210 ? 28.938 29.236 15.695 1.00 11.08 210 LEU B N 1
ATOM 10412 C CA . LEU B 1 210 ? 28.870 30.685 15.744 1.00 11.29 210 LEU B CA 1
ATOM 10413 C C . LEU B 1 210 ? 28.878 31.179 17.192 1.00 10.36 210 LEU B C 1
ATOM 10414 O O . LEU B 1 210 ? 29.526 32.158 17.517 1.00 10.41 210 LEU B O 1
ATOM 10430 N N . GLU B 1 211 ? 28.113 30.483 18.026 1.00 10.02 211 GLU B N 1
ATOM 10431 C CA . GLU B 1 211 ? 27.944 30.883 19.388 1.00 10.23 211 GLU B CA 1
ATOM 10432 C C . GLU B 1 211 ? 29.240 30.731 20.168 1.00 10.11 211 GLU B C 1
ATOM 10433 O O . GLU B 1 211 ? 29.511 31.516 21.054 1.00 10.95 211 GLU B O 1
ATOM 10445 N N . LEU B 1 212 ? 30.069 29.752 19.818 1.00 10.27 212 LEU B N 1
ATOM 10446 C CA . LEU B 1 212 ? 31.402 29.688 20.399 1.00 10.34 212 LEU B CA 1
ATOM 10447 C C . LEU B 1 212 ? 32.284 30.818 19.874 1.00 10.42 212 LEU B C 1
ATOM 10448 O O . LEU B 1 212 ? 33.042 31.410 20.616 1.00 11.22 212 LEU B O 1
ATOM 10464 N N . ARG B 1 213 ? 32.224 31.093 18.568 1.00 11.35 213 ARG B N 1
ATOM 10465 C CA . ARG B 1 213 ? 33.061 32.150 17.979 1.00 11.91 213 ARG B CA 1
ATOM 10466 C C . ARG B 1 213 ? 32.785 33.534 18.524 1.00 12.08 213 ARG B C 1
ATOM 10467 O O . ARG B 1 213 ? 33.711 34.329 18.704 1.00 13.10 213 ARG B O 1
ATOM 10488 N N . GLU B 1 214 ? 31.517 33.840 18.767 1.00 11.18 214 GLU B N 1
ATOM 10489 C CA . GLU B 1 214 ? 31.155 35.188 19.138 1.00 11.55 214 GLU B CA 1
ATOM 10490 C C . GLU B 1 214 ? 31.561 35.517 20.561 1.00 10.92 214 GLU B C 1
ATOM 10491 O O . GLU B 1 214 ? 31.567 36.679 20.941 1.00 11.50 214 GLU B O 1
ATOM 10503 N N . LEU B 1 215 ? 31.958 34.512 21.346 1.00 11.51 215 LEU B N 1
ATOM 10504 C CA . LEU B 1 215 ? 32.443 34.775 22.700 1.00 11.74 215 LEU B CA 1
ATOM 10505 C C . LEU B 1 215 ? 33.671 35.670 22.694 1.00 12.19 215 LEU B C 1
ATOM 10506 O O . LEU B 1 215 ? 33.865 36.468 23.614 1.00 13.44 215 LEU B O 1
ATOM 10522 N N . ALA B 1 216 ? 34.490 35.550 21.657 1.00 12.74 216 ALA B N 1
ATOM 10523 C CA . ALA B 1 216 ? 35.709 36.342 21.558 1.00 13.68 216 ALA B CA 1
ATOM 10524 C C . ALA B 1 216 ? 35.453 37.810 21.282 1.00 12.89 216 ALA B C 1
ATOM 10525 O O . ALA B 1 216 ? 36.372 38.616 21.410 1.00 15.89 216 ALA B O 1
ATOM 10532 N N . ASP B 1 217 ? 34.227 38.169 20.935 1.00 12.23 217 ASP B N 1
ATOM 10533 C CA . ASP B 1 217 ? 33.925 39.553 20.614 1.00 12.12 217 ASP B CA 1
ATOM 10534 C C . ASP B 1 217 ? 33.522 40.373 21.834 1.00 11.85 217 ASP B C 1
ATOM 10535 O O . ASP B 1 217 ? 33.236 41.550 21.708 1.00 13.91 217 ASP B O 1
ATOM 10544 N N . LEU B 1 218 ? 33.494 39.755 22.998 1.00 12.16 218 LEU B N 1
ATOM 10545 C CA . LEU B 1 218 ? 33.161 40.467 24.224 1.00 12.41 218 LEU B CA 1
ATOM 10546 C C . LEU B 1 218 ? 34.367 41.233 24.699 1.00 13.46 218 LEU B C 1
ATOM 10547 O O . LEU B 1 218 ? 35.353 40.661 25.191 1.00 13.05 218 LEU B O 1
ATOM 10563 N N . ASP B 1 219 ? 34.283 42.546 24.575 1.00 14.59 219 ASP B N 1
ATOM 10564 C CA . ASP B 1 219 ? 35.382 43.374 25.043 1.00 15.54 219 ASP B CA 1
ATOM 10565 C C . ASP B 1 219 ? 35.539 43.219 26.552 1.00 14.90 219 ASP B C 1
ATOM 10566 O O . ASP B 1 219 ? 34.562 43.110 27.286 1.00 14.95 219 ASP B O 1
ATOM 10575 N N . GLY B 1 220 ? 36.787 43.180 27.002 1.00 14.93 220 GLY B N 1
ATOM 10576 C CA . GLY B 1 220 ? 37.065 43.057 28.414 1.00 14.81 220 GLY B CA 1
ATOM 10577 C C . GLY B 1 220 ? 36.969 41.641 28.973 1.00 13.61 220 GLY B C 1
ATOM 10578 O O . GLY B 1 220 ? 37.076 41.479 30.169 1.00 14.52 220 GLY B O 1
ATOM 10582 N N . VAL B 1 221 ? 36.739 40.648 28.123 1.00 13.75 221 VAL B N 1
ATOM 10583 C CA . VAL B 1 221 ? 36.588 39.265 28.527 1.00 12.64 221 VAL B CA 1
ATOM 10584 C C . VAL B 1 221 ? 37.524 38.376 27.779 1.00 13.31 221 VAL B C 1
ATOM 10585 O O . VAL B 1 221 ? 37.705 38.544 26.598 1.00 14.54 221 VAL B O 1
ATOM 10598 N N . ASP B 1 222 ? 38.136 37.438 28.478 1.00 13.25 222 ASP B N 1
ATOM 10599 C CA . ASP B 1 222 ? 38.924 36.369 27.895 1.00 13.88 222 ASP B CA 1
ATOM 10600 C C . ASP B 1 222 ? 38.180 35.060 28.043 1.00 13.16 222 ASP B C 1
ATOM 10601 O O . ASP B 1 222 ? 37.668 34.749 29.119 1.00 14.21 222 ASP B O 1
ATOM 10610 N N . VAL B 1 223 ? 38.201 34.284 26.978 1.00 13.00 223 VAL B N 1
ATOM 10611 C CA . VAL B 1 223 ? 37.766 32.908 27.020 1.00 13.16 223 VAL B CA 1
ATOM 10612 C C . VAL B 1 223 ? 38.960 32.068 27.422 1.00 13.61 223 VAL B C 1
ATOM 10613 O O . VAL B 1 223 ? 40.037 32.167 26.859 1.00 16.04 223 VAL B O 1
ATOM 10626 N N . VAL B 1 224 ? 38.797 31.320 28.494 1.00 13.27 224 VAL B N 1
ATOM 10627 C CA . VAL B 1 224 ? 39.879 30.541 29.079 1.00 13.89 224 VAL B CA 1
ATOM 10628 C C . VAL B 1 224 ? 39.560 29.050 29.035 1.00 14.33 224 VAL B C 1
ATOM 10629 O O . VAL B 1 224 ? 38.563 28.585 29.599 1.00 14.58 224 VAL B O 1
ATOM 10642 N N . ILE B 1 225 ? 40.442 28.308 28.371 1.00 14.38 225 ILE B N 1
ATOM 10643 C CA . ILE B 1 225 ? 40.328 26.862 28.292 1.00 14.73 225 ILE B CA 1
ATOM 10644 C C . ILE B 1 225 ? 41.738 26.306 28.444 1.00 14.83 225 ILE B C 1
ATOM 10645 O O . ILE B 1 225 ? 42.633 26.610 27.650 1.00 16.23 225 ILE B O 1
ATOM 10661 N N . ASP B 1 226 ? 41.935 25.501 29.465 1.00 15.51 226 ASP B N 1
ATOM 10662 C CA . ASP B 1 226 ? 43.214 24.834 29.632 1.00 16.42 226 ASP B CA 1
ATOM 10663 C C . ASP B 1 226 ? 43.386 23.878 28.457 1.00 15.84 226 ASP B C 1
ATOM 10664 O O . ASP B 1 226 ? 42.499 23.089 28.156 1.00 16.46 226 ASP B O 1
ATOM 10673 N N . PRO B 1 227 ? 44.557 23.898 27.818 1.00 16.37 227 PRO B N 1
ATOM 10674 C CA . PRO B 1 227 ? 44.806 22.985 26.704 1.00 17.29 227 PRO B CA 1
ATOM 10675 C C . PRO B 1 227 ? 44.560 21.519 27.056 1.00 16.93 227 PRO B C 1
ATOM 10676 O O . PRO B 1 227 ? 44.206 20.737 26.187 1.00 18.20 227 PRO B O 1
ATOM 10687 N N . ALA B 1 228 ? 44.695 21.163 28.325 1.00 17.18 228 ALA B N 1
ATOM 10688 C CA . ALA B 1 228 ? 44.470 19.780 28.748 1.00 18.27 228 ALA B CA 1
ATOM 10689 C C . ALA B 1 228 ? 43.001 19.363 28.554 1.00 18.57 228 ALA B C 1
ATOM 10690 O O . ALA B 1 228 ? 42.696 18.179 28.462 1.00 20.06 228 ALA B O 1
ATOM 10697 N N . GLU B 1 229 ? 42.091 20.327 28.487 1.00 18.29 229 GLU B N 1
ATOM 10698 C CA . GLU B 1 229 ? 40.676 20.013 28.223 1.00 17.78 229 GLU B CA 1
ATOM 10699 C C . GLU B 1 229 ? 40.518 19.367 26.855 1.00 18.75 229 GLU B C 1
ATOM 10700 O O . GLU B 1 229 ? 39.495 18.732 26.582 1.00 19.33 229 GLU B O 1
ATOM 10712 N N . LEU B 1 230 ? 41.503 19.542 25.972 1.00 19.51 230 LEU B N 1
ATOM 10713 C CA . LEU B 1 230 ? 41.404 19.009 24.630 1.00 21.46 230 LEU B CA 1
ATOM 10714 C C . LEU B 1 230 ? 42.312 17.821 24.394 1.00 23.85 230 LEU B C 1
ATOM 10715 O O . LEU B 1 230 ? 42.387 17.321 23.281 1.00 24.20 230 LEU B O 1
ATOM 10731 N N . ASP B 1 231 ? 43.003 17.339 25.413 1.00 27.10 231 ASP B N 1
ATOM 10732 C CA . ASP B 1 231 ? 43.905 16.231 25.116 1.00 29.36 231 ASP B CA 1
ATOM 10733 C C . ASP B 1 231 ? 43.122 14.923 24.922 1.00 29.73 231 ASP B C 1
ATOM 10734 O O . ASP B 1 231 ? 42.041 14.703 25.495 1.00 30.74 231 ASP B O 1
ATOM 10743 N N . GLY B 1 232 ? 43.620 14.099 24.011 1.00 30.27 232 GLY B N 1
ATOM 10744 C CA . GLY B 1 232 ? 42.935 12.875 23.649 1.00 29.76 232 GLY B CA 1
ATOM 10745 C C . GLY B 1 232 ? 41.954 13.127 22.522 1.00 29.07 232 GLY B C 1
ATOM 10746 O O . GLY B 1 232 ? 41.263 12.193 22.100 1.00 29.85 232 GLY B O 1
ATOM 10750 N N . ILE B 1 233 ? 41.879 14.372 22.032 1.00 27.57 233 ILE B N 1
ATOM 10751 C CA . ILE B 1 233 ? 40.935 14.690 20.961 1.00 26.04 233 ILE B CA 1
ATOM 10752 C C . ILE B 1 233 ? 41.615 15.133 19.690 1.00 25.84 233 ILE B C 1
ATOM 10753 O O . ILE B 1 233 ? 42.222 16.194 19.650 1.00 26.38 233 ILE B O 1
ATOM 10769 N N . THR B 1 234 ? 41.478 14.345 18.638 1.00 25.81 234 THR B N 1
ATOM 10770 C CA . THR B 1 234 ? 42.077 14.697 17.355 1.00 26.41 234 THR B CA 1
ATOM 10771 C C . THR B 1 234 ? 41.054 15.320 16.430 1.00 26.49 234 THR B C 1
ATOM 10772 O O . THR B 1 234 ? 39.834 15.280 16.662 1.00 25.82 234 THR B O 1
ATOM 10783 N N . ASP B 1 235 ? 41.545 15.891 15.347 1.00 27.41 235 ASP B N 1
ATOM 10784 C CA . ASP B 1 235 ? 40.646 16.474 14.374 1.00 28.26 235 ASP B CA 1
ATOM 10785 C C . ASP B 1 235 ? 39.826 15.348 13.737 1.00 27.75 235 ASP B C 1
ATOM 10786 O O . ASP B 1 235 ? 38.670 15.543 13.370 1.00 27.57 235 ASP B O 1
ATOM 10795 N N . GLU B 1 236 ? 40.403 14.153 13.657 1.00 27.52 236 GLU B N 1
ATOM 10796 C CA . GLU B 1 236 ? 39.691 12.988 13.152 1.00 26.99 236 GLU B CA 1
ATOM 10797 C C . GLU B 1 236 ? 38.533 12.626 14.077 1.00 25.05 236 GLU B C 1
ATOM 10798 O O . GLU B 1 236 ? 37.436 12.295 13.614 1.00 24.08 236 GLU B O 1
ATOM 10810 N N . ASP B 1 237 ? 38.801 12.644 15.383 1.00 23.18 237 ASP B N 1
ATOM 10811 C CA . ASP B 1 237 ? 37.787 12.338 16.381 1.00 22.29 237 ASP B CA 1
ATOM 10812 C C . ASP B 1 237 ? 36.625 13.315 16.240 1.00 21.15 237 ASP B C 1
ATOM 10813 O O . ASP B 1 237 ? 35.474 12.919 16.320 1.00 21.64 237 ASP B O 1
ATOM 10822 N N . ALA B 1 238 ? 36.945 14.583 16.027 1.00 20.03 238 ALA B N 1
ATOM 10823 C CA . ALA B 1 238 ? 35.909 15.620 15.929 1.00 19.81 238 ALA B CA 1
ATOM 10824 C C . ALA B 1 238 ? 35.096 15.462 14.670 1.00 20.40 238 ALA B C 1
ATOM 10825 O O . ALA B 1 238 ? 33.867 15.464 14.716 1.00 20.31 238 ALA B O 1
ATOM 10832 N N . ALA B 1 239 ? 35.780 15.257 13.548 1.00 21.68 239 ALA B N 1
ATOM 10833 C CA . ALA B 1 239 ? 35.096 15.082 12.279 1.00 22.78 239 ALA B CA 1
ATOM 10834 C C . ALA B 1 239 ? 34.176 13.864 12.322 1.00 23.14 239 ALA B C 1
ATOM 10835 O O . ALA B 1 239 ? 33.117 13.858 11.677 1.00 24.38 239 ALA B O 1
ATOM 10842 N N . ALA B 1 240 ? 34.558 12.842 13.088 1.00 23.93 240 ALA B N 1
ATOM 10843 C CA . ALA B 1 240 ? 33.754 11.625 13.211 1.00 24.30 240 ALA B CA 1
ATOM 10844 C C . ALA B 1 240 ? 32.430 11.852 13.918 1.00 24.38 240 ALA B C 1
ATOM 10845 O O . ALA B 1 240 ? 31.461 11.123 13.692 1.00 26.29 240 ALA B O 1
ATOM 10852 N N . VAL B 1 241 ? 32.381 12.834 14.812 1.00 23.33 241 VAL B N 1
ATOM 10853 C CA . VAL B 1 241 ? 31.121 13.204 15.454 1.00 22.47 241 VAL B CA 1
ATOM 10854 C C . VAL B 1 241 ? 30.233 13.946 14.448 1.00 21.38 241 VAL B C 1
ATOM 10855 O O . VAL B 1 241 ? 29.050 13.652 14.319 1.00 22.93 241 VAL B O 1
ATOM 10868 N N . GLY B 1 242 ? 30.820 14.888 13.721 1.00 20.36 242 GLY B N 1
ATOM 10869 C CA . GLY B 1 242 ? 30.089 15.628 12.715 1.00 19.80 242 GLY B CA 1
ATOM 10870 C C . GLY B 1 242 ? 30.717 16.953 12.384 1.00 19.19 242 GLY B C 1
ATOM 10871 O O . GLY B 1 242 ? 31.723 17.355 12.976 1.00 18.13 242 GLY B O 1
ATOM 10875 N N . LYS B 1 243 ? 30.111 17.648 11.438 1.00 19.66 243 LYS B N 1
ATOM 10876 C CA . LYS B 1 243 ? 30.654 18.882 10.923 1.00 20.82 243 LYS B CA 1
ATOM 10877 C C . LYS B 1 243 ? 30.656 19.984 11.976 1.00 18.61 243 LYS B C 1
ATOM 10878 O O . LYS B 1 243 ? 31.609 20.744 12.073 1.00 18.74 243 LYS B O 1
ATOM 10897 N N . VAL B 1 244 ? 29.574 20.103 12.738 1.00 17.61 244 VAL B N 1
ATOM 10898 C CA . VAL B 1 244 ? 29.513 21.132 13.765 1.00 16.05 244 VAL B CA 1
ATOM 10899 C C . VAL B 1 244 ? 30.606 20.870 14.794 1.00 15.05 244 VAL B C 1
ATOM 10900 O O . VAL B 1 244 ? 31.309 21.779 15.208 1.00 14.56 244 VAL B O 1
ATOM 10913 N N . CYS B 1 245 ? 30.740 19.617 15.207 1.00 14.78 245 CYS B N 1
ATOM 10914 C CA . CYS B 1 245 ? 31.763 19.265 16.176 1.00 15.38 245 CYS B CA 1
ATOM 10915 C C . CYS B 1 245 ? 33.156 19.601 15.651 1.00 15.09 245 CYS B C 1
ATOM 10916 O O . CYS B 1 245 ? 33.965 20.179 16.370 1.00 14.40 245 CYS B O 1
ATOM 10923 N N . LYS B 1 246 ? 33.440 19.246 14.403 1.00 15.96 246 LYS B N 1
ATOM 10924 C CA . LYS B 1 246 ? 34.725 19.589 13.812 1.00 16.71 246 LYS B CA 1
ATOM 10925 C C . LYS B 1 246 ? 35.020 21.078 13.946 1.00 15.49 246 LYS B C 1
ATOM 10926 O O . LYS B 1 246 ? 36.110 21.497 14.362 1.00 16.46 246 LYS B O 1
ATOM 10945 N N . GLN B 1 247 ? 34.033 21.899 13.613 1.00 14.75 247 GLN B N 1
ATOM 10946 C CA . GLN B 1 247 ? 34.237 23.337 13.679 1.00 14.80 247 GLN B CA 1
ATOM 10947 C C . GLN B 1 247 ? 34.332 23.815 15.130 1.00 13.74 247 GLN B C 1
ATOM 10948 O O . GLN B 1 247 ? 35.136 24.694 15.452 1.00 13.88 247 GLN B O 1
ATOM 10962 N N . ASN B 1 248 ? 33.523 23.240 16.006 1.00 13.11 248 ASN B N 1
ATOM 10963 C CA . ASN B 1 248 ? 33.594 23.601 17.419 1.00 12.59 248 ASN B CA 1
ATOM 10964 C C . ASN B 1 248 ? 34.966 23.331 17.996 1.00 12.72 248 ASN B C 1
ATOM 10965 O O . ASN B 1 248 ? 35.503 24.158 18.727 1.00 12.55 248 ASN B O 1
ATOM 10976 N N . ILE B 1 249 ? 35.537 22.177 17.695 1.00 13.30 249 ILE B N 1
ATOM 10977 C CA . ILE B 1 249 ? 36.833 21.832 18.261 1.00 14.18 249 ILE B CA 1
ATOM 10978 C C . ILE B 1 249 ? 37.904 22.791 17.772 1.00 14.60 249 ILE B C 1
ATOM 10979 O O . ILE B 1 249 ? 38.759 23.203 18.540 1.00 15.05 249 ILE B O 1
ATOM 10995 N N . LYS B 1 250 ? 37.855 23.157 16.503 1.00 14.44 250 LYS B N 1
ATOM 10996 C CA . LYS B 1 250 ? 38.807 24.152 15.991 1.00 15.52 250 LYS B CA 1
ATOM 10997 C C . LYS B 1 250 ? 38.691 25.466 16.776 1.00 14.23 250 LYS B C 1
ATOM 10998 O O . LYS B 1 250 ? 39.694 26.059 17.160 1.00 14.81 250 LYS B O 1
ATOM 11017 N N . VAL B 1 251 ? 37.471 25.924 17.034 1.00 13.57 251 VAL B N 1
ATOM 11018 C CA . VAL B 1 251 ? 37.297 27.153 17.802 1.00 13.39 251 VAL B CA 1
ATOM 11019 C C . VAL B 1 251 ? 37.823 26.995 19.227 1.00 13.09 251 VAL B C 1
ATOM 11020 O O . VAL B 1 251 ? 38.532 27.875 19.747 1.00 13.24 251 VAL B O 1
ATOM 11033 N N . LEU B 1 252 ? 37.511 25.882 19.871 1.00 13.51 252 LEU B N 1
ATOM 11034 C CA . LEU B 1 252 ? 37.987 25.653 21.224 1.00 13.69 252 LEU B CA 1
ATOM 11035 C C . LEU B 1 252 ? 39.521 25.568 21.291 1.00 14.67 252 LEU B C 1
ATOM 11036 O O . LEU B 1 252 ? 40.105 26.067 22.232 1.00 14.19 252 LEU B O 1
ATOM 11052 N N . ARG B 1 253 ? 40.135 24.898 20.317 1.00 14.67 253 ARG B N 1
ATOM 11053 C CA . ARG B 1 253 ? 41.591 24.862 20.213 1.00 15.49 253 ARG B CA 1
ATOM 11054 C C . ARG B 1 253 ? 42.151 26.269 20.116 1.00 15.19 253 ARG B C 1
ATOM 11055 O O . ARG B 1 253 ? 43.185 26.566 20.716 1.00 16.65 253 ARG B O 1
ATOM 11076 N N . GLY B 1 254 ? 41.493 27.137 19.350 1.00 15.32 254 GLY B N 1
ATOM 11077 C CA . GLY B 1 254 ? 41.944 28.499 19.244 1.00 15.73 254 GLY B CA 1
ATOM 11078 C C . GLY B 1 254 ? 41.942 29.184 20.580 1.00 15.04 254 GLY B C 1
ATOM 11079 O O . GLY B 1 254 ? 42.901 29.844 20.934 1.00 16.38 254 GLY B O 1
ATOM 11083 N N . TYR B 1 255 ? 40.867 29.020 21.346 1.00 14.47 255 TYR B N 1
ATOM 11084 C CA . TYR B 1 255 ? 40.822 29.629 22.646 1.00 13.10 255 TYR B CA 1
ATOM 11085 C C . TYR B 1 255 ? 41.877 29.040 23.581 1.00 14.13 255 TYR B C 1
ATOM 11086 O O . TYR B 1 255 ? 42.480 29.767 24.359 1.00 14.92 255 TYR B O 1
ATOM 11104 N N . ALA B 1 256 ? 42.073 27.732 23.533 1.00 14.45 256 ALA B N 1
ATOM 11105 C CA . ALA B 1 256 ? 43.054 27.079 24.398 1.00 15.41 256 ALA B CA 1
ATOM 11106 C C . ALA B 1 256 ? 44.478 27.550 24.087 1.00 16.11 256 ALA B C 1
ATOM 11107 O O . ALA B 1 256 ? 45.358 27.408 24.936 1.00 18.19 256 ALA B O 1
ATOM 11114 N N . ASP B 1 257 ? 44.702 28.069 22.881 1.00 15.60 257 ASP B N 1
ATOM 11115 C CA . ASP B 1 257 ? 46.019 28.567 22.481 1.00 15.84 257 ASP B CA 1
ATOM 11116 C C . ASP B 1 257 ? 46.261 30.018 22.904 1.00 16.12 257 ASP B C 1
ATOM 11117 O O . ASP B 1 257 ? 47.342 30.533 22.704 1.00 18.35 257 ASP B O 1
ATOM 11126 N N . ARG B 1 258 ? 45.276 30.676 23.497 1.00 16.76 258 ARG B N 1
ATOM 11127 C CA . ARG B 1 258 ? 45.367 32.084 23.831 1.00 18.42 258 ARG B CA 1
ATOM 11128 C C . ARG B 1 258 ? 45.675 32.302 25.286 1.00 19.25 258 ARG B C 1
ATOM 11129 O O . ARG B 1 258 ? 44.955 31.834 26.156 1.00 21.78 258 ARG B O 1
ATOM 11150 N N . GLU B 1 259 ? 46.697 33.091 25.565 1.00 19.04 259 GLU B N 1
ATOM 11151 C CA . GLU B 1 259 ? 47.060 33.337 26.942 1.00 19.61 259 GLU B CA 1
ATOM 11152 C C . GLU B 1 259 ? 46.127 34.392 27.512 1.00 20.32 259 GLU B C 1
ATOM 11153 O O . GLU B 1 259 ? 45.896 35.411 26.891 1.00 20.05 259 GLU B O 1
ATOM 11165 N N . PRO B 1 260 ? 45.520 34.104 28.660 1.00 22.23 260 PRO B N 1
ATOM 11166 C CA . PRO B 1 260 ? 44.634 35.062 29.304 1.00 23.58 260 PRO B CA 1
ATOM 11167 C C . PRO B 1 260 ? 45.369 36.311 29.669 1.00 24.68 260 PRO B C 1
ATOM 11168 O O . PRO B 1 260 ? 46.590 36.251 29.895 1.00 24.87 260 PRO B O 1
ATOM 11179 N N . ARG B 1 261 ? 44.671 37.435 29.706 1.00 26.00 261 ARG B N 1
ATOM 11180 C CA . ARG B 1 261 ? 45.262 38.661 30.180 1.00 27.45 261 ARG B CA 1
ATOM 11181 C C . ARG B 1 261 ? 44.731 38.969 31.563 1.00 28.11 261 ARG B C 1
ATOM 11182 O O . ARG B 1 261 ? 43.591 39.417 31.699 1.00 28.64 261 ARG B O 1
ATOM 11203 N N . PRO B 1 262 ? 45.549 38.787 32.592 1.00 28.62 262 PRO B N 1
ATOM 11204 C CA . PRO B 1 262 ? 45.104 39.066 33.965 1.00 29.43 262 PRO B CA 1
ATOM 11205 C C . PRO B 1 262 ? 44.111 40.254 34.235 1.00 29.80 262 PRO B C 1
ATOM 11206 O O . PRO B 1 262 ? 43.340 40.068 35.183 1.00 30.68 262 PRO B O 1
ATOM 11217 N N . GLY B 1 263 ? 44.077 41.365 33.471 1.00 30.05 263 GLY B N 1
ATOM 11218 C CA . GLY B 1 263 ? 43.093 42.463 33.680 1.00 28.10 263 GLY B CA 1
ATOM 11219 C C . GLY B 1 263 ? 41.661 42.311 33.070 1.00 26.78 263 GLY B C 1
ATOM 11220 O O . GLY B 1 263 ? 40.739 43.139 33.207 1.00 27.19 263 GLY B O 1
ATOM 11224 N N . HIS B 1 264 ? 41.447 41.210 32.391 1.00 23.30 264 HIS B N 1
ATOM 11225 C CA . HIS B 1 264 ? 40.161 40.954 31.755 1.00 20.36 264 HIS B CA 1
ATOM 11226 C C . HIS B 1 264 ? 39.313 40.024 32.614 1.00 18.52 264 HIS B C 1
ATOM 11227 O O . HIS B 1 264 ? 39.844 39.251 33.429 1.00 19.84 264 HIS B O 1
ATOM 11242 N N . ARG B 1 265 ? 37.988 40.104 32.437 1.00 16.13 265 ARG B N 1
ATOM 11243 C CA . ARG B 1 265 ? 37.076 39.177 33.080 1.00 14.99 265 ARG B CA 1
ATOM 11244 C C . ARG B 1 265 ? 37.297 37.824 32.370 1.00 13.99 265 ARG B C 1
ATOM 11245 O O . ARG B 1 265 ? 37.873 37.769 31.273 1.00 15.12 265 ARG B O 1
ATOM 11266 N N . ARG B 1 266 ? 36.842 36.742 32.986 1.00 13.69 266 ARG B N 1
ATOM 11267 C CA . ARG B 1 266 ? 37.164 35.407 32.491 1.00 13.40 266 ARG B CA 1
ATOM 11268 C C . ARG B 1 266 ? 35.898 34.584 32.267 1.00 12.21 266 ARG B C 1
ATOM 11269 O O . ARG B 1 266 ? 35.078 34.492 33.168 1.00 12.67 266 ARG B O 1
ATOM 11290 N N . MET B 1 267 ? 35.843 33.924 31.110 1.00 12.43 267 MET B N 1
ATOM 11291 C CA . MET B 1 267 ? 34.819 32.928 30.827 1.00 11.43 267 MET B CA 1
ATOM 11292 C C . MET B 1 267 ? 35.583 31.604 30.674 1.00 11.29 267 MET B C 1
ATOM 11293 O O . MET B 1 267 ? 36.249 31.395 29.661 1.00 12.18 267 MET B O 1
ATOM 11307 N N . VAL B 1 268 ? 35.500 30.747 31.690 1.00 11.61 268 VAL B N 1
ATOM 11308 C CA . VAL B 1 268 ? 36.333 29.558 31.781 1.00 12.16 268 VAL B CA 1
ATOM 11309 C C . VAL B 1 268 ? 35.500 28.342 31.429 1.00 11.92 268 VAL B C 1
ATOM 11310 O O . VAL B 1 268 ? 34.406 28.176 31.931 1.00 13.66 268 VAL B O 1
ATOM 11323 N N . PHE B 1 269 ? 36.021 27.480 30.582 1.00 11.78 269 PHE B N 1
ATOM 11324 C CA . PHE B 1 269 ? 35.359 26.221 30.259 1.00 11.76 269 PHE B CA 1
ATOM 11325 C C . PHE B 1 269 ? 36.068 25.067 30.946 1.00 11.93 269 PHE B C 1
ATOM 11326 O O . PHE B 1 269 ? 37.257 24.865 30.763 1.00 14.02 269 PHE B O 1
ATOM 11343 N N . ARG B 1 270 ? 35.317 24.304 31.723 1.00 11.92 270 ARG B N 1
ATOM 11344 C CA . ARG B 1 270 ? 35.774 23.096 32.388 1.00 12.52 270 ARG B CA 1
ATOM 11345 C C . ARG B 1 270 ? 34.885 21.961 31.893 1.00 12.56 270 ARG B C 1
ATOM 11346 O O . ARG B 1 270 ? 33.676 21.999 32.016 1.00 13.70 270 ARG B O 1
ATOM 11367 N N . PHE B 1 271 ? 35.497 20.948 31.325 1.00 12.44 271 PHE B N 1
ATOM 11368 C CA . PHE B 1 271 ? 34.811 19.761 30.864 1.00 12.46 271 PHE B CA 1
ATOM 11369 C C . PHE B 1 271 ? 35.056 18.590 31.816 1.00 12.17 271 PHE B C 1
ATOM 11370 O O . PHE B 1 271 ? 35.850 18.677 32.759 1.00 13.17 271 PHE B O 1
ATOM 11387 N N . LEU B 1 272 ? 34.346 17.500 31.564 1.00 12.19 272 LEU B N 1
ATOM 11388 C CA . LEU B 1 272 ? 34.491 16.293 32.368 1.00 12.96 272 LEU B CA 1
ATOM 11389 C C . LEU B 1 272 ? 34.351 16.591 33.860 1.00 12.80 272 LEU B C 1
ATOM 11390 O O . LEU B 1 272 ? 35.069 16.046 34.695 1.00 14.08 272 LEU B O 1
ATOM 11406 N N . THR B 1 273 ? 33.379 17.447 34.183 1.00 12.94 273 THR B N 1
ATOM 11407 C CA . THR B 1 273 ? 33.170 17.905 35.536 1.00 13.49 273 THR B CA 1
ATOM 11408 C C . THR B 1 273 ? 31.681 17.991 35.861 1.00 13.25 273 THR B C 1
ATOM 11409 O O . THR B 1 273 ? 30.905 18.506 35.078 1.00 12.32 273 THR B O 1
ATOM 11420 N N . SER B 1 274 ? 31.302 17.500 37.035 1.00 14.01 274 SER B N 1
ATOM 11421 C CA . SER B 1 274 ? 29.928 17.583 37.500 1.00 13.83 274 SER B CA 1
ATOM 11422 C C . SER B 1 274 ? 29.829 18.301 38.830 1.00 13.69 274 SER B C 1
ATOM 11423 O O . SER B 1 274 ? 30.709 18.167 39.682 1.00 15.07 274 SER B O 1
ATOM 11431 N N . PRO B 1 275 ? 28.723 19.014 39.044 1.00 13.23 275 PRO B N 1
ATOM 11432 C CA . PRO B 1 275 ? 28.471 19.588 40.362 1.00 13.62 275 PRO B CA 1
ATOM 11433 C C . PRO B 1 275 ? 27.958 18.499 41.304 1.00 14.40 275 PRO B C 1
ATOM 11434 O O . PRO B 1 275 ? 27.041 17.761 40.977 1.00 15.01 275 PRO B O 1
ATOM 11445 N N . ILE B 1 276 ? 28.595 18.397 42.468 1.00 14.78 276 ILE B N 1
ATOM 11446 C CA . ILE B 1 276 ? 28.273 17.366 43.440 1.00 15.20 276 ILE B CA 1
ATOM 11447 C C . ILE B 1 276 ? 27.380 17.906 44.540 1.00 15.50 276 ILE B C 1
ATOM 11448 O O . ILE B 1 276 ? 26.439 17.237 44.969 1.00 16.81 276 ILE B O 1
ATOM 11464 N N . GLU B 1 277 ? 27.699 19.104 45.012 1.00 15.69 277 GLU B N 1
ATOM 11465 C CA . GLU B 1 277 ? 26.978 19.728 46.096 1.00 16.63 277 GLU B CA 1
ATOM 11466 C C . GLU B 1 277 ? 27.220 21.228 46.061 1.00 16.26 277 GLU B C 1
ATOM 11467 O O . GLU B 1 277 ? 28.310 21.663 45.715 1.00 16.77 277 GLU B O 1
ATOM 11479 N N . ILE B 1 278 ? 26.227 22.014 46.455 1.00 16.35 278 ILE B N 1
ATOM 11480 C CA . ILE B 1 278 ? 26.370 23.448 46.555 1.00 16.62 278 ILE B CA 1
ATOM 11481 C C . ILE B 1 278 ? 26.312 23.732 48.055 1.00 17.50 278 ILE B C 1
ATOM 11482 O O . ILE B 1 278 ? 25.433 23.223 48.750 1.00 17.92 278 ILE B O 1
ATOM 11498 N N . LYS B 1 279 ? 27.259 24.517 48.552 1.00 18.49 279 LYS B N 1
ATOM 11499 C CA . LYS B 1 279 ? 27.417 24.711 49.992 1.00 19.32 279 LYS B CA 1
ATOM 11500 C C . LYS B 1 279 ? 27.334 26.175 50.362 1.00 20.17 279 LYS B C 1
ATOM 11501 O O . LYS B 1 279 ? 27.665 27.076 49.578 1.00 20.22 279 LYS B O 1
ATOM 11520 N N . GLY B 1 280 ? 26.887 26.424 51.585 1.00 21.82 280 GLY B N 1
ATOM 11521 C CA . GLY B 1 280 ? 26.804 27.775 52.078 1.00 23.57 280 GLY B CA 1
ATOM 11522 C C . GLY B 1 280 ? 25.873 27.884 53.256 1.00 25.90 280 GLY B C 1
ATOM 11523 O O . GLY B 1 280 ? 24.957 27.085 53.403 1.00 25.70 280 GLY B O 1
ATOM 11527 N N . LYS B 1 281 ? 26.122 28.894 54.078 1.00 28.33 281 LYS B N 1
ATOM 11528 C CA . LYS B 1 281 ? 25.265 29.206 55.197 1.00 30.29 281 LYS B CA 1
ATOM 11529 C C . LYS B 1 281 ? 24.344 30.310 54.708 1.00 30.19 281 LYS B C 1
ATOM 11530 O O . LYS B 1 281 ? 24.771 31.452 54.472 1.00 32.52 281 LYS B O 1
ATOM 11549 N N . ARG B 1 282 ? 23.093 29.952 54.511 1.00 29.39 282 ARG B N 1
ATOM 11550 C CA . ARG B 1 282 ? 22.072 30.890 54.093 1.00 29.12 282 ARG B CA 1
ATOM 11551 C C . ARG B 1 282 ? 22.075 31.228 52.607 1.00 26.61 282 ARG B C 1
ATOM 11552 O O . ARG B 1 282 ? 21.056 31.656 52.107 1.00 26.23 282 ARG B O 1
ATOM 11573 N N . LYS B 1 283 ? 23.216 31.092 51.925 1.00 24.46 283 LYS B N 1
ATOM 11574 C CA . LYS B 1 283 ? 23.294 31.387 50.491 1.00 22.58 283 LYS B CA 1
ATOM 11575 C C . LYS B 1 283 ? 24.483 30.652 49.900 1.00 20.28 283 LYS B C 1
ATOM 11576 O O . LYS B 1 283 ? 25.330 30.141 50.625 1.00 20.49 283 LYS B O 1
ATOM 11595 N N . VAL B 1 284 ? 24.563 30.596 48.568 1.00 18.45 284 VAL B N 1
ATOM 11596 C CA . VAL B 1 284 ? 25.672 29.910 47.932 1.00 17.17 284 VAL B CA 1
ATOM 11597 C C . VAL B 1 284 ? 26.991 30.579 48.257 1.00 17.45 284 VAL B C 1
ATOM 11598 O O . VAL B 1 284 ? 27.128 31.789 48.102 1.00 17.70 284 VAL B O 1
ATOM 11611 N N . GLU B 1 285 ? 27.952 29.765 48.685 1.00 17.82 285 GLU B N 1
ATOM 11612 C CA . GLU B 1 285 ? 29.312 30.224 48.986 1.00 18.14 285 GLU B CA 1
ATOM 11613 C C . GLU B 1 285 ? 30.377 29.419 48.250 1.00 17.11 285 GLU B C 1
ATOM 11614 O O . GLU B 1 285 ? 31.467 29.916 47.989 1.00 18.23 285 GLU B O 1
ATOM 11626 N N . ARG B 1 286 ? 30.103 28.151 47.975 1.00 17.71 286 ARG B N 1
ATOM 11627 C CA . ARG B 1 286 ? 31.064 27.315 47.284 1.00 17.97 286 ARG B CA 1
ATOM 11628 C C . ARG B 1 286 ? 30.346 26.165 46.612 1.00 16.82 286 ARG B C 1
ATOM 11629 O O . ARG B 1 286 ? 29.206 25.838 46.958 1.00 17.49 286 ARG B O 1
ATOM 11650 N N . ILE B 1 287 ? 31.008 25.570 45.643 1.00 16.13 287 ILE B N 1
ATOM 11651 C CA . ILE B 1 287 ? 30.455 24.417 44.957 1.00 15.91 287 ILE B CA 1
ATOM 11652 C C . ILE B 1 287 ? 31.517 23.318 44.944 1.00 16.20 287 ILE B C 1
ATOM 11653 O O . ILE B 1 287 ? 32.694 23.578 44.740 1.00 18.59 287 ILE B O 1
ATOM 11669 N N . VAL B 1 288 ? 31.066 22.103 45.205 1.00 16.59 288 VAL B N 1
ATOM 11670 C CA . VAL B 1 288 ? 31.910 20.940 45.136 1.00 16.47 288 VAL B CA 1
ATOM 11671 C C . VAL B 1 288 ? 31.759 20.359 43.726 1.00 16.31 288 VAL B C 1
ATOM 11672 O O . VAL B 1 288 ? 30.645 20.143 43.259 1.00 16.41 288 VAL B O 1
ATOM 11685 N N . LEU B 1 289 ? 32.880 20.191 43.036 1.00 16.13 289 LEU B N 1
ATOM 11686 C CA . LEU B 1 289 ? 32.953 19.639 41.692 1.00 16.42 289 LEU B CA 1
ATOM 11687 C C . LEU B 1 289 ? 33.635 18.280 41.699 1.00 16.32 289 LEU B C 1
ATOM 11688 O O . LEU B 1 289 ? 34.592 18.055 42.447 1.00 17.85 289 LEU B O 1
ATOM 11704 N N . GLY B 1 290 ? 33.139 17.385 40.858 1.00 15.78 290 GLY B N 1
ATOM 11705 C CA . GLY B 1 290 ? 33.719 16.071 40.698 1.00 15.91 290 GLY B CA 1
ATOM 11706 C C . GLY B 1 290 ? 34.211 15.873 39.281 1.00 15.22 290 GLY B C 1
ATOM 11707 O O . GLY B 1 290 ? 33.601 16.356 38.320 1.00 16.14 290 GLY B O 1
ATOM 11711 N N . ARG B 1 291 ? 35.315 15.152 39.141 1.00 15.12 291 ARG B N 1
ATOM 11712 C CA . ARG B 1 291 ? 35.846 14.825 37.824 1.00 15.54 291 ARG B CA 1
ATOM 11713 C C . ARG B 1 291 ? 35.192 13.561 37.304 1.00 15.26 291 ARG B C 1
ATOM 11714 O O . ARG B 1 291 ? 35.019 12.586 38.046 1.00 17.04 291 ARG B O 1
ATOM 11735 N N . ASN B 1 292 ? 34.888 13.572 36.013 1.00 14.99 292 ASN B N 1
ATOM 11736 C CA . ASN B 1 292 ? 34.321 12.425 35.322 1.00 14.48 292 ASN B CA 1
ATOM 11737 C C . ASN B 1 292 ? 35.296 11.869 34.308 1.00 14.49 292 ASN B C 1
ATOM 11738 O O . ASN B 1 292 ? 36.171 12.574 33.836 1.00 15.54 292 ASN B O 1
ATOM 11749 N N . GLU B 1 293 ? 35.089 10.615 33.942 1.00 15.40 293 GLU B N 1
ATOM 11750 C CA . GLU B 1 293 ? 35.709 10.021 32.778 1.00 16.09 293 GLU B CA 1
ATOM 11751 C C . GLU B 1 293 ? 34.598 9.600 31.817 1.00 14.99 293 GLU B C 1
ATOM 11752 O O . GLU B 1 293 ? 33.443 9.438 32.232 1.00 17.70 293 GLU B O 1
ATOM 11764 N N . LEU B 1 294 ? 34.935 9.476 30.544 1.00 14.71 294 LEU B N 1
ATOM 11765 C CA . LEU B 1 294 ? 33.975 9.045 29.527 1.00 14.93 294 LEU B CA 1
ATOM 11766 C C . LEU B 1 294 ? 34.048 7.540 29.367 1.00 14.89 294 LEU B C 1
ATOM 11767 O O . LEU B 1 294 ? 35.119 6.971 29.217 1.00 15.73 294 LEU B O 1
ATOM 11783 N N . VAL B 1 295 ? 32.876 6.914 29.369 1.00 15.22 295 VAL B N 1
ATOM 11784 C CA A VAL B 1 295 ? 32.776 5.468 29.245 0.33 15.70 295 VAL B CA 1
ATOM 11785 C CA B VAL B 1 295 ? 32.779 5.468 29.228 0.33 15.75 295 VAL B CA 1
ATOM 11786 C CA C VAL B 1 295 ? 32.778 5.465 29.237 0.33 15.88 295 VAL B CA 1
ATOM 11787 C C . VAL B 1 295 ? 31.604 5.115 28.343 1.00 15.89 295 VAL B C 1
ATOM 11788 O O . VAL B 1 295 ? 30.573 5.782 28.367 1.00 16.43 295 VAL B O 1
ATOM 11823 N N . SER B 1 296 ? 31.763 4.079 27.534 1.00 16.82 296 SER B N 1
ATOM 11824 C CA A SER B 1 296 ? 30.660 3.578 26.723 0.50 17.74 296 SER B CA 1
ATOM 11825 C CA B SER B 1 296 ? 30.654 3.581 26.720 0.50 17.89 296 SER B CA 1
ATOM 11826 C C . SER B 1 296 ? 29.587 2.996 27.625 1.00 17.83 296 SER B C 1
ATOM 11827 O O . SER B 1 296 ? 29.885 2.235 28.524 1.00 17.54 296 SER B O 1
ATOM 11841 N N . ASP B 1 297 ? 28.328 3.377 27.405 1.00 18.14 297 ASP B N 1
ATOM 11842 C CA . ASP B 1 297 ? 27.237 2.855 28.231 1.00 18.56 297 ASP B CA 1
ATOM 11843 C C . ASP B 1 297 ? 26.474 1.681 27.578 1.00 17.00 297 ASP B C 1
ATOM 11844 O O . ASP B 1 297 ? 25.580 1.093 28.195 1.00 17.48 297 ASP B O 1
ATOM 11853 N N . GLY B 1 298 ? 26.859 1.350 26.349 1.00 16.16 298 GLY B N 1
ATOM 11854 C CA . GLY B 1 298 ? 26.191 0.295 25.618 1.00 15.46 298 GLY B CA 1
ATOM 11855 C C . GLY B 1 298 ? 25.042 0.779 24.751 1.00 15.73 298 GLY B C 1
ATOM 11856 O O . GLY B 1 298 ? 24.459 -0.018 24.012 1.00 16.80 298 GLY B O 1
ATOM 11860 N N . SER B 1 299 ? 24.709 2.065 24.835 1.00 16.57 299 SER B N 1
ATOM 11861 C CA . SER B 1 299 ? 23.621 2.635 24.041 1.00 18.29 299 SER B CA 1
ATOM 11862 C C . SER B 1 299 ? 24.080 3.197 22.720 1.00 19.75 299 SER B C 1
ATOM 11863 O O . SER B 1 299 ? 23.252 3.631 21.909 1.00 21.06 299 SER B O 1
ATOM 11871 N N . GLY B 1 300 ? 25.390 3.251 22.516 1.00 20.73 300 GLY B N 1
ATOM 11872 C CA . GLY B 1 300 ? 25.978 3.807 21.311 1.00 22.91 300 GLY B CA 1
ATOM 11873 C C . GLY B 1 300 ? 26.616 5.163 21.541 1.00 23.69 300 GLY B C 1
ATOM 11874 O O . GLY B 1 300 ? 26.955 5.878 20.599 1.00 26.02 300 GLY B O 1
ATOM 11878 N N . ARG B 1 301 ? 26.801 5.508 22.799 1.00 23.73 301 ARG B N 1
ATOM 11879 C CA . ARG B 1 301 ? 27.335 6.797 23.154 1.00 23.39 301 ARG B CA 1
ATOM 11880 C C . ARG B 1 301 ? 28.265 6.658 24.330 1.00 22.94 301 ARG B C 1
ATOM 11881 O O . ARG B 1 301 ? 28.356 5.597 24.963 1.00 22.89 301 ARG B O 1
ATOM 11902 N N . VAL B 1 302 ? 28.934 7.757 24.663 1.00 22.64 302 VAL B N 1
ATOM 11903 C CA . VAL B 1 302 ? 29.694 7.761 25.876 1.00 22.18 302 VAL B CA 1
ATOM 11904 C C . VAL B 1 302 ? 28.943 8.620 26.865 1.00 19.46 302 VAL B C 1
ATOM 11905 O O . VAL B 1 302 ? 28.227 9.590 26.556 1.00 20.55 302 VAL B O 1
ATOM 11918 N N . ALA B 1 303 ? 29.074 8.174 28.079 1.00 17.13 303 ALA B N 1
ATOM 11919 C CA . ALA B 1 303 ? 28.513 8.799 29.231 1.00 16.87 303 ALA B CA 1
ATOM 11920 C C . ALA B 1 303 ? 29.617 9.188 30.186 1.00 15.35 303 ALA B C 1
ATOM 11921 O O . ALA B 1 303 ? 30.711 8.614 30.184 1.00 16.95 303 ALA B O 1
ATOM 11928 N N . ALA B 1 304 ? 29.294 10.139 31.046 1.00 15.78 304 ALA B N 1
ATOM 11929 C CA . ALA B 1 304 ? 30.177 10.562 32.112 1.00 15.27 304 ALA B CA 1
ATOM 11930 C C . ALA B 1 304 ? 30.041 9.619 33.305 1.00 15.68 304 ALA B C 1
ATOM 11931 O O . ALA B 1 304 ? 28.927 9.275 33.717 1.00 17.67 304 ALA B O 1
ATOM 11938 N N . LYS B 1 305 ? 31.190 9.230 33.856 1.00 16.49 305 LYS B N 1
ATOM 11939 C CA . LYS B 1 305 ? 31.243 8.385 35.037 1.00 17.53 305 LYS B CA 1
ATOM 11940 C C . LYS B 1 305 ? 32.128 9.078 36.057 1.00 17.01 305 LYS B C 1
ATOM 11941 O O . LYS B 1 305 ? 33.249 9.460 35.743 1.00 17.86 305 LYS B O 1
ATOM 11960 N N . ASP B 1 306 ? 31.608 9.280 37.249 1.00 17.73 306 ASP B N 1
ATOM 11961 C CA . ASP B 1 306 ? 32.315 9.936 38.331 1.00 18.24 306 ASP B CA 1
ATOM 11962 C C . ASP B 1 306 ? 33.543 9.140 38.725 1.00 18.98 306 ASP B C 1
ATOM 11963 O O . ASP B 1 306 ? 33.457 7.913 38.893 1.00 20.34 306 ASP B O 1
ATOM 11972 N N . THR B 1 307 ? 34.667 9.838 38.867 1.00 19.03 307 THR B N 1
ATOM 11973 C CA . THR B 1 307 ? 35.921 9.219 39.323 1.00 20.00 307 THR B CA 1
ATOM 11974 C C . THR B 1 307 ? 36.033 9.257 40.824 1.00 20.39 307 THR B C 1
ATOM 11975 O O . THR B 1 307 ? 36.906 8.577 41.394 1.00 22.07 307 THR B O 1
ATOM 11986 N N . GLY B 1 308 ? 35.194 10.042 41.484 1.00 20.53 308 GLY B N 1
ATOM 11987 C CA . GLY B 1 308 ? 35.239 10.232 42.920 1.00 21.19 308 GLY B CA 1
ATOM 11988 C C . GLY B 1 308 ? 36.121 11.381 43.364 1.00 20.92 308 GLY B C 1
ATOM 11989 O O . GLY B 1 308 ? 36.090 11.769 44.534 1.00 22.59 308 GLY B O 1
ATOM 11993 N N . GLU B 1 309 ? 36.927 11.928 42.469 1.00 20.73 309 GLU B N 1
ATOM 11994 C CA . GLU B 1 309 ? 37.756 13.072 42.830 1.00 21.17 309 GLU B CA 1
ATOM 11995 C C . GLU B 1 309 ? 36.905 14.298 43.024 1.00 20.43 309 GLU B C 1
ATOM 11996 O O . GLU B 1 309 ? 35.922 14.499 42.322 1.00 20.25 309 GLU B O 1
ATOM 12008 N N . ARG B 1 310 ? 37.287 15.114 43.983 1.00 20.38 310 ARG B N 1
ATOM 12009 C CA . ARG B 1 310 ? 36.540 16.280 44.373 1.00 21.06 310 ARG B CA 1
ATOM 12010 C C . ARG B 1 310 ? 37.423 17.507 44.483 1.00 21.52 310 ARG B C 1
ATOM 12011 O O . ARG B 1 310 ? 38.622 17.420 44.828 1.00 23.20 310 ARG B O 1
ATOM 12032 N N . GLU B 1 311 ? 36.816 18.655 44.228 1.00 21.65 311 GLU B N 1
ATOM 12033 C CA . GLU B 1 311 ? 37.455 19.939 44.414 1.00 22.36 311 GLU B CA 1
ATOM 12034 C C . GLU B 1 311 ? 36.346 20.870 44.837 1.00 21.02 311 GLU B C 1
ATOM 12035 O O . GLU B 1 311 ? 35.172 20.663 44.508 1.00 21.36 311 GLU B O 1
ATOM 12047 N N . GLU B 1 312 ? 36.691 21.892 45.595 1.00 20.66 312 GLU B N 1
ATOM 12048 C CA . GLU B 1 312 ? 35.724 22.872 46.031 1.00 21.88 312 GLU B CA 1
ATOM 12049 C C . GLU B 1 312 ? 36.171 24.201 45.446 1.00 21.64 312 GLU B C 1
ATOM 12050 O O . GLU B 1 312 ? 37.357 24.578 45.510 1.00 23.37 312 GLU B O 1
ATOM 12062 N N . LEU B 1 313 ? 35.204 24.906 44.862 1.00 21.92 313 LEU B N 1
ATOM 12063 C CA . LEU B 1 313 ? 35.432 26.168 44.190 1.00 22.03 313 LEU B CA 1
ATOM 12064 C C . LEU B 1 313 ? 34.524 27.226 44.837 1.00 21.42 313 LEU B C 1
ATOM 12065 O O . LEU B 1 313 ? 33.309 27.038 44.887 1.00 21.51 313 LEU B O 1
ATOM 12081 N N . PRO B 1 314 ? 35.089 28.301 45.384 1.00 20.63 314 PRO B N 1
ATOM 12082 C CA . PRO B 1 314 ? 34.267 29.393 45.910 1.00 20.14 314 PRO B CA 1
ATOM 12083 C C . PRO B 1 314 ? 33.404 29.983 44.799 1.00 18.25 314 PRO B C 1
ATOM 12084 O O . PRO B 1 314 ? 33.916 30.132 43.697 1.00 18.76 314 PRO B O 1
ATOM 12095 N N . ALA B 1 315 ? 32.144 30.286 45.088 1.00 16.64 315 ALA B N 1
ATOM 12096 C CA . ALA B 1 315 ? 31.218 30.807 44.080 1.00 15.76 315 ALA B CA 1
ATOM 12097 C C . ALA B 1 315 ? 30.050 31.422 44.781 1.00 14.74 315 ALA B C 1
ATOM 12098 O O . ALA B 1 315 ? 29.650 30.965 45.848 1.00 15.78 315 ALA B O 1
ATOM 12105 N N . GLN B 1 316 ? 29.485 32.453 44.180 1.00 14.32 316 GLN B N 1
ATOM 12106 C CA . GLN B 1 316 ? 28.362 33.159 44.803 1.00 14.28 316 GLN B CA 1
ATOM 12107 C C . GLN B 1 316 ? 27.071 33.082 44.004 1.00 13.95 316 GLN B C 1
ATOM 12108 O O . GLN B 1 316 ? 26.027 33.513 44.480 1.00 14.44 316 GLN B O 1
ATOM 12122 N N . LEU B 1 317 ? 27.128 32.518 42.802 1.00 13.09 317 LEU B N 1
ATOM 12123 C CA . LEU B 1 317 ? 25.950 32.319 41.964 1.00 12.72 317 LEU B CA 1
ATOM 12124 C C . LEU B 1 317 ? 26.177 31.037 41.225 1.00 11.97 317 LEU B C 1
ATOM 12125 O O . LEU B 1 317 ? 27.259 30.856 40.650 1.00 12.64 317 LEU B O 1
ATOM 12141 N N . VAL B 1 318 ? 25.179 30.155 41.230 1.00 11.51 318 VAL B N 1
ATOM 12142 C CA . VAL B 1 318 ? 25.222 28.940 40.420 1.00 11.29 318 VAL B CA 1
ATOM 12143 C C . VAL B 1 318 ? 23.957 28.976 39.570 1.00 11.20 318 VAL B C 1
ATOM 12144 O O . VAL B 1 318 ? 22.853 29.076 40.104 1.00 11.92 318 VAL B O 1
ATOM 12157 N N . VAL B 1 319 ? 24.140 28.926 38.264 1.00 10.59 319 VAL B N 1
ATOM 12158 C CA . VAL B 1 319 ? 23.029 28.857 37.321 1.00 10.26 319 VAL B CA 1
ATOM 12159 C C . VAL B 1 319 ? 23.090 27.495 36.632 1.00 9.99 319 VAL B C 1
ATOM 12160 O O . VAL B 1 319 ? 24.036 27.189 35.937 1.00 10.70 319 VAL B O 1
ATOM 12173 N N . ARG B 1 320 ? 22.060 26.685 36.837 1.00 9.88 320 ARG B N 1
ATOM 12174 C CA . ARG B 1 320 ? 21.978 25.413 36.132 1.00 9.57 320 ARG B CA 1
ATOM 12175 C C . ARG B 1 320 ? 21.331 25.628 34.772 1.00 9.26 320 ARG B C 1
ATOM 12176 O O . ARG B 1 320 ? 20.219 26.094 34.690 1.00 9.50 320 ARG B O 1
ATOM 12197 N N . SER B 1 321 ? 22.081 25.293 33.730 1.00 9.26 321 SER B N 1
ATOM 12198 C CA . SER B 1 321 ? 21.581 25.356 32.370 1.00 9.13 321 SER B CA 1
ATOM 12199 C C . SER B 1 321 ? 21.609 23.948 31.816 1.00 9.11 321 SER B C 1
ATOM 12200 O O . SER B 1 321 ? 22.336 23.622 30.868 1.00 9.07 321 SER B O 1
ATOM 12208 N N . VAL B 1 322 ? 20.789 23.098 32.428 1.00 9.49 322 VAL B N 1
ATOM 12209 C CA . VAL B 1 322 ? 20.781 21.668 32.103 1.00 10.05 322 VAL B CA 1
ATOM 12210 C C . VAL B 1 322 ? 19.472 21.273 31.432 1.00 9.57 322 VAL B C 1
ATOM 12211 O O . VAL B 1 322 ? 19.074 20.114 31.423 1.00 10.38 322 VAL B O 1
ATOM 12224 N N . GLY B 1 323 ? 18.853 22.271 30.799 1.00 9.41 323 GLY B N 1
ATOM 12225 C CA . GLY B 1 323 ? 17.634 22.054 30.035 1.00 9.32 323 GLY B CA 1
ATOM 12226 C C . GLY B 1 323 ? 16.408 22.678 30.628 1.00 8.93 323 GLY B C 1
ATOM 12227 O O . GLY B 1 323 ? 16.263 22.780 31.843 1.00 9.29 323 GLY B O 1
ATOM 12231 N N . TYR B 1 324 ? 15.530 23.122 29.732 1.00 8.57 324 TYR B N 1
ATOM 12232 C CA . TYR B 1 324 ? 14.182 23.523 30.084 1.00 8.34 324 TYR B CA 1
ATOM 12233 C C . TYR B 1 324 ? 13.365 22.235 30.314 1.00 8.52 324 TYR B C 1
ATOM 12234 O O . TYR B 1 324 ? 13.847 21.140 30.054 1.00 8.71 324 TYR B O 1
ATOM 12252 N N . ARG B 1 325 ? 12.135 22.389 30.772 1.00 9.04 325 ARG B N 1
ATOM 12253 C CA . ARG B 1 325 ? 11.289 21.257 31.111 1.00 8.78 325 ARG B CA 1
ATOM 12254 C C . ARG B 1 325 ? 9.838 21.674 31.052 1.00 8.63 325 ARG B C 1
ATOM 12255 O O . ARG B 1 325 ? 9.459 22.728 31.558 1.00 9.64 325 ARG B O 1
ATOM 12276 N N . GLY B 1 326 ? 9.014 20.807 30.493 1.00 8.50 326 GLY B N 1
ATOM 12277 C CA . GLY B 1 326 ? 7.599 21.049 30.443 1.00 9.27 326 GLY B CA 1
ATOM 12278 C C . GLY B 1 326 ? 6.940 20.979 31.795 1.00 9.74 326 GLY B C 1
ATOM 12279 O O . GLY B 1 326 ? 7.458 20.380 32.702 1.00 10.72 326 GLY B O 1
ATOM 12283 N N . VAL B 1 327 ? 5.773 21.587 31.882 1.00 10.56 327 VAL B N 1
ATOM 12284 C CA . VAL B 1 327 ? 4.941 21.551 33.076 1.00 12.01 327 VAL B CA 1
ATOM 12285 C C . VAL B 1 327 ? 3.596 20.965 32.696 1.00 11.77 327 VAL B C 1
ATOM 12286 O O . VAL B 1 327 ? 3.105 21.204 31.596 1.00 11.43 327 VAL B O 1
ATOM 12299 N N . PRO B 1 328 ? 2.950 20.245 33.615 1.00 12.41 328 PRO B N 1
ATOM 12300 C CA . PRO B 1 328 ? 1.640 19.684 33.277 1.00 13.22 328 PRO B CA 1
ATOM 12301 C C . PRO B 1 328 ? 0.614 20.773 33.097 1.00 12.75 328 PRO B C 1
ATOM 12302 O O . PRO B 1 328 ? 0.635 21.796 33.758 1.00 13.59 328 PRO B O 1
ATOM 12313 N N . THR B 1 329 ? -0.301 20.500 32.189 1.00 13.05 329 THR B N 1
ATOM 12314 C CA . THR B 1 329 ? -1.467 21.344 32.008 1.00 13.43 329 THR B CA 1
ATOM 12315 C C . THR B 1 329 ? -2.639 20.601 32.632 1.00 14.20 329 THR B C 1
ATOM 12316 O O . THR B 1 329 ? -2.900 19.453 32.283 1.00 13.92 329 THR B O 1
ATOM 12327 N N . PRO B 1 330 ? -3.379 21.265 33.526 1.00 15.79 330 PRO B N 1
ATOM 12328 C CA . PRO B 1 330 ? -4.575 20.648 34.114 1.00 16.58 330 PRO B CA 1
ATOM 12329 C C . PRO B 1 330 ? -5.489 20.083 33.033 1.00 15.90 330 PRO B C 1
ATOM 12330 O O . PRO B 1 330 ? -5.758 20.769 32.078 1.00 16.38 330 PRO B O 1
ATOM 12341 N N . GLY B 1 331 ? -5.908 18.846 33.179 1.00 15.89 331 GLY B N 1
ATOM 12342 C CA . GLY B 1 331 ? -6.835 18.262 32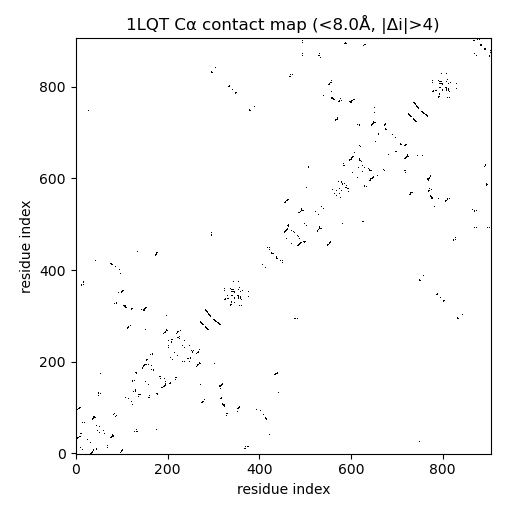.242 1.00 16.68 331 GLY B CA 1
ATOM 12343 C C . GLY B 1 331 ? -6.226 17.534 31.066 1.00 16.05 331 GLY B C 1
ATOM 12344 O O . GLY B 1 331 ? -6.958 16.959 30.252 1.00 18.30 331 GLY B O 1
ATOM 12348 N N . LEU B 1 332 ? -4.894 17.569 30.957 1.00 14.20 332 LEU B N 1
ATOM 12349 C CA . LEU B 1 332 ? -4.200 16.842 29.905 1.00 13.26 332 LEU B CA 1
ATOM 12350 C C . LEU B 1 332 ? -3.214 15.864 30.508 1.00 12.77 332 LEU B C 1
ATOM 12351 O O . LEU B 1 332 ? -2.706 16.096 31.587 1.00 13.63 332 LEU B O 1
ATOM 12367 N N . PRO B 1 333 ? -2.918 14.789 29.797 1.00 12.57 333 PRO B N 1
ATOM 12368 C CA . PRO B 1 333 ? -1.915 13.838 30.291 1.00 13.06 333 PRO B CA 1
ATOM 12369 C C . PRO B 1 333 ? -0.521 14.433 30.224 1.00 12.92 333 PRO B C 1
ATOM 12370 O O . PRO B 1 333 ? -0.269 15.425 29.521 1.00 12.07 333 PRO B O 1
ATOM 12381 N N . PHE B 1 334 ? 0.411 13.795 30.925 1.00 13.77 334 PHE B N 1
ATOM 12382 C CA . PHE B 1 334 ? 1.769 14.299 31.017 1.00 14.04 334 PHE B CA 1
ATOM 12383 C C . PHE B 1 334 ? 2.714 13.172 31.332 1.00 14.25 334 PHE B C 1
ATOM 12384 O O . PHE B 1 334 ? 2.353 12.208 32.003 1.00 16.78 334 PHE B O 1
ATOM 12401 N N . ASP B 1 335 ? 3.915 13.268 30.796 1.00 13.26 335 ASP B N 1
ATOM 12402 C CA A ASP B 1 335 ? 4.997 12.293 31.091 0.50 13.24 335 ASP B CA 1
ATOM 12403 C CA B ASP B 1 335 ? 4.939 12.367 31.143 0.50 13.33 335 ASP B CA 1
ATOM 12404 C C . ASP B 1 335 ? 5.953 13.042 32.016 1.00 13.00 335 ASP B C 1
ATOM 12405 O O . ASP B 1 335 ? 6.719 13.882 31.568 1.00 13.55 335 ASP B O 1
ATOM 12421 N N . ASP B 1 336 ? 5.924 12.699 33.294 1.00 14.31 336 ASP B N 1
ATOM 12422 C CA . ASP B 1 336 ? 6.784 13.318 34.258 1.00 16.29 336 ASP B CA 1
ATOM 12423 C C . ASP B 1 336 ? 8.257 13.136 33.935 1.00 16.25 336 ASP B C 1
ATOM 12424 O O . ASP B 1 336 ? 9.052 14.020 34.213 1.00 18.73 336 ASP B O 1
ATOM 12433 N N . GLN B 1 337 ? 8.648 12.015 33.364 1.00 14.88 337 GLN B N 1
ATOM 12434 C CA . GLN B 1 337 ? 10.061 11.792 33.090 1.00 15.47 337 GLN B CA 1
ATOM 12435 C C . GLN B 1 337 ? 10.628 12.792 32.085 1.00 13.84 337 GLN B C 1
ATOM 12436 O O . GLN B 1 337 ? 11.684 13.388 32.283 1.00 16.12 337 GLN B O 1
ATOM 12450 N N . SER B 1 338 ? 9.931 12.945 30.960 1.00 12.33 338 SER B N 1
ATOM 12451 C CA . SER B 1 338 ? 10.440 13.773 29.893 1.00 11.59 338 SER B CA 1
ATOM 12452 C C . SER B 1 338 ? 9.896 15.197 29.908 1.00 10.44 338 SER B C 1
ATOM 12453 O O . SER B 1 338 ? 10.394 16.045 29.188 1.00 10.82 338 SER B O 1
ATOM 12461 N N . GLY B 1 339 ? 8.886 15.452 30.709 1.00 10.95 339 GLY B N 1
ATOM 12462 C CA . GLY B 1 339 ? 8.227 16.751 30.689 1.00 10.46 339 GLY B CA 1
ATOM 12463 C C . GLY B 1 339 ? 7.540 17.090 29.384 1.00 9.80 339 GLY B C 1
ATOM 12464 O O . GLY B 1 339 ? 7.518 18.241 28.954 1.00 9.49 339 GLY B O 1
ATOM 12468 N N . THR B 1 340 ? 6.980 16.064 28.750 1.00 10.26 340 THR B N 1
ATOM 12469 C CA . THR B 1 340 ? 6.263 16.201 27.505 1.00 9.75 340 THR B CA 1
ATOM 12470 C C . THR B 1 340 ? 4.862 15.627 27.675 1.00 10.16 340 THR B C 1
ATOM 12471 O O . THR B 1 340 ? 4.574 14.903 28.606 1.00 11.05 340 THR B O 1
ATOM 12482 N N . ILE B 1 341 ? 3.975 15.984 26.763 1.00 9.72 341 ILE B N 1
ATOM 12483 C CA . ILE B 1 341 ? 2.620 15.447 26.753 1.00 10.05 341 ILE B CA 1
ATOM 12484 C C . ILE B 1 341 ? 2.619 14.215 25.870 1.00 10.89 341 ILE B C 1
ATOM 12485 O O . ILE B 1 341 ? 3.027 14.279 24.703 1.00 11.07 341 ILE B O 1
ATOM 12501 N N A PRO B 1 342 ? 2.172 13.104 26.420 0.50 11.68 342 PRO B N 1
ATOM 12502 N N B PRO B 1 342 ? 2.114 13.085 26.389 0.50 11.40 342 PRO B N 1
ATOM 12503 C CA A PRO B 1 342 ? 2.058 11.860 25.672 0.50 12.35 342 PRO B CA 1
ATOM 12504 C CA B PRO B 1 342 ? 2.086 11.865 25.605 0.50 12.27 342 PRO B CA 1
ATOM 12505 C C . PRO B 1 342 ? 1.199 12.039 24.387 1.00 11.15 342 PRO B C 1
ATOM 12506 O O . PRO B 1 342 ? 0.131 12.590 24.435 1.00 11.18 342 PRO B O 1
ATOM 12527 N N . ASN B 1 343 ? 1.670 11.535 23.268 1.00 11.70 343 ASN B N 1
ATOM 12528 C CA . ASN B 1 343 ? 0.960 11.728 21.995 1.00 11.08 343 ASN B CA 1
ATOM 12529 C C . ASN B 1 343 ? 1.298 10.602 21.047 1.00 11.98 343 ASN B C 1
ATOM 12530 O O . ASN B 1 343 ? 2.305 9.886 21.249 1.00 14.32 343 ASN B O 1
ATOM 12541 N N . VAL B 1 344 ? 0.440 10.445 20.056 1.00 11.92 344 VAL B N 1
ATOM 12542 C CA . VAL B 1 344 ? 0.632 9.477 19.003 1.00 12.51 344 VAL B CA 1
ATOM 12543 C C . VAL B 1 344 ? 0.611 10.314 17.745 1.00 12.41 344 VAL B C 1
ATOM 12544 O O . VAL B 1 344 ? -0.429 10.874 17.352 1.00 12.50 344 VAL B O 1
ATOM 12557 N N . GLY B 1 345 ? 1.768 10.495 17.152 1.00 13.72 345 GLY B N 1
ATOM 12558 C CA . GLY B 1 345 ? 1.849 11.286 15.960 1.00 13.30 345 GLY B CA 1
ATOM 12559 C C . GLY B 1 345 ? 1.407 12.755 16.149 1.00 14.24 345 GLY B C 1
ATOM 12560 O O . GLY B 1 345 ? 0.918 13.410 15.231 1.00 13.57 345 GLY B O 1
ATOM 12564 N N . GLY B 1 346 ? 1.584 13.290 17.332 1.00 12.47 346 GLY B N 1
ATOM 12565 C CA . GLY B 1 346 ? 1.140 14.648 17.625 1.00 11.45 346 GLY B CA 1
ATOM 12566 C C . GLY B 1 346 ? -0.263 14.777 18.186 1.00 9.95 346 GLY B C 1
ATOM 12567 O O . GLY B 1 346 ? -0.643 15.856 18.645 1.00 9.67 346 GLY B O 1
ATOM 12571 N N . ARG B 1 347 ? -1.067 13.716 18.134 1.00 10.28 347 ARG B N 1
ATOM 12572 C CA . ARG B 1 347 ? -2.394 13.720 18.734 1.00 9.72 347 ARG B CA 1
ATOM 12573 C C . ARG B 1 347 ? -2.249 13.283 20.179 1.00 8.78 347 ARG B C 1
ATOM 12574 O O . ARG B 1 347 ? -1.625 12.249 20.456 1.00 9.76 347 ARG B O 1
ATOM 12595 N N . ILE B 1 348 ? -2.767 14.062 21.109 1.00 8.97 348 ILE B N 1
ATOM 12596 C CA . ILE B 1 348 ? -2.637 13.735 22.509 1.00 8.71 348 ILE B CA 1
ATOM 12597 C C . ILE B 1 348 ? -3.241 12.363 22.812 1.00 8.84 348 ILE B C 1
ATOM 12598 O O . ILE B 1 348 ? -4.319 12.037 22.359 1.00 9.03 348 ILE B O 1
ATOM 12614 N N . ASN B 1 349 ? -2.529 11.591 23.629 1.00 9.64 349 ASN B N 1
ATOM 12615 C CA . ASN B 1 349 ? -2.994 10.287 24.025 1.00 10.21 349 ASN B CA 1
ATOM 12616 C C . ASN B 1 349 ? -4.386 10.354 24.554 1.00 10.11 349 ASN B C 1
ATOM 12617 O O . ASN B 1 349 ? -4.695 11.145 25.433 1.00 11.14 349 ASN B O 1
ATOM 12628 N N . GLY B 1 350 ? -5.234 9.478 24.031 1.00 10.54 350 GLY B N 1
ATOM 12629 C CA . GLY B 1 350 ? -6.600 9.367 24.493 1.00 11.99 350 GLY B CA 1
ATOM 12630 C C . GLY B 1 350 ? -7.565 10.412 23.981 1.00 11.80 350 GLY B C 1
ATOM 12631 O O . GLY B 1 350 ? -8.737 10.358 24.318 1.00 14.40 350 GLY B O 1
ATOM 12635 N N . SER B 1 351 ? -7.109 11.336 23.145 1.00 10.98 351 SER B N 1
ATOM 12636 C CA . SER B 1 351 ? -7.944 12.441 22.679 1.00 11.04 351 SER B CA 1
ATOM 12637 C C . SER B 1 351 ? -8.244 12.318 21.212 1.00 11.18 351 SER B C 1
ATOM 12638 O O . SER B 1 351 ? -7.367 12.010 20.433 1.00 12.14 351 SER B O 1
ATOM 12646 N N . PRO B 1 352 ? -9.469 12.626 20.804 1.00 11.94 352 PRO B N 1
ATOM 12647 C CA . PRO B 1 352 ? -9.795 12.614 19.385 1.00 12.34 352 PRO B CA 1
ATOM 12648 C C . PRO B 1 352 ? -9.498 13.933 18.675 1.00 11.91 352 PRO B C 1
ATOM 12649 O O . PRO B 1 352 ? -9.500 13.939 17.436 1.00 13.27 352 PRO B O 1
ATOM 12660 N N . ASN B 1 353 ? -9.232 15.013 19.402 1.00 10.99 353 ASN B N 1
ATOM 12661 C CA . ASN B 1 353 ? -9.153 16.314 18.745 1.00 10.78 353 ASN B CA 1
ATOM 12662 C C . ASN B 1 353 ? -8.204 17.297 19.410 1.00 10.34 353 ASN B C 1
ATOM 12663 O O . ASN B 1 353 ? -8.280 18.452 19.113 1.00 10.69 353 ASN B O 1
ATOM 12674 N N . GLU B 1 354 ? -7.285 16.816 20.248 1.00 10.12 354 GLU B N 1
ATOM 12675 C CA . GLU B 1 354 ? -6.282 17.679 20.857 1.00 9.57 354 GLU B CA 1
ATOM 12676 C C . GLU B 1 354 ? -4.913 17.169 20.453 1.00 9.10 354 GLU B C 1
ATOM 12677 O O . GLU B 1 354 ? -4.694 15.958 20.384 1.00 9.44 354 GLU B O 1
ATOM 12689 N N . TYR B 1 355 ? -4.024 18.120 20.169 1.00 8.79 355 TYR B N 1
ATOM 12690 C CA . TYR B 1 355 ? -2.738 17.858 19.572 1.00 8.33 355 TYR B CA 1
ATOM 12691 C C . TYR B 1 355 ? -1.660 18.630 20.282 1.00 7.90 355 TYR B C 1
ATOM 12692 O O . TYR B 1 355 ? -1.955 19.548 21.065 1.00 7.90 355 TYR B O 1
ATOM 12710 N N . VAL B 1 356 ? -0.404 18.303 20.024 1.00 8.08 356 VAL B N 1
ATOM 12711 C CA . VAL B 1 356 ? 0.733 19.012 20.539 1.00 8.59 356 VAL B CA 1
ATOM 12712 C C . VAL B 1 356 ? 1.759 19.248 19.455 1.00 9.01 356 VAL B C 1
ATOM 12713 O O . VAL B 1 356 ? 1.933 18.419 18.562 1.00 10.95 356 VAL B O 1
ATOM 12726 N N . VAL B 1 357 ? 2.419 20.400 19.534 1.00 8.46 357 VAL B N 1
ATOM 12727 C CA . VAL B 1 357 ? 3.526 20.771 18.651 1.00 8.01 357 VAL B CA 1
ATOM 12728 C C . VAL B 1 357 ? 4.604 21.424 19.491 1.00 7.89 357 VAL B C 1
ATOM 12729 O O . VAL B 1 357 ? 4.368 21.846 20.610 1.00 8.08 357 VAL B O 1
ATOM 12742 N N . GLY B 1 358 ? 5.797 21.517 18.931 1.00 8.19 358 GLY B N 1
ATOM 12743 C CA . GLY B 1 358 ? 6.895 22.226 19.559 1.00 7.74 358 GLY B CA 1
ATOM 12744 C C . GLY B 1 358 ? 7.503 21.457 20.714 1.00 7.87 358 GLY B C 1
ATOM 12745 O O . GLY B 1 358 ? 7.426 20.237 20.818 1.00 8.06 358 GLY B O 1
ATOM 12749 N N . TRP B 1 359 ? 8.165 22.196 21.586 1.00 7.49 359 TRP B N 1
ATOM 12750 C CA . TRP B 1 359 ? 8.896 21.609 22.694 1.00 8.11 359 TRP B CA 1
ATOM 12751 C C . TRP B 1 359 ? 8.041 20.785 23.649 1.00 7.60 359 TRP B C 1
ATOM 12752 O O . TRP B 1 359 ? 8.570 19.864 24.253 1.00 8.05 359 TRP B O 1
ATOM 12773 N N . ILE B 1 360 ? 6.741 21.088 23.804 1.00 8.01 360 ILE B N 1
ATOM 12774 C CA . ILE B 1 360 ? 5.921 20.251 24.690 1.00 8.25 360 ILE B CA 1
ATOM 12775 C C . ILE B 1 360 ? 5.728 18.850 24.122 1.00 8.38 360 ILE B C 1
ATOM 12776 O O . ILE B 1 360 ? 5.442 17.920 24.879 1.00 9.52 360 ILE B O 1
ATOM 12792 N N . LYS B 1 361 ? 5.881 18.713 22.809 1.00 9.16 361 LYS B N 1
ATOM 12793 C CA . LYS B 1 361 ? 5.812 17.422 22.131 1.00 10.42 361 LYS B CA 1
ATOM 12794 C C . LYS B 1 361 ? 7.202 16.780 22.027 1.00 10.82 361 LYS B C 1
ATOM 12795 O O . LYS B 1 361 ? 7.390 15.614 22.351 1.00 14.08 361 LYS B O 1
ATOM 12814 N N . ARG B 1 362 ? 8.159 17.556 21.544 1.00 10.38 362 ARG B N 1
ATOM 12815 C CA . ARG B 1 362 ? 9.463 17.066 21.098 1.00 13.00 362 ARG B CA 1
ATOM 12816 C C . ARG B 1 362 ? 10.524 17.034 22.178 1.00 11.67 362 ARG B C 1
ATOM 12817 O O . ARG B 1 362 ? 11.598 16.469 21.990 1.00 14.63 362 ARG B O 1
ATOM 12838 N N . GLY B 1 363 ? 10.255 17.708 23.273 1.00 9.78 363 GLY B N 1
ATOM 12839 C CA . GLY B 1 363 ? 11.280 17.994 24.262 1.00 9.98 363 GLY B CA 1
ATOM 12840 C C . GLY B 1 363 ? 12.009 19.274 23.898 1.00 9.21 363 GLY B C 1
ATOM 12841 O O . GLY B 1 363 ? 11.848 19.799 22.800 1.00 9.14 363 GLY B O 1
ATOM 12845 N N . PRO B 1 364 ? 12.772 19.796 24.846 1.00 9.46 364 PRO B N 1
ATOM 12846 C CA . PRO B 1 364 ? 13.277 21.164 24.764 1.00 10.05 364 PRO B CA 1
ATOM 12847 C C . PRO B 1 364 ? 14.573 21.309 24.031 1.00 10.27 364 PRO B C 1
ATOM 12848 O O . PRO B 1 364 ? 15.542 21.834 24.598 1.00 11.69 364 PRO B O 1
ATOM 12859 N N . THR B 1 365 ? 14.582 20.903 22.767 1.00 10.38 365 THR B N 1
ATOM 12860 C CA . THR B 1 365 ? 15.757 21.073 21.969 1.00 11.91 365 THR B CA 1
ATOM 12861 C C . THR B 1 365 ? 15.389 21.500 20.564 1.00 9.84 365 THR B C 1
ATOM 12862 O O . THR B 1 365 ? 14.323 21.204 20.038 1.00 10.95 365 THR B O 1
ATOM 12873 N N . GLY B 1 366 ? 16.327 22.223 19.984 1.00 9.81 366 GLY B N 1
ATOM 12874 C CA . GLY B 1 366 ? 16.279 22.675 18.623 1.00 10.09 366 GLY B CA 1
ATOM 12875 C C . GLY B 1 366 ? 16.093 24.161 18.487 1.00 9.74 366 GLY B C 1
ATOM 12876 O O . GLY B 1 366 ? 15.392 24.815 19.252 1.00 9.85 366 GLY B O 1
ATOM 12880 N N . VAL B 1 367 ? 16.716 24.692 17.446 1.00 9.82 367 VAL B N 1
ATOM 12881 C CA . VAL B 1 367 ? 16.540 26.060 17.050 1.00 9.69 367 VAL B CA 1
ATOM 12882 C C . VAL B 1 367 ? 15.099 26.284 16.575 1.00 8.87 367 VAL B C 1
ATOM 12883 O O . VAL B 1 367 ? 14.319 25.361 16.358 1.00 9.55 367 VAL B O 1
ATOM 12896 N N . ILE B 1 368 ? 14.750 27.541 16.422 1.00 9.10 368 ILE B N 1
ATOM 12897 C CA . ILE B 1 368 ? 13.409 27.933 16.067 1.00 9.32 368 ILE B CA 1
ATOM 12898 C C . ILE B 1 368 ? 12.864 27.112 14.914 1.00 9.65 368 ILE B C 1
ATOM 12899 O O . ILE B 1 368 ? 11.756 26.586 14.967 1.00 10.22 368 ILE B O 1
ATOM 12915 N N . GLY B 1 369 ? 13.643 26.986 13.856 1.00 10.59 369 GLY B N 1
ATOM 12916 C CA . GLY B 1 369 ? 13.175 26.324 12.658 1.00 10.86 369 GLY B CA 1
ATOM 12917 C C . GLY B 1 369 ? 12.898 24.850 12.769 1.00 10.95 369 GLY B C 1
ATOM 12918 O O . GLY B 1 369 ? 12.180 24.300 11.935 1.00 12.51 369 GLY B O 1
ATOM 12922 N N . THR B 1 370 ? 13.433 24.205 13.803 1.00 10.77 370 THR B N 1
ATOM 12923 C CA . THR B 1 370 ? 13.217 22.778 13.978 1.00 11.76 370 THR B CA 1
ATOM 12924 C C . THR B 1 370 ? 11.770 22.487 14.327 1.00 12.29 370 THR B C 1
ATOM 12925 O O . THR B 1 370 ? 11.353 21.342 14.259 1.00 14.78 370 THR B O 1
ATOM 12936 N N . ASN B 1 371 ? 11.005 23.509 14.693 1.00 11.86 371 ASN B N 1
ATOM 12937 C CA . ASN B 1 371 ? 9.604 23.327 15.042 1.00 12.42 371 ASN B CA 1
ATOM 12938 C C . ASN B 1 371 ? 8.674 23.261 13.844 1.00 13.17 371 ASN B C 1
ATOM 12939 O O . ASN B 1 371 ? 7.508 22.878 13.985 1.00 14.78 371 ASN B O 1
ATOM 12950 N N . LYS B 1 372 ? 9.161 23.648 12.679 1.00 13.10 372 LYS B N 1
ATOM 12951 C CA . LYS B 1 372 ? 8.282 23.818 11.543 1.00 12.66 372 LYS B CA 1
ATOM 12952 C C . LYS B 1 372 ? 7.764 22.522 10.939 1.00 11.58 372 LYS B C 1
ATOM 12953 O O . LYS B 1 372 ? 6.565 22.333 10.805 1.00 11.77 372 LYS B O 1
ATOM 12972 N N . LYS B 1 373 ? 8.654 21.609 10.590 1.00 11.96 373 LYS B N 1
ATOM 12973 C CA . LYS B 1 373 ? 8.220 20.372 9.965 1.00 12.27 373 LYS B CA 1
ATOM 12974 C C . LYS B 1 373 ? 7.348 19.556 10.912 1.00 13.14 373 LYS B C 1
ATOM 12975 O O . LYS B 1 373 ? 6.327 19.002 10.514 1.00 13.10 373 LYS B O 1
ATOM 12994 N N . ASP B 1 374 ? 7.735 19.482 12.166 1.00 15.03 374 ASP B N 1
ATOM 12995 C CA . ASP B 1 374 ? 6.936 18.704 13.079 1.00 15.87 374 ASP B CA 1
ATOM 12996 C C . ASP B 1 374 ? 5.538 19.332 13.247 1.00 14.74 374 ASP B C 1
ATOM 12997 O O . ASP B 1 374 ? 4.580 18.599 13.314 1.00 14.58 374 ASP B O 1
ATOM 13006 N N . ALA B 1 375 ? 5.428 20.658 13.263 1.00 13.15 375 ALA B N 1
ATOM 13007 C CA . ALA B 1 375 ? 4.105 21.291 13.314 1.00 12.23 375 ALA B CA 1
ATOM 13008 C C . ALA B 1 375 ? 3.298 20.963 12.066 1.00 10.42 375 ALA B C 1
ATOM 13009 O O . ALA B 1 375 ? 2.098 20.687 12.148 1.00 10.22 375 ALA B O 1
ATOM 13016 N N . GLN B 1 376 ? 3.947 20.999 10.906 1.00 10.31 376 GLN B N 1
ATOM 13017 C CA . GLN B 1 376 ? 3.260 20.653 9.672 1.00 11.06 376 GLN B CA 1
ATOM 13018 C C . GLN B 1 376 ? 2.730 19.231 9.718 1.00 11.26 376 GLN B C 1
ATOM 13019 O O . GLN B 1 376 ? 1.604 18.967 9.297 1.00 11.93 376 GLN B O 1
ATOM 13033 N N . ASP B 1 377 ? 3.535 18.297 10.191 1.00 12.59 377 ASP B N 1
ATOM 13034 C CA . ASP B 1 377 ? 3.106 16.906 10.175 1.00 14.00 377 ASP B CA 1
ATOM 13035 C C . ASP B 1 377 ? 1.907 16.701 11.101 1.00 13.72 377 ASP B C 1
ATOM 13036 O O . ASP B 1 377 ? 0.974 15.978 10.787 1.00 14.07 377 ASP B O 1
ATOM 13045 N N . THR B 1 378 ? 1.937 17.340 12.255 1.00 12.83 378 THR B N 1
ATOM 13046 C CA . THR B 1 378 ? 0.814 17.267 13.184 1.00 12.61 378 THR B CA 1
ATOM 13047 C C . THR B 1 378 ? -0.442 17.905 12.626 1.00 10.19 378 THR B C 1
ATOM 13048 O O . THR B 1 378 ? -1.512 17.345 12.764 1.00 9.87 378 THR B O 1
ATOM 13059 N N . VAL B 1 379 ? -0.299 19.053 11.963 1.00 9.78 379 VAL B N 1
ATOM 13060 C CA . VAL B 1 379 ? -1.438 19.667 11.297 1.00 9.61 379 VAL B CA 1
ATOM 13061 C C . VAL B 1 379 ? -2.003 18.750 10.217 1.00 10.07 379 VAL B C 1
ATOM 13062 O O . VAL B 1 379 ? -3.208 18.616 10.091 1.00 9.49 379 VAL B O 1
ATOM 13075 N N . ASP B 1 380 ? -1.149 18.090 9.453 1.00 10.51 380 ASP B N 1
ATOM 13076 C CA . ASP B 1 380 ? -1.649 17.159 8.454 1.00 11.49 380 ASP B CA 1
ATOM 13077 C C . ASP B 1 380 ? -2.526 16.103 9.102 1.00 11.41 380 ASP B C 1
ATOM 13078 O O . ASP B 1 380 ? -3.603 15.789 8.623 1.00 11.96 380 ASP B O 1
ATOM 13087 N N . THR B 1 381 ? -2.076 15.540 10.214 1.00 11.55 381 THR B N 1
ATOM 13088 C CA . THR B 1 381 ? -2.840 14.537 10.932 1.00 11.80 381 THR B CA 1
ATOM 13089 C C . THR B 1 381 ? -4.160 15.099 11.446 1.00 10.51 381 THR B C 1
ATOM 13090 O O . THR B 1 381 ? -5.197 14.468 11.313 1.00 10.77 381 THR B O 1
ATOM 13101 N N . LEU B 1 382 ? -4.104 16.279 12.059 1.00 9.97 382 LEU B N 1
ATOM 13102 C CA . LEU B 1 382 ? -5.295 16.950 12.528 1.00 9.68 382 LEU B CA 1
ATOM 13103 C C . LEU B 1 382 ? -6.326 17.120 11.420 1.00 9.67 382 LEU B C 1
ATOM 13104 O O . LEU B 1 382 ? -7.491 16.808 11.602 1.00 10.27 382 LEU B O 1
ATOM 13120 N N . ILE B 1 383 ? -5.878 17.563 10.267 1.00 10.01 383 ILE B N 1
ATOM 13121 C CA A ILE B 1 383 ? -6.786 17.803 9.148 0.50 10.26 383 ILE B CA 1
ATOM 13122 C CA B ILE B 1 383 ? -6.789 17.810 9.149 0.50 10.49 383 ILE B CA 1
ATOM 13123 C C . ILE B 1 383 ? -7.353 16.503 8.603 1.00 10.06 383 ILE B C 1
ATOM 13124 O O . ILE B 1 383 ? -8.528 16.431 8.294 1.00 10.91 383 ILE B O 1
ATOM 13154 N N . LYS B 1 384 ? -6.543 15.458 8.539 1.00 10.76 384 LYS B N 1
ATOM 13155 C CA . LYS B 1 384 ? -7.033 14.141 8.131 1.00 11.51 384 LYS B CA 1
ATOM 13156 C C . LYS B 1 384 ? -8.140 13.686 9.075 1.00 11.35 384 LYS B C 1
ATOM 13157 O O . LYS B 1 384 ? -9.181 13.202 8.666 1.00 11.59 384 LYS B O 1
ATOM 13176 N N . ASN B 1 385 ? -7.907 13.858 10.374 1.00 11.13 385 ASN B N 1
ATOM 13177 C CA . ASN B 1 385 ? -8.901 13.441 11.335 1.00 11.18 385 ASN B CA 1
ATOM 13178 C C . ASN B 1 385 ? -10.204 14.238 11.234 1.00 11.08 385 ASN B C 1
ATOM 13179 O O . ASN B 1 385 ? -11.291 13.679 11.380 1.00 12.07 385 ASN B O 1
ATOM 13190 N N . LEU B 1 386 ? -10.117 15.543 10.987 1.00 11.18 386 LEU B N 1
ATOM 13191 C CA . LEU B 1 386 ? -11.324 16.327 10.789 1.00 11.71 386 LEU B CA 1
ATOM 13192 C C . LEU B 1 386 ? -12.069 15.843 9.561 1.00 11.84 386 LEU B C 1
ATOM 13193 O O . LEU B 1 386 ? -13.294 15.738 9.589 1.00 12.28 386 LEU B O 1
ATOM 13209 N N . GLY B 1 387 ? -11.333 15.539 8.492 1.00 12.03 387 GLY B N 1
ATOM 13210 C CA . GLY B 1 387 ? -11.980 15.050 7.279 1.00 12.54 387 GLY B CA 1
ATOM 13211 C C . GLY B 1 387 ? -12.704 13.740 7.509 1.00 12.09 387 GLY B C 1
ATOM 13212 O O . GLY B 1 387 ? -13.805 13.519 6.980 1.00 12.53 387 GLY B O 1
ATOM 13216 N N . ASN B 1 388 ? -12.092 12.850 8.279 1.00 12.24 388 ASN B N 1
ATOM 13217 C CA . ASN B 1 388 ? -12.707 11.574 8.557 1.00 12.86 388 ASN B CA 1
ATOM 13218 C C . ASN B 1 388 ? -13.993 11.803 9.342 1.00 12.72 388 ASN B C 1
ATOM 13219 O O . ASN B 1 388 ? -15.016 11.159 9.098 1.00 13.37 388 ASN B O 1
ATOM 13230 N N . ALA B 1 389 ? -13.956 12.725 10.301 1.00 12.82 389 ALA B N 1
ATOM 13231 C CA . ALA B 1 389 ? -15.132 13.026 11.089 1.00 13.93 389 ALA B CA 1
ATOM 13232 C C . ALA B 1 389 ? -16.243 13.619 10.229 1.00 13.51 389 ALA B C 1
ATOM 13233 O O . ALA B 1 389 ? -17.415 13.236 10.357 1.00 14.69 389 ALA B O 1
ATOM 13240 N N . LYS B 1 390 ? -15.881 14.498 9.300 1.00 13.29 390 LYS B N 1
ATOM 13241 C CA . LYS B 1 390 ? -16.855 15.113 8.415 1.00 13.91 390 LYS B CA 1
ATOM 13242 C C . LYS B 1 390 ? -17.508 14.043 7.533 1.00 13.82 390 LYS B C 1
ATOM 13243 O O . LYS B 1 390 ? -18.732 14.009 7.357 1.00 15.42 390 LYS B O 1
ATOM 13262 N N . GLU B 1 391 ? -16.710 13.133 6.994 1.00 13.81 391 GLU B N 1
ATOM 13263 C CA . GLU B 1 391 ? -17.241 12.081 6.128 1.00 13.85 391 GLU B CA 1
ATOM 13264 C C . GLU B 1 391 ? -18.154 11.159 6.915 1.00 15.11 391 GLU B C 1
ATOM 13265 O O . GLU B 1 391 ? -19.123 10.614 6.378 1.00 17.73 391 GLU B O 1
ATOM 13277 N N . GLY B 1 392 ? -17.898 11.015 8.200 1.00 15.68 392 GLY B N 1
ATOM 13278 C CA . GLY B 1 392 ? -18.720 10.201 9.069 1.00 16.98 392 GLY B CA 1
ATOM 13279 C C . GLY B 1 392 ? -19.880 10.944 9.722 1.00 18.55 392 GLY B C 1
ATOM 13280 O O . GLY B 1 392 ? -20.602 10.364 10.545 1.00 20.85 392 GLY B O 1
ATOM 13284 N N . ALA B 1 393 ? -20.060 12.218 9.369 1.00 18.29 393 ALA B N 1
ATOM 13285 C CA . ALA B 1 393 ? -21.111 13.056 9.949 1.00 19.55 393 ALA B CA 1
ATOM 13286 C C . ALA B 1 393 ? -20.974 13.185 11.454 1.00 20.06 393 ALA B C 1
ATOM 13287 O O . ALA B 1 393 ? -21.979 13.233 12.189 1.00 22.38 393 ALA B O 1
ATOM 13294 N N . GLU B 1 394 ? -19.726 13.285 11.915 1.00 20.02 394 GLU B N 1
ATOM 13295 C CA . GLU B 1 394 ? -19.416 13.333 13.337 1.00 21.35 394 GLU B CA 1
ATOM 13296 C C . GLU B 1 394 ? -18.869 14.663 13.823 1.00 20.59 394 GLU B C 1
ATOM 13297 O O . GLU B 1 394 ? -18.436 14.762 14.968 1.00 23.39 394 GLU B O 1
ATOM 13309 N N . CYS B 1 395 ? -18.874 15.677 12.979 1.00 18.86 395 CYS B N 1
ATOM 13310 C CA . CYS B 1 395 ? -18.360 16.962 13.428 1.00 18.21 395 CYS B CA 1
ATOM 13311 C C . CYS B 1 395 ? -19.362 17.637 14.345 1.00 17.55 395 CYS B C 1
ATOM 13312 O O . CYS B 1 395 ? -20.564 17.396 14.283 1.00 18.78 395 CYS B O 1
ATOM 13319 N N . LYS B 1 396 ? -18.855 18.519 15.186 1.00 17.99 396 LYS B N 1
ATOM 13320 C CA . LYS B 1 396 ? -19.694 19.269 16.084 1.00 18.47 396 LYS B CA 1
ATOM 13321 C C . LYS B 1 396 ? -20.590 20.192 15.277 1.00 17.79 396 LYS B C 1
ATOM 13322 O O . LYS B 1 396 ? -20.256 20.684 14.184 1.00 17.82 396 LYS B O 1
ATOM 13341 N N . SER B 1 397 ? -21.770 20.426 15.807 1.00 19.69 397 SER B N 1
ATOM 13342 C CA . SER B 1 397 ? -22.637 21.381 15.211 1.00 20.74 397 SER B CA 1
ATOM 13343 C C . SER B 1 397 ? -22.268 22.691 15.908 1.00 20.59 397 SER B C 1
ATOM 13344 O O . SER B 1 397 ? -22.239 22.794 17.163 1.00 23.37 397 SER B O 1
ATOM 13352 N N . PHE B 1 398 ? -21.888 23.677 15.130 1.00 19.19 398 PHE B N 1
ATOM 13353 C CA . PHE B 1 398 ? -21.661 25.006 15.689 1.00 18.62 398 PHE B CA 1
ATOM 13354 C C . PHE B 1 398 ? -22.563 25.956 14.923 1.00 19.77 398 PHE B C 1
ATOM 13355 O O . PHE B 1 398 ? -22.782 25.755 13.735 1.00 21.09 398 PHE B O 1
ATOM 13372 N N . PRO B 1 399 ? -23.087 26.982 15.580 1.00 20.04 399 PRO B N 1
ATOM 13373 C CA . PRO B 1 399 ? -23.949 27.943 14.886 1.00 20.74 399 PRO B CA 1
ATOM 13374 C C . PRO B 1 399 ? -23.176 28.826 13.930 1.00 20.81 399 PRO B C 1
ATOM 13375 O O . PRO B 1 399 ? -21.949 28.950 14.113 1.00 20.62 399 PRO B O 1
ATOM 13386 N N . ASP B 1 401 ? -22.816 31.966 13.914 1.00 20.35 401 ASP B N 1
ATOM 13387 C CA . ASP B 1 401 ? -22.101 33.069 14.583 1.00 19.94 401 ASP B CA 1
ATOM 13388 C C . ASP B 1 401 ? -21.098 32.565 15.646 1.00 17.92 401 ASP B C 1
ATOM 13389 O O . ASP B 1 401 ? -20.746 33.306 16.570 1.00 16.99 401 ASP B O 1
ATOM 13398 N N . HIS B 1 402 ? -20.637 31.324 15.490 1.00 16.28 402 HIS B N 1
ATOM 13399 C CA . HIS B 1 402 ? -19.788 30.726 16.519 1.00 14.48 402 HIS B CA 1
ATOM 13400 C C . HIS B 1 402 ? -18.523 31.522 16.797 1.00 13.95 402 HIS B C 1
ATOM 13401 O O . HIS B 1 402 ? -18.074 31.586 17.936 1.00 13.75 402 HIS B O 1
ATOM 13416 N N . ALA B 1 403 ? -17.935 32.122 15.774 1.00 14.99 403 ALA B N 1
ATOM 13417 C CA . ALA B 1 403 ? -16.702 32.860 16.015 1.00 15.00 403 ALA B CA 1
ATOM 13418 C C . ALA B 1 403 ? -16.926 33.992 17.018 1.00 14.20 403 ALA B C 1
ATOM 13419 O O . ALA B 1 403 ? -16.101 34.243 17.896 1.00 13.79 403 ALA B O 1
ATOM 13426 N N . ASP B 1 404 ? -18.026 34.713 16.877 1.00 15.22 404 ASP B N 1
ATOM 13427 C CA . ASP B 1 404 ? -18.308 35.822 17.779 1.00 16.47 404 ASP B CA 1
ATOM 13428 C C . ASP B 1 404 ? -18.602 35.283 19.141 1.00 15.25 404 ASP B C 1
ATOM 13429 O O . ASP B 1 404 ? -18.190 35.860 20.157 1.00 15.70 404 ASP B O 1
ATOM 13438 N N . GLN B 1 405 ? -19.340 34.179 19.194 1.00 14.35 405 GLN B N 1
ATOM 13439 C CA . GLN B 1 405 ? -19.705 33.633 20.472 1.00 14.88 405 GLN B CA 1
ATOM 13440 C C . GLN B 1 405 ? -18.524 33.105 21.265 1.00 13.65 405 GLN B C 1
ATOM 13441 O O . GLN B 1 405 ? -18.459 33.320 22.478 1.00 14.25 405 GLN B O 1
ATOM 13455 N N . VAL B 1 406 ? -17.584 32.421 20.623 1.00 13.65 406 VAL B N 1
ATOM 13456 C CA A VAL B 1 406 ? -16.430 31.909 21.367 0.33 13.39 406 VAL B CA 1
ATOM 13457 C CA B VAL B 1 406 ? -16.430 31.909 21.355 0.33 13.12 406 VAL B CA 1
ATOM 13458 C CA C VAL B 1 406 ? -16.438 31.914 21.362 0.33 13.65 406 VAL B CA 1
ATOM 13459 C C . VAL B 1 406 ? -15.550 33.066 21.850 1.00 12.70 406 VAL B C 1
ATOM 13460 O O . VAL B 1 406 ? -15.014 33.010 22.942 1.00 13.80 406 VAL B O 1
ATOM 13495 N N . ALA B 1 407 ? -15.456 34.142 21.076 1.00 13.25 407 ALA B N 1
ATOM 13496 C CA . ALA B 1 407 ? -14.709 35.309 21.523 1.00 14.10 407 ALA B CA 1
ATOM 13497 C C . ALA B 1 407 ? -15.410 35.941 22.740 1.00 13.77 407 ALA B C 1
ATOM 13498 O O . ALA B 1 407 ? -14.747 36.417 23.654 1.00 14.19 407 ALA B O 1
ATOM 13505 N N . ASP B 1 408 ? -16.741 35.970 22.754 1.00 13.89 408 ASP B N 1
ATOM 13506 C CA . ASP B 1 408 ? -17.488 36.501 23.903 1.00 14.33 408 ASP B CA 1
ATOM 13507 C C . ASP B 1 408 ? -17.268 35.660 25.135 1.00 13.73 408 ASP B C 1
ATOM 13508 O O . ASP B 1 408 ? -17.186 36.176 26.245 1.00 14.33 408 ASP B O 1
ATOM 13517 N N . TRP B 1 409 ? -17.190 34.348 24.951 1.00 13.85 409 TRP B N 1
ATOM 13518 C CA . TRP B 1 409 ? -16.905 33.449 26.039 1.00 13.66 409 TRP B CA 1
ATOM 13519 C C . TRP B 1 409 ? -15.517 33.757 26.599 1.00 13.24 409 TRP B C 1
ATOM 13520 O O . TRP B 1 409 ? -15.335 33.874 27.799 1.00 14.12 409 TRP B O 1
ATOM 13541 N N . LEU B 1 410 ? -14.515 33.873 25.730 1.00 12.75 410 LEU B N 1
ATOM 13542 C CA . LEU B 1 410 ? -13.176 34.200 26.180 1.00 13.15 410 LEU B CA 1
ATOM 13543 C C . LEU B 1 410 ? -13.169 35.519 26.946 1.00 13.16 410 LEU B C 1
ATOM 13544 O O . LEU B 1 410 ? -12.529 35.611 27.982 1.00 14.26 410 LEU B O 1
ATOM 13560 N N . ALA B 1 411 ? -13.892 36.527 26.453 1.00 13.84 411 ALA B N 1
ATOM 13561 C CA . ALA B 1 411 ? -13.924 37.814 27.126 1.00 14.32 411 ALA B CA 1
ATOM 13562 C C . ALA B 1 411 ? -14.611 37.743 28.490 1.00 14.28 411 ALA B C 1
ATOM 13563 O O . ALA B 1 411 ? -14.271 38.484 29.406 1.00 15.44 411 ALA B O 1
ATOM 13570 N N . ALA B 1 412 ? -15.600 36.875 28.636 1.00 14.22 412 ALA B N 1
ATOM 13571 C CA . ALA B 1 412 ? -16.244 36.689 29.936 1.00 14.34 412 ALA B CA 1
ATOM 13572 C C . ALA B 1 412 ? -15.298 36.050 30.950 1.00 14.27 412 ALA B C 1
ATOM 13573 O O . ALA B 1 412 ? -15.276 36.394 32.123 1.00 16.16 412 ALA B O 1
ATOM 13580 N N . ARG B 1 413 ? -14.484 35.106 30.472 1.00 13.58 413 ARG B N 1
ATOM 13581 C CA . ARG B 1 413 ? -13.513 34.438 31.319 1.00 13.52 413 ARG B CA 1
ATOM 13582 C C . ARG B 1 413 ? -12.308 35.298 31.608 1.00 13.21 413 ARG B C 1
ATOM 13583 O O . ARG B 1 413 ? -11.668 35.134 32.646 1.00 15.12 413 ARG B O 1
ATOM 13604 N N . GLN B 1 414 ? -12.001 36.212 30.699 1.00 12.86 414 GLN B N 1
ATOM 13605 C CA . GLN B 1 414 ? -10.872 37.119 30.829 1.00 12.09 414 GLN B CA 1
ATOM 13606 C C . GLN B 1 414 ? -11.264 38.491 30.298 1.00 12.73 414 GLN B C 1
ATOM 13607 O O . GLN B 1 414 ? -11.083 38.818 29.134 1.00 13.67 414 GLN B O 1
ATOM 13621 N N . PRO B 1 415 ? -11.798 39.321 31.173 1.00 12.82 415 PRO B N 1
ATOM 13622 C CA . PRO B 1 415 ? -12.207 40.664 30.773 1.00 14.00 415 PRO B CA 1
ATOM 13623 C C . PRO B 1 415 ? -11.026 41.542 30.361 1.00 13.73 415 PRO B C 1
ATOM 13624 O O . PRO B 1 415 ? -11.236 42.569 29.711 1.00 17.65 415 PRO B O 1
ATOM 13635 N N . LYS B 1 416 ? -9.809 41.147 30.717 1.00 11.69 416 LYS B N 1
ATOM 13636 C CA . LYS B 1 416 ? -8.609 41.882 30.357 1.00 11.76 416 LYS B CA 1
ATOM 13637 C C . LYS B 1 416 ? -7.824 41.157 29.276 1.00 11.79 416 LYS B C 1
ATOM 13638 O O . LYS B 1 416 ? -6.624 41.065 29.295 1.00 10.78 416 LYS B O 1
ATOM 13657 N N . LEU B 1 417 ? -8.561 40.674 28.280 1.00 14.12 417 LEU B N 1
ATOM 13658 C CA . LEU B 1 417 ? -8.014 40.080 27.078 1.00 14.16 417 LEU B CA 1
ATOM 13659 C C . LEU B 1 417 ? -7.142 41.033 26.353 1.00 11.99 417 LEU B C 1
ATOM 13660 O O . LEU B 1 417 ? -7.523 42.176 26.234 1.00 13.43 417 LEU B O 1
ATOM 13676 N N . VAL B 1 418 ? -6.044 40.550 25.783 1.00 10.13 418 VAL B N 1
ATOM 13677 C CA . VAL B 1 418 ? -5.200 41.371 24.951 1.00 10.00 418 VAL B CA 1
ATOM 13678 C C . VAL B 1 418 ? -5.385 40.894 23.519 1.00 9.59 418 VAL B C 1
ATOM 13679 O O . VAL B 1 418 ? -4.838 39.899 23.088 1.00 10.33 418 VAL B O 1
ATOM 13692 N N . THR B 1 419 ? -6.190 41.634 22.778 1.00 10.43 419 THR B N 1
ATOM 13693 C CA . THR B 1 419 ? -6.420 41.332 21.368 1.00 10.82 419 THR B CA 1
ATOM 13694 C C . THR B 1 419 ? -5.205 41.787 20.559 1.00 9.95 419 THR B C 1
ATOM 13695 O O . THR B 1 419 ? -4.307 42.452 21.056 1.00 9.59 419 THR B O 1
ATOM 13706 N N . SER B 1 420 ? -5.198 41.452 19.277 1.00 10.21 420 SER B N 1
ATOM 13707 C CA A SER B 1 420 ? -4.136 41.943 18.412 0.50 10.53 420 SER B CA 1
ATOM 13708 C CA B SER B 1 420 ? -4.143 41.937 18.407 0.50 11.31 420 SER B CA 1
ATOM 13709 C C . SER B 1 420 ? -4.040 43.457 18.467 1.00 10.46 420 SER B C 1
ATOM 13710 O O . SER B 1 420 ? -2.961 43.982 18.481 1.00 10.67 420 SER B O 1
ATOM 13724 N N . ALA B 1 421 ? -5.181 44.144 18.469 1.00 11.46 421 ALA B N 1
ATOM 13725 C CA . ALA B 1 421 ? -5.166 45.608 18.478 1.00 11.69 421 ALA B CA 1
ATOM 13726 C C . ALA B 1 421 ? -4.486 46.145 19.730 1.00 11.33 421 ALA B C 1
ATOM 13727 O O . ALA B 1 421 ? -3.719 47.100 19.676 1.00 12.01 421 ALA B O 1
ATOM 13734 N N . HIS B 1 422 ? -4.748 45.515 20.874 1.00 10.59 422 HIS B N 1
ATOM 13735 C CA . HIS B 1 422 ? -4.098 45.963 22.102 1.00 9.95 422 HIS B CA 1
ATOM 13736 C C . HIS B 1 422 ? -2.600 45.606 22.110 1.00 9.13 422 HIS B C 1
ATOM 13737 O O . HIS B 1 422 ? -1.769 46.415 22.519 1.00 9.42 422 HIS B O 1
ATOM 13752 N N . TRP B 1 423 ? -2.272 44.404 21.645 1.00 9.20 423 TRP B N 1
ATOM 13753 C CA . TRP B 1 423 ? -0.870 44.010 21.545 1.00 9.14 423 TRP B CA 1
ATOM 13754 C C . TRP B 1 423 ? -0.129 44.986 20.619 1.00 8.64 423 TRP B C 1
ATOM 13755 O O . TRP B 1 423 ? 1.007 45.365 20.881 1.00 8.69 423 TRP B O 1
ATOM 13776 N N . GLN B 1 424 ? -0.769 45.399 19.523 1.00 9.39 424 GLN B N 1
ATOM 13777 C CA . GLN B 1 424 ? -0.079 46.301 18.617 1.00 10.07 424 GLN B CA 1
ATOM 13778 C C . GLN B 1 424 ? 0.331 47.603 19.279 1.00 9.63 424 GLN B C 1
ATOM 13779 O O . GLN B 1 424 ? 1.358 48.185 18.942 1.00 10.46 424 GLN B O 1
ATOM 13793 N N . VAL B 1 425 ? -0.479 48.100 20.203 1.00 9.55 425 VAL B N 1
ATOM 13794 C CA . VAL B 1 425 ? -0.096 49.283 20.969 1.00 10.18 425 VAL B CA 1
ATOM 13795 C C . VAL B 1 425 ? 1.031 48.974 21.948 1.00 9.43 425 VAL B C 1
ATOM 13796 O O . VAL B 1 425 ? 1.963 49.756 22.049 1.00 9.44 425 VAL B O 1
ATOM 13809 N N . ILE B 1 426 ? 0.941 47.863 22.681 1.00 9.09 426 ILE B N 1
ATOM 13810 C CA . ILE B 1 426 ? 2.051 47.456 23.540 1.00 9.13 426 ILE B CA 1
ATOM 13811 C C . ILE B 1 426 ? 3.349 47.420 22.758 1.00 8.98 426 ILE B C 1
ATOM 13812 O O . ILE B 1 426 ? 4.369 47.973 23.177 1.00 8.74 426 ILE B O 1
ATOM 13828 N N . ASP B 1 427 ? 3.312 46.748 21.622 1.00 8.49 427 ASP B N 1
ATOM 13829 C CA . ASP B 1 427 ? 4.496 46.542 20.812 1.00 8.78 427 ASP B CA 1
ATOM 13830 C C . ASP B 1 427 ? 5.079 47.876 20.369 1.00 8.53 427 ASP B C 1
ATOM 13831 O O . ASP B 1 427 ? 6.259 48.144 20.505 1.00 8.94 427 ASP B O 1
ATOM 13840 N N . ALA B 1 428 ? 4.224 48.702 19.781 1.00 8.88 428 ALA B N 1
ATOM 13841 C CA . ALA B 1 428 ? 4.669 49.987 19.274 1.00 9.25 428 ALA B CA 1
ATOM 13842 C C . ALA B 1 428 ? 5.184 50.886 20.409 1.00 8.85 428 ALA B C 1
ATOM 13843 O O . ALA B 1 428 ? 6.160 51.611 20.247 1.00 8.84 428 ALA B O 1
ATOM 13850 N N . PHE B 1 429 ? 4.543 50.840 21.566 1.00 8.97 429 PHE B N 1
ATOM 13851 C CA . PHE B 1 429 ? 5.009 51.601 22.711 1.00 9.00 429 PHE B CA 1
ATOM 13852 C C . PHE B 1 429 ? 6.397 51.127 23.148 1.00 8.82 429 PHE B C 1
ATOM 13853 O O . PHE B 1 429 ? 7.293 51.932 23.339 1.00 8.44 429 PHE B O 1
ATOM 13870 N N . GLU B 1 430 ? 6.575 49.819 23.301 1.00 8.32 430 GLU B N 1
ATOM 13871 C CA . GLU B 1 430 ? 7.853 49.325 23.751 1.00 8.58 430 GLU B CA 1
ATOM 13872 C C . GLU B 1 430 ? 8.966 49.702 22.793 1.00 8.05 430 GLU B C 1
ATOM 13873 O O . GLU B 1 430 ? 10.061 50.076 23.199 1.00 8.46 430 GLU B O 1
ATOM 13885 N N . ARG B 1 431 ? 8.698 49.569 21.499 1.00 8.69 431 ARG B N 1
ATOM 13886 C CA . ARG B 1 431 ? 9.717 49.918 20.509 1.00 9.08 431 ARG B CA 1
ATOM 13887 C C . ARG B 1 431 ? 10.019 51.422 20.566 1.00 8.63 431 ARG B C 1
ATOM 13888 O O . ARG B 1 431 ? 11.178 51.818 20.542 1.00 9.02 431 ARG B O 1
ATOM 13909 N N . ALA B 1 432 ? 8.979 52.237 20.638 1.00 8.77 432 ALA B N 1
ATOM 13910 C CA . ALA B 1 432 ? 9.194 53.679 20.733 1.00 8.70 432 ALA B CA 1
ATOM 13911 C C . ALA B 1 432 ? 9.963 54.079 21.982 1.00 8.66 432 ALA B C 1
ATOM 13912 O O . ALA B 1 432 ? 10.758 55.000 21.974 1.00 9.36 432 ALA B O 1
ATOM 13919 N N . ALA B 1 433 ? 9.733 53.347 23.065 1.00 9.09 433 ALA B N 1
ATOM 13920 C CA . ALA B 1 433 ? 10.404 53.607 24.329 1.00 9.27 433 ALA B CA 1
ATOM 13921 C C . ALA B 1 433 ? 11.901 53.409 24.211 1.00 9.46 433 ALA B C 1
ATOM 13922 O O . ALA B 1 433 ? 12.663 54.023 24.935 1.00 10.09 433 ALA B O 1
ATOM 13929 N N . GLY B 1 434 ? 12.333 52.574 23.275 1.00 10.39 434 GLY B N 1
ATOM 13930 C CA . GLY B 1 434 ? 13.757 52.365 23.091 1.00 11.62 434 GLY B CA 1
ATOM 13931 C C . GLY B 1 434 ? 14.468 53.351 22.220 1.00 13.68 434 GLY B C 1
ATOM 13932 O O . GLY B 1 434 ? 15.658 53.552 22.270 1.00 15.09 434 GLY B O 1
ATOM 13936 N N . GLU B 1 435 ? 13.752 53.930 21.318 1.00 16.59 435 GLU B N 1
ATOM 13937 C CA . GLU B 1 435 ? 14.434 54.652 20.271 1.00 17.76 435 GLU B CA 1
ATOM 13938 C C . GLU B 1 435 ? 15.353 55.726 20.855 1.00 18.81 435 GLU B C 1
ATOM 13939 O O . GLU B 1 435 ? 16.476 55.881 20.361 1.00 20.16 435 GLU B O 1
ATOM 13951 N N . PRO B 1 436 ? 14.932 56.507 21.866 1.00 18.24 436 PRO B N 1
ATOM 13952 C CA . PRO B 1 436 ? 15.782 57.578 22.460 1.00 21.54 436 PRO B CA 1
ATOM 13953 C C . PRO B 1 436 ? 17.077 57.236 23.264 1.00 20.95 436 PRO B C 1
ATOM 13954 O O . PRO B 1 436 ? 17.952 58.119 23.501 1.00 22.90 436 PRO B O 1
ATOM 13965 N N . HIS B 1 437 ? 17.171 56.008 23.763 1.00 19.73 437 HIS B N 1
ATOM 13966 C CA . HIS B 1 437 ? 18.453 55.568 24.331 1.00 19.85 437 HIS B CA 1
ATOM 13967 C C . HIS B 1 437 ? 19.040 54.549 23.374 1.00 18.09 437 HIS B C 1
ATOM 13968 O O . HIS B 1 437 ? 19.909 53.770 23.758 1.00 19.10 437 HIS B O 1
ATOM 13983 N N . GLY B 1 438 ? 18.587 54.515 22.126 1.00 16.38 438 GLY B N 1
ATOM 13984 C CA . GLY B 1 438 ? 19.136 53.676 21.086 1.00 16.97 438 GLY B CA 1
ATOM 13985 C C . GLY B 1 438 ? 18.995 52.169 21.309 1.00 15.75 438 GLY B C 1
ATOM 13986 O O . GLY B 1 438 ? 19.957 51.419 21.198 1.00 18.38 438 GLY B O 1
ATOM 13990 N N . ARG B 1 439 ? 17.781 51.714 21.612 1.00 13.37 439 ARG B N 1
ATOM 13991 C CA . ARG B 1 439 ? 17.477 50.316 21.897 1.00 11.89 439 ARG B CA 1
ATOM 13992 C C . ARG B 1 439 ? 16.323 49.887 21.008 1.00 11.56 439 ARG B C 1
ATOM 13993 O O . ARG B 1 439 ? 15.479 50.715 20.642 1.00 12.33 439 ARG B O 1
ATOM 14014 N N . PRO B 1 440 ? 16.222 48.603 20.674 1.00 11.14 440 PRO B N 1
ATOM 14015 C CA . PRO B 1 440 ? 15.120 48.165 19.820 1.00 11.36 440 PRO B CA 1
ATOM 14016 C C . PRO B 1 440 ? 13.770 48.243 20.486 1.00 9.69 440 PRO B C 1
ATOM 14017 O O . PRO B 1 440 ? 12.763 48.429 19.838 1.00 9.67 440 PRO B O 1
ATOM 14028 N N . ARG B 1 441 ? 13.762 48.085 21.806 1.00 9.79 441 ARG B N 1
ATOM 14029 C CA . ARG B 1 441 ? 12.584 48.216 22.610 1.00 9.61 441 ARG B CA 1
ATOM 14030 C C . ARG B 1 441 ? 13.015 48.265 24.065 1.00 9.12 441 ARG B C 1
ATOM 14031 O O . ARG B 1 441 ? 14.119 47.833 24.402 1.00 9.36 441 ARG B O 1
ATOM 14052 N N . VAL B 1 442 ? 12.120 48.810 24.880 1.00 9.14 442 VAL B N 1
ATOM 14053 C CA . VAL B 1 442 ? 12.203 48.702 26.325 1.00 8.85 442 VAL B CA 1
ATOM 14054 C C . VAL B 1 442 ? 10.956 47.962 26.746 1.00 8.25 442 VAL B C 1
ATOM 14055 O O . VAL B 1 442 ? 9.844 48.464 26.575 1.00 8.89 442 VAL B O 1
ATOM 14068 N N . LYS B 1 443 ? 11.123 46.757 27.270 1.00 8.35 443 LYS B N 1
ATOM 14069 C CA . LYS B 1 443 ? 9.994 45.921 27.608 1.00 8.60 443 LYS B CA 1
ATOM 14070 C C . LYS B 1 443 ? 9.300 46.323 28.885 1.00 8.20 443 LYS B C 1
ATOM 14071 O O . LYS B 1 443 ? 9.939 46.646 29.867 1.00 9.16 443 LYS B O 1
ATOM 14090 N N . LEU B 1 444 ? 7.992 46.213 28.843 1.00 8.58 444 LEU B N 1
ATOM 14091 C CA . LEU B 1 444 ? 7.141 46.308 30.022 1.00 8.47 444 LEU B CA 1
ATOM 14092 C C . LEU B 1 444 ? 7.234 44.941 30.721 1.00 9.03 444 LEU B C 1
ATOM 14093 O O . LEU B 1 444 ? 6.921 43.921 30.132 1.00 9.11 444 LEU B O 1
ATOM 14109 N N . ALA B 1 445 ? 7.708 44.942 31.969 1.00 9.35 445 ALA B N 1
ATOM 14110 C CA . ALA B 1 445 ? 8.233 43.732 32.619 1.00 9.56 445 ALA B CA 1
ATOM 14111 C C . ALA B 1 445 ? 7.292 43.029 33.562 1.00 9.10 445 ALA B C 1
ATOM 14112 O O . ALA B 1 445 ? 7.676 42.050 34.179 1.00 9.64 445 ALA B O 1
ATOM 14119 N N . SER B 1 446 ? 6.053 43.499 33.641 1.00 9.61 446 SER B N 1
ATOM 14120 C CA . SER B 1 446 ? 5.031 42.880 34.479 1.00 9.60 446 SER B CA 1
ATOM 14121 C C . SER B 1 446 ? 3.716 42.883 33.722 1.00 9.30 446 SER B C 1
ATOM 14122 O O . SER B 1 446 ? 3.487 43.709 32.835 1.00 9.08 446 SER B O 1
ATOM 14130 N N . LEU B 1 447 ? 2.822 42.014 34.140 1.00 9.48 447 LEU B N 1
ATOM 14131 C CA . LEU B 1 447 ? 1.468 42.010 33.607 1.00 9.09 447 LEU B CA 1
ATOM 14132 C C . LEU B 1 447 ? 0.815 43.376 33.808 1.00 9.46 447 LEU B C 1
ATOM 14133 O O . LEU B 1 447 ? 0.206 43.927 32.888 1.00 9.25 447 LEU B O 1
ATOM 14149 N N . ALA B 1 448 ? 0.948 43.952 35.000 1.00 9.98 448 ALA B N 1
ATOM 14150 C CA . ALA B 1 448 ? 0.286 45.218 35.270 1.00 10.25 448 ALA B CA 1
ATOM 14151 C C . ALA B 1 448 ? 0.765 46.292 34.308 1.00 9.95 448 ALA B C 1
ATOM 14152 O O . ALA B 1 448 ? -0.032 47.082 33.825 1.00 10.90 448 ALA B O 1
ATOM 14159 N N . GLU B 1 449 ? 2.061 46.354 34.056 1.00 9.99 449 GLU B N 1
ATOM 14160 C CA . GLU B 1 449 ? 2.603 47.349 33.145 1.00 10.15 449 GLU B CA 1
ATOM 14161 C C . GLU B 1 449 ? 2.159 47.110 31.715 1.00 9.55 449 GLU B C 1
ATOM 14162 O O . GLU B 1 449 ? 1.812 48.058 30.999 1.00 10.00 449 GLU B O 1
ATOM 14174 N N . LEU B 1 450 ? 2.159 45.848 31.291 1.00 9.07 450 LEU B N 1
ATOM 14175 C CA . LEU B 1 450 ? 1.697 45.506 29.949 1.00 8.40 450 LEU B CA 1
ATOM 14176 C C . LEU B 1 450 ? 0.253 45.934 29.744 1.00 8.91 450 LEU B C 1
ATOM 14177 O O . LEU B 1 450 ? -0.097 46.469 28.702 1.00 9.42 450 LEU B O 1
ATOM 14193 N N . LEU B 1 451 ? -0.598 45.653 30.727 1.00 9.47 451 LEU B N 1
ATOM 14194 C CA . LEU B 1 451 ? -1.995 46.013 30.619 1.00 10.46 451 LEU B CA 1
ATOM 14195 C C . LEU B 1 451 ? -2.233 47.506 30.762 1.00 10.53 451 LEU B C 1
ATOM 14196 O O . LEU B 1 451 ? -3.146 48.040 30.152 1.00 11.55 451 LEU B O 1
ATOM 14212 N N . ARG B 1 452 ? -1.405 48.182 31.540 1.00 11.26 452 ARG B N 1
ATOM 14213 C CA . ARG B 1 452 ? -1.521 49.647 31.689 1.00 12.19 452 ARG B CA 1
ATOM 14214 C C . ARG B 1 452 ? -1.459 50.311 30.317 1.00 11.92 452 ARG B C 1
ATOM 14215 O O . ARG B 1 452 ? -2.248 51.189 30.005 1.00 13.42 452 ARG B O 1
ATOM 14236 N N . ILE B 1 453 ? -0.497 49.887 29.508 1.00 10.71 453 ILE B N 1
ATOM 14237 C CA . ILE B 1 453 ? -0.361 50.428 28.167 1.00 10.73 453 ILE B CA 1
ATOM 14238 C C . ILE B 1 453 ? -1.360 49.801 27.206 1.00 10.29 453 ILE B C 1
ATOM 14239 O O . ILE B 1 453 ? -2.068 50.480 26.486 1.00 10.49 453 ILE B O 1
ATOM 14255 N N . GLY B 1 454 ? -1.448 48.470 27.205 1.00 10.04 454 GLY B N 1
ATOM 14256 C CA . GLY B 1 454 ? -2.279 47.796 26.221 1.00 10.29 454 GLY B CA 1
ATOM 14257 C C . GLY B 1 454 ? -3.762 48.048 26.326 1.00 10.61 454 GLY B C 1
ATOM 14258 O O . GLY B 1 454 ? -4.437 48.109 25.299 1.00 11.21 454 GLY B O 1
ATOM 14262 N N . LEU B 1 455 ? -4.249 48.189 27.553 1.00 11.21 455 LEU B N 1
ATOM 14263 C CA . LEU B 1 455 ? -5.667 48.461 27.809 1.00 12.80 455 LEU B CA 1
ATOM 14264 C C . LEU B 1 455 ? -5.917 49.927 28.182 1.00 14.28 455 LEU B C 1
ATOM 14265 O O . LEU B 1 455 ? -7.014 50.269 28.610 1.00 17.17 455 LEU B O 1
ATOM 14281 N N . GLY B 1 456 ? -4.926 50.781 27.986 1.00 14.49 456 GLY B N 1
ATOM 14282 C CA . GLY B 1 456 ? -5.038 52.207 28.254 1.00 15.61 456 GLY B CA 1
ATOM 14283 C C . GLY B 1 456 ? -5.608 53.046 27.120 1.00 16.37 456 GLY B C 1
ATOM 14284 O O . GLY B 1 456 ? -5.468 54.296 27.290 1.00 19.64 456 GLY B O 1
#

Sequence (906 aa):
RPYYIAIVGSGPSAFFAAASLLKAADTTEDDLDMAVDMLEMMLPTPWGLVRSGVAPDHPKIIKSIISKQFEKTAEDPRFRFFGNVVVGEHVQPGELSSERYDAVIYAVGAQSDRMLNIPGEDLPGSIAAVDDFVGWYNAHPHFEQVSPDLSGARAVVIGNGNVALDVARILLTDPPDVLARTDIADHALESLRPRGIQEVVIVGRRGPLQAAFTTLELRELADLDGVDVVIDDPAELDGITDEDAAAVGKVCKQNIKVLRGYADRERPGHRRMVFRFLTSPIEIKGKRKVEERIVLGRNELVVVSSDGSGRVAAKDTGEREELPAQLVVRSVGYRGVPTPGLPFDDQSGTIPNNVVGGGGRRIINNGSPNEYVVGWIKRGPTGVIGTNKKDAQDTVDTLIKNLGNAKEGAECKSFDHADQVVVADWLAARQPKLVTSAHWQVIDAFERAAGEPHGRPRVKLASLAELLRIGLGRPYYIAIVGSGPSAFFAAASLLKAADTTEDLDMMAVDMLEMLPTPWGLVRSGVAPDHPKIKSISKQFEKTAEDPRFRFFGNVVVGEHVQPGELSSERYDAVIYAVGAQSDRMLNIPGEDLPGSIAAVDFVGWYNAHPHFEQVSPDLSGARAVVIGNGNVALDVARILLTDPPDVLARTDIADHALESLRPRGIQEVVIVGRRGPLQAAFTTLELRELADLDGVDVVIDPAELDGITDEDAAAVGKVCKQNIKVLRGYADREPRPGHRRMVFRFLTSPIEIKGKRKVERIVLGRNELVVVSSDGSGRVAAKDTGEREELPAQLVVRSVGYRGVPTPGLPFDDDQSGTIPPNVGGRINGSPNEYVVGWIKRGPTGVIGTNKKDAQDTVDTLIIKNLGNAKEGAECKSFPDHADQVVVADWLAARQPKLVTSSAHWQVIDAFERAAGEPHGRPRVKLASLAELLRIGLG

GO terms:
  GO:0050660 flavin adenine dinucleotide binding (F, IDA)
  GO:0070401 NADP+ binding (F, IDA)
  GO:0008860 ferredoxin-NAD+ reductase activity (F, IDA)
  GO:0004324 ferredoxin-NADP+ reductase activity (F, IDA)

Nearest PDB structures (foldseek):
  1lqu-assembly2_B  TM=1.002E+00  e=6.123E-94  Mycobacterium tuberculosis
  2c7g-assembly1_A-2  TM=9.958E-01  e=6.867E-91  Mycobacterium tuberculosis
  1lqu-assembly1_A  TM=9.990E-01  e=1.333E-90  Mycobacterium tuberculosis
  1lqt-assembly1_A  TM=9.999E-01  e=3.607E-90  Mycobacterium tuberculosis
  1e1n-assembly1_A  TM=9.178E-01  e=2.590E-48  Bos taurus

Radius of gyration: 31.91 Å; Cα contacts (8 Å, |Δi|>4): 2018; chains: 2; bounding box: 79×95×75 Å